Protein 2C4J (pdb70)

InterPro domains:
  IPR003081 Glutathione S-transferase, Mu class [PR01267] (31-43)
  IPR003081 Glutathione S-transferase, Mu class [PR01267] (44-56)
  IPR003081 Glutathione S-transferase, Mu class [PR01267] (87-98)
  IPR003081 Glutathione S-transferase, Mu class [PR01267] (139-152)
  IPR004045 Glutathione S-transferase, N-terminal [PF02798] (3-82)
  IPR004045 Glutathione S-transferase, N-terminal [PS50404] (1-88)
  IPR004046 Glutathione S-transferase, C-terminal [PF00043] (104-191)
  IPR010987 Glutathione S-transferase, C-terminal-like [PS50405] (90-208)
  IPR036249 Thioredoxin-like superfamily [SSF52833] (3-85)
  IPR036282 Glutathione S-transferase, C-terminal domain superfamily [SSF47616] (86-217)
  IPR040079 Glutathione transferase family [SFLDS00019] (2-200)
  IPR050213 Glutathione S-transferase superfamily [PTHR11571] (2-201)

Sequence (868 aa):
PMTLGYWNIRGLAHSIRLLLEYTDSSYEEKKYTMGDAPDYDRSQWLNEKFKLGLDFPNLPYLIDGTHKITQSNAILRYIARKHNLCGESEKEQIREDILENQFMDSRMQLAKLCYDPDFEKLKPEYLQALPEMLKLYSQFLGKQPWFLGDKITFVDFIAYDVLERNQVFEPSCLDAFPNLKDFISRFEGLEKISAYMKSSRFLPRPVFSKMAVWGNKPMTLGYWNIRGLAHSIRLLLEYTDSSYEEKKYTMGDAPDYDRSQWLNEKFKLGLDFPNLPYLIDGTHKITQSNAILRYIARKHNLCGESEKEQIREDILENQFMDSRMQLAKLCYDPDFEKLKPEYLQALPEMLKLYSQFLGKQPWFLGDKITFVDFIAYDVLERNQVFEPSCLDAFPNLKDFISRFEGLEKISAYMKSSRFLPRPVFSKMAVWGNKPMTLGYWNIRGLAHSIRLLLEYTDSSYEEKKYTMGDAPDYDRSQWLNEKFKLGLDFPNLPYLIDGTHKITQSNAILRYIARKHNLCGESEKEQIREDILENQFMDSRMQLAKLCYDPDFEKLKPEYLQALPEMLKLYSQFLGKQPWFLGDKITFVDFIAYDVLERNQVFEPSCLDAFPNLKDFISRFEGLEKISAYMKSSRFLPRPVFSKMAVWGNKPMTLGYWNIRGLAHSIRLLLEYTDSSYEEKKYTMGDAPDYDRSQWLNEKFKLGLDFPNLPYLIDGTHKITQSNAILRYIARKHNLCGESEKEQIREDILENQFMDSRMQLAKLCYDPDFEKLKPEYLQALPEMLKLYSQFLGKQPWFLGDKITFVDFIAYDVLERNQVFEPSCLDAFPNLKDFISRFEGLEKISAYMKSSRFLPRPVFSKMAVWGNK

CATH classification: 3.40.30.10 (+1 more: 1.20.1050.10)

Organism: Homo sapiens (NCBI:txid9606)

Secondary structure (DSSP, 8-state):
-EEEEEESSSGGGHHHHHHHHHTT--EEEEEE----TTTT--HHHHTTTTSS--SS--SSEEEETTEEEESHHHHHHHHHHHTT-S--SHHHHHHHHHHHHHHHHHHHHHHHHHH-TTHHHHHHHHHHHHHHHHHHHHHHHTT-SBTTBSS--HHHHHHHHHHHHHHHHSTTTTTT-HHHHHHHHHHHHSHHHHHHHHSTT-----SS-TT-SSS--/-EEEEEESSSGGGHHHHHHHHHTT---EEEEE-PPPTTTT--HHHHTTTTSS--SS--SSEEEETTEEEESHHHHHHHHHHHTT-S--SHHHHHHHHHHHHHHHHHHHHHHHHHH-TTHHHHHHHHHHHHHHHHHHHHHHHTT-SBTTBSS--HHHHHHHHHHHHHHHHSTTTTTT-HHHHHHHHHHHHSHHHHHHHTSTT-----SS-TT-SSS--/-EEEEEESSSGGGHHHHHHHHHTT--EEEEEE----TTT---HHHHTTTTSS--SS--SSEEEETTEEEESHHHHHHHHHHHTT-S--SHHHHHHHHHHHHHHHHHHHHHHHHHH-TTHHHHHHHHHHHHHHHHHHHHHHHTT-SBTTBSS--HHHHHHHHHHHHHHHHSTTTTTT-HHHHHHHHHHHTSHHHHHHHHSTT-----SS-TT-SSS--/-EEEEEESSSGGGHHHHHHHHHTT--EEEEEE--PPTTT---HHHHTTTTSS--SS--SSEEEETTEEEESHHHHHHHHHHHTT-S--SHHHHHHHHHHHHHHHHHHHHHHHHHT-TTHHHHHHHHHHHHHHHHHHHHHHHTT-SBTTBSS--HHHHHHHHHHHHHHHHSTTTTTT-HHHHHHHHHHHHSHHHHHHHTSTT-----SS-TT-SSS--

Structure (mmCIF, N/CA/C/O backbone):
data_2C4J
#
_entry.id   2C4J
#
_cell.length_a   62.176
_cell.length_b   67.768
_cell.length_c   115.705
_cell.angle_alpha   90.00
_cell.angle_beta   99.06
_cell.angle_gamma   90.00
#
_symmetry.space_group_name_H-M   'P 1 21 1'
#
loop_
_entity.id
_entity.type
_entity.pdbx_description
1 polymer 'GLUTATHIONE S-TRANSFERASE MU 2'
2 non-polymer L-GAMMA-GLUTAMYL-S-[(2S)-2-HYDROXY-2-PHENYLETHYL]-L-CYSTEINYLGLYCINE
3 water water
#
loop_
_atom_site.group_PDB
_atom_site.id
_atom_site.type_symbol
_atom_site.label_atom_id
_atom_site.label_alt_id
_atom_site.label_comp_id
_atom_site.label_asym_id
_atom_site.label_entity_id
_atom_site.label_seq_id
_atom_site.pdbx_PDB_ins_code
_atom_site.Cartn_x
_atom_site.Cartn_y
_atom_site.Cartn_z
_atom_site.occupancy
_atom_site.B_iso_or_equiv
_atom_site.auth_seq_id
_atom_site.auth_comp_id
_atom_site.auth_asym_id
_atom_site.auth_atom_id
_atom_site.pdbx_PDB_model_num
ATOM 1 N N . PRO A 1 2 ? 27.045 4.350 91.361 1.00 27.11 2 PRO A N 1
ATOM 2 C CA . PRO A 1 2 ? 25.701 4.045 90.873 1.00 26.84 2 PRO A CA 1
ATOM 3 C C . PRO A 1 2 ? 24.674 4.040 92.001 1.00 26.40 2 PRO A C 1
ATOM 4 O O . PRO A 1 2 ? 25.039 4.027 93.177 1.00 26.51 2 PRO A O 1
ATOM 8 N N . MET A 1 3 ? 23.399 4.058 91.626 1.00 25.40 3 MET A N 1
ATOM 9 C CA . MET A 1 3 ? 22.294 3.929 92.576 1.00 24.56 3 MET A CA 1
ATOM 10 C C . MET A 1 3 ? 22.276 2.561 93.224 1.00 22.70 3 MET A C 1
ATOM 11 O O . MET A 1 3 ? 22.790 1.596 92.661 1.00 22.73 3 MET A O 1
ATOM 16 N N . THR A 1 4 ? 21.663 2.471 94.401 1.00 20.81 4 THR A N 1
ATOM 17 C CA . THR A 1 4 ? 21.470 1.180 95.043 1.00 18.96 4 THR A CA 1
ATOM 18 C C . THR A 1 4 ? 19.991 0.872 95.177 1.00 17.82 4 THR A C 1
ATOM 19 O O . THR A 1 4 ? 19.248 1.662 95.767 1.00 17.15 4 THR A O 1
ATOM 23 N N . LEU A 1 5 ? 19.581 -0.275 94.640 1.00 16.41 5 LEU A N 1
ATOM 24 C CA . LEU A 1 5 ? 18.214 -0.756 94.829 1.00 14.97 5 LEU A CA 1
ATOM 25 C C . LEU A 1 5 ? 18.227 -1.922 95.802 1.00 14.68 5 LEU A C 1
ATOM 26 O O . LEU A 1 5 ? 18.801 -2.985 95.516 1.00 14.67 5 LEU A O 1
ATOM 31 N N . GLY A 1 6 ? 17.604 -1.737 96.961 1.00 13.70 6 GLY A N 1
ATOM 32 C CA . GLY A 1 6 ? 17.552 -2.803 97.951 1.00 13.67 6 GLY A CA 1
ATOM 33 C C . GLY A 1 6 ? 16.203 -3.487 97.967 1.00 13.23 6 GLY A C 1
ATOM 34 O O . GLY A 1 6 ? 15.177 -2.807 98.017 1.00 12.84 6 GLY A O 1
ATOM 35 N N . TYR A 1 7 ? 16.202 -4.811 97.926 1.00 13.11 7 TYR A N 1
ATOM 36 C CA . TYR A 1 7 ? 14.973 -5.599 97.985 1.00 12.90 7 TYR A CA 1
ATOM 37 C C . TYR A 1 7 ? 15.295 -7.061 98.283 1.00 12.74 7 TYR A C 1
ATOM 38 O O . TYR A 1 7 ? 16.472 -7.465 98.183 1.00 13.57 7 TYR A O 1
ATOM 47 N N . TRP A 1 8 ? 14.289 -7.847 98.661 1.00 13.03 8 TRP A N 1
ATOM 48 C CA . TRP A 1 8 ? 14.412 -9.308 98.723 1.00 13.32 8 TRP A CA 1
ATOM 49 C C . TRP A 1 8 ? 14.848 -9.846 97.353 1.00 13.81 8 TRP A C 1
ATOM 50 O O . TRP A 1 8 ? 14.626 -9.199 96.320 1.00 13.87 8 TRP A O 1
ATOM 61 N N . ASN A 1 9 ? 15.469 -11.027 97.350 1.00 14.35 9 ASN A N 1
ATOM 62 C CA . ASN A 1 9 ? 15.947 -11.633 96.114 1.00 15.02 9 ASN A CA 1
ATOM 63 C C . ASN A 1 9 ? 14.809 -12.377 95.402 1.00 15.43 9 ASN A C 1
ATOM 64 O O . ASN A 1 9 ? 14.871 -13.586 95.171 1.00 16.34 9 ASN A O 1
ATOM 69 N N . ILE A 1 10 ? 13.758 -11.620 95.080 1.00 14.68 10 ILE A N 1
ATOM 70 C CA . ILE A 1 10 ? 12.540 -12.134 94.466 1.00 14.15 10 ILE A CA 1
ATOM 71 C C . ILE A 1 10 ? 12.054 -11.066 93.493 1.00 13.32 10 ILE A C 1
ATOM 72 O O . ILE A 1 10 ? 12.565 -9.943 93.492 1.00 13.23 10 ILE A O 1
ATOM 77 N N . ARG A 1 11 ? 11.075 -11.440 92.668 1.00 13.50 11 ARG A N 1
ATOM 78 C CA . ARG A 1 11 ? 10.371 -10.498 91.795 1.00 13.32 11 ARG A CA 1
ATOM 79 C C . ARG A 1 11 ? 9.629 -9.441 92.644 1.00 13.09 11 ARG A C 1
ATOM 80 O O . ARG A 1 11 ? 10.061 -8.290 92.702 1.00 12.94 11 ARG A O 1
ATOM 88 N N . GLY A 1 12 ? 8.543 -9.845 93.304 1.00 13.32 12 GLY A N 1
ATOM 89 C CA . GLY A 1 12 ? 7.794 -8.980 94.234 1.00 13.86 12 GLY A CA 1
ATOM 90 C C . GLY A 1 12 ? 7.573 -7.566 93.749 1.00 13.69 12 GLY A C 1
ATOM 91 O O . GLY A 1 12 ? 7.270 -7.340 92.568 1.00 14.66 12 GLY A O 1
ATOM 92 N N . LEU A 1 13 ? 7.748 -6.611 94.667 1.00 13.20 13 LEU A N 1
ATOM 93 C CA . LEU A 1 13 ? 7.509 -5.183 94.427 1.00 14.13 13 LEU A CA 1
ATOM 94 C C . LEU A 1 13 ? 8.599 -4.451 93.672 1.00 14.06 13 LEU A C 1
ATOM 95 O O . LEU A 1 13 ? 8.464 -3.251 93.405 1.00 15.33 13 LEU A O 1
ATOM 100 N N . ALA A 1 14 ? 9.689 -5.144 93.347 1.00 13.36 14 ALA A N 1
ATOM 101 C CA . ALA A 1 14 ? 10.823 -4.519 92.673 1.00 12.59 14 ALA A CA 1
ATOM 102 C C . ALA A 1 14 ? 10.841 -4.741 91.159 1.00 11.75 14 ALA A C 1
ATOM 103 O O . ALA A 1 14 ? 11.674 -4.146 90.458 1.00 11.57 14 ALA A O 1
ATOM 105 N N . HIS A 1 15 ? 9.946 -5.593 90.652 1.00 11.58 15 HIS A N 1
ATOM 106 C CA . HIS A 1 15 ? 9.931 -5.935 89.224 1.00 11.47 15 HIS A CA 1
ATOM 107 C C . HIS A 1 15 ? 9.795 -4.681 88.365 1.00 11.29 15 HIS A C 1
ATOM 108 O O . HIS A 1 15 ? 10.590 -4.434 87.460 1.00 10.88 15 HIS A O 1
ATOM 115 N N . SER A 1 16 ? 8.784 -3.870 88.654 1.00 10.19 16 SER A N 1
ATOM 116 C CA . SER A 1 16 ? 8.531 -2.673 87.845 1.00 10.40 16 SER A CA 1
ATOM 117 C C . SER A 1 16 ? 9.686 -1.670 87.937 1.00 10.51 16 SER A C 1
ATOM 118 O O . SER A 1 16 ? 10.022 -0.986 86.963 1.00 10.44 16 SER A O 1
ATOM 123 N N . ILE A 1 17 ? 10.285 -1.592 89.129 1.00 10.22 17 ILE A N 1
ATOM 124 C CA . ILE A 1 17 ? 11.392 -0.675 89.375 1.00 11.02 17 ILE A CA 1
ATOM 125 C C . ILE A 1 17 ? 12.628 -1.112 88.581 1.00 11.03 17 ILE A C 1
ATOM 126 O O . ILE A 1 17 ? 13.249 -0.294 87.920 1.00 11.59 17 ILE A O 1
ATOM 131 N N . ARG A 1 18 ? 12.962 -2.399 88.630 1.00 10.87 18 ARG A N 1
ATOM 132 C CA . ARG A 1 18 ? 14.108 -2.913 87.863 1.00 11.46 18 ARG A CA 1
ATOM 133 C C . ARG A 1 18 ? 13.892 -2.641 86.375 1.00 11.82 18 ARG A C 1
ATOM 134 O O . ARG A 1 18 ? 14.786 -2.162 85.674 1.00 12.39 18 ARG A O 1
ATOM 142 N N . LEU A 1 19 ? 12.693 -2.936 85.886 1.00 11.32 19 LEU A N 1
ATOM 143 C CA . LEU A 1 19 ? 12.382 -2.703 84.478 1.00 11.43 19 LEU A CA 1
ATOM 144 C C . LEU A 1 19 ? 12.512 -1.237 84.107 1.00 11.73 19 LEU A C 1
ATOM 145 O O . LEU A 1 19 ? 13.057 -0.904 83.044 1.00 12.63 19 LEU A O 1
ATOM 150 N N . LEU A 1 20 ? 12.043 -0.346 84.974 1.00 11.74 20 LEU A N 1
ATOM 151 C CA . LEU A 1 20 ? 12.139 1.084 84.711 1.00 11.95 20 LEU A CA 1
ATOM 152 C C . LEU A 1 20 ? 13.579 1.596 84.743 1.00 12.24 20 LEU A C 1
ATOM 153 O O . LEU A 1 20 ? 13.966 2.426 83.912 1.00 12.65 20 LEU A O 1
ATOM 158 N N . LEU A 1 21 ? 14.359 1.086 85.687 1.00 13.16 21 LEU A N 1
ATOM 159 C CA . LEU A 1 21 ? 15.789 1.388 85.750 1.00 13.70 21 LEU A CA 1
ATOM 160 C C . LEU A 1 21 ? 16.502 0.968 84.463 1.00 13.80 21 LEU A C 1
ATOM 161 O O . LEU A 1 21 ? 17.309 1.729 83.934 1.00 15.04 21 LEU A O 1
ATOM 166 N N . GLU A 1 22 ? 16.171 -0.213 83.954 1.00 14.23 22 GLU A N 1
ATOM 167 C CA . GLU A 1 22 ? 16.749 -0.700 82.693 1.00 14.90 22 GLU A CA 1
ATOM 168 C C . GLU A 1 22 ? 16.313 0.137 81.491 1.00 15.64 22 GLU A C 1
ATOM 169 O O . GLU A 1 22 ? 17.143 0.499 80.643 1.00 16.19 22 GLU A O 1
ATOM 175 N N . TYR A 1 23 ? 15.024 0.474 81.420 1.00 15.18 23 TYR A N 1
ATOM 176 C CA . TYR A 1 23 ? 14.499 1.266 80.317 1.00 15.45 23 TYR A CA 1
ATOM 177 C C . TYR A 1 23 ? 15.123 2.653 80.234 1.00 15.84 23 TYR A C 1
ATOM 178 O O . TYR A 1 23 ? 15.318 3.191 79.142 1.00 16.23 23 TYR A O 1
ATOM 187 N N . THR A 1 24 ? 15.423 3.234 81.390 1.00 16.30 24 THR A N 1
ATOM 188 C CA . THR A 1 24 ? 15.995 4.570 81.459 1.00 17.02 24 THR A CA 1
ATOM 189 C C . THR A 1 24 ? 17.527 4.587 81.400 1.00 18.56 24 THR A C 1
ATOM 190 O O . THR A 1 24 ? 18.129 5.645 81.592 1.00 18.93 24 THR A O 1
ATOM 194 N N . ASP A 1 25 ? 18.141 3.426 81.159 1.00 19.81 25 ASP A N 1
ATOM 195 C CA . ASP A 1 25 ? 19.613 3.297 81.113 1.00 21.70 25 ASP A CA 1
ATOM 196 C C . ASP A 1 25 ? 20.270 3.744 82.419 1.00 21.85 25 ASP A C 1
ATOM 197 O O . ASP A 1 25 ? 21.355 4.340 82.414 1.00 22.10 25 ASP A O 1
ATOM 202 N N . SER A 1 26 ? 19.607 3.470 83.539 1.00 21.76 26 SER A N 1
ATOM 203 C CA . SER A 1 26 ? 20.102 3.892 84.838 1.00 22.01 26 SER A CA 1
ATOM 204 C C . SER A 1 26 ? 21.266 3.026 85.289 1.00 22.37 26 SER A C 1
ATOM 205 O O . SER A 1 26 ? 21.271 1.810 85.069 1.00 22.89 26 SER A O 1
ATOM 208 N N . SER A 1 27 ? 22.253 3.664 85.912 1.00 22.89 27 SER A N 1
ATOM 209 C CA . SER A 1 27 ? 23.362 2.940 86.503 1.00 23.03 27 SER A CA 1
ATOM 210 C C . SER A 1 27 ? 22.998 2.597 87.936 1.00 22.32 27 SER A C 1
ATOM 211 O O . SER A 1 27 ? 22.825 3.481 88.781 1.00 22.78 27 SER A O 1
ATOM 214 N N . TYR A 1 28 ? 22.879 1.306 88.208 1.00 21.59 28 TYR A N 1
ATOM 215 C CA . TYR A 1 28 ? 22.478 0.870 89.531 1.00 20.78 28 TYR A CA 1
ATOM 216 C C . TYR A 1 28 ? 23.087 -0.474 89.889 1.00 20.89 28 TYR A C 1
ATOM 217 O O . TYR A 1 28 ? 23.476 -1.266 89.016 1.00 21.09 28 TYR A O 1
ATOM 226 N N . GLU A 1 29 ? 23.192 -0.706 91.189 1.00 20.76 29 GLU A N 1
ATOM 227 C CA . GLU A 1 29 ? 23.550 -2.001 91.720 1.00 21.75 29 GLU A CA 1
ATOM 228 C C . GLU A 1 29 ? 22.444 -2.411 92.674 1.00 20.77 29 GLU A C 1
ATOM 229 O O . GLU A 1 29 ? 21.762 -1.552 93.249 1.00 21.67 29 GLU A O 1
ATOM 235 N N . GLU A 1 30 ? 22.272 -3.713 92.849 1.00 20.46 30 GLU A N 1
ATOM 236 C CA . GLU A 1 30 ? 21.225 -4.227 93.721 1.00 19.89 30 GLU A CA 1
ATOM 237 C C . GLU A 1 30 ? 21.819 -4.806 94.989 1.00 20.11 30 GLU A C 1
ATOM 238 O O . GLU A 1 30 ? 22.791 -5.566 94.941 1.00 20.19 30 GLU A O 1
ATOM 244 N N . LYS A 1 31 ? 21.257 -4.410 96.124 1.00 19.78 31 LYS A N 1
ATOM 245 C CA . LYS A 1 31 ? 21.537 -5.067 97.386 1.00 19.95 31 LYS A CA 1
ATOM 246 C C . LYS A 1 31 ? 20.409 -6.067 97.597 1.00 20.06 31 LYS A C 1
ATOM 247 O O . LYS A 1 31 ? 19.238 -5.682 97.774 1.00 20.06 31 LYS A O 1
ATOM 253 N N . LYS A 1 32 ? 20.754 -7.349 97.554 1.00 19.81 32 LYS A N 1
ATOM 254 C CA . LYS A 1 32 ? 19.781 -8.430 97.575 1.00 19.79 32 LYS A CA 1
ATOM 255 C C . LYS A 1 32 ? 19.706 -9.080 98.956 1.00 19.52 32 LYS A C 1
ATOM 256 O O . LYS A 1 32 ? 20.723 -9.541 99.492 1.00 20.55 32 LYS A O 1
ATOM 262 N N . TYR A 1 33 ? 18.515 -9.122 99.540 1.00 18.66 33 TYR A N 1
ATOM 263 C CA . TYR A 1 33 ? 18.326 -9.739 100.848 1.00 17.81 33 TYR A CA 1
ATOM 264 C C . TYR A 1 33 ? 17.670 -11.090 100.695 1.00 18.41 33 TYR A C 1
ATOM 265 O O . TYR A 1 33 ? 16.788 -11.260 99.853 1.00 17.41 33 TYR A O 1
ATOM 274 N N . THR A 1 34 ? 18.089 -12.052 101.511 1.00 18.84 34 THR A N 1
ATOM 275 C CA . THR A 1 34 ? 17.517 -13.385 101.461 1.00 20.54 34 THR A CA 1
ATOM 276 C C . THR A 1 34 ? 16.911 -13.786 102.804 1.00 20.41 34 THR A C 1
ATOM 277 O O . THR A 1 34 ? 17.541 -13.692 103.856 1.00 21.08 34 THR A O 1
ATOM 281 N N . MET A 1 35 ? 15.665 -14.223 102.732 1.00 20.47 35 MET A N 1
ATOM 282 C CA . MET A 1 35 ? 14.890 -14.649 103.870 1.00 21.30 35 MET A CA 1
ATOM 283 C C . MET A 1 35 ? 15.284 -16.073 104.238 1.00 21.04 35 MET A C 1
ATOM 284 O O . MET A 1 35 ? 15.679 -16.842 103.369 1.00 20.75 35 MET A O 1
ATOM 289 N N . GLY A 1 36 ? 15.157 -16.414 105.520 1.00 20.49 36 GLY A N 1
ATOM 290 C CA . GLY A 1 36 ? 15.273 -17.802 105.968 1.00 20.84 36 GLY A CA 1
ATOM 291 C C . GLY A 1 36 ? 14.053 -18.645 105.637 1.00 21.46 36 GLY A C 1
ATOM 292 O O . GLY A 1 36 ? 13.038 -18.129 105.152 1.00 21.83 36 GLY A O 1
ATOM 293 N N . ASP A 1 37 ? 14.150 -19.942 105.908 1.00 21.71 37 ASP A N 1
ATOM 294 C CA . ASP A 1 37 ? 13.105 -20.909 105.576 1.00 22.79 37 ASP A CA 1
ATOM 295 C C . ASP A 1 37 ? 12.026 -21.038 106.658 1.00 23.24 37 ASP A C 1
ATOM 296 O O . ASP A 1 37 ? 12.112 -20.414 107.728 1.00 23.02 37 ASP A O 1
ATOM 301 N N . ALA A 1 38 ? 11.010 -21.843 106.353 1.00 24.46 38 ALA A N 1
ATOM 302 C CA . ALA A 1 38 ? 9.890 -22.124 107.253 1.00 25.50 38 ALA A CA 1
ATOM 303 C C . ALA A 1 38 ? 10.356 -22.839 108.517 1.00 26.35 38 ALA A C 1
ATOM 304 O O . ALA A 1 38 ? 11.367 -23.549 108.483 1.00 26.60 38 ALA A O 1
ATOM 306 N N . PRO A 1 39 ? 9.612 -22.679 109.630 1.00 26.94 39 PRO A N 1
ATOM 307 C CA . PRO A 1 39 ? 8.393 -21.880 109.784 1.00 27.21 39 PRO A CA 1
ATOM 308 C C . PRO A 1 39 ? 8.624 -20.407 110.145 1.00 27.19 39 PRO A C 1
ATOM 309 O O . PRO A 1 39 ? 7.684 -19.614 110.111 1.00 27.10 39 PRO A O 1
ATOM 313 N N . ASP A 1 40 ? 9.858 -20.039 110.479 1.00 27.00 40 ASP A N 1
ATOM 314 C CA . ASP A 1 40 ? 10.135 -18.715 111.032 1.00 27.00 40 ASP A CA 1
ATOM 315 C C . ASP A 1 40 ? 10.433 -17.627 110.004 1.00 26.14 40 ASP A C 1
ATOM 316 O O . ASP A 1 40 ? 10.263 -16.443 110.301 1.00 26.11 40 ASP A O 1
ATOM 321 N N . TYR A 1 41 ? 10.871 -18.025 108.809 1.00 24.69 41 TYR A N 1
ATOM 322 C CA . TYR A 1 41 ? 11.160 -17.080 107.716 1.00 23.94 41 TYR A CA 1
ATOM 323 C C . TYR A 1 41 ? 12.022 -15.914 108.184 1.00 23.49 41 TYR A C 1
ATOM 324 O O . TYR A 1 41 ? 11.673 -14.734 108.055 1.00 23.42 41 TYR A O 1
ATOM 333 N N . ASP A 1 42 ? 13.157 -16.295 108.752 1.00 22.53 42 ASP A N 1
ATOM 334 C CA . ASP A 1 42 ? 14.161 -15.414 109.313 1.00 22.08 42 ASP A CA 1
ATOM 335 C C . ASP A 1 42 ? 14.521 -14.213 108.430 1.00 21.99 42 ASP A C 1
ATOM 336 O O . ASP A 1 42 ? 15.074 -14.367 107.345 1.00 21.31 42 ASP A O 1
ATOM 341 N N . ARG A 1 43 ? 14.223 -13.013 108.926 1.00 22.12 43 ARG A N 1
ATOM 342 C CA . ARG A 1 43 ? 14.458 -11.786 108.169 1.00 22.76 43 ARG A CA 1
ATOM 343 C C . ARG A 1 43 ? 15.723 -11.076 108.599 1.00 22.32 43 ARG A C 1
ATOM 344 O O . ARG A 1 43 ? 15.970 -9.940 108.198 1.00 22.69 43 ARG A O 1
ATOM 352 N N . SER A 1 44 ? 16.536 -11.756 109.408 1.00 22.57 44 SER A N 1
ATOM 353 C CA . SER A 1 44 ? 17.712 -11.154 110.015 1.00 22.33 44 SER A CA 1
ATOM 354 C C . SER A 1 44 ? 18.624 -10.394 109.056 1.00 21.59 44 SER A C 1
ATOM 355 O O . SER A 1 44 ? 19.118 -9.331 109.403 1.00 21.87 44 SER A O 1
ATOM 358 N N . GLN A 1 45 ? 18.848 -10.918 107.852 1.00 21.54 45 GLN A N 1
ATOM 359 C CA . GLN A 1 45 ? 19.754 -10.255 106.907 1.00 21.02 45 GLN A CA 1
ATOM 360 C C . GLN A 1 45 ? 19.344 -8.800 106.602 1.00 20.62 45 GLN A C 1
ATOM 361 O O . GLN A 1 45 ? 20.189 -7.928 106.367 1.00 20.32 45 GLN A O 1
ATOM 367 N N . TRP A 1 46 ? 18.034 -8.562 106.589 1.00 19.24 46 TRP A N 1
ATOM 368 C CA . TRP A 1 46 ? 17.493 -7.219 106.421 1.00 18.72 46 TRP A CA 1
ATOM 369 C C . TRP A 1 46 ? 17.420 -6.472 107.747 1.00 19.00 46 TRP A C 1
ATOM 370 O O . TRP A 1 46 ? 17.873 -5.334 107.834 1.00 19.41 46 TRP A O 1
ATOM 381 N N . LEU A 1 47 ? 16.847 -7.115 108.766 1.00 20.03 47 LEU A N 1
ATOM 382 C CA . LEU A 1 47 ? 16.545 -6.442 110.035 1.00 20.95 47 LEU A CA 1
ATOM 383 C C . LEU A 1 47 ? 17.801 -5.968 110.724 1.00 22.04 47 LEU A C 1
ATOM 384 O O . LEU A 1 47 ? 17.791 -4.949 111.432 1.00 21.98 47 LEU A O 1
ATOM 389 N N . ASN A 1 48 ? 18.888 -6.700 110.498 1.00 23.02 48 ASN A N 1
ATOM 390 C CA . ASN A 1 48 ? 20.162 -6.362 111.105 1.00 23.99 48 ASN A CA 1
ATOM 391 C C . ASN A 1 48 ? 20.810 -5.102 110.518 1.00 23.67 48 ASN A C 1
ATOM 392 O O . ASN A 1 48 ? 21.734 -4.556 111.123 1.00 24.68 48 ASN A O 1
ATOM 397 N N . GLU A 1 49 ? 20.307 -4.615 109.373 1.00 23.15 49 GLU A N 1
ATOM 398 C CA . GLU A 1 49 ? 20.765 -3.327 108.804 1.00 22.51 49 GLU A CA 1
ATOM 399 C C . GLU A 1 49 ? 19.662 -2.323 108.383 1.00 21.54 49 GLU A C 1
ATOM 400 O O . GLU A 1 49 ? 19.961 -1.244 107.868 1.00 20.61 49 GLU A O 1
ATOM 406 N N . LYS A 1 50 ? 18.407 -2.686 108.639 1.00 20.33 50 LYS A N 1
ATOM 407 C CA . LYS A 1 50 ? 17.233 -1.848 108.340 1.00 19.48 50 LYS A CA 1
ATOM 408 C C . LYS A 1 50 ? 17.363 -0.392 108.814 1.00 19.52 50 LYS A C 1
ATOM 409 O O . LYS A 1 50 ? 16.960 0.548 108.118 1.00 18.04 50 LYS A O 1
ATOM 415 N N . PHE A 1 51 ? 17.925 -0.211 110.006 1.00 20.23 51 PHE A N 1
ATOM 416 C CA . PHE A 1 51 ? 18.011 1.124 110.600 1.00 21.40 51 PHE A CA 1
ATOM 417 C C . PHE A 1 51 ? 19.384 1.771 110.452 1.00 22.17 51 PHE A C 1
ATOM 418 O O . PHE A 1 51 ? 19.667 2.776 111.096 1.00 22.39 51 PHE A O 1
ATOM 426 N N . LYS A 1 52 ? 20.211 1.212 109.576 1.00 22.97 52 LYS A N 1
ATOM 427 C CA . LYS A 1 52 ? 21.595 1.662 109.409 1.00 24.10 52 LYS A CA 1
ATOM 428 C C . LYS A 1 52 ? 21.850 2.266 108.028 1.00 24.05 52 LYS A C 1
ATOM 429 O O . LYS A 1 52 ? 23.001 2.439 107.618 1.00 24.86 52 LYS A O 1
ATOM 435 N N . LEU A 1 53 ? 20.770 2.594 107.316 1.00 23.16 53 LEU A N 1
ATOM 436 C CA . LEU A 1 53 ? 20.854 3.019 105.919 1.00 22.58 53 LEU A CA 1
ATOM 437 C C . LEU A 1 53 ? 20.438 4.462 105.658 1.00 21.50 53 LEU A C 1
ATOM 438 O O . LEU A 1 53 ? 20.498 4.929 104.517 1.00 22.02 53 LEU A O 1
ATOM 443 N N . GLY A 1 54 ? 20.021 5.175 106.702 1.00 21.31 54 GLY A N 1
ATOM 444 C CA . GLY A 1 54 ? 19.630 6.574 106.547 1.00 19.77 54 GLY A CA 1
ATOM 445 C C . GLY A 1 54 ? 18.233 6.792 105.972 1.00 19.21 54 GLY A C 1
ATOM 446 O O . GLY A 1 54 ? 17.890 7.901 105.547 1.00 19.74 54 GLY A O 1
ATOM 447 N N . LEU A 1 55 ? 17.427 5.733 105.971 1.00 17.51 55 LEU A N 1
ATOM 448 C CA . LEU A 1 55 ? 16.068 5.812 105.439 1.00 16.36 55 LEU A CA 1
ATOM 449 C C . LEU A 1 55 ? 15.145 6.447 106.468 1.00 15.57 55 LEU A C 1
ATOM 450 O O . LEU A 1 55 ? 15.225 6.127 107.650 1.00 15.97 55 LEU A O 1
ATOM 455 N N . ASP A 1 56 ? 14.273 7.337 106.008 1.00 14.60 56 ASP A N 1
ATOM 456 C CA . ASP A 1 56 ? 13.318 7.998 106.911 1.00 14.62 56 ASP A CA 1
ATOM 457 C C . ASP A 1 56 ? 12.252 7.051 107.457 1.00 13.83 56 ASP A C 1
ATOM 458 O O . ASP A 1 56 ? 11.886 7.139 108.621 1.00 13.06 56 ASP A O 1
ATOM 463 N N . PHE A 1 57 ? 11.782 6.140 106.602 1.00 12.77 57 PHE A N 1
ATOM 464 C CA . PHE A 1 57 ? 10.776 5.146 106.962 1.00 12.39 57 PHE A CA 1
ATOM 465 C C . PHE A 1 57 ? 11.306 3.829 106.408 1.00 12.72 57 PHE A C 1
ATOM 466 O O . PHE A 1 57 ? 10.899 3.384 105.330 1.00 11.80 57 PHE A O 1
ATOM 474 N N . PRO A 1 58 ? 12.274 3.220 107.116 1.00 13.04 58 PRO A N 1
ATOM 475 C CA . PRO A 1 58 ? 12.965 2.037 106.588 1.00 12.95 58 PRO A CA 1
ATOM 476 C C . PRO A 1 58 ? 12.000 0.963 106.085 1.00 12.27 58 PRO A C 1
ATOM 477 O O . PRO A 1 58 ? 11.025 0.622 106.766 1.00 12.71 58 PRO A O 1
ATOM 481 N N . ASN A 1 59 ? 12.286 0.449 104.884 1.00 11.88 59 ASN A N 1
ATOM 482 C CA . ASN A 1 59 ? 11.394 -0.488 104.208 1.00 11.50 59 ASN A CA 1
ATOM 483 C C . ASN A 1 59 ? 12.105 -1.108 103.018 1.00 10.95 59 ASN A C 1
ATOM 484 O O . ASN A 1 59 ? 13.162 -0.623 102.598 1.00 11.28 59 ASN A O 1
ATOM 489 N N . LEU A 1 60 ? 11.495 -2.158 102.466 1.00 10.96 60 LEU A N 1
ATOM 490 C CA . LEU A 1 60 ? 11.921 -2.749 101.196 1.00 10.92 60 LEU A CA 1
ATOM 491 C C . LEU A 1 60 ? 10.761 -2.681 100.204 1.00 10.68 60 LEU A C 1
ATOM 492 O O . LEU A 1 60 ? 9.634 -3.038 100.562 1.00 11.20 60 LEU A O 1
ATOM 497 N N . PRO A 1 61 ? 11.010 -2.230 98.971 1.00 10.29 61 PRO A N 1
ATOM 498 C CA . PRO A 1 61 ? 12.277 -1.772 98.393 1.00 10.18 61 PRO A CA 1
ATOM 499 C C . PRO A 1 61 ? 12.703 -0.391 98.840 1.00 11.22 61 PRO A C 1
ATOM 500 O O . PRO A 1 61 ? 11.887 0.430 99.273 1.00 10.81 61 PRO A O 1
ATOM 504 N N . TYR A 1 62 ? 14.004 -0.140 98.730 1.00 11.43 62 TYR A N 1
ATOM 505 C CA . TYR A 1 62 ? 14.530 1.207 98.870 1.00 12.35 62 TYR A CA 1
ATOM 506 C C . TYR A 1 62 ? 15.448 1.529 97.698 1.00 12.33 62 TYR A C 1
ATOM 507 O O . TYR A 1 62 ? 15.997 0.622 97.052 1.00 12.13 62 TYR A O 1
ATOM 516 N N . LEU A 1 63 ? 15.563 2.818 97.411 1.00 12.64 63 LEU A N 1
ATOM 517 C CA . LEU A 1 63 ? 16.474 3.304 96.384 1.00 14.31 63 LEU A CA 1
ATOM 518 C C . LEU A 1 63 ? 17.344 4.386 96.990 1.00 15.41 63 LEU A C 1
ATOM 519 O O . LEU A 1 63 ? 16.839 5.341 97.583 1.00 15.48 63 LEU A O 1
ATOM 524 N N . ILE A 1 64 ? 18.662 4.204 96.858 1.00 17.09 64 ILE A N 1
ATOM 525 C CA . ILE A 1 64 ? 19.642 5.219 97.259 1.00 19.37 64 ILE A CA 1
ATOM 526 C C . ILE A 1 64 ? 20.215 5.824 95.981 1.00 20.11 64 ILE A C 1
ATOM 527 O O . ILE A 1 64 ? 20.754 5.101 95.143 1.00 20.71 64 ILE A O 1
ATOM 532 N N . ASP A 1 65 ? 20.046 7.125 95.806 1.00 20.99 65 ASP A N 1
ATOM 533 C CA . ASP A 1 65 ? 20.598 7.820 94.649 1.00 22.47 65 ASP A CA 1
ATOM 534 C C . ASP A 1 65 ? 21.264 9.078 95.170 1.00 23.21 65 ASP A C 1
ATOM 535 O O . ASP A 1 65 ? 20.635 10.133 95.272 1.00 23.26 65 ASP A O 1
ATOM 540 N N . GLY A 1 66 ? 22.542 8.933 95.520 1.00 24.47 66 GLY A N 1
ATOM 541 C CA . GLY A 1 66 ? 23.302 9.977 96.192 1.00 25.81 66 GLY A CA 1
ATOM 542 C C . GLY A 1 66 ? 22.660 10.333 97.513 1.00 26.30 66 GLY A C 1
ATOM 543 O O . GLY A 1 66 ? 22.553 9.492 98.420 1.00 26.81 66 GLY A O 1
ATOM 544 N N . THR A 1 67 ? 22.203 11.574 97.595 1.00 26.53 67 THR A N 1
ATOM 545 C CA . THR A 1 67 ? 21.580 12.113 98.799 1.00 26.73 67 THR A CA 1
ATOM 546 C C . THR A 1 67 ? 20.106 11.717 98.909 1.00 25.76 67 THR A C 1
ATOM 547 O O . THR A 1 67 ? 19.539 11.745 100.002 1.00 26.49 67 THR A O 1
ATOM 551 N N . HIS A 1 68 ? 19.495 11.352 97.781 1.00 24.41 68 HIS A N 1
ATOM 552 C CA . HIS A 1 68 ? 18.096 10.910 97.763 1.00 22.95 68 HIS A CA 1
ATOM 553 C C . HIS A 1 68 ? 17.971 9.478 98.253 1.00 21.77 68 HIS A C 1
ATOM 554 O O . HIS A 1 68 ? 18.535 8.557 97.664 1.00 22.24 68 HIS A O 1
ATOM 561 N N . LYS A 1 69 ? 17.238 9.298 99.350 1.00 19.88 69 LYS A N 1
ATOM 562 C CA . LYS A 1 69 ? 17.001 7.973 99.905 1.00 18.62 69 LYS A CA 1
ATOM 563 C C . LYS A 1 69 ? 15.497 7.795 99.962 1.00 17.08 69 LYS A C 1
ATOM 564 O O . LYS A 1 69 ? 14.795 8.552 100.630 1.00 16.81 69 LYS A O 1
ATOM 570 N N . ILE A 1 70 ? 15.008 6.818 99.208 1.00 15.43 70 ILE A N 1
ATOM 571 C CA . ILE A 1 70 ? 13.576 6.732 98.934 1.00 14.23 70 ILE A CA 1
ATOM 572 C C . ILE A 1 70 ? 13.081 5.345 99.255 1.00 13.46 70 ILE A C 1
ATOM 573 O O . ILE A 1 70 ? 13.704 4.349 98.880 1.00 13.26 70 ILE A O 1
ATOM 578 N N . THR A 1 71 ? 11.966 5.290 99.987 1.00 12.14 71 THR A N 1
ATOM 579 C CA . THR A 1 71 ? 11.221 4.048 100.159 1.00 11.74 71 THR A CA 1
ATOM 580 C C . THR A 1 71 ? 9.819 4.262 99.584 1.00 10.55 71 THR A C 1
ATOM 581 O O . THR A 1 71 ? 9.465 5.384 99.180 1.00 10.99 71 THR A O 1
ATOM 585 N N . GLN A 1 72 ? 9.053 3.166 99.581 1.00 10.16 72 GLN A N 1
ATOM 586 C CA . GLN A 1 72 ? 7.709 3.066 98.967 1.00 9.43 72 GLN A CA 1
ATOM 587 C C . GLN A 1 72 ? 7.854 2.888 97.469 1.00 8.92 72 GLN A C 1
ATOM 588 O O . GLN A 1 72 ? 8.288 3.799 96.756 1.00 9.30 72 GLN A O 1
ATOM 594 N N . SER A 1 73 ? 7.480 1.704 97.002 1.00 8.65 73 SER A N 1
ATOM 595 C CA . SER A 1 73 ? 7.687 1.344 95.615 1.00 9.08 73 SER A CA 1
ATOM 596 C C . SER A 1 73 ? 7.125 2.378 94.636 1.00 8.95 73 SER A C 1
ATOM 597 O O . SER A 1 73 ? 7.781 2.709 93.648 1.00 9.85 73 SER A O 1
ATOM 600 N N . ASN A 1 74 ? 5.916 2.893 94.882 1.00 9.25 74 ASN A N 1
ATOM 601 C CA . ASN A 1 74 ? 5.355 3.912 94.001 1.00 9.82 74 ASN A CA 1
ATOM 602 C C . ASN A 1 74 ? 6.162 5.200 94.000 1.00 9.64 74 ASN A C 1
ATOM 603 O O . ASN A 1 74 ? 6.278 5.864 92.967 1.00 10.45 74 ASN A O 1
ATOM 608 N N . ALA A 1 75 ? 6.697 5.568 95.168 1.00 10.36 75 ALA A N 1
ATOM 609 C CA . ALA A 1 75 ? 7.546 6.759 95.264 1.00 9.71 75 ALA A CA 1
ATOM 610 C C . ALA A 1 75 ? 8.851 6.580 94.494 1.00 9.81 75 ALA A C 1
ATOM 611 O O . ALA A 1 75 ? 9.330 7.524 93.866 1.00 10.78 75 ALA A O 1
ATOM 613 N N . ILE A 1 76 ? 9.415 5.385 94.545 1.00 9.99 76 ILE A N 1
ATOM 614 C CA . ILE A 1 76 ? 10.645 5.085 93.794 1.00 10.20 76 ILE A CA 1
ATOM 615 C C . ILE A 1 76 ? 10.370 5.171 92.291 1.00 10.75 76 ILE A C 1
ATOM 616 O O . ILE A 1 76 ? 11.113 5.803 91.536 1.00 10.44 76 ILE A O 1
ATOM 621 N N . LEU A 1 77 ? 9.276 4.554 91.855 1.00 10.50 77 LEU A N 1
ATOM 622 C CA . LEU A 1 77 ? 8.898 4.620 90.436 1.00 11.18 77 LEU A CA 1
ATOM 623 C C . LEU A 1 77 ? 8.701 6.052 89.972 1.00 10.84 77 LEU A C 1
ATOM 624 O O . LEU A 1 77 ? 9.215 6.444 88.913 1.00 11.06 77 LEU A O 1
ATOM 629 N N . ARG A 1 78 ? 7.958 6.846 90.746 1.00 11.16 78 ARG A N 1
ATOM 630 C CA . ARG A 1 78 ? 7.708 8.239 90.351 1.00 11.46 78 ARG A CA 1
ATOM 631 C C . ARG A 1 78 ? 8.999 9.071 90.328 1.00 11.86 78 ARG A C 1
ATOM 632 O O . ARG A 1 78 ? 9.161 9.960 89.483 1.00 12.09 78 ARG A O 1
ATOM 640 N N . TYR A 1 79 ? 9.901 8.796 91.265 1.00 11.97 79 TYR A N 1
ATOM 641 C CA . TYR A 1 79 ? 11.177 9.496 91.310 1.00 12.66 79 TYR A CA 1
ATOM 642 C C . TYR A 1 79 ? 11.955 9.258 90.014 1.00 12.43 79 TYR A C 1
ATOM 643 O O . TYR A 1 79 ? 12.419 10.216 89.374 1.00 13.35 79 TYR A O 1
ATOM 652 N N . ILE A 1 80 ? 12.093 7.993 89.625 1.00 11.84 80 ILE A N 1
ATOM 653 C CA . ILE A 1 80 ? 12.802 7.661 88.386 1.00 12.87 80 ILE A CA 1
ATOM 654 C C . ILE A 1 80 ? 12.069 8.237 87.175 1.00 12.95 80 ILE A C 1
ATOM 655 O O . ILE A 1 80 ? 12.691 8.799 86.253 1.00 12.97 80 ILE A O 1
ATOM 660 N N . ALA A 1 81 ? 10.743 8.111 87.165 1.00 12.76 81 ALA A N 1
ATOM 661 C CA . ALA A 1 81 ? 9.946 8.584 86.045 1.00 13.79 81 ALA A CA 1
ATOM 662 C C . ALA A 1 81 ? 10.097 10.088 85.825 1.00 14.19 81 ALA A C 1
ATOM 663 O O . ALA A 1 81 ? 10.238 10.546 84.682 1.00 14.27 81 ALA A O 1
ATOM 665 N N . ARG A 1 82 ? 10.054 10.874 86.901 1.00 14.71 82 ARG A N 1
ATOM 666 C CA . ARG A 1 82 ? 10.179 12.333 86.773 1.00 16.33 82 ARG A CA 1
ATOM 667 C C . ARG A 1 82 ? 11.515 12.726 86.172 1.00 17.19 82 ARG A C 1
ATOM 668 O O . ARG A 1 82 ? 11.582 13.645 85.362 1.00 17.62 82 ARG A O 1
ATOM 676 N N . LYS A 1 83 ? 12.553 12.002 86.572 1.00 17.99 83 LYS A N 1
ATOM 677 C CA . LYS A 1 83 ? 13.925 12.221 86.128 1.00 19.76 83 LYS A CA 1
ATOM 678 C C . LYS A 1 83 ? 14.043 12.049 84.613 1.00 20.11 83 LYS A C 1
ATOM 679 O O . LYS A 1 83 ? 14.856 12.716 83.969 1.00 20.78 83 LYS A O 1
ATOM 685 N N . HIS A 1 84 ? 13.204 11.177 84.046 1.00 19.32 84 HIS A N 1
ATOM 686 C CA . HIS A 1 84 ? 13.258 10.828 82.621 1.00 19.02 84 HIS A CA 1
ATOM 687 C C . HIS A 1 84 ? 12.016 11.205 81.815 1.00 19.09 84 HIS A C 1
ATOM 688 O O . HIS A 1 84 ? 11.794 10.674 80.721 1.00 19.24 84 HIS A O 1
ATOM 695 N N . ASN A 1 85 ? 11.213 12.121 82.351 1.00 19.03 85 ASN A N 1
ATOM 696 C CA . ASN A 1 85 ? 10.028 12.606 81.642 1.00 19.63 85 ASN A CA 1
ATOM 697 C C . ASN A 1 85 ? 9.085 11.452 81.260 1.00 18.49 85 ASN A C 1
ATOM 698 O O . ASN A 1 85 ? 8.544 11.414 80.158 1.00 18.87 85 ASN A O 1
ATOM 703 N N . LEU A 1 86 ? 8.881 10.514 82.188 1.00 16.86 86 LEU A N 1
ATOM 704 C CA . LEU A 1 86 ? 8.006 9.360 81.940 1.00 16.11 86 LEU A CA 1
ATOM 705 C C . LEU A 1 86 ? 6.711 9.415 82.761 1.00 15.86 86 LEU A C 1
ATOM 706 O O . LEU A 1 86 ? 6.265 8.407 83.321 1.00 14.25 86 LEU A O 1
ATOM 711 N N . CYS A 1 87 ? 6.104 10.591 82.791 1.00 16.25 87 CYS A N 1
ATOM 712 C CA . CYS A 1 87 ? 4.876 10.824 83.542 1.00 17.29 87 CYS A CA 1
ATOM 713 C C . CYS A 1 87 ? 3.791 11.382 82.639 1.00 16.83 87 CYS A C 1
ATOM 714 O O . CYS A 1 87 ? 4.067 11.912 81.550 1.00 17.10 87 CYS A O 1
ATOM 717 N N . GLY A 1 88 ? 2.550 11.274 83.098 1.00 16.77 88 GLY A N 1
ATOM 718 C CA . GLY A 1 88 ? 1.432 11.917 82.419 1.00 17.16 88 GLY A CA 1
ATOM 719 C C . GLY A 1 88 ? 1.637 13.420 82.416 1.00 18.08 88 GLY A C 1
ATOM 720 O O . GLY A 1 88 ? 2.177 13.975 83.364 1.00 17.38 88 GLY A O 1
ATOM 721 N N . GLU A 1 89 ? 1.200 14.061 81.335 1.00 18.93 89 GLU A N 1
ATOM 722 C CA . GLU A 1 89 ? 1.399 15.499 81.155 1.00 20.48 89 GLU A CA 1
ATOM 723 C C . GLU A 1 89 ? 0.093 16.280 81.319 1.00 19.51 89 GLU A C 1
ATOM 724 O O . GLU A 1 89 ? 0.016 17.214 82.115 1.00 20.06 89 GLU A O 1
ATOM 730 N N . SER A 1 90 ? -0.931 15.882 80.575 1.00 18.69 90 SER A N 1
ATOM 731 C CA . SER A 1 90 ? -2.227 16.553 80.618 1.00 17.70 90 SER A CA 1
ATOM 732 C C . SER A 1 90 ? -2.995 16.151 81.868 1.00 17.12 90 SER A C 1
ATOM 733 O O . SER A 1 90 ? -2.676 15.136 82.495 1.00 16.43 90 SER A O 1
ATOM 736 N N . GLU A 1 91 ? -4.023 16.924 82.216 1.00 16.61 91 GLU A N 1
ATOM 737 C CA . GLU A 1 91 ? -4.866 16.598 83.372 1.00 16.46 91 GLU A CA 1
ATOM 738 C C . GLU A 1 91 ? -5.493 15.218 83.222 1.00 16.27 91 GLU A C 1
ATOM 739 O O . GLU A 1 91 ? -5.452 14.416 84.156 1.00 15.94 91 GLU A O 1
ATOM 745 N N . LYS A 1 92 ? -6.043 14.912 82.049 1.00 15.80 92 LYS A N 1
ATOM 746 C CA . LYS A 1 92 ? -6.685 13.613 81.849 1.00 16.39 92 LYS A CA 1
ATOM 747 C C . LYS A 1 92 ? -5.667 12.492 82.042 1.00 15.15 92 LYS A C 1
ATOM 748 O O . LYS A 1 92 ? -5.984 11.468 82.644 1.00 14.50 92 LYS A O 1
ATOM 754 N N . GLU A 1 93 ? -4.454 12.690 81.525 1.00 13.53 93 GLU A N 1
ATOM 755 C CA . GLU A 1 93 ? -3.377 11.705 81.685 1.00 13.64 93 GLU A CA 1
ATOM 756 C C . GLU A 1 93 ? -3.001 11.534 83.148 1.00 12.75 93 GLU A C 1
ATOM 757 O O . GLU A 1 93 ? -2.787 10.406 83.602 1.00 11.72 93 GLU A O 1
ATOM 763 N N . GLN A 1 94 ? -2.934 12.633 83.896 1.00 11.92 94 GLN A N 1
ATOM 764 C CA . GLN A 1 94 ? -2.579 12.539 85.316 1.00 12.12 94 GLN A CA 1
ATOM 765 C C . GLN A 1 94 ? -3.668 11.846 86.133 1.00 11.55 94 GLN A C 1
ATOM 766 O O . GLN A 1 94 ? -3.353 11.078 87.053 1.00 11.12 94 GLN A O 1
ATOM 772 N N . ILE A 1 95 ? -4.932 12.074 85.797 1.00 11.32 95 ILE A N 1
ATOM 773 C CA . ILE A 1 95 ? -6.031 11.370 86.452 1.00 11.44 95 ILE A CA 1
ATOM 774 C C . ILE A 1 95 ? -5.943 9.875 86.170 1.00 11.14 95 ILE A C 1
ATOM 775 O O . ILE A 1 95 ? -6.023 9.066 87.100 1.00 10.63 95 ILE A O 1
ATOM 780 N N . ARG A 1 96 ? -5.747 9.499 84.902 1.00 10.59 96 ARG A N 1
ATOM 781 C CA . ARG A 1 96 ? -5.592 8.093 84.537 1.00 10.81 96 ARG A CA 1
ATOM 782 C C . ARG A 1 96 ? -4.414 7.463 85.277 1.00 10.29 96 ARG A C 1
ATOM 783 O O . ARG A 1 96 ? -4.512 6.345 85.781 1.00 9.81 96 ARG A O 1
ATOM 791 N N . GLU A 1 97 ? -3.300 8.188 85.336 1.00 9.55 97 GLU A N 1
ATOM 792 C CA . GLU A 1 97 ? -2.097 7.727 86.003 1.00 9.32 97 GLU A CA 1
ATOM 793 C C . GLU A 1 97 ? -2.385 7.416 87.467 1.00 8.87 97 GLU A C 1
ATOM 794 O O . GLU A 1 97 ? -2.010 6.347 87.968 1.00 9.14 97 GLU A O 1
ATOM 800 N N . ASP A 1 98 ? -3.047 8.346 88.159 1.00 9.23 98 ASP A N 1
ATOM 801 C CA . ASP A 1 98 ? -3.304 8.156 89.579 1.00 9.68 98 ASP A CA 1
ATOM 802 C C . ASP A 1 98 ? -4.306 7.050 89.827 1.00 9.39 98 ASP A C 1
ATOM 803 O O . ASP A 1 98 ? -4.138 6.258 90.756 1.00 9.70 98 ASP A O 1
ATOM 808 N N . ILE A 1 99 ? -5.367 6.996 89.028 1.00 8.82 99 ILE A N 1
ATOM 809 C CA . ILE A 1 99 ? -6.339 5.919 89.183 1.00 9.39 99 ILE A CA 1
ATOM 810 C C . ILE A 1 99 ? -5.631 4.581 89.012 1.00 8.82 99 ILE A C 1
ATOM 811 O O . ILE A 1 99 ? -5.768 3.691 89.848 1.00 8.85 99 ILE A O 1
ATOM 816 N N . LEU A 1 100 ? -4.863 4.441 87.924 1.00 8.52 100 LEU A N 1
ATOM 817 C CA . LEU A 1 100 ? -4.222 3.166 87.621 1.00 8.42 100 LEU A CA 1
ATOM 818 C C . LEU A 1 100 ? -3.150 2.760 88.619 1.00 8.10 100 LEU A C 1
ATOM 819 O O . LEU A 1 100 ? -3.051 1.601 88.971 1.00 8.70 100 LEU A O 1
ATOM 824 N N . GLU A 1 101 ? -2.360 3.717 89.078 1.00 9.24 101 GLU A N 1
ATOM 825 C CA . GLU A 1 101 ? -1.313 3.414 90.055 1.00 9.79 101 GLU A CA 1
ATOM 826 C C . GLU A 1 101 ? -1.956 2.732 91.272 1.00 9.15 101 GLU A C 1
ATOM 827 O O . GLU A 1 101 ? -1.481 1.708 91.764 1.00 9.77 101 GLU A O 1
ATOM 833 N N . ASN A 1 102 ? -3.049 3.315 91.757 1.00 8.03 102 ASN A N 1
ATOM 834 C CA . ASN A 1 102 ? -3.740 2.798 92.919 1.00 8.45 102 ASN A CA 1
ATOM 835 C C . ASN A 1 102 ? -4.561 1.550 92.636 1.00 8.43 102 ASN A C 1
ATOM 836 O O . ASN A 1 102 ? -4.567 0.631 93.446 1.00 8.76 102 ASN A O 1
ATOM 841 N N . GLN A 1 103 ? -5.205 1.497 91.472 1.00 8.23 103 GLN A N 1
ATOM 842 C CA . GLN A 1 103 ? -5.986 0.322 91.071 1.00 8.54 103 GLN A CA 1
ATOM 843 C C . GLN A 1 103 ? -5.082 -0.892 90.889 1.00 8.52 103 GLN A C 1
ATOM 844 O O . GLN A 1 103 ? -5.391 -1.970 91.397 1.00 8.26 103 GLN A O 1
ATOM 850 N N . PHE A 1 104 ? -3.952 -0.710 90.193 1.00 8.60 104 PHE A N 1
ATOM 851 C CA . PHE A 1 104 ? -2.992 -1.810 90.030 1.00 8.88 104 PHE A CA 1
ATOM 852 C C . PHE A 1 104 ? -2.425 -2.277 91.357 1.00 8.71 104 PHE A C 1
ATOM 853 O O . PHE A 1 104 ? -2.227 -3.479 91.546 1.00 9.29 104 PHE A O 1
ATOM 861 N N . MET A 1 105 ? -2.165 -1.352 92.281 1.00 8.71 105 MET A N 1
ATOM 862 C CA . MET A 1 105 ? -1.763 -1.757 93.626 1.00 9.38 105 MET A CA 1
ATOM 863 C C . MET A 1 105 ? -2.816 -2.614 94.331 1.00 8.92 105 MET A C 1
ATOM 864 O O . MET A 1 105 ? -2.479 -3.620 94.973 1.00 9.95 105 MET A O 1
ATOM 869 N N . ASP A 1 106 ? -4.095 -2.245 94.216 1.00 9.03 106 ASP A N 1
ATOM 870 C CA . ASP A 1 106 ? -5.166 -3.076 94.776 1.00 9.71 106 ASP A CA 1
ATOM 871 C C . ASP A 1 106 ? -5.161 -4.474 94.157 1.00 9.21 106 ASP A C 1
ATOM 872 O O . ASP A 1 106 ? -5.262 -5.463 94.880 1.00 9.54 106 ASP A O 1
ATOM 877 N N . SER A 1 107 ? -5.039 -4.553 92.832 1.00 9.48 107 SER A N 1
ATOM 878 C CA . SER A 1 107 ? -4.968 -5.845 92.148 1.00 10.18 107 SER A CA 1
ATOM 879 C C . SER A 1 107 ? -3.768 -6.655 92.626 1.00 10.40 107 SER A C 1
ATOM 880 O O . SER A 1 107 ? -3.887 -7.861 92.899 1.00 11.19 107 SER A O 1
ATOM 883 N N . ARG A 1 108 ? -2.617 -6.000 92.732 1.00 10.53 108 ARG A N 1
ATOM 884 C CA . ARG A 1 108 ? -1.399 -6.654 93.186 1.00 11.30 108 ARG A CA 1
ATOM 885 C C . ARG A 1 108 ? -1.636 -7.268 94.563 1.00 11.55 108 ARG A C 1
ATOM 886 O O . ARG A 1 108 ? -1.296 -8.429 94.816 1.00 12.18 108 ARG A O 1
ATOM 894 N N . MET A 1 109 ? -2.232 -6.487 95.458 1.00 11.21 109 MET A N 1
ATOM 895 C CA . MET A 1 109 ? -2.459 -6.930 96.830 1.00 14.38 109 MET A CA 1
ATOM 896 C C . MET A 1 109 ? -3.463 -8.068 96.895 1.00 13.55 109 MET A C 1
ATOM 897 O O . MET A 1 109 ? -3.344 -8.945 97.750 1.00 13.68 109 MET A O 1
ATOM 902 N N . GLN A 1 110 ? -4.442 -8.079 95.997 1.00 13.64 110 GLN A N 1
ATOM 903 C CA . GLN A 1 110 ? -5.418 -9.171 95.971 1.00 14.79 110 GLN A CA 1
ATOM 904 C C . GLN A 1 110 ? -4.734 -10.516 95.676 1.00 13.61 110 GLN A C 1
ATOM 905 O O . GLN A 1 110 ? -5.009 -11.531 96.345 1.00 13.89 110 GLN A O 1
ATOM 911 N N . LEU A 1 111 ? -3.823 -10.520 94.705 1.00 12.79 111 LEU A N 1
ATOM 912 C CA . LEU A 1 111 ? -3.121 -11.747 94.366 1.00 13.41 111 LEU A CA 1
ATOM 913 C C . LEU A 1 111 ? -2.149 -12.153 95.476 1.00 13.49 111 LEU A C 1
ATOM 914 O O . LEU A 1 111 ? -2.081 -13.332 95.844 1.00 13.63 111 LEU A O 1
ATOM 919 N N . ALA A 1 112 ? -1.424 -11.185 96.034 1.00 13.36 112 ALA A N 1
ATOM 920 C CA . ALA A 1 112 ? -0.477 -11.474 97.116 1.00 14.25 112 ALA A CA 1
ATOM 921 C C . ALA A 1 112 ? -1.208 -11.998 98.347 1.00 15.27 112 ALA A C 1
ATOM 922 O O . ALA A 1 112 ? -0.746 -12.972 98.961 1.00 15.27 112 ALA A O 1
ATOM 924 N N . LYS A 1 113 ? -2.347 -11.400 98.688 1.00 16.00 113 LYS A N 1
ATOM 925 C CA . LYS A 1 113 ? -3.114 -11.838 99.857 1.00 17.66 113 LYS A CA 1
ATOM 926 C C . LYS A 1 113 ? -3.495 -13.311 99.702 1.00 16.82 113 LYS A C 1
ATOM 927 O O . LYS A 1 113 ? -3.323 -14.107 100.631 1.00 17.78 113 LYS A O 1
ATOM 933 N N . LEU A 1 114 ? -3.983 -13.669 98.518 1.00 16.12 114 LEU A N 1
ATOM 934 C CA . LEU A 1 114 ? -4.323 -15.052 98.206 1.00 16.13 114 LEU A CA 1
ATOM 935 C C . LEU A 1 114 ? -3.127 -15.985 98.335 1.00 16.07 114 LEU A C 1
ATOM 936 O O . LEU A 1 114 ? -3.209 -17.032 98.990 1.00 16.20 114 LEU A O 1
ATOM 941 N N . CYS A 1 115 ? -2.015 -15.614 97.710 1.00 15.53 115 CYS A N 1
ATOM 942 C CA . CYS A 1 115 ? -0.888 -16.526 97.575 1.00 16.22 115 CYS A CA 1
ATOM 943 C C . CYS A 1 115 ? -0.128 -16.702 98.879 1.00 16.94 115 CYS A C 1
ATOM 944 O O . CYS A 1 115 ? 0.599 -17.685 99.037 1.00 16.82 115 CYS A O 1
ATOM 947 N N . TYR A 1 116 ? -0.294 -15.764 99.804 1.00 17.84 116 TYR A N 1
ATOM 948 C CA . TYR A 1 116 ? 0.332 -15.866 101.122 1.00 19.32 116 TYR A CA 1
ATOM 949 C C . TYR A 1 116 ? -0.587 -16.512 102.152 1.00 20.19 116 TYR A C 1
ATOM 950 O O . TYR A 1 116 ? -0.155 -16.822 103.264 1.00 20.57 116 TYR A O 1
ATOM 959 N N . ASP A 1 117 ? -1.848 -16.719 101.792 1.00 20.73 117 ASP A N 1
ATOM 960 C CA . ASP A 1 117 ? -2.836 -17.281 102.709 1.00 22.12 117 ASP A CA 1
ATOM 961 C C . ASP A 1 117 ? -2.650 -18.796 102.825 1.00 22.74 117 ASP A C 1
ATOM 962 O O . ASP A 1 117 ? -2.632 -19.493 101.810 1.00 22.43 117 ASP A O 1
ATOM 967 N N . PRO A 1 118 ? -2.513 -19.319 104.066 1.00 23.77 118 PRO A N 1
ATOM 968 C CA . PRO A 1 118 ? -2.443 -20.774 104.247 1.00 24.37 118 PRO A CA 1
ATOM 969 C C . PRO A 1 118 ? -3.613 -21.518 103.601 1.00 24.90 118 PRO A C 1
ATOM 970 O O . PRO A 1 118 ? -3.446 -22.664 103.186 1.00 25.78 118 PRO A O 1
ATOM 974 N N . ASP A 1 119 ? -4.775 -20.866 103.516 1.00 25.29 119 ASP A N 1
ATOM 975 C CA . ASP A 1 119 ? -5.979 -21.444 102.915 1.00 25.34 119 ASP A CA 1
ATOM 976 C C . ASP A 1 119 ? -6.045 -21.213 101.394 1.00 24.55 119 ASP A C 1
ATOM 977 O O . ASP A 1 119 ? -7.127 -21.244 100.798 1.00 24.48 119 ASP A O 1
ATOM 982 N N . PHE A 1 120 ? -4.875 -21.016 100.786 1.00 23.92 120 PHE A N 1
ATOM 983 C CA . PHE A 1 120 ? -4.723 -20.759 99.344 1.00 23.33 120 PHE A CA 1
ATOM 984 C C . PHE A 1 120 ? -5.629 -21.620 98.462 1.00 23.94 120 PHE A C 1
ATOM 985 O O . PHE A 1 120 ? -6.348 -21.099 97.611 1.00 23.51 120 PHE A O 1
ATOM 993 N N . GLU A 1 121 ? -5.607 -22.935 98.678 1.00 24.48 121 GLU A N 1
ATOM 994 C CA . GLU A 1 121 ? -6.340 -23.858 97.811 1.00 25.40 121 GLU A CA 1
ATOM 995 C C . GLU A 1 121 ? -7.843 -23.619 97.810 1.00 25.34 121 GLU A C 1
ATOM 996 O O . GLU A 1 121 ? -8.479 -23.632 96.753 1.00 25.47 121 GLU A O 1
ATOM 1002 N N . LYS A 1 122 ? -8.404 -23.370 98.985 1.00 25.41 122 LYS A N 1
ATOM 1003 C CA . LYS A 1 122 ? -9.839 -23.161 99.107 1.00 25.65 122 LYS A CA 1
ATOM 1004 C C . LYS A 1 122 ? -10.256 -21.777 98.596 1.00 24.85 122 LYS A C 1
ATOM 1005 O O . LYS A 1 122 ? -11.391 -21.586 98.154 1.00 25.09 122 LYS A O 1
ATOM 1011 N N . LEU A 1 123 ? -9.316 -20.833 98.629 1.00 23.82 123 LEU A N 1
ATOM 1012 C CA . LEU A 1 123 ? -9.577 -19.442 98.250 1.00 22.70 123 LEU A CA 1
ATOM 1013 C C . LEU A 1 123 ? -9.320 -19.150 96.770 1.00 21.72 123 LEU A C 1
ATOM 1014 O O . LEU A 1 123 ? -9.815 -18.149 96.240 1.00 21.50 123 LEU A O 1
ATOM 1019 N N . LYS A 1 124 ? -8.547 -20.016 96.117 1.00 20.59 124 LYS A N 1
ATOM 1020 C CA . LYS A 1 124 ? -8.135 -19.803 94.720 1.00 20.63 124 LYS A CA 1
ATOM 1021 C C . LYS A 1 124 ? -9.311 -19.662 93.736 1.00 19.98 124 LYS A C 1
ATOM 1022 O O . LYS A 1 124 ? -9.298 -18.748 92.915 1.00 18.69 124 LYS A O 1
ATOM 1028 N N . PRO A 1 125 ? -10.323 -20.563 93.805 1.00 19.61 125 PRO A N 1
ATOM 1029 C CA . PRO A 1 125 ? -11.469 -20.419 92.892 1.00 19.60 125 PRO A CA 1
ATOM 1030 C C . PRO A 1 125 ? -12.148 -19.045 92.915 1.00 19.68 125 PRO A C 1
ATOM 1031 O O . PRO A 1 125 ? -12.528 -18.539 91.854 1.00 19.39 125 PRO A O 1
ATOM 1035 N N . GLU A 1 126 ? -12.281 -18.436 94.094 1.00 19.40 126 GLU A N 1
ATOM 1036 C CA . GLU A 1 126 ? -12.884 -17.106 94.204 1.00 19.55 126 GLU A CA 1
ATOM 1037 C C . GLU A 1 126 ? -12.073 -16.070 93.428 1.00 18.29 126 GLU A C 1
ATOM 1038 O O . GLU A 1 126 ? -12.627 -15.282 92.664 1.00 17.80 126 GLU A O 1
ATOM 1044 N N . TYR A 1 127 ? -10.760 -16.087 93.617 1.00 16.99 127 TYR A N 1
ATOM 1045 C CA . TYR A 1 127 ? -9.894 -15.156 92.895 1.00 15.59 127 TYR A CA 1
ATOM 1046 C C . TYR A 1 127 ? -10.000 -15.392 91.392 1.00 15.05 127 TYR A C 1
ATOM 1047 O O . TYR A 1 127 ? -10.167 -14.447 90.611 1.00 14.52 127 TYR A O 1
ATOM 1056 N N . LEU A 1 128 ? -9.911 -16.658 90.981 1.00 14.98 128 LEU A N 1
ATOM 1057 C CA . LEU A 1 128 ? -9.961 -16.976 89.557 1.00 15.18 128 LEU A CA 1
ATOM 1058 C C . LEU A 1 128 ? -11.302 -16.639 88.903 1.00 15.39 128 LEU A C 1
ATOM 1059 O O . LEU A 1 128 ? -11.344 -16.247 87.741 1.00 15.79 128 LEU A O 1
ATOM 1064 N N . GLN A 1 129 ? -12.393 -16.761 89.654 1.00 15.49 129 GLN A N 1
ATOM 1065 C CA . GLN A 1 129 ? -13.698 -16.422 89.115 1.00 16.68 129 GLN A CA 1
ATOM 1066 C C . GLN A 1 129 ? -13.815 -14.916 88.907 1.00 15.95 129 GLN A C 1
ATOM 1067 O O . GLN A 1 129 ? -14.462 -14.472 87.970 1.00 16.22 129 GLN A O 1
ATOM 1073 N N . ALA A 1 130 ? -13.158 -14.144 89.772 1.00 16.11 130 ALA A N 1
ATOM 1074 C CA . ALA A 1 130 ? -13.195 -12.678 89.708 1.00 15.82 130 ALA A CA 1
ATOM 1075 C C . ALA A 1 130 ? -12.216 -12.096 88.696 1.00 15.48 130 ALA A C 1
ATOM 1076 O O . ALA A 1 130 ? -12.363 -10.938 88.284 1.00 15.56 130 ALA A O 1
ATOM 1078 N N . LEU A 1 131 ? -11.235 -12.901 88.294 1.00 14.29 131 LEU A N 1
ATOM 1079 C CA . LEU A 1 131 ? -10.129 -12.407 87.473 1.00 14.07 131 LEU A CA 1
ATOM 1080 C C . LEU A 1 131 ? -10.570 -11.851 86.116 1.00 13.88 131 LEU A C 1
ATOM 1081 O O . LEU A 1 131 ? -10.127 -10.766 85.746 1.00 13.59 131 LEU A O 1
ATOM 1086 N N . PRO A 1 132 ? -11.419 -12.582 85.357 1.00 13.51 132 PRO A N 1
ATOM 1087 C CA . PRO A 1 132 ? -11.857 -12.012 84.081 1.00 13.83 132 PRO A CA 1
ATOM 1088 C C . PRO A 1 132 ? -12.498 -10.620 84.167 1.00 13.99 132 PRO A C 1
ATOM 1089 O O . PRO A 1 132 ? -12.234 -9.792 83.299 1.00 14.38 132 PRO A O 1
ATOM 1093 N N . GLU A 1 133 ? -13.343 -10.381 85.171 1.00 14.66 133 GLU A N 1
ATOM 1094 C CA . GLU A 1 133 ? -13.926 -9.052 85.400 1.00 15.85 133 GLU A CA 1
ATOM 1095 C C . GLU A 1 133 ? -12.854 -7.995 85.628 1.00 14.79 133 GLU A C 1
ATOM 1096 O O . GLU A 1 133 ? -12.912 -6.911 85.053 1.00 14.06 133 GLU A O 1
ATOM 1102 N N . MET A 1 134 ? -11.887 -8.317 86.486 1.00 14.46 134 MET A N 1
ATOM 1103 C CA . MET A 1 134 ? -10.769 -7.414 86.775 1.00 15.46 134 MET A CA 1
ATOM 1104 C C . MET A 1 134 ? -10.042 -7.055 85.482 1.00 13.00 134 MET A C 1
ATOM 1105 O O . MET A 1 134 ? -9.813 -5.885 85.178 1.00 12.53 134 MET A O 1
ATOM 1110 N N . LEU A 1 135 ? -9.714 -8.064 84.692 1.00 11.82 135 LEU A N 1
ATOM 1111 C CA . LEU A 1 135 ? -8.951 -7.826 83.483 1.00 11.66 135 LEU A CA 1
ATOM 1112 C C . LEU A 1 135 ? -9.782 -7.094 82.436 1.00 11.50 135 LEU A C 1
ATOM 1113 O O . LEU A 1 135 ? -9.256 -6.252 81.703 1.00 11.73 135 LEU A O 1
ATOM 1118 N N . LYS A 1 136 ? -11.085 -7.401 82.374 1.00 10.94 136 LYS A N 1
ATOM 1119 C CA . LYS A 1 136 ? -11.976 -6.700 81.443 1.00 11.90 136 LYS A CA 1
ATOM 1120 C C . LYS A 1 136 ? -11.939 -5.200 81.697 1.00 11.24 136 LYS A C 1
ATOM 1121 O O . LYS A 1 136 ? -11.889 -4.404 80.762 1.00 11.13 136 LYS A O 1
ATOM 1127 N N . LEU A 1 137 ? -11.948 -4.816 82.969 1.00 10.93 137 LEU A N 1
ATOM 1128 C CA . LEU A 1 137 ? -11.909 -3.386 83.292 1.00 10.94 137 LEU A CA 1
ATOM 1129 C C . LEU A 1 137 ? -10.610 -2.731 82.796 1.00 10.01 137 LEU A C 1
ATOM 1130 O O . LEU A 1 137 ? -10.638 -1.639 82.227 1.00 10.06 137 LEU A O 1
ATOM 1135 N N . TYR A 1 138 ? -9.473 -3.406 82.977 1.00 9.21 138 TYR A N 1
ATOM 1136 C CA . TYR A 1 138 ? -8.205 -2.883 82.446 1.00 9.43 138 TYR A CA 1
ATOM 1137 C C . TYR A 1 138 ? -8.194 -2.821 80.912 1.00 9.75 138 TYR A C 1
ATOM 1138 O O . TYR A 1 138 ? -7.695 -1.860 80.305 1.00 10.03 138 TYR A O 1
ATOM 1147 N N . SER A 1 139 ? -8.735 -3.866 80.287 1.00 9.54 139 SER A N 1
ATOM 1148 C CA . SER A 1 139 ? -8.831 -3.904 78.833 1.00 10.66 139 SER A CA 1
ATOM 1149 C C . SER A 1 139 ? -9.699 -2.770 78.290 1.00 10.05 139 SER A C 1
ATOM 1150 O O . SER A 1 139 ? -9.323 -2.102 77.315 1.00 10.57 139 SER A O 1
ATOM 1153 N N . GLN A 1 140 ? -10.857 -2.555 78.909 1.00 10.09 140 GLN A N 1
ATOM 1154 C CA . GLN A 1 140 ? -11.717 -1.447 78.485 1.00 11.92 140 GLN A CA 1
ATOM 1155 C C . GLN A 1 140 ? -11.002 -0.106 78.627 1.00 11.45 140 GLN A C 1
ATOM 1156 O O . GLN A 1 140 ? -11.118 0.777 77.772 1.00 12.07 140 GLN A O 1
ATOM 1162 N N . PHE A 1 141 ? -10.274 0.064 79.724 1.00 10.68 141 PHE A N 1
ATOM 1163 C CA . PHE A 1 141 ? -9.586 1.330 79.969 1.00 11.19 141 PHE A CA 1
ATOM 1164 C C . PHE A 1 141 ? -8.468 1.583 78.960 1.00 11.01 141 PHE A C 1
ATOM 1165 O O . PHE A 1 141 ? -8.307 2.703 78.490 1.00 11.17 141 PHE A O 1
ATOM 1173 N N . LEU A 1 142 ? -7.720 0.540 78.601 1.00 10.46 142 LEU A N 1
ATOM 1174 C CA . LEU A 1 142 ? -6.636 0.666 77.614 1.00 10.48 142 LEU A CA 1
ATOM 1175 C C . LEU A 1 142 ? -7.161 1.017 76.227 1.00 11.18 142 LEU A C 1
ATOM 1176 O O . LEU A 1 142 ? -6.579 1.825 75.519 1.00 11.32 142 LEU A O 1
ATOM 1181 N N . GLY A 1 143 ? -8.253 0.373 75.846 1.00 11.02 143 GLY A N 1
ATOM 1182 C CA . GLY A 1 143 ? -8.824 0.569 74.512 1.00 10.91 143 GLY A CA 1
ATOM 1183 C C . GLY A 1 143 ? -7.809 0.253 73.427 1.00 11.42 143 GLY A C 1
ATOM 1184 O O . GLY A 1 143 ? -7.076 -0.741 73.501 1.00 11.27 143 GLY A O 1
ATOM 1185 N N . LYS A 1 144 ? -7.756 1.134 72.431 1.00 11.73 144 LYS A N 1
ATOM 1186 C CA . LYS A 1 144 ? -6.915 0.946 71.250 1.00 12.72 144 LYS A CA 1
ATOM 1187 C C . LYS A 1 144 ? -5.550 1.613 71.383 1.00 13.15 144 LYS A C 1
ATOM 1188 O O . LYS A 1 144 ? -4.746 1.562 70.450 1.00 13.44 144 LYS A O 1
ATOM 1194 N N . GLN A 1 145 ? -5.287 2.237 72.531 1.00 12.60 145 GLN A N 1
ATOM 1195 C CA . GLN A 1 145 ? -4.041 2.966 72.762 1.00 13.63 145 GLN A CA 1
ATOM 1196 C C . GLN A 1 145 ? -2.874 1.998 72.916 1.00 11.64 145 GLN A C 1
ATOM 1197 O O . GLN A 1 145 ? -3.050 0.927 73.472 1.00 11.76 145 GLN A O 1
ATOM 1203 N N . PRO A 1 146 ? -1.669 2.385 72.472 1.00 11.17 146 PRO A N 1
ATOM 1204 C CA . PRO A 1 146 ? -0.527 1.508 72.719 1.00 10.95 146 PRO A CA 1
ATOM 1205 C C . PRO A 1 146 ? -0.113 1.410 74.186 1.00 10.21 146 PRO A C 1
ATOM 1206 O O . PRO A 1 146 ? 0.411 0.373 74.597 1.00 10.20 146 PRO A O 1
ATOM 1210 N N . TRP A 1 147 ? -0.340 2.479 74.954 1.00 9.81 147 TRP A N 1
ATOM 1211 C CA . TRP A 1 147 ? 0.111 2.561 76.344 1.00 9.81 147 TRP A CA 1
ATOM 1212 C C . TRP A 1 147 ? -1.026 3.093 77.186 1.00 9.37 147 TRP A C 1
ATOM 1213 O O . TRP A 1 147 ? -1.986 3.668 76.657 1.00 9.69 147 TRP A O 1
ATOM 1224 N N . PHE A 1 148 ? -0.921 2.923 78.498 1.00 8.87 148 PHE A N 1
ATOM 1225 C CA . PHE A 1 148 ? -2.082 3.234 79.325 1.00 9.23 148 PHE A CA 1
ATOM 1226 C C . PHE A 1 148 ? -2.468 4.716 79.380 1.00 10.02 148 PHE A C 1
ATOM 1227 O O . PHE A 1 148 ? -3.634 5.032 79.597 1.00 11.05 148 PHE A O 1
ATOM 1235 N N . LEU A 1 149 ? -1.511 5.602 79.140 1.00 10.38 149 LEU A N 1
ATOM 1236 C CA . LEU A 1 149 ? -1.821 7.034 79.075 1.00 11.93 149 LEU A CA 1
ATOM 1237 C C . LEU A 1 149 ? -1.953 7.579 77.655 1.00 13.56 149 LEU A C 1
ATOM 1238 O O . LEU A 1 149 ? -2.178 8.780 77.472 1.00 15.06 149 LEU A O 1
ATOM 1243 N N . GLY A 1 150 ? -1.869 6.696 76.664 1.00 13.12 150 GLY A N 1
ATOM 1244 C CA . GLY A 1 150 ? -2.050 7.099 75.262 1.00 14.03 150 GLY A CA 1
ATOM 1245 C C . GLY A 1 150 ? -0.874 6.698 74.403 1.00 14.38 150 GLY A C 1
ATOM 1246 O O . GLY A 1 150 ? -0.460 5.542 74.410 1.00 13.19 150 GLY A O 1
ATOM 1247 N N . ASP A 1 151 ? -0.306 7.665 73.685 1.00 15.15 151 ASP A N 1
ATOM 1248 C CA . ASP A 1 151 ? 0.755 7.361 72.720 1.00 16.16 151 ASP A CA 1
ATOM 1249 C C . ASP A 1 151 ? 2.172 7.354 73.299 1.00 16.70 151 ASP A C 1
ATOM 1250 O O . ASP A 1 151 ? 3.122 6.955 72.620 1.00 17.49 151 ASP A O 1
ATOM 1255 N N . LYS A 1 152 ? 2.290 7.799 74.549 1.00 17.02 152 LYS A N 1
ATOM 1256 C CA . LYS A 1 152 ? 3.567 7.925 75.243 1.00 17.31 152 LYS A CA 1
ATOM 1257 C C . LYS A 1 152 ? 3.658 6.877 76.350 1.00 15.79 152 LYS A C 1
ATOM 1258 O O . LYS A 1 152 ? 2.761 6.795 77.188 1.00 14.55 152 LYS A O 1
ATOM 1264 N N . ILE A 1 153 ? 4.738 6.100 76.372 1.00 14.99 153 ILE A N 1
ATOM 1265 C CA . ILE A 1 153 ? 4.951 5.174 77.490 1.00 15.09 153 ILE A CA 1
ATOM 1266 C C . ILE A 1 153 ? 5.322 5.972 78.744 1.00 14.12 153 ILE A C 1
ATOM 1267 O O . ILE A 1 153 ? 6.034 6.979 78.673 1.00 13.49 153 ILE A O 1
ATOM 1272 N N . THR A 1 154 ? 4.796 5.540 79.887 1.00 12.03 154 THR A N 1
ATOM 1273 C CA . THR A 1 154 ? 4.990 6.242 81.161 1.00 11.85 154 THR A CA 1
ATOM 1274 C C . THR A 1 154 ? 5.144 5.199 82.265 1.00 11.20 154 THR A C 1
ATOM 1275 O O . THR A 1 154 ? 5.023 3.996 82.010 1.00 10.48 154 THR A O 1
ATOM 1279 N N . PHE A 1 155 ? 5.397 5.641 83.499 1.00 10.79 155 PHE A N 1
ATOM 1280 C CA . PHE A 1 155 ? 5.719 4.676 84.552 1.00 10.52 155 PHE A CA 1
ATOM 1281 C C . PHE A 1 155 ? 4.599 3.712 84.864 1.00 10.10 155 PHE A C 1
ATOM 1282 O O . PHE A 1 155 ? 4.853 2.568 85.250 1.00 10.03 155 PHE A O 1
ATOM 1290 N N . VAL A 1 156 ? 3.356 4.148 84.678 1.00 10.09 156 VAL A N 1
ATOM 1291 C CA . VAL A 1 156 ? 2.249 3.265 85.004 1.00 10.95 156 VAL A CA 1
ATOM 1292 C C . VAL A 1 156 ? 2.203 2.034 84.084 1.00 10.31 156 VAL A C 1
ATOM 1293 O O . VAL A 1 156 ? 1.683 0.997 84.480 1.00 10.11 156 VAL A O 1
ATOM 1297 N N . ASP A 1 157 ? 2.789 2.134 82.884 1.00 9.44 157 ASP A N 1
ATOM 1298 C CA . ASP A 1 157 ? 2.913 0.960 82.016 1.00 9.56 157 ASP A CA 1
ATOM 1299 C C . ASP A 1 157 ? 3.799 -0.125 82.606 1.00 9.80 157 ASP A C 1
ATOM 1300 O O . ASP A 1 157 ? 3.604 -1.310 82.317 1.00 9.99 157 ASP A O 1
ATOM 1305 N N . PHE A 1 158 ? 4.770 0.293 83.421 1.00 9.68 158 PHE A N 1
ATOM 1306 C CA . PHE A 1 158 ? 5.691 -0.637 84.085 1.00 9.15 158 PHE A CA 1
ATOM 1307 C C . PHE A 1 158 ? 4.987 -1.389 85.205 1.00 9.84 158 PHE A C 1
ATOM 1308 O O . PHE A 1 158 ? 5.197 -2.595 85.392 1.00 10.07 158 PHE A O 1
ATOM 1316 N N . ILE A 1 159 ? 4.130 -0.669 85.929 1.00 9.52 159 ILE A N 1
ATOM 1317 C CA . ILE A 1 159 ? 3.234 -1.272 86.922 1.00 9.53 159 ILE A CA 1
ATOM 1318 C C . ILE A 1 159 ? 2.245 -2.222 86.222 1.00 8.71 159 ILE A C 1
ATOM 1319 O O . ILE A 1 159 ? 2.088 -3.378 86.622 1.00 9.23 159 ILE A O 1
ATOM 1324 N N . ALA A 1 160 ? 1.617 -1.743 85.149 1.00 9.04 160 ALA A N 1
ATOM 1325 C CA . ALA A 1 160 ? 0.624 -2.549 84.421 1.00 8.94 160 ALA A CA 1
ATOM 1326 C C . ALA A 1 160 ? 1.225 -3.852 83.914 1.00 8.81 160 ALA A C 1
ATOM 1327 O O . ALA A 1 160 ? 0.657 -4.928 84.096 1.00 9.59 160 ALA A O 1
ATOM 1329 N N . TYR A 1 161 ? 2.386 -3.742 83.282 1.00 8.86 161 TYR A N 1
ATOM 1330 C CA . TYR A 1 161 ? 3.052 -4.936 82.767 1.00 9.78 161 TYR A CA 1
ATOM 1331 C C . TYR A 1 161 ? 3.253 -5.958 83.882 1.00 9.49 161 TYR A C 1
ATOM 1332 O O . TYR A 1 161 ? 2.931 -7.134 83.735 1.00 9.57 161 TYR A O 1
ATOM 1341 N N . ASP A 1 162 ? 3.792 -5.507 85.007 1.00 9.21 162 ASP A N 1
ATOM 1342 C CA . ASP A 1 162 ? 4.079 -6.429 86.097 1.00 10.23 162 ASP A CA 1
ATOM 1343 C C . ASP A 1 162 ? 2.811 -7.136 86.576 1.00 10.63 162 ASP A C 1
ATOM 1344 O O . ASP A 1 162 ? 2.775 -8.363 86.691 1.00 10.97 162 ASP A O 1
ATOM 1349 N N . VAL A 1 163 ? 1.774 -6.361 86.878 1.00 9.82 163 VAL A N 1
ATOM 1350 C CA . VAL A 1 163 ? 0.548 -6.939 87.415 1.00 11.00 163 VAL A CA 1
ATOM 1351 C C . VAL A 1 163 ? -0.152 -7.859 86.400 1.00 10.36 163 VAL A C 1
ATOM 1352 O O . VAL A 1 163 ? -0.605 -8.958 86.741 1.00 10.98 163 VAL A O 1
ATOM 1356 N N . LEU A 1 164 ? -0.239 -7.423 85.148 1.00 10.28 164 LEU A N 1
ATOM 1357 C CA . LEU A 1 164 ? -0.904 -8.235 84.119 1.00 11.54 164 LEU A CA 1
ATOM 1358 C C . LEU A 1 164 ? -0.121 -9.516 83.839 1.00 11.71 164 LEU A C 1
ATOM 1359 O O . LEU A 1 164 ? -0.704 -10.605 83.770 1.00 11.79 164 LEU A O 1
ATOM 1364 N N . GLU A 1 165 ? 1.195 -9.391 83.676 1.00 11.50 165 GLU A N 1
ATOM 1365 C CA . GLU A 1 165 ? 2.035 -10.551 83.343 1.00 11.95 165 GLU A CA 1
ATOM 1366 C C . GLU A 1 165 ? 2.087 -11.545 84.508 1.00 12.46 165 GLU A C 1
ATOM 1367 O O . GLU A 1 165 ? 2.072 -12.760 84.281 1.00 13.05 165 GLU A O 1
ATOM 1373 N N . ARG A 1 166 ? 2.111 -11.043 85.747 1.00 12.02 166 ARG A N 1
ATOM 1374 C CA . ARG A 1 166 ? 2.112 -11.940 86.903 1.00 13.18 166 ARG A CA 1
ATOM 1375 C C . ARG A 1 166 ? 0.820 -12.744 86.954 1.00 12.64 166 ARG A C 1
ATOM 1376 O O . ARG A 1 166 ? 0.835 -13.925 87.318 1.00 12.81 166 ARG A O 1
ATOM 1384 N N . ASN A 1 167 ? -0.306 -12.114 86.612 1.00 11.56 167 ASN A N 1
ATOM 1385 C CA . ASN A 1 167 ? -1.550 -12.855 86.509 1.00 12.10 167 ASN A CA 1
ATOM 1386 C C . ASN A 1 167 ? -1.483 -13.925 85.427 1.00 11.57 167 ASN A C 1
ATOM 1387 O O . ASN A 1 167 ? -2.041 -14.992 85.615 1.00 11.65 167 ASN A O 1
ATOM 1392 N N . GLN A 1 168 ? -0.781 -13.649 84.333 1.00 12.05 168 GLN A N 1
ATOM 1393 C CA . GLN A 1 168 ? -0.575 -14.660 83.295 1.00 13.48 168 GLN A CA 1
ATOM 1394 C C . GLN A 1 168 ? 0.300 -15.810 83.791 1.00 14.19 168 GLN A C 1
ATOM 1395 O O . GLN A 1 168 ? 0.118 -16.938 83.353 1.00 14.46 168 GLN A O 1
ATOM 1401 N N . VAL A 1 169 ? 1.250 -15.542 84.685 1.00 13.94 169 VAL A N 1
ATOM 1402 C CA . VAL A 1 169 ? 2.012 -16.642 85.306 1.00 14.45 169 VAL A CA 1
ATOM 1403 C C . VAL A 1 169 ? 1.064 -17.506 86.137 1.00 14.70 169 VAL A C 1
ATOM 1404 O O . VAL A 1 169 ? 1.086 -18.743 86.058 1.00 15.37 169 VAL A O 1
ATOM 1408 N N . PHE A 1 170 ? 0.211 -16.856 86.920 1.00 13.71 170 PHE A N 1
ATOM 1409 C CA . PHE A 1 170 ? -0.737 -17.544 87.790 1.00 13.98 170 PHE A CA 1
ATOM 1410 C C . PHE A 1 170 ? -1.795 -18.334 87.023 1.00 13.78 170 PHE A C 1
ATOM 1411 O O . PHE A 1 170 ? -2.139 -19.454 87.412 1.00 14.76 170 PHE A O 1
ATOM 1419 N N . GLU A 1 171 ? -2.327 -17.728 85.962 1.00 13.38 171 GLU A N 1
ATOM 1420 C CA . GLU A 1 171 ? -3.416 -18.287 85.164 1.00 13.80 171 GLU A CA 1
ATOM 1421 C C . GLU A 1 171 ? -3.023 -18.047 83.711 1.00 13.85 171 GLU A C 1
ATOM 1422 O O . GLU A 1 171 ? -3.331 -16.997 83.155 1.00 13.47 171 GLU A O 1
ATOM 1428 N N . PRO A 1 172 ? -2.282 -18.996 83.100 1.00 14.02 172 PRO A N 1
ATOM 1429 C CA . PRO A 1 172 ? -1.697 -18.775 81.766 1.00 14.45 172 PRO A CA 1
ATOM 1430 C C . PRO A 1 172 ? -2.613 -18.216 80.669 1.00 14.22 172 PRO A C 1
ATOM 1431 O O . PRO A 1 172 ? -2.128 -17.496 79.801 1.00 14.75 172 PRO A O 1
ATOM 1435 N N . SER A 1 173 ? -3.897 -18.543 80.723 1.00 14.04 173 SER A N 1
ATOM 1436 C CA . SER A 1 173 ? -4.828 -18.123 79.676 1.00 14.15 173 SER A CA 1
ATOM 1437 C C . SER A 1 173 ? -5.584 -16.820 79.943 1.00 13.04 173 SER A C 1
ATOM 1438 O O . SER A 1 173 ? -6.417 -16.406 79.121 1.00 12.85 173 SER A O 1
ATOM 1441 N N . CYS A 1 174 ? -5.300 -16.154 81.066 1.00 12.40 174 CYS A N 1
ATOM 1442 C CA . CYS A 1 174 ? -6.172 -15.066 81.515 1.00 12.31 174 CYS A CA 1
ATOM 1443 C C . CYS A 1 174 ? -6.190 -13.838 80.627 1.00 11.96 174 CYS A C 1
ATOM 1444 O O . CYS A 1 174 ? -7.172 -13.099 80.673 1.00 12.81 174 CYS A O 1
ATOM 1447 N N . LEU A 1 175 ? -5.137 -13.614 79.839 1.00 11.22 175 LEU A N 1
ATOM 1448 C CA . LEU A 1 175 ? -5.115 -12.444 78.931 1.00 10.88 175 LEU A CA 1
ATOM 1449 C C . LEU A 1 175 ? -5.640 -12.766 77.537 1.00 11.80 175 LEU A C 1
ATOM 1450 O O . LEU A 1 175 ? -5.857 -11.855 76.725 1.00 11.64 175 LEU A O 1
ATOM 1455 N N . ASP A 1 176 ? -5.855 -14.049 77.250 1.00 11.58 176 ASP A N 1
ATOM 1456 C CA . ASP A 1 176 ? -6.207 -14.470 75.885 1.00 11.85 176 ASP A CA 1
ATOM 1457 C C . ASP A 1 176 ? -7.509 -13.856 75.379 1.00 11.78 176 ASP A C 1
ATOM 1458 O O . ASP A 1 176 ? -7.630 -13.557 74.183 1.00 11.60 176 ASP A O 1
ATOM 1463 N N . ALA A 1 177 ? -8.465 -13.660 76.285 1.00 10.89 177 ALA A N 1
ATOM 1464 C CA . ALA A 1 177 ? -9.761 -13.066 75.933 1.00 11.65 177 ALA A CA 1
ATOM 1465 C C . ALA A 1 177 ? -9.671 -11.579 75.640 1.00 12.11 177 ALA A C 1
ATOM 1466 O O . ALA A 1 177 ? -10.655 -10.990 75.184 1.00 13.18 177 ALA A O 1
ATOM 1468 N N . PHE A 1 178 ? -8.511 -10.976 75.923 1.00 11.69 178 PHE A N 1
ATOM 1469 C CA . PHE A 1 178 ? -8.351 -9.518 75.841 1.00 11.50 178 PHE A CA 1
ATOM 1470 C C . PHE A 1 178 ? -7.184 -9.194 74.929 1.00 11.69 178 PHE A C 1
ATOM 1471 O O . PHE A 1 178 ? -6.050 -8.994 75.379 1.00 11.98 178 PHE A O 1
ATOM 1479 N N . PRO A 1 179 ? -7.444 -9.187 73.602 1.00 11.93 179 PRO A N 1
ATOM 1480 C CA . PRO A 1 179 ? -6.340 -9.007 72.676 1.00 12.52 179 PRO A CA 1
ATOM 1481 C C . PRO A 1 179 ? -5.491 -7.775 72.953 1.00 12.15 179 PRO A C 1
ATOM 1482 O O . PRO A 1 179 ? -4.271 -7.855 72.839 1.00 12.52 179 PRO A O 1
ATOM 1486 N N . ASN A 1 180 ? -6.106 -6.661 73.335 1.00 11.22 180 ASN A N 1
ATOM 1487 C CA . ASN A 1 180 ? -5.294 -5.472 73.621 1.00 10.44 180 ASN A CA 1
ATOM 1488 C C . ASN A 1 180 ? -4.321 -5.639 74.797 1.00 9.93 180 ASN A C 1
ATOM 1489 O O . ASN A 1 180 ? -3.216 -5.102 74.754 1.00 10.53 180 ASN A O 1
ATOM 1494 N N . LEU A 1 181 ? -4.715 -6.408 75.811 1.00 10.46 181 LEU A N 1
ATOM 1495 C CA . LEU A 1 181 ? -3.811 -6.689 76.928 1.00 10.98 181 LEU A CA 1
ATOM 1496 C C . LEU A 1 181 ? -2.683 -7.623 76.498 1.00 11.75 181 LEU A C 1
ATOM 1497 O O . LEU A 1 181 ? -1.527 -7.403 76.859 1.00 11.71 181 LEU A O 1
ATOM 1502 N N . LYS A 1 182 ? -3.017 -8.648 75.707 1.00 12.13 182 LYS A N 1
ATOM 1503 C CA . LYS A 1 182 ? -2.001 -9.542 75.115 1.00 13.76 182 LYS A CA 1
ATOM 1504 C C . LYS A 1 182 ? -0.997 -8.752 74.305 1.00 13.52 182 LYS A C 1
ATOM 1505 O O . LYS A 1 182 ? 0.217 -8.946 74.429 1.00 14.05 182 LYS A O 1
ATOM 1511 N N . ASP A 1 183 ? -1.514 -7.861 73.460 1.00 13.00 183 ASP A N 1
ATOM 1512 C CA . ASP A 1 183 ? -0.687 -7.047 72.581 1.00 13.26 183 ASP A CA 1
ATOM 1513 C C . ASP A 1 183 ? 0.153 -6.051 73.390 1.00 11.64 183 ASP A C 1
ATOM 1514 O O . ASP A 1 183 ? 1.297 -5.742 73.018 1.00 12.37 183 ASP A O 1
ATOM 1519 N N . PHE A 1 184 ? -0.410 -5.552 74.493 1.00 11.57 184 PHE A N 1
ATOM 1520 C CA . PHE A 1 184 ? 0.325 -4.673 75.392 1.00 11.29 184 PHE A CA 1
ATOM 1521 C C . PHE A 1 184 ? 1.538 -5.366 76.002 1.00 11.29 184 PHE A C 1
ATOM 1522 O O . PHE A 1 184 ? 2.625 -4.794 76.027 1.00 10.97 184 PHE A O 1
ATOM 1530 N N . ILE A 1 185 ? 1.339 -6.590 76.495 1.00 11.80 185 ILE A N 1
ATOM 1531 C CA . ILE A 1 185 ? 2.438 -7.405 77.035 1.00 13.93 185 ILE A CA 1
ATOM 1532 C C . ILE A 1 185 ? 3.559 -7.573 76.010 1.00 13.56 185 ILE A C 1
ATOM 1533 O O . ILE A 1 185 ? 4.735 -7.379 76.310 1.00 14.02 185 ILE A O 1
ATOM 1538 N N . SER A 1 186 ? 3.170 -7.916 74.789 1.00 14.32 186 SER A N 1
ATOM 1539 C CA . SER A 1 186 ? 4.131 -8.142 73.719 1.00 14.77 186 SER A CA 1
ATOM 1540 C C . SER A 1 186 ? 4.861 -6.847 73.368 1.00 14.16 186 SER A C 1
ATOM 1541 O O . SER A 1 186 ? 6.071 -6.834 73.136 1.00 14.14 186 SER A O 1
ATOM 1544 N N . ARG A 1 187 ? 4.123 -5.745 73.337 1.00 12.88 187 ARG A N 1
ATOM 1545 C CA . ARG A 1 187 ? 4.685 -4.442 72.992 1.00 12.78 187 ARG A CA 1
ATOM 1546 C C . ARG A 1 187 ? 5.702 -4.001 74.044 1.00 13.10 187 ARG A C 1
ATOM 1547 O O . ARG A 1 187 ? 6.785 -3.522 73.716 1.00 13.49 187 ARG A O 1
ATOM 1555 N N . PHE A 1 188 ? 5.357 -4.185 75.313 1.00 12.13 188 PHE A N 1
ATOM 1556 C CA . PHE A 1 188 ? 6.265 -3.838 76.393 1.00 11.98 188 PHE A CA 1
ATOM 1557 C C . PHE A 1 188 ? 7.543 -4.679 76.335 1.00 12.34 188 PHE A C 1
ATOM 1558 O O . PHE A 1 188 ? 8.652 -4.137 76.394 1.00 12.04 188 PHE A O 1
ATOM 1566 N N . GLU A 1 189 ? 7.364 -5.994 76.208 1.00 12.95 189 GLU A N 1
ATOM 1567 C CA . GLU A 1 189 ? 8.492 -6.936 76.143 1.00 14.26 189 GLU A CA 1
ATOM 1568 C C . GLU A 1 189 ? 9.371 -6.727 74.927 1.00 14.84 189 GLU A C 1
ATOM 1569 O O . GLU A 1 189 ? 10.567 -7.056 74.956 1.00 16.03 189 GLU A O 1
ATOM 1575 N N . GLY A 1 190 ? 8.781 -6.172 73.870 1.00 14.97 190 GLY A N 1
ATOM 1576 C CA . GLY A 1 190 ? 9.486 -5.922 72.614 1.00 15.27 190 GLY A CA 1
ATOM 1577 C C . GLY A 1 190 ? 10.294 -4.637 72.551 1.00 15.49 190 GLY A C 1
ATOM 1578 O O . GLY A 1 190 ? 11.073 -4.458 71.616 1.00 16.05 190 GLY A O 1
ATOM 1579 N N . LEU A 1 191 ? 10.130 -3.724 73.514 1.00 15.26 191 LEU A N 1
ATOM 1580 C CA . LEU A 1 191 ? 10.974 -2.522 73.569 1.00 15.70 191 LEU A CA 1
ATOM 1581 C C . LEU A 1 191 ? 12.432 -2.952 73.654 1.00 16.28 191 LEU A C 1
ATOM 1582 O O . LEU A 1 191 ? 12.755 -3.864 74.410 1.00 15.75 191 LEU A O 1
ATOM 1587 N N . GLU A 1 192 ? 13.294 -2.295 72.879 1.00 16.94 192 GLU A N 1
ATOM 1588 C CA . GLU A 1 192 ? 14.722 -2.662 72.782 1.00 18.46 192 GLU A CA 1
ATOM 1589 C C . GLU A 1 192 ? 15.365 -2.908 74.153 1.00 17.60 192 GLU A C 1
ATOM 1590 O O . GLU A 1 192 ? 15.910 -3.983 74.395 1.00 17.20 192 GLU A O 1
ATOM 1596 N N . LYS A 1 193 ? 15.262 -1.928 75.048 1.00 17.35 193 LYS A N 1
ATOM 1597 C CA . LYS A 1 193 ? 15.930 -1.996 76.357 1.00 18.02 193 LYS A CA 1
ATOM 1598 C C . LYS A 1 193 ? 15.318 -3.049 77.284 1.00 17.42 193 LYS A C 1
ATOM 1599 O O . LYS A 1 193 ? 16.016 -3.675 78.080 1.00 17.55 193 LYS A O 1
ATOM 1607 N N . ILE A 1 194 ? 14.008 -3.254 77.167 1.00 16.68 194 ILE A N 1
ATOM 1608 C CA . ILE A 1 194 ? 13.316 -4.283 77.947 1.00 16.17 194 ILE A CA 1
ATOM 1609 C C . ILE A 1 194 ? 13.711 -5.671 77.447 1.00 16.31 194 ILE A C 1
ATOM 1610 O O . ILE A 1 194 ? 14.057 -6.550 78.235 1.00 15.89 194 ILE A O 1
ATOM 1615 N N . SER A 1 195 ? 13.668 -5.847 76.126 1.00 15.92 195 SER A N 1
ATOM 1616 C CA . SER A 1 195 ? 14.043 -7.104 75.488 1.00 15.99 195 SER A CA 1
ATOM 1617 C C . SER A 1 195 ? 15.476 -7.521 75.844 1.00 15.56 195 SER A C 1
ATOM 1618 O O . SER A 1 195 ? 15.696 -8.665 76.236 1.00 15.38 195 SER A O 1
ATOM 1621 N N . ALA A 1 196 ? 16.414 -6.583 75.725 1.00 15.53 196 ALA A N 1
ATOM 1622 C CA . ALA A 1 196 ? 17.826 -6.828 76.055 1.00 16.51 196 ALA A CA 1
ATOM 1623 C C . ALA A 1 196 ? 17.980 -7.264 77.512 1.00 16.78 196 ALA A C 1
ATOM 1624 O O . ALA A 1 196 ? 18.720 -8.202 77.828 1.00 17.86 196 ALA A O 1
ATOM 1626 N N . TYR A 1 197 ? 17.242 -6.606 78.400 1.00 16.76 197 TYR A N 1
ATOM 1627 C CA . TYR A 1 197 ? 17.276 -6.950 79.819 1.00 16.37 197 TYR A CA 1
ATOM 1628 C C . TYR A 1 197 ? 16.701 -8.328 80.075 1.00 16.81 197 TYR A C 1
ATOM 1629 O O . TYR A 1 197 ? 17.304 -9.152 80.765 1.00 16.09 197 TYR A O 1
ATOM 1638 N N . MET A 1 198 ? 15.536 -8.591 79.494 1.00 16.91 198 MET A N 1
ATOM 1639 C CA . MET A 1 198 ? 14.845 -9.845 79.734 1.00 18.30 198 MET A CA 1
ATOM 1640 C C . MET A 1 198 ? 15.618 -11.040 79.205 1.00 18.76 198 MET A C 1
ATOM 1641 O O . MET A 1 198 ? 15.555 -12.124 79.781 1.00 18.87 198 MET A O 1
ATOM 1646 N N . LYS A 1 199 ? 16.340 -10.832 78.108 1.00 19.71 199 LYS A N 1
ATOM 1647 C CA . LYS A 1 199 ? 17.146 -11.904 77.519 1.00 20.72 199 LYS A CA 1
ATOM 1648 C C . LYS A 1 199 ? 18.475 -12.095 78.256 1.00 21.16 199 LYS A C 1
ATOM 1649 O O . LYS A 1 199 ? 19.179 -13.077 78.018 1.00 22.73 199 LYS A O 1
ATOM 1655 N N . SER A 1 200 ? 18.816 -11.164 79.140 1.00 20.90 200 SER A N 1
ATOM 1656 C CA . SER A 1 200 ? 20.055 -11.246 79.921 1.00 20.34 200 SER A CA 1
ATOM 1657 C C . SER A 1 200 ? 19.870 -12.028 81.219 1.00 20.40 200 SER A C 1
ATOM 1658 O O . SER A 1 200 ? 18.744 -12.257 81.678 1.00 20.26 200 SER A O 1
ATOM 1661 N N . SER A 1 201 ? 20.989 -12.412 81.830 1.00 20.37 201 SER A N 1
ATOM 1662 C CA . SER A 1 201 ? 20.981 -13.163 83.073 1.00 20.41 201 SER A CA 1
ATOM 1663 C C . SER A 1 201 ? 20.508 -12.336 84.274 1.00 20.26 201 SER A C 1
ATOM 1664 O O . SER A 1 201 ? 20.181 -12.907 85.312 1.00 20.30 201 SER A O 1
ATOM 1667 N N . ARG A 1 202 ? 20.474 -11.011 84.115 1.00 20.05 202 ARG A N 1
ATOM 1668 C CA . ARG A 1 202 ? 20.111 -10.083 85.199 1.00 20.14 202 ARG A CA 1
ATOM 1669 C C . ARG A 1 202 ? 18.599 -10.028 85.449 1.00 19.61 202 ARG A C 1
ATOM 1670 O O . ARG A 1 202 ? 18.157 -9.576 86.510 1.00 20.07 202 ARG A O 1
ATOM 1678 N N . PHE A 1 203 ? 17.815 -10.474 84.470 1.00 19.09 203 PHE A N 1
ATOM 1679 C CA . PHE A 1 203 ? 16.360 -10.499 84.592 1.00 18.94 203 PHE A CA 1
ATOM 1680 C C . PHE A 1 203 ? 15.952 -11.523 85.650 1.00 19.26 203 PHE A C 1
ATOM 1681 O O . PHE A 1 203 ? 16.462 -12.646 85.661 1.00 19.14 203 PHE A O 1
ATOM 1689 N N . LEU A 1 204 ? 15.060 -11.119 86.556 1.00 18.83 204 LEU A N 1
ATOM 1690 C CA . LEU A 1 204 ? 14.647 -11.957 87.683 1.00 18.96 204 LEU A CA 1
ATOM 1691 C C . LEU A 1 204 ? 13.122 -12.133 87.715 1.00 19.58 204 LEU A C 1
ATOM 1692 O O . LEU A 1 204 ? 12.419 -11.471 88.490 1.00 18.68 204 LEU A O 1
ATOM 1697 N N . PRO A 1 205 ? 12.606 -13.044 86.878 1.00 20.08 205 PRO A N 1
ATOM 1698 C CA . PRO A 1 205 ? 11.164 -13.254 86.826 1.00 20.72 205 PRO A CA 1
ATOM 1699 C C . PRO A 1 205 ? 10.636 -14.143 87.961 1.00 21.06 205 PRO A C 1
ATOM 1700 O O . PRO A 1 205 ? 9.438 -14.145 88.225 1.00 21.66 205 PRO A O 1
ATOM 1704 N N . ARG A 1 206 ? 11.535 -14.889 88.602 1.00 21.62 206 ARG A N 1
ATOM 1705 C CA . ARG A 1 206 ? 11.197 -15.871 89.637 1.00 22.15 206 ARG A CA 1
ATOM 1706 C C . ARG A 1 206 ? 12.231 -15.827 90.768 1.00 20.90 206 ARG A C 1
ATOM 1707 O O . ARG A 1 206 ? 13.390 -15.492 90.530 1.00 21.20 206 ARG A O 1
ATOM 1715 N N . PRO A 1 207 ? 11.819 -16.152 92.011 1.00 19.92 207 PRO A N 1
ATOM 1716 C CA . PRO A 1 207 ? 10.464 -16.468 92.467 1.00 18.98 207 PRO A CA 1
ATOM 1717 C C . PRO A 1 207 ? 9.558 -15.241 92.423 1.00 17.42 207 PRO A C 1
ATOM 1718 O O . PRO A 1 207 ? 10.031 -14.112 92.584 1.00 17.13 207 PRO A O 1
ATOM 1722 N N . VAL A 1 208 ? 8.268 -15.460 92.203 1.00 16.91 208 VAL A N 1
ATOM 1723 C CA . VAL A 1 208 ? 7.330 -14.343 92.150 1.00 16.29 208 VAL A CA 1
ATOM 1724 C C . VAL A 1 208 ? 7.174 -13.679 93.529 1.00 16.10 208 VAL A C 1
ATOM 1725 O O . VAL A 1 208 ? 7.222 -12.447 93.650 1.00 15.58 208 VAL A O 1
ATOM 1729 N N . PHE A 1 209 ? 7.006 -14.509 94.556 1.00 16.00 209 PHE A N 1
ATOM 1730 C CA . PHE A 1 209 ? 6.777 -14.053 95.923 1.00 16.35 209 PHE A CA 1
ATOM 1731 C C . PHE A 1 209 ? 7.881 -14.584 96.843 1.00 17.34 209 PHE A C 1
ATOM 1732 O O . PHE A 1 209 ? 8.772 -15.292 96.391 1.00 17.74 209 PHE A O 1
ATOM 1740 N N . SER A 1 210 ? 7.808 -14.228 98.124 1.00 17.97 210 SER A N 1
ATOM 1741 C CA . SER A 1 210 ? 8.825 -14.656 99.095 1.00 18.55 210 SER A CA 1
ATOM 1742 C C . SER A 1 210 ? 8.603 -16.098 99.541 1.00 19.18 210 SER A C 1
ATOM 1743 O O . SER A 1 210 ? 7.650 -16.752 99.132 1.00 18.36 210 SER A O 1
ATOM 1746 N N . LYS A 1 211 ? 9.481 -16.578 100.421 1.00 19.85 211 LYS A N 1
ATOM 1747 C CA . LYS A 1 211 ? 9.443 -17.967 100.870 1.00 21.04 211 LYS A CA 1
ATOM 1748 C C . LYS A 1 211 ? 8.171 -18.326 101.637 1.00 21.59 211 LYS A C 1
ATOM 1749 O O . LYS A 1 211 ? 7.800 -19.495 101.701 1.00 21.80 211 LYS A O 1
ATOM 1755 N N . MET A 1 212 ? 7.504 -17.312 102.188 1.00 23.05 212 MET A N 1
ATOM 1756 C CA . MET A 1 212 ? 6.285 -17.483 102.979 1.00 25.16 212 MET A CA 1
ATOM 1757 C C . MET A 1 212 ? 5.070 -17.865 102.129 1.00 24.05 212 MET A C 1
ATOM 1758 O O . MET A 1 212 ? 4.085 -18.387 102.650 1.00 24.28 212 MET A O 1
ATOM 1763 N N . ALA A 1 213 ? 5.140 -17.595 100.828 1.00 22.76 213 ALA A N 1
ATOM 1764 C CA . ALA A 1 213 ? 3.996 -17.823 99.945 1.00 22.39 213 ALA A CA 1
ATOM 1765 C C . ALA A 1 213 ? 3.704 -19.307 99.724 1.00 21.84 213 ALA A C 1
ATOM 1766 O O . ALA A 1 213 ? 4.622 -20.133 99.671 1.00 22.01 213 ALA A O 1
ATOM 1768 N N . VAL A 1 214 ? 2.422 -19.635 99.597 1.00 21.75 214 VAL A N 1
ATOM 1769 C CA . VAL A 1 214 ? 1.992 -20.989 99.245 1.00 21.48 214 VAL A CA 1
ATOM 1770 C C . VAL A 1 214 ? 2.164 -21.218 97.740 1.00 21.25 214 VAL A C 1
ATOM 1771 O O . VAL A 1 214 ? 2.510 -22.318 97.298 1.00 21.93 214 VAL A O 1
ATOM 1775 N N . TRP A 1 215 ? 1.936 -20.167 96.955 1.00 20.24 215 TRP A N 1
ATOM 1776 C CA . TRP A 1 215 ? 2.197 -20.206 95.526 1.00 19.92 215 TRP A CA 1
ATOM 1777 C C . TRP A 1 215 ? 3.230 -19.146 95.175 1.00 19.71 215 TRP A C 1
ATOM 1778 O O . TRP A 1 215 ? 3.166 -18.023 95.676 1.00 18.93 215 TRP A O 1
ATOM 1789 N N . GLY A 1 216 ? 4.174 -19.508 94.312 1.00 20.08 216 GLY A N 1
ATOM 1790 C CA . GLY A 1 216 ? 5.156 -18.560 93.793 1.00 21.15 216 GLY A CA 1
ATOM 1791 C C . GLY A 1 216 ? 6.365 -18.355 94.687 1.00 22.30 216 GLY A C 1
ATOM 1792 O O . GLY A 1 216 ? 7.083 -17.365 94.546 1.00 21.95 216 GLY A O 1
ATOM 1793 N N . ASN A 1 217 ? 6.598 -19.294 95.602 1.00 23.83 217 ASN A N 1
ATOM 1794 C CA . ASN A 1 217 ? 7.738 -19.189 96.521 1.00 25.70 217 ASN A CA 1
ATOM 1795 C C . ASN A 1 217 ? 9.048 -19.670 95.895 1.00 26.78 217 ASN A C 1
ATOM 1796 O O . ASN A 1 217 ? 10.122 -19.469 96.464 1.00 26.79 217 ASN A O 1
ATOM 1801 N N . LYS A 1 218 ? 8.937 -20.311 94.732 1.00 28.05 218 LYS A N 1
ATOM 1802 C CA . LYS A 1 218 ? 10.091 -20.734 93.939 1.00 30.19 218 LYS A CA 1
ATOM 1803 C C . LYS A 1 218 ? 9.898 -20.357 92.475 1.00 30.48 218 LYS A C 1
ATOM 1804 O O . LYS A 1 218 ? 10.850 -20.052 91.764 1.00 31.40 218 LYS A O 1
ATOM 1811 N N . PRO B 1 2 ? -22.302 18.601 88.052 1.00 19.57 2 PRO B N 1
ATOM 1812 C CA . PRO B 1 2 ? -22.137 18.776 89.485 1.00 18.90 2 PRO B CA 1
ATOM 1813 C C . PRO B 1 2 ? -20.824 18.187 89.981 1.00 18.02 2 PRO B C 1
ATOM 1814 O O . PRO B 1 2 ? -20.060 17.620 89.200 1.00 17.97 2 PRO B O 1
ATOM 1818 N N . MET B 1 3 ? -20.576 18.355 91.275 1.00 17.04 3 MET B N 1
ATOM 1819 C CA . MET B 1 3 ? -19.454 17.727 91.965 1.00 16.30 3 MET B CA 1
ATOM 1820 C C . MET B 1 3 ? -20.049 16.891 93.104 1.00 14.32 3 MET B C 1
ATOM 1821 O O . MET B 1 3 ? -20.696 17.418 94.020 1.00 13.66 3 MET B O 1
ATOM 1826 N N . THR B 1 4 ? -19.853 15.578 93.017 1.00 12.25 4 THR B N 1
ATOM 1827 C CA . THR B 1 4 ? -20.493 14.619 93.910 1.00 11.86 4 THR B CA 1
ATOM 1828 C C . THR B 1 4 ? -19.460 13.672 94.481 1.00 10.43 4 THR B C 1
ATOM 1829 O O . THR B 1 4 ? -18.737 13.042 93.726 1.00 10.32 4 THR B O 1
ATOM 1833 N N . LEU B 1 5 ? -19.389 13.595 95.808 1.00 9.71 5 LEU B N 1
ATOM 1834 C CA . LEU B 1 5 ? -18.563 12.599 96.482 1.00 9.19 5 LEU B CA 1
ATOM 1835 C C . LEU B 1 5 ? -19.447 11.447 96.951 1.00 9.13 5 LEU B C 1
ATOM 1836 O O . LEU B 1 5 ? -20.370 11.649 97.748 1.00 9.93 5 LEU B O 1
ATOM 1841 N N . GLY B 1 6 ? -19.170 10.248 96.449 1.00 8.52 6 GLY B N 1
ATOM 1842 C CA . GLY B 1 6 ? -19.910 9.052 96.862 1.00 8.28 6 GLY B CA 1
ATOM 1843 C C . GLY B 1 6 ? -19.074 8.208 97.812 1.00 7.44 6 GLY B C 1
ATOM 1844 O O . GLY B 1 6 ? -17.891 7.924 97.541 1.00 8.02 6 GLY B O 1
ATOM 1845 N N . TYR B 1 7 ? -19.672 7.820 98.937 1.00 8.42 7 TYR B N 1
ATOM 1846 C CA . TYR B 1 7 ? -19.003 6.960 99.907 1.00 8.29 7 TYR B CA 1
ATOM 1847 C C . TYR B 1 7 ? -20.023 6.406 100.882 1.00 8.58 7 TYR B C 1
ATOM 1848 O O . TYR B 1 7 ? -21.171 6.854 100.932 1.00 9.39 7 TYR B O 1
ATOM 1857 N N . TRP B 1 8 ? -19.610 5.408 101.653 1.00 8.27 8 TRP B N 1
ATOM 1858 C CA . TRP B 1 8 ? -20.406 4.960 102.794 1.00 8.54 8 TRP B CA 1
ATOM 1859 C C . TRP B 1 8 ? -20.630 6.103 103.791 1.00 8.65 8 TRP B C 1
ATOM 1860 O O . TRP B 1 8 ? -19.858 7.076 103.822 1.00 9.12 8 TRP B O 1
ATOM 1871 N N . ASN B 1 9 ? -21.695 5.974 104.593 1.00 9.43 9 ASN B N 1
ATOM 1872 C CA . ASN B 1 9 ? -22.037 6.962 105.594 1.00 10.04 9 ASN B CA 1
ATOM 1873 C C . ASN B 1 9 ? -21.194 6.801 106.868 1.00 10.02 9 ASN B C 1
ATOM 1874 O O . ASN B 1 9 ? -21.707 6.686 107.990 1.00 10.98 9 ASN B O 1
ATOM 1879 N N . ILE B 1 10 ? -19.881 6.761 106.669 1.00 9.15 10 ILE B N 1
ATOM 1880 C CA . ILE B 1 10 ? -18.896 6.610 107.735 1.00 9.32 10 ILE B CA 1
ATOM 1881 C C . ILE B 1 10 ? -17.718 7.526 107.419 1.00 8.68 10 ILE B C 1
ATOM 1882 O O . ILE B 1 10 ? -17.653 8.092 106.325 1.00 8.58 10 ILE B O 1
ATOM 1887 N N . ARG B 1 11 ? -16.807 7.668 108.374 1.00 8.20 11 ARG B N 1
ATOM 1888 C CA . ARG B 1 11 ? -15.559 8.413 108.162 1.00 8.48 11 ARG B CA 1
ATOM 1889 C C . ARG B 1 11 ? -14.666 7.741 107.122 1.00 8.47 11 ARG B C 1
ATOM 1890 O O . ARG B 1 11 ? -14.523 8.230 105.994 1.00 9.03 11 ARG B O 1
ATOM 1898 N N . GLY B 1 12 ? -14.116 6.580 107.468 1.00 9.07 12 GLY B N 1
ATOM 1899 C CA . GLY B 1 12 ? -13.373 5.757 106.517 1.00 10.13 12 GLY B CA 1
ATOM 1900 C C . GLY B 1 12 ? -12.378 6.486 105.622 1.00 10.60 12 GLY B C 1
ATOM 1901 O O . GLY B 1 12 ? -11.641 7.380 106.077 1.00 11.84 12 GLY B O 1
ATOM 1902 N N . LEU B 1 13 ? -12.366 6.115 104.341 1.00 10.70 13 LEU B N 1
ATOM 1903 C CA . LEU B 1 13 ? -11.438 6.648 103.335 1.00 12.04 13 LEU B CA 1
ATOM 1904 C C . LEU B 1 13 ? -11.847 7.992 102.766 1.00 11.58 13 LEU B C 1
ATOM 1905 O O . LEU B 1 13 ? -11.141 8.550 101.906 1.00 13.47 13 LEU B O 1
ATOM 1910 N N . ALA B 1 14 ? -12.994 8.503 103.193 1.00 9.63 14 ALA B N 1
ATOM 1911 C CA . ALA B 1 14 ? -13.509 9.767 102.663 1.00 9.17 14 ALA B CA 1
ATOM 1912 C C . ALA B 1 14 ? -13.171 10.963 103.541 1.00 8.50 14 ALA B C 1
ATOM 1913 O O . ALA B 1 14 ? -13.379 12.095 103.108 1.00 8.46 14 ALA B O 1
ATOM 1915 N N . HIS B 1 15 ? -12.617 10.743 104.727 1.00 7.42 15 HIS B N 1
ATOM 1916 C CA . HIS B 1 15 ? -12.392 11.840 105.669 1.00 7.62 15 HIS B CA 1
ATOM 1917 C C . HIS B 1 15 ? -11.469 12.899 105.078 1.00 7.53 15 HIS B C 1
ATOM 1918 O O . HIS B 1 15 ? -11.815 14.100 105.070 1.00 7.49 15 HIS B O 1
ATOM 1925 N N . SER B 1 16 ? -10.316 12.482 104.565 1.00 7.80 16 SER B N 1
ATOM 1926 C CA . SER B 1 16 ? -9.344 13.428 104.013 1.00 8.20 16 SER B CA 1
ATOM 1927 C C . SER B 1 16 ? -9.934 14.173 102.821 1.00 8.25 16 SER B C 1
ATOM 1928 O O . SER B 1 16 ? -9.679 15.368 102.633 1.00 7.97 16 SER B O 1
ATOM 1931 N N . ILE B 1 17 ? -10.716 13.473 102.010 1.00 7.21 17 ILE B N 1
ATOM 1932 C CA . ILE B 1 17 ? -11.355 14.070 100.830 1.00 7.72 17 ILE B CA 1
ATOM 1933 C C . ILE B 1 17 ? -12.388 15.118 101.242 1.00 7.32 17 ILE B C 1
ATOM 1934 O O . ILE B 1 17 ? -12.389 16.240 100.714 1.00 7.76 17 ILE B O 1
ATOM 1939 N N . ARG B 1 18 ? -13.273 14.784 102.171 1.00 7.34 18 ARG B N 1
ATOM 1940 C CA . ARG B 1 18 ? -14.243 15.770 102.686 1.00 7.50 18 ARG B CA 1
ATOM 1941 C C . ARG B 1 18 ? -13.555 17.001 103.234 1.00 7.45 18 ARG B C 1
ATOM 1942 O O . ARG B 1 18 ? -13.965 18.137 102.933 1.00 8.09 18 ARG B O 1
ATOM 1950 N N . LEU B 1 19 ? -12.502 16.799 104.019 1.00 7.32 19 LEU B N 1
ATOM 1951 C CA . LEU B 1 19 ? -11.782 17.930 104.604 1.00 7.79 19 LEU B CA 1
ATOM 1952 C C . LEU B 1 19 ? -11.157 18.799 103.506 1.00 7.73 19 LEU B C 1
ATOM 1953 O O . LEU B 1 19 ? -11.176 20.027 103.593 1.00 8.36 19 LEU B O 1
ATOM 1958 N N . LEU B 1 20 ? -10.621 18.178 102.468 1.00 7.58 20 LEU B N 1
ATOM 1959 C CA . LEU B 1 20 ? -9.974 18.922 101.380 1.00 8.02 20 LEU B CA 1
ATOM 1960 C C . LEU B 1 20 ? -11.010 19.671 100.540 1.00 7.92 20 LEU B C 1
ATOM 1961 O O . LEU B 1 20 ? -10.769 20.825 100.126 1.00 8.19 20 LEU B O 1
ATOM 1966 N N . LEU B 1 21 ? -12.153 19.044 100.289 1.00 7.92 21 LEU B N 1
ATOM 1967 C CA . LEU B 1 21 ? -13.254 19.715 99.592 1.00 8.26 21 LEU B CA 1
ATOM 1968 C C . LEU B 1 21 ? -13.697 20.959 100.383 1.00 8.86 21 LEU B C 1
ATOM 1969 O O . LEU B 1 21 ? -13.968 22.007 99.802 1.00 9.51 21 LEU B O 1
ATOM 1974 N N . GLU B 1 22 ? -13.764 20.845 101.702 1.00 8.52 22 GLU B N 1
ATOM 1975 C CA . GLU B 1 22 ? -14.139 21.990 102.540 1.00 9.43 22 GLU B CA 1
ATOM 1976 C C . GLU B 1 22 ? -13.074 23.071 102.520 1.00 9.42 22 GLU B C 1
ATOM 1977 O O . GLU B 1 22 ? -13.396 24.261 102.349 1.00 9.99 22 GLU B O 1
ATOM 1983 N N . TYR B 1 23 ? -11.813 22.688 102.653 1.00 9.25 23 TYR B N 1
ATOM 1984 C CA . TYR B 1 23 ? -10.715 23.651 102.671 1.00 9.40 23 TYR B CA 1
ATOM 1985 C C . TYR B 1 23 ? -10.638 24.463 101.371 1.00 10.13 23 TYR B C 1
ATOM 1986 O O . TYR B 1 23 ? -10.320 25.659 101.384 1.00 11.35 23 TYR B O 1
ATOM 1995 N N . THR B 1 24 ? -10.909 23.803 100.250 1.00 9.97 24 THR B N 1
ATOM 1996 C CA . THR B 1 24 ? -10.822 24.423 98.933 1.00 10.48 24 THR B CA 1
ATOM 1997 C C . THR B 1 24 ? -12.116 25.170 98.580 1.00 10.84 24 THR B C 1
ATOM 1998 O O . THR B 1 24 ? -12.256 25.680 97.451 1.00 11.94 24 THR B O 1
ATOM 2002 N N . ASP B 1 25 ? -13.066 25.241 99.510 1.00 11.35 25 ASP B N 1
ATOM 2003 C CA . ASP B 1 25 ? -14.355 25.889 99.274 1.00 12.37 25 ASP B CA 1
ATOM 2004 C C . ASP B 1 25 ? -15.081 25.292 98.069 1.00 12.14 25 ASP B C 1
ATOM 2005 O O . ASP B 1 25 ? -15.778 25.982 97.333 1.00 13.14 25 ASP B O 1
ATOM 2010 N N . SER B 1 26 ? -14.932 23.990 97.875 1.00 12.06 26 SER B N 1
ATOM 2011 C CA . SER B 1 26 ? -15.565 23.326 96.737 1.00 11.73 26 SER B CA 1
ATOM 2012 C C . SER B 1 26 ? -17.086 23.357 96.870 1.00 12.57 26 SER B C 1
ATOM 2013 O O . SER B 1 26 ? -17.628 23.323 97.970 1.00 12.71 26 SER B O 1
ATOM 2016 N N . SER B 1 27 ? -17.774 23.447 95.737 1.00 12.88 27 SER B N 1
ATOM 2017 C CA . SER B 1 27 ? -19.218 23.330 95.715 1.00 14.13 27 SER B CA 1
ATOM 2018 C C . SER B 1 27 ? -19.518 21.877 95.413 1.00 14.00 27 SER B C 1
ATOM 2019 O O . SER B 1 27 ? -19.344 21.430 94.275 1.00 15.73 27 SER B O 1
ATOM 2022 N N . TYR B 1 28 ? -19.906 21.124 96.437 1.00 13.24 28 TYR B N 1
ATOM 2023 C CA . TYR B 1 28 ? -20.069 19.675 96.299 1.00 12.44 28 TYR B CA 1
ATOM 2024 C C . TYR B 1 28 ? -21.261 19.187 97.100 1.00 12.46 28 TYR B C 1
ATOM 2025 O O . TYR B 1 28 ? -21.724 19.843 98.056 1.00 13.23 28 TYR B O 1
ATOM 2034 N N . GLU B 1 29 ? -21.764 18.031 96.695 1.00 12.63 29 GLU B N 1
ATOM 2035 C CA . GLU B 1 29 ? -22.779 17.340 97.462 1.00 13.63 29 GLU B CA 1
ATOM 2036 C C . GLU B 1 29 ? -22.257 15.937 97.687 1.00 12.91 29 GLU B C 1
ATOM 2037 O O . GLU B 1 29 ? -21.334 15.502 96.996 1.00 12.91 29 GLU B O 1
ATOM 2043 N N . GLU B 1 30 ? -22.849 15.246 98.648 1.00 12.94 30 GLU B N 1
ATOM 2044 C CA . GLU B 1 30 ? -22.447 13.872 98.944 1.00 12.84 30 GLU B CA 1
ATOM 2045 C C . GLU B 1 30 ? -23.566 12.902 98.655 1.00 12.80 30 GLU B C 1
ATOM 2046 O O . GLU B 1 30 ? -24.738 13.168 98.963 1.00 13.70 30 GLU B O 1
ATOM 2052 N N . LYS B 1 31 ? -23.200 11.775 98.058 1.00 12.38 31 LYS B N 1
ATOM 2053 C CA . LYS B 1 31 ? -24.090 10.632 97.941 1.00 13.51 31 LYS B CA 1
ATOM 2054 C C . LYS B 1 31 ? -23.620 9.631 98.983 1.00 13.90 31 LYS B C 1
ATOM 2055 O O . LYS B 1 31 ? -22.558 9.017 98.847 1.00 13.83 31 LYS B O 1
ATOM 2061 N N . LYS B 1 32 ? -24.410 9.497 100.039 1.00 13.93 32 LYS B N 1
ATOM 2062 C CA . LYS B 1 32 ? -24.066 8.633 101.164 1.00 14.65 32 LYS B CA 1
ATOM 2063 C C . LYS B 1 32 ? -24.809 7.315 101.029 1.00 14.13 32 LYS B C 1
ATOM 2064 O O . LYS B 1 32 ? -26.042 7.274 100.871 1.00 15.56 32 LYS B O 1
ATOM 2070 N N . TYR B 1 33 ? -24.053 6.228 101.047 1.00 11.78 33 TYR B N 1
ATOM 2071 C CA . TYR B 1 33 ? -24.609 4.890 101.021 1.00 11.12 33 TYR B CA 1
ATOM 2072 C C . TYR B 1 33 ? -24.587 4.330 102.444 1.00 11.54 33 TYR B C 1
ATOM 2073 O O . TYR B 1 33 ? -23.592 4.457 103.156 1.00 11.98 33 TYR B O 1
ATOM 2082 N N . THR B 1 34 ? -25.684 3.712 102.864 1.00 12.36 34 THR B N 1
ATOM 2083 C CA . THR B 1 34 ? -25.756 3.169 104.213 1.00 13.50 34 THR B CA 1
ATOM 2084 C C . THR B 1 34 ? -25.792 1.657 104.134 1.00 12.52 34 THR B C 1
ATOM 2085 O O . THR B 1 34 ? -26.661 1.080 103.486 1.00 12.43 34 THR B O 1
ATOM 2089 N N . MET B 1 35 ? -24.805 1.032 104.759 1.00 12.44 35 MET B N 1
ATOM 2090 C CA . MET B 1 35 ? -24.765 -0.417 104.882 1.00 13.05 35 MET B CA 1
ATOM 2091 C C . MET B 1 35 ? -25.836 -0.876 105.867 1.00 12.46 35 MET B C 1
ATOM 2092 O O . MET B 1 35 ? -26.056 -0.231 106.880 1.00 11.87 35 MET B O 1
ATOM 2097 N N . GLY B 1 36 ? -26.494 -1.993 105.562 1.00 12.05 36 GLY B N 1
ATOM 2098 C CA . GLY B 1 36 ? -27.483 -2.539 106.490 1.00 12.75 36 GLY B CA 1
ATOM 2099 C C . GLY B 1 36 ? -26.859 -3.103 107.758 1.00 12.77 36 GLY B C 1
ATOM 2100 O O . GLY B 1 36 ? -25.643 -3.296 107.851 1.00 12.33 36 GLY B O 1
ATOM 2101 N N . ASP B 1 37 ? -27.713 -3.356 108.743 1.00 13.39 37 ASP B N 1
ATOM 2102 C CA . ASP B 1 37 ? -27.299 -3.908 110.025 1.00 13.87 37 ASP B CA 1
ATOM 2103 C C . ASP B 1 37 ? -26.913 -5.379 109.914 1.00 13.03 37 ASP B C 1
ATOM 2104 O O . ASP B 1 37 ? -27.252 -6.070 108.942 1.00 12.54 37 ASP B O 1
ATOM 2109 N N . ALA B 1 38 ? -26.217 -5.868 110.939 1.00 12.69 38 ALA B N 1
ATOM 2110 C CA . ALA B 1 38 ? -25.988 -7.287 111.099 1.00 12.93 38 ALA B CA 1
ATOM 2111 C C . ALA B 1 38 ? -27.347 -8.000 111.167 1.00 12.29 38 ALA B C 1
ATOM 2112 O O . ALA B 1 38 ? -28.323 -7.417 111.636 1.00 12.27 38 ALA B O 1
ATOM 2114 N N . PRO B 1 39 ? -27.387 -9.284 110.763 1.00 12.74 39 PRO B N 1
ATOM 2115 C CA . PRO B 1 39 ? -26.273 -10.090 110.273 1.00 12.97 39 PRO B CA 1
ATOM 2116 C C . PRO B 1 39 ? -25.918 -9.954 108.786 1.00 12.69 39 PRO B C 1
ATOM 2117 O O . PRO B 1 39 ? -24.843 -10.369 108.381 1.00 14.02 39 PRO B O 1
ATOM 2121 N N . ASP B 1 40 ? -26.825 -9.406 107.985 1.00 13.49 40 ASP B N 1
ATOM 2122 C CA . ASP B 1 40 ? -26.630 -9.417 106.526 1.00 13.78 40 ASP B CA 1
ATOM 2123 C C . ASP B 1 40 ? -25.675 -8.331 106.042 1.00 13.41 40 ASP B C 1
ATOM 2124 O O . ASP B 1 40 ? -25.027 -8.497 105.004 1.00 13.19 40 ASP B O 1
ATOM 2129 N N . TYR B 1 41 ? -25.604 -7.226 106.781 1.00 12.05 41 TYR B N 1
ATOM 2130 C CA . TYR B 1 41 ? -24.760 -6.078 106.391 1.00 12.38 41 TYR B CA 1
ATOM 2131 C C . TYR B 1 41 ? -25.005 -5.729 104.923 1.00 12.14 41 TYR B C 1
ATOM 2132 O O . TYR B 1 41 ? -24.064 -5.619 104.114 1.00 12.36 41 TYR B O 1
ATOM 2141 N N . ASP B 1 42 ? -26.288 -5.536 104.597 1.00 12.72 42 ASP B N 1
ATOM 2142 C CA . ASP B 1 42 ? -26.717 -5.382 103.209 1.00 13.38 42 ASP B CA 1
ATOM 2143 C C . ASP B 1 42 ? -26.052 -4.182 102.531 1.00 13.10 42 ASP B C 1
ATOM 2144 O O . ASP B 1 42 ? -26.085 -3.074 103.054 1.00 13.08 42 ASP B O 1
ATOM 2149 N N . ARG B 1 43 ? -25.480 -4.435 101.362 1.00 13.53 43 ARG B N 1
ATOM 2150 C CA . ARG B 1 43 ? -24.776 -3.393 100.605 1.00 13.84 43 ARG B CA 1
ATOM 2151 C C . ARG B 1 43 ? -25.577 -2.906 99.393 1.00 13.93 43 ARG B C 1
ATOM 2152 O O . ARG B 1 43 ? -25.032 -2.197 98.539 1.00 13.16 43 ARG B O 1
ATOM 2160 N N . SER B 1 44 ? -26.853 -3.280 99.320 1.00 13.79 44 SER B N 1
ATOM 2161 C CA . SER B 1 44 ? -27.675 -3.037 98.125 1.00 14.31 44 SER B CA 1
ATOM 2162 C C . SER B 1 44 ? -27.778 -1.566 97.717 1.00 13.65 44 SER B C 1
ATOM 2163 O O . SER B 1 44 ? -27.913 -1.283 96.523 1.00 13.84 44 SER B O 1
ATOM 2166 N N . GLN B 1 45 ? -27.725 -0.637 98.672 1.00 13.56 45 GLN B N 1
ATOM 2167 C CA . GLN B 1 45 ? -27.838 0.790 98.311 1.00 13.51 45 GLN B CA 1
ATOM 2168 C C . GLN B 1 45 ? -26.725 1.165 97.339 1.00 13.59 45 GLN B C 1
ATOM 2169 O O . GLN B 1 45 ? -26.936 1.943 96.407 1.00 13.98 45 GLN B O 1
ATOM 2175 N N . TRP B 1 46 ? -25.546 0.585 97.555 1.00 12.72 46 TRP B N 1
ATOM 2176 C CA . TRP B 1 46 ? -24.399 0.763 96.663 1.00 12.31 46 TRP B CA 1
ATOM 2177 C C . TRP B 1 46 ? -24.449 -0.189 95.477 1.00 12.34 46 TRP B C 1
ATOM 2178 O O . TRP B 1 46 ? -24.322 0.246 94.334 1.00 12.36 46 TRP B O 1
ATOM 2189 N N . LEU B 1 47 ? -24.638 -1.483 95.728 1.00 12.56 47 LEU B N 1
ATOM 2190 C CA . LEU B 1 47 ? -24.550 -2.464 94.648 1.00 13.26 47 LEU B CA 1
ATOM 2191 C C . LEU B 1 47 ? -25.588 -2.264 93.544 1.00 14.10 47 LEU B C 1
ATOM 2192 O O . LEU B 1 47 ? -25.325 -2.602 92.391 1.00 14.29 47 LEU B O 1
ATOM 2197 N N . ASN B 1 48 ? -26.734 -1.684 93.900 1.00 15.05 48 ASN B N 1
ATOM 2198 C CA . ASN B 1 48 ? -27.801 -1.410 92.922 1.00 16.55 48 ASN B CA 1
ATOM 2199 C C . ASN B 1 48 ? -27.442 -0.308 91.926 1.00 16.60 48 ASN B C 1
ATOM 2200 O O . ASN B 1 48 ? -28.101 -0.168 90.891 1.00 17.57 48 ASN B O 1
ATOM 2205 N N . GLU B 1 49 ? -26.409 0.481 92.220 1.00 15.65 49 GLU B N 1
ATOM 2206 C CA . GLU B 1 49 ? -25.937 1.456 91.228 1.00 15.59 49 GLU B CA 1
ATOM 2207 C C . GLU B 1 49 ? -24.433 1.442 90.939 1.00 14.66 49 GLU B C 1
ATOM 2208 O O . GLU B 1 49 ? -23.971 2.218 90.094 1.00 13.63 49 GLU B O 1
ATOM 2214 N N . LYS B 1 50 ? -23.684 0.566 91.609 1.00 13.36 50 LYS B N 1
ATOM 2215 C CA . LYS B 1 50 ? -22.234 0.450 91.403 1.00 12.74 50 LYS B CA 1
ATOM 2216 C C . LYS B 1 50 ? -21.815 0.487 89.927 1.00 13.17 50 LYS B C 1
ATOM 2217 O O . LYS B 1 50 ? -20.819 1.120 89.568 1.00 12.71 50 LYS B O 1
ATOM 2223 N N . PHE B 1 51 ? -22.588 -0.193 89.086 1.00 13.55 51 PHE B N 1
ATOM 2224 C CA . PHE B 1 51 ? -22.260 -0.343 87.676 1.00 15.07 51 PHE B CA 1
ATOM 2225 C C . PHE B 1 51 ? -23.038 0.608 86.772 1.00 15.29 51 PHE B C 1
ATOM 2226 O O . PHE B 1 51 ? -22.974 0.486 85.545 1.00 16.28 51 PHE B O 1
ATOM 2234 N N . LYS B 1 52 ? -23.728 1.567 87.381 1.00 15.65 52 LYS B N 1
ATOM 2235 C CA . LYS B 1 52 ? -24.629 2.474 86.661 1.00 16.39 52 LYS B CA 1
ATOM 2236 C C . LYS B 1 52 ? -24.206 3.934 86.690 1.00 16.43 52 LYS B C 1
ATOM 2237 O O . LYS B 1 52 ? -24.985 4.810 86.301 1.00 17.95 52 LYS B O 1
ATOM 2243 N N . LEU B 1 53 ? -22.974 4.194 87.120 1.00 15.08 53 LEU B N 1
ATOM 2244 C CA . LEU B 1 53 ? -22.495 5.548 87.349 1.00 14.97 53 LEU B CA 1
ATOM 2245 C C . LEU B 1 53 ? -21.432 5.998 86.338 1.00 13.66 53 LEU B C 1
ATOM 2246 O O . LEU B 1 53 ? -20.926 7.117 86.424 1.00 14.88 53 LEU B O 1
ATOM 2251 N N . GLY B 1 54 ? -21.088 5.123 85.399 1.00 12.96 54 GLY B N 1
ATOM 2252 C CA . GLY B 1 54 ? -20.047 5.420 84.401 1.00 13.22 54 GLY B CA 1
ATOM 2253 C C . GLY B 1 54 ? -18.608 5.369 84.898 1.00 12.34 54 GLY B C 1
ATOM 2254 O O . GLY B 1 54 ? -17.702 5.862 84.235 1.00 13.56 54 GLY B O 1
ATOM 2255 N N . LEU B 1 55 ? -18.397 4.781 86.076 1.00 11.61 55 LEU B N 1
ATOM 2256 C CA . LEU B 1 55 ? -17.056 4.674 86.633 1.00 10.92 55 LEU B CA 1
ATOM 2257 C C . LEU B 1 55 ? -16.262 3.632 85.869 1.00 11.04 55 LEU B C 1
ATOM 2258 O O . LEU B 1 55 ? -16.779 2.554 85.574 1.00 11.82 55 LEU B O 1
ATOM 2263 N N . ASP B 1 56 ? -15.006 3.932 85.557 1.00 10.83 56 ASP B N 1
ATOM 2264 C CA . ASP B 1 56 ? -14.153 2.961 84.866 1.00 10.68 56 ASP B CA 1
ATOM 2265 C C . ASP B 1 56 ? -13.810 1.737 85.708 1.00 9.77 56 ASP B C 1
ATOM 2266 O O . ASP B 1 56 ? -13.770 0.608 85.188 1.00 10.59 56 ASP B O 1
ATOM 2271 N N . PHE B 1 57 ? -13.565 1.970 87.000 1.00 9.00 57 PHE B N 1
ATOM 2272 C CA . PHE B 1 57 ? -13.267 0.909 87.954 1.00 9.18 57 PHE B CA 1
ATOM 2273 C C . PHE B 1 57 ? -14.164 1.151 89.169 1.00 9.48 57 PHE B C 1
ATOM 2274 O O . PHE B 1 57 ? -13.741 1.748 90.163 1.00 9.56 57 PHE B O 1
ATOM 2282 N N . PRO B 1 58 ? -15.439 0.738 89.085 1.00 9.86 58 PRO B N 1
ATOM 2283 C CA . PRO B 1 58 ? -16.414 1.100 90.119 1.00 10.08 58 PRO B CA 1
ATOM 2284 C C . PRO B 1 58 ? -15.915 0.813 91.534 1.00 10.08 58 PRO B C 1
ATOM 2285 O O . PRO B 1 58 ? -15.435 -0.288 91.817 1.00 10.49 58 PRO B O 1
ATOM 2289 N N . ASN B 1 59 ? -16.023 1.805 92.415 1.00 9.30 59 ASN B N 1
ATOM 2290 C CA . ASN B 1 59 ? -15.480 1.704 93.763 1.00 8.89 59 ASN B CA 1
ATOM 2291 C C . ASN B 1 59 ? -16.008 2.845 94.610 1.00 8.88 59 ASN B C 1
ATOM 2292 O O . ASN B 1 59 ? -16.603 3.795 94.079 1.00 8.50 59 ASN B O 1
ATOM 2297 N N . LEU B 1 60 ? -15.790 2.739 95.918 1.00 7.95 60 LEU B N 1
ATOM 2298 C CA . LEU B 1 60 ? -16.058 3.817 96.854 1.00 7.77 60 LEU B CA 1
ATOM 2299 C C . LEU B 1 60 ? -14.780 4.097 97.618 1.00 7.76 60 LEU B C 1
ATOM 2300 O O . LEU B 1 60 ? -14.119 3.159 98.072 1.00 7.89 60 LEU B O 1
ATOM 2305 N N . PRO B 1 61 ? -14.401 5.370 97.780 1.00 6.97 61 PRO B N 1
ATOM 2306 C CA . PRO B 1 61 ? -15.098 6.552 97.315 1.00 6.99 61 PRO B CA 1
ATOM 2307 C C . PRO B 1 61 ? -14.982 6.808 95.818 1.00 7.76 61 PRO B C 1
ATOM 2308 O O . PRO B 1 61 ? -14.072 6.306 95.162 1.00 8.01 61 PRO B O 1
ATOM 2312 N N . TYR B 1 62 ? -15.933 7.579 95.298 1.00 7.78 62 TYR B N 1
ATOM 2313 C CA . TYR B 1 62 ? -15.827 8.119 93.943 1.00 7.67 62 TYR B CA 1
ATOM 2314 C C . TYR B 1 62 ? -16.089 9.619 93.994 1.00 7.65 62 TYR B C 1
ATOM 2315 O O . TYR B 1 62 ? -16.782 10.118 94.885 1.00 7.59 62 TYR B O 1
ATOM 2324 N N . LEU B 1 63 ? -15.506 10.330 93.040 1.00 7.88 63 LEU B N 1
ATOM 2325 C CA . LEU B 1 63 ? -15.808 11.749 92.846 1.00 8.64 63 LEU B CA 1
ATOM 2326 C C . LEU B 1 63 ? -16.247 11.937 91.415 1.00 9.21 63 LEU B C 1
ATOM 2327 O O . LEU B 1 63 ? -15.537 11.541 90.480 1.00 10.03 63 LEU B O 1
ATOM 2332 N N . ILE B 1 64 ? -17.406 12.553 91.254 1.00 9.59 64 ILE B N 1
ATOM 2333 C CA . ILE B 1 64 ? -17.837 13.028 89.950 1.00 10.96 64 ILE B CA 1
ATOM 2334 C C . ILE B 1 64 ? -17.639 14.532 89.951 1.00 11.42 64 ILE B C 1
ATOM 2335 O O . ILE B 1 64 ? -18.074 15.218 90.877 1.00 12.60 64 ILE B O 1
ATOM 2340 N N . ASP B 1 65 ? -16.916 15.044 88.960 1.00 10.77 65 ASP B N 1
ATOM 2341 C CA . ASP B 1 65 ? -16.752 16.490 88.837 1.00 10.98 65 ASP B CA 1
ATOM 2342 C C . ASP B 1 65 ? -17.002 16.835 87.377 1.00 11.03 65 ASP B C 1
ATOM 2343 O O . ASP B 1 65 ? -16.106 16.686 86.549 1.00 10.64 65 ASP B O 1
ATOM 2348 N N . GLY B 1 66 ? -18.212 17.297 87.081 1.00 11.72 66 GLY B N 1
ATOM 2349 C CA . GLY B 1 66 ? -18.621 17.507 85.694 1.00 12.85 66 GLY B CA 1
ATOM 2350 C C . GLY B 1 66 ? -18.591 16.156 84.999 1.00 14.12 66 GLY B C 1
ATOM 2351 O O . GLY B 1 66 ? -19.295 15.228 85.409 1.00 14.78 66 GLY B O 1
ATOM 2352 N N . THR B 1 67 ? -17.765 16.044 83.962 1.00 14.11 67 THR B N 1
ATOM 2353 C CA . THR B 1 67 ? -17.641 14.783 83.222 1.00 15.25 67 THR B CA 1
ATOM 2354 C C . THR B 1 67 ? -16.546 13.875 83.780 1.00 14.44 67 THR B C 1
ATOM 2355 O O . THR B 1 67 ? -16.464 12.724 83.375 1.00 15.47 67 THR B O 1
ATOM 2359 N N . HIS B 1 68 ? -15.698 14.386 84.673 1.00 13.21 68 HIS B N 1
ATOM 2360 C CA . HIS B 1 68 ? -14.643 13.564 85.293 1.00 12.90 68 HIS B CA 1
ATOM 2361 C C . HIS B 1 68 ? -15.285 12.607 86.292 1.00 12.52 68 HIS B C 1
ATOM 2362 O O . HIS B 1 68 ? -16.081 13.010 87.140 1.00 12.41 68 HIS B O 1
ATOM 2369 N N . LYS B 1 69 ? -14.928 11.337 86.182 1.00 12.18 69 LYS B N 1
ATOM 2370 C CA . LYS B 1 69 ? -15.410 10.319 87.114 1.00 12.20 69 LYS B CA 1
ATOM 2371 C C . LYS B 1 69 ? -14.166 9.637 87.652 1.00 11.41 69 LYS B C 1
ATOM 2372 O O . LYS B 1 69 ? -13.400 9.025 86.900 1.00 11.86 69 LYS B O 1
ATOM 2378 N N . ILE B 1 70 ? -13.941 9.778 88.951 1.00 10.12 70 ILE B N 1
ATOM 2379 C CA . ILE B 1 70 ? -12.661 9.363 89.532 1.00 9.79 70 ILE B CA 1
ATOM 2380 C C . ILE B 1 70 ? -12.917 8.424 90.707 1.00 9.70 70 ILE B C 1
ATOM 2381 O O . ILE B 1 70 ? -13.785 8.681 91.534 1.00 9.61 70 ILE B O 1
ATOM 2386 N N . THR B 1 71 ? -12.191 7.316 90.740 1.00 8.47 71 THR B N 1
ATOM 2387 C CA . THR B 1 71 ? -12.144 6.461 91.919 1.00 8.34 71 THR B CA 1
ATOM 2388 C C . THR B 1 71 ? -10.704 6.418 92.408 1.00 8.36 71 THR B C 1
ATOM 2389 O O . THR B 1 71 ? -9.798 6.979 91.759 1.00 8.98 71 THR B O 1
ATOM 2393 N N . GLN B 1 72 ? -10.511 5.693 93.512 1.00 7.63 72 GLN B N 1
ATOM 2394 C CA . GLN B 1 72 ? -9.258 5.613 94.252 1.00 7.58 72 GLN B CA 1
ATOM 2395 C C . GLN B 1 72 ? -9.042 6.875 95.070 1.00 7.50 72 GLN B C 1
ATOM 2396 O O . GLN B 1 72 ? -8.806 7.963 94.519 1.00 7.46 72 GLN B O 1
ATOM 2402 N N . SER B 1 73 ? -9.101 6.724 96.387 1.00 7.27 73 SER B N 1
ATOM 2403 C CA . SER B 1 73 ? -9.049 7.869 97.282 1.00 7.68 73 SER B CA 1
ATOM 2404 C C . SER B 1 73 ? -7.818 8.753 97.030 1.00 7.42 73 SER B C 1
ATOM 2405 O O . SER B 1 73 ? -7.930 9.989 97.028 1.00 8.33 73 SER B O 1
ATOM 2408 N N . ASN B 1 74 ? -6.655 8.157 96.775 1.00 7.77 74 ASN B N 1
ATOM 2409 C CA . ASN B 1 74 ? -5.461 8.987 96.514 1.00 8.35 74 ASN B CA 1
ATOM 2410 C C . ASN B 1 74 ? -5.592 9.751 95.192 1.00 8.62 74 ASN B C 1
ATOM 2411 O O . ASN B 1 74 ? -5.100 10.876 95.068 1.00 8.89 74 ASN B O 1
ATOM 2416 N N . ALA B 1 75 ? -6.238 9.148 94.197 1.00 8.27 75 ALA B N 1
ATOM 2417 C CA . ALA B 1 75 ? -6.427 9.814 92.897 1.00 8.21 75 ALA B CA 1
ATOM 2418 C C . ALA B 1 75 ? -7.383 10.983 93.057 1.00 8.00 75 ALA B C 1
ATOM 2419 O O . ALA B 1 75 ? -7.201 12.045 92.432 1.00 8.29 75 ALA B O 1
ATOM 2421 N N . ILE B 1 76 ? -8.412 10.797 93.876 1.00 7.83 76 ILE B N 1
ATOM 2422 C CA . ILE B 1 76 ? -9.373 11.863 94.154 1.00 7.90 76 ILE B CA 1
ATOM 2423 C C . ILE B 1 76 ? -8.681 13.032 94.852 1.00 7.57 76 ILE B C 1
ATOM 2424 O O . ILE B 1 76 ? -8.844 14.194 94.452 1.00 7.96 76 ILE B O 1
ATOM 2429 N N . LEU B 1 77 ? -7.871 12.738 95.867 1.00 8.01 77 LEU B N 1
ATOM 2430 C CA . LEU B 1 77 ? -7.138 13.779 96.573 1.00 8.36 77 LEU B CA 1
ATOM 2431 C C . LEU B 1 77 ? -6.184 14.516 95.642 1.00 8.38 77 LEU B C 1
ATOM 2432 O O . LEU B 1 77 ? -6.152 15.749 95.653 1.00 8.57 77 LEU B O 1
ATOM 2437 N N . ARG B 1 78 ? -5.427 13.796 94.821 1.00 9.05 78 ARG B N 1
ATOM 2438 C CA . ARG B 1 78 ? -4.499 14.468 93.908 1.00 9.54 78 ARG B CA 1
ATOM 2439 C C . ARG B 1 78 ? -5.244 15.317 92.890 1.00 10.29 78 ARG B C 1
ATOM 2440 O O . ARG B 1 78 ? -4.775 16.406 92.516 1.00 10.41 78 ARG B O 1
ATOM 2448 N N . TYR B 1 79 ? -6.414 14.854 92.456 1.00 9.18 79 TYR B N 1
ATOM 2449 C CA . TYR B 1 79 ? -7.190 15.593 91.476 1.00 9.63 79 TYR B CA 1
ATOM 2450 C C . TYR B 1 79 ? -7.613 16.940 92.046 1.00 10.28 79 TYR B C 1
ATOM 2451 O O . TYR B 1 79 ? -7.460 17.983 91.398 1.00 11.09 79 TYR B O 1
ATOM 2460 N N . ILE B 1 80 ? -8.182 16.910 93.246 1.00 9.52 80 ILE B N 1
ATOM 2461 C CA . ILE B 1 80 ? -8.601 18.136 93.892 1.00 10.19 80 ILE B CA 1
ATOM 2462 C C . ILE B 1 80 ? -7.397 19.038 94.176 1.00 10.28 80 ILE B C 1
ATOM 2463 O O . ILE B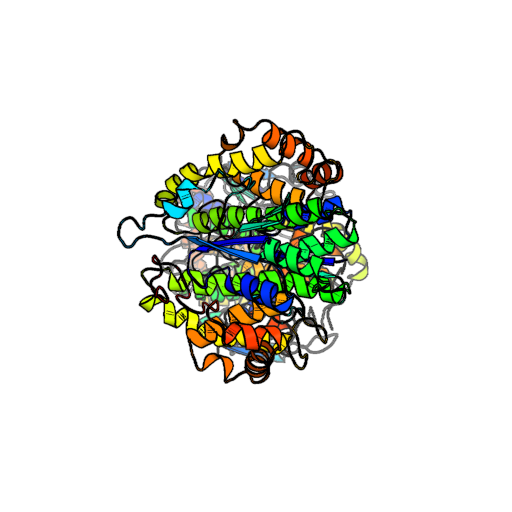 1 80 ? -7.469 20.273 93.976 1.00 10.37 80 ILE B O 1
ATOM 2468 N N . ALA B 1 81 ? -6.303 18.442 94.639 1.00 10.50 81 ALA B N 1
ATOM 2469 C CA . ALA B 1 81 ? -5.093 19.196 94.969 1.00 11.33 81 ALA B CA 1
ATOM 2470 C C . ALA B 1 81 ? -4.540 19.944 93.753 1.00 11.98 81 ALA B C 1
ATOM 2471 O O . ALA B 1 81 ? -4.205 21.128 93.868 1.00 12.66 81 ALA B O 1
ATOM 2473 N N . ARG B 1 82 ? -4.473 19.286 92.598 1.00 12.33 82 ARG B N 1
ATOM 2474 C CA . ARG B 1 82 ? -3.956 19.939 91.381 1.00 13.11 82 ARG B CA 1
ATOM 2475 C C . ARG B 1 82 ? -4.849 21.102 90.973 1.00 14.12 82 ARG B C 1
ATOM 2476 O O . ARG B 1 82 ? -4.359 22.163 90.562 1.00 15.18 82 ARG B O 1
ATOM 2484 N N . LYS B 1 83 ? -6.160 20.890 91.089 1.00 13.90 83 LYS B N 1
ATOM 2485 C CA . LYS B 1 83 ? -7.184 21.880 90.763 1.00 15.24 83 LYS B CA 1
ATOM 2486 C C . LYS B 1 83 ? -6.992 23.160 91.588 1.00 15.30 83 LYS B C 1
ATOM 2487 O O . LYS B 1 83 ? -7.279 24.267 91.115 1.00 15.80 83 LYS B O 1
ATOM 2493 N N . HIS B 1 84 ? -6.471 23.017 92.807 1.00 14.78 84 HIS B N 1
ATOM 2494 C CA . HIS B 1 84 ? -6.314 24.142 93.734 1.00 15.14 84 HIS B CA 1
ATOM 2495 C C . HIS B 1 84 ? -4.886 24.467 94.134 1.00 15.52 84 HIS B C 1
ATOM 2496 O O . HIS B 1 84 ? -4.657 25.167 95.125 1.00 16.62 84 HIS B O 1
ATOM 2503 N N . ASN B 1 85 ? -3.924 23.958 93.364 1.00 16.10 85 ASN B N 1
ATOM 2504 C CA . ASN B 1 85 ? -2.503 24.225 93.587 1.00 16.75 85 ASN B CA 1
ATOM 2505 C C . ASN B 1 85 ? -2.041 23.842 95.006 1.00 16.85 85 ASN B C 1
ATOM 2506 O O . ASN B 1 85 ? -1.319 24.583 95.676 1.00 17.46 85 ASN B O 1
ATOM 2515 N N . LEU B 1 86 ? -2.468 22.658 95.454 1.00 15.16 86 LEU B N 1
ATOM 2516 C CA . LEU B 1 86 ? -2.129 22.132 96.787 1.00 14.72 86 LEU B CA 1
ATOM 2517 C C . LEU B 1 86 ? -1.242 20.877 96.702 1.00 14.76 86 LEU B C 1
ATOM 2518 O O . LEU B 1 86 ? -1.441 19.891 97.430 1.00 13.64 86 LEU B O 1
ATOM 2523 N N . CYS B 1 87 ? -0.259 20.922 95.811 1.00 15.74 87 CYS B N 1
ATOM 2524 C CA . CYS B 1 87 ? 0.698 19.828 95.636 1.00 17.59 87 CYS B CA 1
ATOM 2525 C C . CYS B 1 87 ? 2.111 20.306 95.890 1.00 17.52 87 CYS B C 1
ATOM 2526 O O . CYS B 1 87 ? 2.390 21.520 95.848 1.00 17.75 87 CYS B O 1
ATOM 2529 N N . GLY B 1 88 ? 3.011 19.353 96.112 1.00 18.02 88 GLY B N 1
ATOM 2530 C CA . GLY B 1 88 ? 4.438 19.631 96.200 1.00 19.36 88 GLY B CA 1
ATOM 2531 C C . GLY B 1 88 ? 4.897 20.296 94.918 1.00 20.69 88 GLY B C 1
ATOM 2532 O O . GLY B 1 88 ? 4.452 19.936 93.828 1.00 20.56 88 GLY B O 1
ATOM 2533 N N . GLU B 1 89 ? 5.761 21.292 95.063 1.00 21.97 89 GLU B N 1
ATOM 2534 C CA . GLU B 1 89 ? 6.253 22.042 93.908 1.00 23.83 89 GLU B CA 1
ATOM 2535 C C . GLU B 1 89 ? 7.646 21.574 93.474 1.00 23.65 89 GLU B C 1
ATOM 2536 O O . GLU B 1 89 ? 7.838 21.189 92.311 1.00 25.23 89 GLU B O 1
ATOM 2542 N N . SER B 1 90 ? 8.592 21.571 94.408 1.00 23.36 90 SER B N 1
ATOM 2543 C CA . SER B 1 90 ? 9.971 21.175 94.124 1.00 22.99 90 SER B CA 1
ATOM 2544 C C . SER B 1 90 ? 10.102 19.660 94.038 1.00 23.11 90 SER B C 1
ATOM 2545 O O . SER B 1 90 ? 9.257 18.923 94.565 1.00 21.92 90 SER B O 1
ATOM 2548 N N . GLU B 1 91 ? 11.161 19.191 93.381 1.00 22.27 91 GLU B N 1
ATOM 2549 C CA . GLU B 1 91 ? 11.477 17.767 93.361 1.00 22.11 91 GLU B CA 1
ATOM 2550 C C . GLU B 1 91 ? 11.540 17.180 94.779 1.00 21.85 91 GLU B C 1
ATOM 2551 O O . GLU B 1 91 ? 10.910 16.153 95.050 1.00 21.14 91 GLU B O 1
ATOM 2557 N N . LYS B 1 92 ? 12.276 17.823 95.686 1.00 21.37 92 LYS B N 1
ATOM 2558 C CA . LYS B 1 92 ? 12.352 17.343 97.069 1.00 20.99 92 LYS B CA 1
ATOM 2559 C C . LYS B 1 92 ? 10.975 17.240 97.733 1.00 19.31 92 LYS B C 1
ATOM 2560 O O . LYS B 1 92 ? 10.705 16.266 98.448 1.00 18.94 92 LYS B O 1
ATOM 2566 N N . GLU B 1 93 ? 10.104 18.212 97.475 1.00 17.57 93 GLU B N 1
ATOM 2567 C CA . GLU B 1 93 ? 8.726 18.164 97.994 1.00 16.86 93 GLU B CA 1
ATOM 2568 C C . GLU B 1 93 ? 7.918 17.033 97.383 1.00 15.87 93 GLU B C 1
ATOM 2569 O O . GLU B 1 93 ? 7.153 16.375 98.092 1.00 14.99 93 GLU B O 1
ATOM 2575 N N . GLN B 1 94 ? 8.065 16.806 96.079 1.00 15.13 94 GLN B N 1
ATOM 2576 C CA . GLN B 1 94 ? 7.351 15.708 95.417 1.00 14.64 94 GLN B CA 1
ATOM 2577 C C . GLN B 1 94 ? 7.792 14.343 95.922 1.00 14.15 94 GLN B C 1
ATOM 2578 O O . GLN B 1 94 ? 6.981 13.418 96.032 1.00 12.75 94 GLN B O 1
ATOM 2584 N N . ILE B 1 95 ? 9.070 14.194 96.239 1.00 13.10 95 ILE B N 1
ATOM 2585 C CA . ILE B 1 95 ? 9.553 12.948 96.824 1.00 13.24 95 ILE B CA 1
ATOM 2586 C C . ILE B 1 95 ? 8.897 12.741 98.191 1.00 13.24 95 ILE B C 1
ATOM 2587 O O . ILE B 1 95 ? 8.395 11.648 98.485 1.00 12.58 95 ILE B O 1
ATOM 2592 N N . ARG B 1 96 ? 8.899 13.778 99.029 1.00 12.08 96 ARG B N 1
ATOM 2593 C CA . ARG B 1 96 ? 8.296 13.666 100.348 1.00 12.17 96 ARG B CA 1
ATOM 2594 C C . ARG B 1 96 ? 6.806 13.347 100.221 1.00 11.45 96 ARG B C 1
ATOM 2595 O O . ARG B 1 96 ? 6.293 12.510 100.969 1.00 11.00 96 ARG B O 1
ATOM 2603 N N . GLU B 1 97 ? 6.135 13.991 99.274 1.00 11.75 97 GLU B N 1
ATOM 2604 C CA . GLU B 1 97 ? 4.721 13.784 99.021 1.00 11.52 97 GLU B CA 1
ATOM 2605 C C . GLU B 1 97 ? 4.439 12.316 98.679 1.00 11.35 97 GLU B C 1
ATOM 2606 O O . GLU B 1 97 ? 3.524 11.703 99.248 1.00 10.64 97 GLU B O 1
ATOM 2612 N N . ASP B 1 98 ? 5.216 11.758 97.759 1.00 10.39 98 ASP B N 1
ATOM 2613 C CA . ASP B 1 98 ? 4.997 10.386 97.316 1.00 10.58 98 ASP B CA 1
ATOM 2614 C C . ASP B 1 98 ? 5.322 9.397 98.420 1.00 10.44 98 ASP B C 1
ATOM 2615 O O . ASP B 1 98 ? 4.600 8.413 98.620 1.00 10.99 98 ASP B O 1
ATOM 2620 N N . ILE B 1 99 ? 6.410 9.630 99.149 1.00 9.66 99 ILE B N 1
ATOM 2621 C CA . ILE B 1 99 ? 6.729 8.735 100.251 1.00 10.44 99 ILE B CA 1
ATOM 2622 C C . ILE B 1 99 ? 5.591 8.730 101.268 1.00 9.60 99 ILE B C 1
ATOM 2623 O O . ILE B 1 99 ? 5.094 7.666 101.679 1.00 10.13 99 ILE B O 1
ATOM 2628 N N . LEU B 1 100 ? 5.180 9.924 101.676 1.00 9.45 100 LEU B N 1
ATOM 2629 C CA . LEU B 1 100 ? 4.124 10.042 102.707 1.00 9.07 100 LEU B CA 1
ATOM 2630 C C . LEU B 1 100 ? 2.748 9.548 102.273 1.00 9.29 100 LEU B C 1
ATOM 2631 O O . LEU B 1 100 ? 2.046 8.910 103.067 1.00 8.97 100 LEU B O 1
ATOM 2636 N N . GLU B 1 101 ? 2.350 9.834 101.038 1.00 8.80 101 GLU B N 1
ATOM 2637 C CA . GLU B 1 101 ? 1.063 9.330 100.568 1.00 9.19 101 GLU B CA 1
ATOM 2638 C C . GLU B 1 101 ? 1.031 7.810 100.762 1.00 9.21 101 GLU B C 1
ATOM 2639 O O . GLU B 1 101 ? 0.040 7.249 101.264 1.00 9.13 101 GLU B O 1
ATOM 2645 N N . ASN B 1 102 ? 2.092 7.132 100.361 1.00 9.18 102 ASN B N 1
ATOM 2646 C CA . ASN B 1 102 ? 2.099 5.685 100.425 1.00 9.19 102 ASN B CA 1
ATOM 2647 C C . ASN B 1 102 ? 2.344 5.153 101.831 1.00 8.97 102 ASN B C 1
ATOM 2648 O O . ASN B 1 102 ? 1.734 4.148 102.239 1.00 9.49 102 ASN B O 1
ATOM 2653 N N . GLN B 1 103 ? 3.221 5.828 102.583 1.00 8.42 103 GLN B N 1
ATOM 2654 C CA . GLN B 1 103 ? 3.451 5.467 103.977 1.00 7.96 103 GLN B CA 1
ATOM 2655 C C . GLN B 1 103 ? 2.194 5.606 104.846 1.00 8.17 103 GLN B C 1
ATOM 2656 O O . GLN B 1 103 ? 1.860 4.706 105.634 1.00 7.83 103 GLN B O 1
ATOM 2662 N N . PHE B 1 104 ? 1.512 6.737 104.730 1.00 7.57 104 PHE B N 1
ATOM 2663 C CA . PHE B 1 104 ? 0.271 6.913 105.481 1.00 8.30 104 PHE B CA 1
ATOM 2664 C C . PHE B 1 104 ? -0.778 5.873 105.081 1.00 7.79 104 PHE B C 1
ATOM 2665 O O . PHE B 1 104 ? -1.533 5.425 105.951 1.00 8.49 104 PHE B O 1
ATOM 2673 N N . MET B 1 105 ? -0.833 5.487 103.807 1.00 7.51 105 MET B N 1
ATOM 2674 C CA . MET B 1 105 ? -1.762 4.430 103.414 1.00 8.04 105 MET B CA 1
ATOM 2675 C C . MET B 1 105 ? -1.398 3.117 104.106 1.00 8.36 105 MET B C 1
ATOM 2676 O O . MET B 1 105 ? -2.273 2.384 104.588 1.00 8.95 105 MET B O 1
ATOM 2681 N N . ASP B 1 106 ? -0.116 2.798 104.197 1.00 8.25 106 ASP B N 1
ATOM 2682 C CA . ASP B 1 106 ? 0.280 1.600 104.932 1.00 9.14 106 ASP B CA 1
ATOM 2683 C C . ASP B 1 106 ? -0.149 1.684 106.397 1.00 8.75 106 ASP B C 1
ATOM 2684 O O . ASP B 1 106 ? -0.677 0.710 106.951 1.00 8.52 106 ASP B O 1
ATOM 2689 N N . SER B 1 107 ? 0.061 2.833 107.035 1.00 8.28 107 SER B N 1
ATOM 2690 C CA . SER B 1 107 ? -0.364 2.998 108.428 1.00 8.94 107 SER B CA 1
ATOM 2691 C C . SER B 1 107 ? -1.892 2.864 108.576 1.00 8.99 107 SER B C 1
ATOM 2692 O O . SER B 1 107 ? -2.393 2.212 109.499 1.00 9.55 107 SER B O 1
ATOM 2695 N N . ARG B 1 108 ? -2.629 3.499 107.677 1.00 9.52 108 ARG B N 1
ATOM 2696 C CA . ARG B 1 108 ? -4.086 3.405 107.662 1.00 10.23 108 ARG B CA 1
ATOM 2697 C C . ARG B 1 108 ? -4.537 1.943 107.597 1.00 10.60 108 ARG B C 1
ATOM 2698 O O . ARG B 1 108 ? -5.412 1.508 108.364 1.00 10.31 108 ARG B O 1
ATOM 2706 N N . MET B 1 109 ? -3.937 1.187 106.689 1.00 10.59 109 MET B N 1
ATOM 2707 C CA . MET B 1 109 ? -4.296 -0.216 106.498 1.00 12.41 109 MET B CA 1
ATOM 2708 C C . MET B 1 109 ? -3.926 -1.081 107.695 1.00 11.62 109 MET B C 1
ATOM 2709 O O . MET B 1 109 ? -4.652 -2.032 108.001 1.00 12.04 109 MET B O 1
ATOM 2717 N N . GLN B 1 110 ? -2.839 -0.754 108.386 1.00 11.38 110 GLN B N 1
ATOM 2718 C CA . GLN B 1 110 ? -2.477 -1.476 109.608 1.00 12.31 110 GLN B CA 1
ATOM 2719 C C . GLN B 1 110 ? -3.573 -1.337 110.653 1.00 11.72 110 GLN B C 1
ATOM 2720 O O . GLN B 1 110 ? -3.979 -2.335 111.265 1.00 11.95 110 GLN B O 1
ATOM 2726 N N . LEU B 1 111 ? -4.049 -0.114 110.881 1.00 10.67 111 LEU B N 1
ATOM 2727 C CA . LEU B 1 111 ? -5.125 0.092 111.847 1.00 10.51 111 LEU B CA 1
ATOM 2728 C C . LEU B 1 111 ? -6.437 -0.569 111.395 1.00 10.68 111 LEU B C 1
ATOM 2729 O O . LEU B 1 111 ? -7.114 -1.221 112.210 1.00 10.87 111 LEU B O 1
ATOM 2734 N N . ALA B 1 112 ? -6.801 -0.405 110.132 1.00 10.30 112 ALA B N 1
ATOM 2735 C CA . ALA B 1 112 ? -8.020 -1.020 109.619 1.00 11.16 112 ALA B CA 1
ATOM 2736 C C . ALA B 1 112 ? -7.958 -2.546 109.733 1.00 11.94 112 ALA B C 1
ATOM 2737 O O . ALA B 1 112 ? -8.947 -3.175 110.135 1.00 12.71 112 ALA B O 1
ATOM 2739 N N . LYS B 1 113 ? -6.814 -3.145 109.403 1.00 12.37 113 LYS B N 1
ATOM 2740 C CA . LYS B 1 113 ? -6.679 -4.606 109.486 1.00 13.86 113 LYS B CA 1
ATOM 2741 C C . LYS B 1 113 ? -6.953 -5.052 110.922 1.00 13.16 113 LYS B C 1
ATOM 2742 O O . LYS B 1 113 ? -7.739 -5.988 111.155 1.00 14.06 113 LYS B O 1
ATOM 2748 N N . LEU B 1 114 ? -6.360 -4.364 111.887 1.00 12.04 114 LEU B N 1
ATOM 2749 C CA . LEU B 1 114 ? -6.576 -4.678 113.303 1.00 11.76 114 LEU B CA 1
ATOM 2750 C C . LEU B 1 114 ? -8.045 -4.576 113.675 1.00 12.07 114 LEU B C 1
ATOM 2751 O O . LEU B 1 114 ? -8.601 -5.486 114.296 1.00 12.46 114 LEU B O 1
ATOM 2756 N N . CYS B 1 115 ? -8.657 -3.451 113.314 1.00 10.82 115 CYS B N 1
ATOM 2757 C CA . CYS B 1 115 ? -10.009 -3.131 113.763 1.00 11.04 115 CYS B CA 1
ATOM 2758 C C . CYS B 1 115 ? -11.092 -3.990 113.144 1.00 11.15 115 CYS B C 1
ATOM 2759 O O . CYS B 1 115 ? -12.214 -3.988 113.646 1.00 11.46 115 CYS B O 1
ATOM 2762 N N . TYR B 1 116 ? -10.779 -4.707 112.077 1.00 11.65 116 TYR B N 1
ATOM 2763 C CA . TYR B 1 116 ? -11.740 -5.652 111.487 1.00 12.79 116 TYR B CA 1
ATOM 2764 C C . TYR B 1 116 ? -11.433 -7.102 111.880 1.00 13.49 116 TYR B C 1
ATOM 2765 O O . TYR B 1 116 ? -12.219 -8.003 111.560 1.00 14.27 116 TYR B O 1
ATOM 2774 N N . ASP B 1 117 ? -10.316 -7.332 112.569 1.00 12.98 117 ASP B N 1
ATOM 2775 C CA . ASP B 1 117 ? -9.859 -8.694 112.854 1.00 13.95 117 ASP B CA 1
ATOM 2776 C C . ASP B 1 117 ? -10.683 -9.297 113.987 1.00 13.30 117 ASP B C 1
ATOM 2777 O O . ASP B 1 117 ? -10.851 -8.678 115.024 1.00 12.16 117 ASP B O 1
ATOM 2782 N N . PRO B 1 118 ? -11.212 -10.524 113.781 1.00 13.36 118 PRO B N 1
ATOM 2783 C CA . PRO B 1 118 ? -11.949 -11.150 114.892 1.00 14.04 118 PRO B CA 1
ATOM 2784 C C . PRO B 1 118 ? -11.122 -11.224 116.179 1.00 14.34 118 PRO B C 1
ATOM 2785 O O . PRO B 1 118 ? -11.688 -11.159 117.281 1.00 14.33 118 PRO B O 1
ATOM 2789 N N . ASP B 1 119 ? -9.799 -11.358 116.036 1.00 15.13 119 ASP B N 1
ATOM 2790 C CA . ASP B 1 119 ? -8.874 -11.412 117.171 1.00 15.90 119 ASP B CA 1
ATOM 2791 C C . ASP B 1 119 ? -8.372 -10.058 117.666 1.00 15.06 119 ASP B C 1
ATOM 2792 O O . ASP B 1 119 ? -7.340 -9.976 118.326 1.00 15.03 119 ASP B O 1
ATOM 2797 N N . PHE B 1 120 ? -9.145 -9.012 117.370 1.00 14.54 120 PHE B N 1
ATOM 2798 C CA . PHE B 1 120 ? -8.859 -7.641 117.792 1.00 14.59 120 PHE B CA 1
ATOM 2799 C C . PHE B 1 120 ? -8.321 -7.543 119.218 1.00 15.30 120 PHE B C 1
ATOM 2800 O O . PHE B 1 120 ? -7.287 -6.921 119.450 1.00 14.81 120 PHE B O 1
ATOM 2808 N N . GLU B 1 121 ? -9.010 -8.161 120.176 1.00 16.58 121 GLU B N 1
ATOM 2809 C CA . GLU B 1 121 ? -8.608 -8.022 121.575 1.00 18.11 121 GLU B CA 1
ATOM 2810 C C . GLU B 1 121 ? -7.195 -8.557 121.821 1.00 18.50 121 GLU B C 1
ATOM 2811 O O . GLU B 1 121 ? -6.408 -7.921 122.521 1.00 18.98 121 GLU B O 1
ATOM 2817 N N . LYS B 1 122 ? -6.869 -9.698 121.217 1.00 18.59 122 LYS B N 1
ATOM 2818 C CA . LYS B 1 122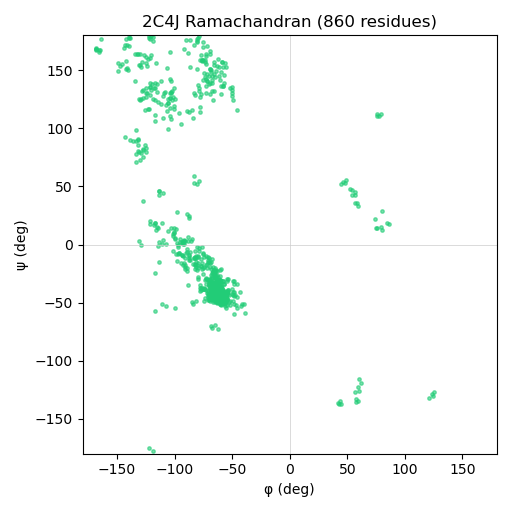 ? -5.544 -10.302 121.361 1.00 19.68 122 LYS B CA 1
ATOM 2819 C C . LYS B 1 122 ? -4.465 -9.543 120.586 1.00 19.48 122 LYS B C 1
ATOM 2820 O O . LYS B 1 122 ? -3.286 -9.550 120.966 1.00 19.86 122 LYS B O 1
ATOM 2826 N N . LEU B 1 123 ? -4.868 -8.901 119.492 1.00 18.58 123 LEU B N 1
ATOM 2827 C CA . LEU B 1 123 ? -3.924 -8.251 118.581 1.00 18.11 123 LEU B CA 1
ATOM 2828 C C . LEU B 1 123 ? -3.658 -6.787 118.908 1.00 17.53 123 LEU B C 1
ATOM 2829 O O . LEU B 1 123 ? -2.632 -6.228 118.477 1.00 16.69 123 LEU B O 1
ATOM 2834 N N . LYS B 1 12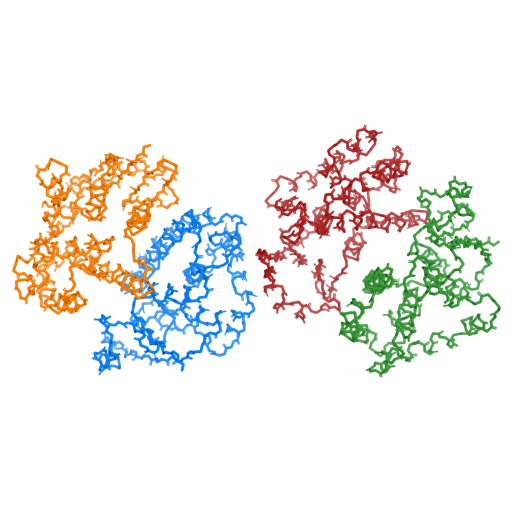4 ? -4.572 -6.167 119.648 1.00 17.06 124 LYS B N 1
ATOM 2835 C CA . LYS B 1 124 ? -4.472 -4.745 119.990 1.00 17.49 124 LYS B CA 1
ATOM 2836 C C . LYS B 1 124 ? -3.183 -4.379 120.744 1.00 17.44 124 LYS B C 1
ATOM 2837 O O . LYS B 1 124 ? -2.541 -3.384 120.386 1.00 17.01 124 LYS B O 1
ATOM 2843 N N . PRO B 1 125 ? -2.794 -5.163 121.774 1.00 17.66 125 PRO B N 1
ATOM 2844 C CA . PRO B 1 125 ? -1.530 -4.840 122.467 1.00 17.96 125 PRO B CA 1
ATOM 2845 C C . PRO B 1 125 ? -0.293 -4.720 121.567 1.00 18.01 125 PRO B C 1
ATOM 2846 O O . PRO B 1 125 ? 0.522 -3.814 121.773 1.00 17.89 125 PRO B O 1
ATOM 2850 N N . GLU B 1 126 ? -0.152 -5.611 120.590 1.00 18.33 126 GLU B N 1
ATOM 2851 C CA . GLU B 1 126 ? 0.951 -5.539 119.630 1.00 19.03 126 GLU B CA 1
ATOM 2852 C C . GLU B 1 126 ? 0.916 -4.226 118.843 1.00 17.22 126 GLU B C 1
ATOM 2853 O O . GLU B 1 126 ? 1.948 -3.573 118.659 1.00 17.96 126 GLU B O 1
ATOM 2859 N N . TYR B 1 127 ? -0.272 -3.840 118.379 1.00 15.87 127 TYR B N 1
ATOM 2860 C CA . TYR B 1 127 ? -0.415 -2.569 117.675 1.00 14.21 127 TYR B CA 1
ATOM 2861 C C . TYR B 1 127 ? -0.003 -1.409 118.580 1.00 13.96 127 TYR B C 1
ATOM 2862 O O . TYR B 1 127 ? 0.757 -0.525 118.161 1.00 13.82 127 TYR B O 1
ATOM 2871 N N . LEU B 1 128 ? -0.497 -1.401 119.813 1.00 13.66 128 LEU B N 1
ATOM 2872 C CA . LEU B 1 128 ? -0.164 -0.342 120.761 1.00 14.17 128 LEU B CA 1
ATOM 2873 C C . LEU B 1 128 ? 1.306 -0.287 121.128 1.00 15.08 128 LEU B C 1
ATOM 2874 O O . LEU B 1 128 ? 1.862 0.801 121.329 1.00 15.06 128 LEU B O 1
ATOM 2879 N N . GLN B 1 129 ? 1.938 -1.451 121.216 1.00 16.34 129 GLN B N 1
ATOM 2880 C CA . GLN B 1 129 ? 3.378 -1.480 121.515 1.00 18.01 129 GLN B CA 1
ATOM 2881 C C . GLN B 1 129 ? 4.177 -0.814 120.403 1.00 16.86 129 GLN B C 1
ATOM 2882 O O . GLN B 1 129 ? 5.172 -0.135 120.682 1.00 17.22 129 GLN B O 1
ATOM 2888 N N . ALA B 1 130 ? 3.738 -1.003 119.158 1.00 15.71 130 ALA B N 1
ATOM 2889 C CA . ALA B 1 130 ? 4.455 -0.499 117.987 1.00 15.09 130 ALA B CA 1
ATOM 2890 C C . ALA B 1 130 ? 4.081 0.942 117.639 1.00 14.59 130 ALA B C 1
ATOM 2891 O O . ALA B 1 130 ? 4.767 1.595 116.847 1.00 14.95 130 ALA B O 1
ATOM 2893 N N . LEU B 1 131 ? 3.001 1.442 118.234 1.00 13.18 131 LEU B N 1
ATOM 2894 C CA . LEU B 1 131 ? 2.474 2.760 117.863 1.00 12.39 131 LEU B CA 1
ATOM 2895 C C . LEU B 1 131 ? 3.438 3.929 118.122 1.00 12.26 131 LEU B C 1
ATOM 2896 O O . LEU B 1 131 ? 3.605 4.782 117.236 1.00 11.54 131 LEU B O 1
ATOM 2901 N N . PRO B 1 132 ? 4.077 3.990 119.315 1.00 12.48 132 PRO B N 1
ATOM 2902 C CA . PRO B 1 132 ? 5.010 5.114 119.521 1.00 12.42 132 PRO B CA 1
ATOM 2903 C C . PRO B 1 132 ? 6.139 5.153 118.488 1.00 12.93 132 PRO B C 1
ATOM 2904 O O . PRO B 1 132 ? 6.489 6.233 118.031 1.00 12.35 132 PRO B O 1
ATOM 2908 N N . GLU B 1 133 ? 6.670 3.999 118.088 1.00 13.49 133 GLU B N 1
ATOM 2909 C CA . GLU B 1 133 ? 7.706 3.989 117.047 1.00 15.01 133 GLU B CA 1
ATOM 2910 C C . GLU B 1 133 ? 7.201 4.516 115.703 1.00 14.33 133 GLU B C 1
ATOM 2911 O O . GLU B 1 133 ? 7.902 5.262 115.019 1.00 14.50 133 GLU B O 1
ATOM 2917 N N . MET B 1 134 ? 5.988 4.108 115.323 1.00 14.02 134 MET B N 1
ATOM 2918 C CA . MET B 1 134 ? 5.363 4.592 114.092 1.00 14.89 134 MET B CA 1
ATOM 2919 C C . MET B 1 134 ? 5.247 6.118 114.122 1.00 12.55 134 MET B C 1
ATOM 2920 O O . MET B 1 134 ? 5.610 6.812 113.171 1.00 11.78 134 MET B O 1
ATOM 2925 N N . LEU B 1 135 ? 4.713 6.621 115.228 1.00 11.24 135 LEU B N 1
ATOM 2926 C CA . LEU B 1 135 ? 4.513 8.054 115.382 1.00 10.74 135 LEU B CA 1
ATOM 2927 C C . LEU B 1 135 ? 5.837 8.818 115.420 1.00 10.94 135 LEU B C 1
ATOM 2928 O O . LEU B 1 135 ? 5.945 9.910 114.854 1.00 11.16 135 LEU B O 1
ATOM 2933 N N . LYS B 1 136 ? 6.833 8.237 116.080 1.00 11.35 136 LYS B N 1
ATOM 2934 C CA . LYS B 1 136 ? 8.157 8.845 116.123 1.00 11.66 136 LYS B CA 1
ATOM 2935 C C . LYS B 1 136 ? 8.695 9.117 114.718 1.00 11.20 136 LYS B C 1
ATOM 2936 O O . LYS B 1 136 ? 9.246 10.189 114.448 1.00 11.07 136 LYS B O 1
ATOM 2942 N N . LEU B 1 137 ? 8.529 8.156 113.812 1.00 10.54 137 LEU B N 1
ATOM 2943 C CA . LEU B 1 137 ? 9.024 8.354 112.448 1.00 10.67 137 LEU B CA 1
ATOM 2944 C C . LEU B 1 137 ? 8.308 9.503 111.746 1.00 10.33 137 LEU B C 1
ATOM 2945 O O . LEU B 1 137 ? 8.940 10.294 111.034 1.00 10.50 137 LEU B O 1
ATOM 2950 N N . TYR B 1 138 ? 6.988 9.615 111.933 1.00 9.94 138 TYR B N 1
ATOM 2951 C CA . TYR B 1 138 ? 6.279 10.763 111.361 1.00 9.89 138 TYR B CA 1
ATOM 2952 C C . TYR B 1 138 ? 6.749 12.061 112.012 1.00 10.28 138 TYR B C 1
ATOM 2953 O O . TYR B 1 138 ? 6.925 13.063 111.327 1.00 10.62 138 TYR B O 1
ATOM 2962 N N . SER B 1 139 ? 6.938 12.032 113.331 1.00 10.35 139 SER B N 1
ATOM 2963 C CA . SER B 1 139 ? 7.408 13.217 114.046 1.00 11.00 139 SER B CA 1
ATOM 2964 C C . SER B 1 139 ? 8.772 13.693 113.532 1.00 11.32 139 SER B C 1
ATOM 2965 O O . SER B 1 139 ? 8.978 14.891 113.300 1.00 11.01 139 SER B O 1
ATOM 2968 N N . GLN B 1 140 ? 9.689 12.754 113.350 1.00 11.36 140 GLN B N 1
ATOM 2969 C CA . GLN B 1 140 ? 11.020 13.091 112.838 1.00 12.64 140 GLN B CA 1
ATOM 2970 C C . GLN B 1 140 ? 10.926 13.696 111.460 1.00 12.73 140 GLN B C 1
ATOM 2971 O O . GLN B 1 140 ? 11.626 14.669 111.146 1.00 13.83 140 GLN B O 1
ATOM 2977 N N . PHE B 1 141 ? 10.064 13.127 110.610 1.00 12.43 141 PHE B N 1
ATOM 2978 C CA . PHE B 1 141 ? 9.949 13.595 109.240 1.00 12.48 141 PHE B CA 1
ATOM 2979 C C . PHE B 1 141 ? 9.371 14.995 109.183 1.00 12.67 141 PHE B C 1
ATOM 2980 O O . PHE B 1 141 ? 9.832 15.818 108.384 1.00 13.30 141 PHE B O 1
ATOM 2988 N N . LEU B 1 142 ? 8.355 15.276 109.999 1.00 12.31 142 LEU B N 1
ATOM 2989 C CA . LEU B 1 142 ? 7.755 16.618 110.028 1.00 12.15 142 LEU B CA 1
ATOM 2990 C C . LEU B 1 142 ? 8.770 17.664 110.517 1.00 12.71 142 LEU B C 1
ATOM 2991 O O . LEU B 1 142 ? 8.843 18.760 109.963 1.00 13.20 142 LEU B O 1
ATOM 2996 N N . GLY B 1 143 ? 9.523 17.311 111.557 1.00 13.54 143 GLY B N 1
ATOM 2997 C CA . GLY B 1 143 ? 10.549 18.212 112.098 1.00 14.03 143 GLY B CA 1
ATOM 2998 C C . GLY B 1 143 ? 9.938 19.526 112.551 1.00 14.87 143 GLY B C 1
ATOM 2999 O O . GLY B 1 143 ? 8.888 19.545 113.202 1.00 13.93 143 GLY B O 1
ATOM 3000 N N . LYS B 1 144 ? 10.599 20.624 112.184 1.00 15.60 144 LYS B N 1
ATOM 3001 C CA . LYS B 1 144 ? 10.217 21.974 112.630 1.00 17.14 144 LYS B CA 1
ATOM 3002 C C . LYS B 1 144 ? 9.208 22.659 111.705 1.00 16.53 144 LYS B C 1
ATOM 3003 O O . LYS B 1 144 ? 8.741 23.767 111.989 1.00 17.54 144 LYS B O 1
ATOM 3009 N N . GLN B 1 145 ? 8.869 21.999 110.602 1.00 16.03 145 GLN B N 1
ATOM 3010 C CA . GLN B 1 145 ? 7.990 22.590 109.595 1.00 16.35 145 GLN B CA 1
ATOM 3011 C C . GLN B 1 145 ? 6.534 22.612 110.049 1.00 14.90 145 GLN B C 1
ATOM 3012 O O . GLN B 1 145 ? 6.101 21.699 110.755 1.00 14.41 145 GLN B O 1
ATOM 3018 N N . PRO B 1 146 ? 5.755 23.631 109.626 1.00 13.97 146 PRO B N 1
ATOM 3019 C CA . PRO B 1 146 ? 4.333 23.641 109.984 1.00 13.48 146 PRO B CA 1
ATOM 3020 C C . PRO B 1 146 ? 3.531 22.562 109.259 1.00 12.86 146 PRO B C 1
ATOM 3021 O O . PRO B 1 146 ? 2.547 22.062 109.805 1.00 12.44 146 PRO B O 1
ATOM 3025 N N . TRP B 1 147 ? 3.954 22.218 108.045 1.00 11.57 147 TRP B N 1
ATOM 3026 C CA . TRP B 1 147 ? 3.254 21.211 107.234 1.00 11.58 147 TRP B CA 1
ATOM 3027 C C . TRP B 1 147 ? 4.240 20.196 106.711 1.00 11.46 147 TRP B C 1
ATOM 3028 O O . TRP B 1 147 ? 5.446 20.407 106.735 1.00 11.59 147 TRP B O 1
ATOM 3039 N N . PHE B 1 148 ? 3.738 19.055 106.249 1.00 11.44 148 PHE B N 1
ATOM 3040 C CA . PHE B 1 148 ? 4.639 17.979 105.884 1.00 11.60 148 PHE B CA 1
ATOM 3041 C C . PHE B 1 148 ? 5.558 18.253 104.689 1.00 12.84 148 PHE B C 1
ATOM 3042 O O . PHE B 1 148 ? 6.624 17.653 104.595 1.00 13.07 148 PHE B O 1
ATOM 3050 N N . LEU B 1 149 ? 5.161 19.163 103.806 1.00 13.19 149 LEU B N 1
ATOM 3051 C CA . LEU B 1 149 ? 6.034 19.557 102.699 1.00 14.68 149 LEU B CA 1
ATOM 3052 C C . LEU B 1 149 ? 6.751 20.890 102.916 1.00 15.69 149 LEU B C 1
ATOM 3053 O O . LEU B 1 149 ? 7.365 21.422 101.989 1.00 16.81 149 LEU B O 1
ATOM 3058 N N . GLY B 1 150 ? 6.658 21.433 104.123 1.00 15.49 150 GLY B N 1
ATOM 3059 C CA . GLY B 1 150 ? 7.356 22.685 104.463 1.00 15.82 150 GLY B CA 1
ATOM 3060 C C . GLY B 1 150 ? 6.391 23.761 104.904 1.00 16.40 150 GLY B C 1
ATOM 3061 O O . GLY B 1 150 ? 5.513 23.519 105.736 1.00 15.70 150 GLY B O 1
ATOM 3062 N N . ASP B 1 151 ? 6.547 24.960 104.345 1.00 17.07 151 ASP B N 1
ATOM 3063 C CA . ASP B 1 151 ? 5.761 26.116 104.773 1.00 18.54 151 ASP B CA 1
ATOM 3064 C C . ASP B 1 151 ? 4.347 26.192 104.206 1.00 18.34 151 ASP B C 1
ATOM 3065 O O . ASP B 1 151 ? 3.509 26.943 104.721 1.00 18.86 151 ASP B O 1
ATOM 3070 N N . LYS B 1 152 ? 4.084 25.411 103.158 1.00 17.91 152 LYS B N 1
ATOM 3071 C CA . LYS B 1 152 ? 2.794 25.428 102.459 1.00 17.45 152 LYS B CA 1
ATOM 3072 C C . LYS B 1 152 ? 2.008 24.143 102.739 1.00 15.58 152 LYS B C 1
ATOM 3073 O O . LYS B 1 152 ? 2.553 23.050 102.612 1.00 15.19 152 LYS B O 1
ATOM 3079 N N . ILE B 1 153 ? 0.743 24.292 103.115 1.00 14.35 153 ILE B N 1
ATOM 3080 C CA . ILE B 1 153 ? -0.134 23.126 103.296 1.00 13.79 153 ILE B CA 1
ATOM 3081 C C . ILE B 1 153 ? -0.433 22.498 101.932 1.00 12.79 153 ILE B C 1
ATOM 3082 O O . ILE B 1 153 ? -0.625 23.208 100.928 1.00 13.60 153 ILE B O 1
ATOM 3087 N N . THR B 1 154 ? -0.421 21.167 101.885 1.00 11.53 154 THR B N 1
ATOM 3088 C CA . THR B 1 154 ? -0.705 20.450 100.644 1.00 11.04 154 THR B CA 1
ATOM 3089 C C . THR B 1 154 ? -1.584 19.235 100.964 1.00 10.46 154 THR B C 1
ATOM 3090 O O . THR B 1 154 ? -1.890 18.974 102.136 1.00 10.29 154 THR B O 1
ATOM 3094 N N . PHE B 1 155 ? -1.994 18.478 99.941 1.00 10.01 155 PHE B N 1
ATOM 3095 C CA . PHE B 1 155 ? -2.967 17.413 100.165 1.00 10.27 155 PHE B CA 1
ATOM 3096 C C . PHE B 1 155 ? -2.478 16.345 101.137 1.00 9.41 155 PHE B C 1
ATOM 3097 O O . PHE B 1 155 ? -3.298 15.764 101.863 1.00 9.60 155 PHE B O 1
ATOM 3105 N N . VAL B 1 156 ? -1.175 16.094 101.190 1.00 9.68 156 VAL B N 1
ATOM 3106 C CA . VAL B 1 156 ? -0.713 15.041 102.073 1.00 10.64 156 VAL B CA 1
ATOM 3107 C C . VAL B 1 156 ? -0.939 15.401 103.546 1.00 9.63 156 VAL B C 1
ATOM 3108 O O . VAL B 1 156 ? -1.016 14.515 104.392 1.00 9.50 156 VAL B O 1
ATOM 3112 N N . ASP B 1 157 ? -1.051 16.692 103.865 1.00 8.87 157 ASP B N 1
ATOM 3113 C CA . ASP B 1 157 ? -1.408 17.090 105.233 1.00 8.91 157 ASP B CA 1
ATOM 3114 C C . ASP B 1 157 ? -2.821 16.650 105.627 1.00 8.77 157 ASP B C 1
ATOM 3115 O O . ASP B 1 157 ? -3.099 16.429 106.812 1.00 9.23 157 ASP B O 1
ATOM 3120 N N . PHE B 1 158 ? -3.704 16.522 104.639 1.00 7.55 158 PHE B N 1
ATOM 3121 C CA . PHE B 1 158 ? -5.080 16.050 104.879 1.00 7.52 158 PHE B CA 1
ATOM 3122 C C . PHE B 1 158 ? -5.098 14.546 105.147 1.00 7.85 158 PHE B C 1
ATOM 3123 O O . PHE B 1 158 ? -5.846 14.076 106.000 1.00 8.63 158 PHE B O 1
ATOM 3131 N N . ILE B 1 159 ? -4.244 13.813 104.442 1.00 7.86 159 ILE B N 1
ATOM 3132 C CA . ILE B 1 159 ? -4.002 12.405 104.745 1.00 8.15 159 ILE B CA 1
ATOM 3133 C C . ILE B 1 159 ? -3.388 12.271 106.146 1.00 7.96 159 ILE B C 1
ATOM 3134 O O . ILE B 1 159 ? -3.849 11.467 106.958 1.00 8.10 159 ILE B O 1
ATOM 3139 N N . ALA B 1 160 ? -2.337 13.049 106.423 1.00 7.92 160 ALA B N 1
ATOM 3140 C CA . ALA B 1 160 ? -1.641 12.986 107.715 1.00 7.96 160 ALA B CA 1
ATOM 3141 C C . ALA B 1 160 ? -2.592 13.254 108.870 1.00 8.26 160 ALA B C 1
ATOM 3142 O O . ALA B 1 160 ? -2.609 12.528 109.868 1.00 7.86 160 ALA B O 1
ATOM 3144 N N . TYR B 1 161 ? -3.396 14.306 108.739 1.00 7.71 161 TYR B N 1
ATOM 3145 C CA . TYR B 1 161 ? -4.355 14.636 109.780 1.00 8.14 161 TYR B CA 1
ATOM 3146 C C . TYR B 1 161 ? -5.286 13.454 110.051 1.00 7.69 161 TYR B C 1
ATOM 3147 O O . TYR B 1 161 ? -5.492 13.068 111.205 1.00 7.67 161 TYR B O 1
ATOM 3156 N N . ASP B 1 162 ? -5.832 12.864 108.994 1.00 8.07 162 ASP B N 1
ATOM 3157 C CA . ASP B 1 162 ? -6.802 11.789 109.191 1.00 8.21 162 ASP B CA 1
ATOM 3158 C C . ASP B 1 162 ? -6.151 10.614 109.930 1.00 8.29 162 ASP B C 1
ATOM 3159 O O . ASP B 1 162 ? -6.697 10.117 110.917 1.00 8.64 162 ASP B O 1
ATOM 3164 N N . VAL B 1 163 ? -4.971 10.202 109.474 1.00 8.36 163 VAL B N 1
ATOM 3165 C CA . VAL B 1 163 ? -4.317 9.017 110.030 1.00 9.20 163 VAL B CA 1
ATOM 3166 C C . VAL B 1 163 ? -3.852 9.282 111.459 1.00 9.36 163 VAL B C 1
ATOM 3167 O O . VAL B 1 163 ? -4.060 8.463 112.354 1.00 9.71 163 VAL B O 1
ATOM 3171 N N . LEU B 1 164 ? -3.254 10.446 111.694 1.00 8.94 164 LEU B N 1
ATOM 3172 C CA . LEU B 1 164 ? -2.767 10.761 113.038 1.00 9.17 164 LEU B CA 1
ATOM 3173 C C . LEU B 1 164 ? -3.951 10.933 114.001 1.00 8.77 164 LEU B C 1
ATOM 3174 O O . LEU B 1 164 ? -3.936 10.407 115.126 1.00 10.14 164 LEU B O 1
ATOM 3179 N N . GLU B 1 165 ? -5.000 11.650 113.580 1.00 8.38 165 GLU B N 1
ATOM 3180 C CA . GLU B 1 165 ? -6.107 11.928 114.485 1.00 9.35 165 GLU B CA 1
ATOM 3181 C C . GLU B 1 165 ? -6.906 10.662 114.769 1.00 9.59 165 GLU B C 1
ATOM 3182 O O . GLU B 1 165 ? -7.374 10.483 115.885 1.00 9.21 165 GLU B O 1
ATOM 3188 N N . ARG B 1 166 ? -7.037 9.769 113.787 1.00 9.54 166 ARG B N 1
ATOM 3189 C CA . ARG B 1 166 ? -7.714 8.486 114.018 1.00 10.20 166 ARG B CA 1
ATOM 3190 C C . ARG B 1 166 ? -6.971 7.663 115.075 1.00 9.58 166 ARG B C 1
ATOM 3191 O O . ARG B 1 166 ? -7.594 6.989 115.901 1.00 9.25 166 ARG B O 1
ATOM 3199 N N . ASN B 1 167 ? -5.642 7.744 115.074 1.00 9.23 167 ASN B N 1
ATOM 3200 C CA . ASN B 1 167 ? -4.868 7.056 116.109 1.00 9.29 167 ASN B CA 1
ATOM 3201 C C . ASN B 1 167 ? -5.105 7.661 117.480 1.00 9.72 167 ASN B C 1
ATOM 3202 O O . ASN B 1 167 ? -5.178 6.940 118.483 1.00 9.90 167 ASN B O 1
ATOM 3207 N N . GLN B 1 168 ? -5.297 8.971 117.528 1.00 9.69 168 GLN B N 1
ATOM 3208 C CA . GLN B 1 168 ? -5.752 9.606 118.775 1.00 10.78 168 GLN B CA 1
ATOM 3209 C C . GLN B 1 168 ? -7.136 9.153 119.232 1.00 10.99 168 GLN B C 1
ATOM 3210 O O . GLN B 1 168 ? -7.357 8.978 120.431 1.00 12.08 168 GLN B O 1
ATOM 3221 N N . VAL B 1 169 ? -8.064 8.934 118.308 1.00 10.85 169 VAL B N 1
ATOM 3222 C CA . VAL B 1 169 ? -9.357 8.394 118.701 1.00 11.36 169 VAL B CA 1
ATOM 3223 C C . VAL B 1 169 ? -9.137 7.003 119.310 1.00 11.36 169 VAL B C 1
ATOM 3224 O O . VAL B 1 169 ? -9.724 6.673 120.342 1.00 12.88 169 VAL B O 1
ATOM 3228 N N . PHE B 1 170 ? -8.254 6.220 118.697 1.00 11.16 170 PHE B N 1
ATOM 3229 C CA . PHE B 1 170 ? -7.982 4.859 119.123 1.00 11.22 170 PHE B CA 1
ATOM 3230 C C . PHE B 1 170 ? -7.269 4.806 120.472 1.00 12.05 170 PHE B C 1
ATOM 3231 O O . PHE B 1 170 ? -7.613 3.974 121.325 1.00 12.76 170 PHE B O 1
ATOM 3239 N N . GLU B 1 171 ? -6.276 5.673 120.650 1.00 11.95 171 GLU B N 1
ATOM 3240 C CA . GLU B 1 171 ? -5.444 5.724 121.851 1.00 12.67 171 GLU B CA 1
ATOM 3241 C C . GLU B 1 171 ? -5.233 7.206 122.182 1.00 12.60 171 GLU B C 1
ATOM 3242 O O . GLU B 1 171 ? -4.303 7.831 121.657 1.00 12.21 171 GLU B O 1
ATOM 3248 N N . PRO B 1 172 ? -6.135 7.790 123.000 1.00 13.87 172 PRO B N 1
ATOM 3249 C CA . PRO B 1 172 ? -6.169 9.229 123.259 1.00 14.60 172 PRO B CA 1
ATOM 3250 C C . PRO B 1 172 ? -4.842 9.913 123.570 1.00 14.83 172 PRO B C 1
ATOM 3251 O O . PRO B 1 172 ? -4.657 11.052 123.168 1.00 15.77 172 PRO B O 1
ATOM 3255 N N . SER B 1 173 ? -3.927 9.228 124.248 1.00 15.17 173 SER B N 1
ATOM 3256 C CA . SER B 1 173 ? -2.679 9.876 124.660 1.00 15.29 173 SER B CA 1
ATOM 3257 C C . SER B 1 173 ? -1.524 9.739 123.661 1.00 14.41 173 SER B C 1
ATOM 3258 O O . SER B 1 173 ? -0.408 10.216 123.920 1.00 14.96 173 SER B O 1
ATOM 3261 N N . CYS B 1 174 ? -1.768 9.108 122.515 1.00 12.96 174 CYS B N 1
ATOM 3262 C CA . CYS B 1 174 ? -0.653 8.642 121.689 1.00 12.26 174 CYS B CA 1
ATOM 3263 C C . CYS B 1 174 ? 0.226 9.751 121.100 1.00 12.48 174 CYS B C 1
ATOM 3264 O O . CYS B 1 174 ? 1.394 9.510 120.784 1.00 12.97 174 CYS B O 1
ATOM 3267 N N . LEU B 1 175 ? -0.326 10.944 120.911 1.00 13.00 175 LEU B N 1
ATOM 3268 C CA . LEU B 1 175 ? 0.475 12.036 120.344 1.00 13.58 175 LEU B CA 1
ATOM 3269 C C . LEU B 1 175 ? 1.188 12.884 121.400 1.00 14.34 175 LEU B C 1
ATOM 3270 O O . LEU B 1 175 ? 2.008 13.747 121.056 1.00 15.29 175 LEU B O 1
ATOM 3275 N N . ASP B 1 176 ? 0.884 12.628 122.671 1.00 14.51 176 ASP B N 1
ATOM 3276 C CA . ASP B 1 176 ? 1.337 13.517 123.751 1.00 16.08 176 ASP B CA 1
ATOM 3277 C C . ASP B 1 176 ? 2.861 13.619 123.843 1.00 15.82 176 ASP B C 1
ATOM 3278 O O . ASP B 1 176 ? 3.394 14.692 124.160 1.00 16.24 176 ASP B O 1
ATOM 3283 N N . ALA B 1 177 ? 3.551 12.528 123.527 1.00 14.84 177 ALA B N 1
ATOM 3284 C CA . ALA B 1 177 ? 5.017 12.500 123.538 1.00 14.28 177 ALA B CA 1
ATOM 3285 C C . ALA B 1 177 ? 5.676 13.191 122.344 1.00 13.66 177 ALA B C 1
ATOM 3286 O O . ALA B 1 177 ? 6.901 13.274 122.279 1.00 14.77 177 ALA B O 1
ATOM 3288 N N . PHE B 1 178 ? 4.869 13.693 121.408 1.00 12.86 178 PHE B N 1
ATOM 3289 C CA . PHE B 1 178 ? 5.368 14.237 120.147 1.00 12.81 178 PHE B CA 1
ATOM 3290 C C . PHE B 1 178 ? 4.822 15.640 119.934 1.00 13.82 178 PHE B C 1
ATOM 3291 O O . PHE B 1 178 ? 3.818 15.827 119.242 1.00 12.87 178 PHE B O 1
ATOM 3299 N N . PRO B 1 179 ? 5.466 16.640 120.554 1.00 13.77 179 PRO B N 1
ATOM 3300 C CA . PRO B 1 179 ? 4.969 18.005 120.477 1.00 13.38 179 PRO B CA 1
ATOM 3301 C C . PRO B 1 179 ? 4.608 18.484 119.071 1.00 12.72 179 PRO B C 1
ATOM 3302 O O . PRO B 1 179 ? 3.565 19.131 118.910 1.00 13.78 179 PRO B O 1
ATOM 3306 N N . ASN B 1 180 ? 5.441 18.182 118.081 1.00 11.99 180 ASN B N 1
ATOM 3307 C CA . ASN B 1 180 ? 5.167 18.679 116.734 1.00 11.59 180 ASN B CA 1
ATOM 3308 C C . ASN B 1 180 ? 3.919 18.055 116.118 1.00 10.95 180 ASN B C 1
ATOM 3309 O O . ASN B 1 180 ? 3.213 18.722 115.372 1.00 11.13 180 ASN B O 1
ATOM 3314 N N . LEU B 1 181 ? 3.653 16.793 116.445 1.00 10.40 181 LEU B N 1
ATOM 3315 C CA . LEU B 1 181 ? 2.414 16.150 115.955 1.00 10.97 181 LEU B CA 1
ATOM 3316 C C . LEU B 1 181 ? 1.168 16.702 116.648 1.00 11.81 181 LEU B C 1
ATOM 3317 O O . LEU B 1 181 ? 0.135 16.925 116.013 1.00 11.53 181 LEU B O 1
ATOM 3322 N N . LYS B 1 182 ? 1.258 16.904 117.962 1.00 12.26 182 LYS B N 1
ATOM 3323 C CA . LYS B 1 182 ? 0.207 17.598 118.707 1.00 13.99 182 LYS B CA 1
ATOM 3324 C C . LYS B 1 182 ? -0.093 18.966 118.098 1.00 13.77 182 LYS B C 1
ATOM 3325 O O . LYS B 1 182 ? -1.261 19.323 117.917 1.00 14.89 182 LYS B O 1
ATOM 3331 N N . ASP B 1 183 ? 0.952 19.732 117.808 1.00 13.78 183 ASP B N 1
ATOM 3332 C CA . ASP B 1 183 ? 0.779 21.082 117.285 1.00 14.45 183 ASP B CA 1
ATOM 3333 C C . ASP B 1 183 ? 0.245 21.043 115.843 1.00 13.80 183 ASP B C 1
ATOM 3334 O O . ASP B 1 183 ? -0.490 21.932 115.428 1.00 13.94 183 ASP B O 1
ATOM 3339 N N . PHE B 1 184 ? 0.607 20.003 115.090 1.00 12.18 184 PHE B N 1
ATOM 3340 C CA . PHE B 1 184 ? 0.101 19.808 113.737 1.00 11.07 184 PHE B CA 1
ATOM 3341 C C . PHE B 1 184 ? -1.416 19.579 113.769 1.00 10.39 184 PHE B C 1
ATOM 3342 O O . PHE B 1 184 ? -2.149 20.183 113.011 1.00 9.29 184 PHE B O 1
ATOM 3350 N N . ILE B 1 185 ? -1.882 18.704 114.649 1.00 11.04 185 ILE B N 1
ATOM 3351 C CA . ILE B 1 185 ? -3.318 18.475 114.786 1.00 12.24 185 ILE B CA 1
ATOM 3352 C C . ILE B 1 185 ? -4.053 19.771 115.128 1.00 12.29 185 ILE B C 1
ATOM 3353 O O . ILE B 1 185 ? -5.102 20.094 114.529 1.00 12.68 185 ILE B O 1
ATOM 3358 N N . SER B 1 186 ? -3.493 20.531 116.065 1.00 12.84 186 SER B N 1
ATOM 3359 C CA . SER B 1 186 ? -4.130 21.767 116.483 1.00 13.52 186 SER B CA 1
ATOM 3360 C C . SER B 1 186 ? -4.118 22.803 115.358 1.00 13.12 186 SER B C 1
ATOM 3361 O O . SER B 1 186 ? -5.131 23.490 115.139 1.00 14.09 186 SER B O 1
ATOM 3366 N N . ARG B 1 187 ? -2.999 22.925 114.653 1.00 13.00 187 ARG B N 1
ATOM 3367 C CA . ARG B 1 187 ? -2.902 23.862 113.536 1.00 13.36 187 ARG B CA 1
ATOM 3368 C C . ARG B 1 187 ? -3.921 23.518 112.422 1.00 12.46 187 ARG B C 1
ATOM 3369 O O . ARG B 1 187 ? -4.588 24.398 111.887 1.00 12.73 187 ARG B O 1
ATOM 3377 N N . PHE B 1 188 ? -4.050 22.235 112.092 1.00 11.18 188 PHE B N 1
ATOM 3378 C CA . PHE 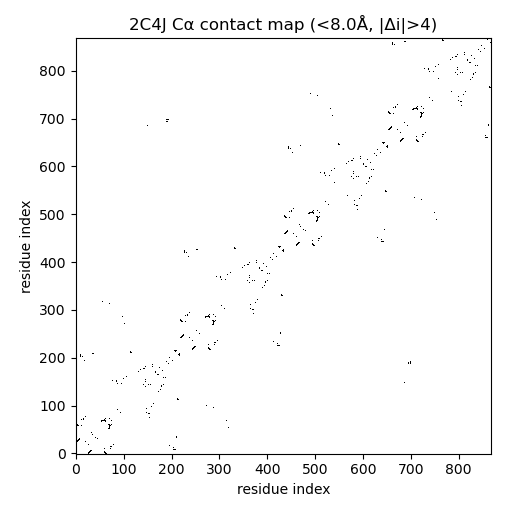B 1 188 ? -4.997 21.814 111.067 1.00 10.43 188 PHE B CA 1
ATOM 3379 C C . PHE B 1 188 ? -6.442 22.110 111.470 1.00 9.81 188 PHE B C 1
ATOM 3380 O O . PHE B 1 188 ? -7.201 22.689 110.703 1.00 10.05 188 PHE B O 1
ATOM 3388 N N . GLU B 1 189 ? -6.807 21.746 112.693 1.00 9.62 189 GLU B N 1
ATOM 3389 C CA . GLU B 1 189 ? -8.155 21.965 113.178 1.00 9.75 189 GLU B CA 1
ATOM 3390 C C . GLU B 1 189 ? -8.468 23.455 113.368 1.00 9.88 189 GLU B C 1
ATOM 3391 O O . GLU B 1 189 ? -9.643 23.840 113.396 1.00 11.81 189 GLU B O 1
ATOM 3397 N N . GLY B 1 190 ? -7.418 24.259 113.496 1.00 10.67 190 GLY B N 1
ATOM 3398 C CA . GLY B 1 190 ? -7.554 25.720 113.618 1.00 11.20 190 GLY B CA 1
ATOM 3399 C C . GLY B 1 190 ? -7.717 26.463 112.298 1.00 12.12 190 GLY B C 1
ATOM 3400 O O . GLY B 1 190 ? -8.051 27.656 112.307 1.00 12.26 190 GLY B O 1
ATOM 3401 N N . LEU B 1 191 ? -7.487 25.804 111.156 1.00 11.24 191 LEU B N 1
ATOM 3402 C CA . LEU B 1 191 ? -7.684 26.453 109.861 1.00 11.15 191 LEU B CA 1
ATOM 3403 C C . LEU B 1 191 ? -9.136 26.900 109.726 1.00 10.92 191 LEU B C 1
ATOM 3404 O O . LEU B 1 191 ? -10.063 26.156 110.049 1.00 10.75 191 LEU B O 1
ATOM 3409 N N . GLU B 1 192 ? -9.344 28.123 109.226 1.00 12.04 192 GLU B N 1
ATOM 3410 C CA . GLU B 1 192 ? -10.686 28.700 109.148 1.00 13.36 192 GLU B CA 1
ATOM 3411 C C . GLU B 1 192 ? -11.768 27.767 108.571 1.00 11.04 192 GLU B C 1
ATOM 3412 O O . GLU B 1 192 ? -12.834 27.581 109.159 1.00 11.22 192 GLU B O 1
ATOM 3418 N N . LYS B 1 193 ? -11.496 27.198 107.403 1.00 10.88 193 LYS B N 1
ATOM 3419 C CA . LYS B 1 193 ? -12.497 26.373 106.751 1.00 10.82 193 LYS B CA 1
ATOM 3420 C C . LYS B 1 193 ? -12.684 25.029 107.463 1.00 10.00 193 LYS B C 1
ATOM 3421 O O . LYS B 1 193 ? -13.768 24.455 107.445 1.00 10.67 193 LYS B O 1
ATOM 3427 N N . ILE B 1 194 ? -11.619 24.547 108.097 1.00 9.31 194 ILE B N 1
ATOM 3428 C CA . ILE B 1 194 ? -11.692 23.288 108.826 1.00 9.50 194 ILE B CA 1
ATOM 3429 C C . ILE B 1 194 ? -12.534 23.452 110.099 1.00 9.45 194 ILE B C 1
ATOM 3430 O O . ILE B 1 194 ? -13.446 22.662 110.364 1.00 9.85 194 ILE B O 1
ATOM 3435 N N . SER B 1 195 ? -12.267 24.510 110.870 1.00 9.53 195 SER B N 1
ATOM 3436 C CA . SER B 1 195 ? -13.067 24.727 112.081 1.00 10.43 195 SER B CA 1
ATOM 3437 C C . SER B 1 195 ? -14.531 25.051 111.749 1.00 9.87 195 SER B C 1
ATOM 3438 O O . SER B 1 195 ? -15.433 24.628 112.452 1.00 10.92 195 SER B O 1
ATOM 3441 N N . ALA B 1 196 ? -14.758 25.767 110.648 1.00 10.00 196 ALA B N 1
ATOM 3442 C CA . ALA B 1 196 ? -16.123 26.013 110.193 1.00 10.00 196 ALA B CA 1
ATOM 3443 C C . ALA B 1 196 ? -16.838 24.692 109.859 1.00 10.22 196 ALA B C 1
ATOM 3444 O O . ALA B 1 196 ? -18.002 24.486 110.196 1.00 11.05 196 ALA B O 1
ATOM 3446 N N . TYR B 1 197 ? -16.118 23.784 109.203 1.00 9.92 197 TYR B N 1
ATOM 3447 C CA . TYR B 1 197 ? -16.678 22.489 108.851 1.00 9.82 197 TYR B CA 1
ATOM 3448 C C . TYR B 1 197 ? -16.988 21.666 110.089 1.00 9.84 197 TYR B C 1
ATOM 3449 O O . TYR B 1 197 ? -18.057 21.057 110.193 1.00 9.36 197 TYR B O 1
ATOM 3458 N N . MET B 1 198 ? -16.061 21.679 111.034 1.00 9.75 198 MET B N 1
ATOM 3459 C CA . MET B 1 198 ? -16.190 20.845 112.223 1.00 11.00 198 MET B CA 1
ATOM 3460 C C . MET B 1 198 ? -17.302 21.256 113.182 1.00 11.73 198 MET B C 1
ATOM 3461 O O . MET B 1 198 ? -17.726 20.454 114.019 1.00 12.87 198 MET B O 1
ATOM 3466 N N . LYS B 1 199 ? -17.762 22.500 113.070 1.00 11.97 199 LYS B N 1
ATOM 3467 C CA . LYS B 1 199 ? -18.899 22.940 113.887 1.00 12.19 199 LYS B CA 1
ATOM 3468 C C . LYS B 1 199 ? -20.230 22.753 113.179 1.00 12.39 199 LYS B C 1
ATOM 3469 O O . LYS B 1 199 ? -21.289 23.116 113.718 1.00 13.05 199 LYS B O 1
ATOM 3475 N N . SER B 1 200 ? -20.191 22.170 111.981 1.00 11.84 200 SER B N 1
ATOM 3476 C CA . SER B 1 200 ? -21.374 22.005 111.150 1.00 12.09 200 SER B CA 1
ATOM 3477 C C . SER B 1 200 ? -21.882 20.568 111.171 1.00 12.28 200 SER B C 1
ATOM 3478 O O . SER B 1 200 ? -21.154 19.631 111.567 1.00 12.73 200 SER B O 1
ATOM 3481 N N . SER B 1 201 ? -23.100 20.401 110.684 1.00 12.96 201 SER B N 1
ATOM 3482 C CA . SER B 1 201 ? -23.742 19.096 110.641 1.00 13.61 201 SER B CA 1
ATOM 3483 C C . SER B 1 201 ? -23.180 18.215 109.527 1.00 13.04 201 SER B C 1
ATOM 3484 O O . SER B 1 201 ? -23.523 17.030 109.445 1.00 13.93 201 SER B O 1
ATOM 3487 N N . ARG B 1 202 ? -22.317 18.780 108.680 1.00 12.65 202 ARG B N 1
ATOM 3488 C CA . ARG B 1 202 ? -21.690 18.002 107.596 1.00 12.60 202 ARG B CA 1
ATOM 3489 C C . ARG B 1 202 ? -20.517 17.167 108.100 1.00 11.95 202 ARG B C 1
ATOM 3490 O O . ARG B 1 202 ? -20.092 16.224 107.432 1.00 11.96 202 ARG B O 1
ATOM 3498 N N . PHE B 1 203 ? -19.970 17.539 109.251 1.00 10.50 203 PHE B N 1
ATOM 3499 C CA . PHE B 1 203 ? -18.804 16.858 109.808 1.00 10.95 203 PHE B CA 1
ATOM 3500 C C . PHE B 1 203 ? -19.196 15.461 110.265 1.00 11.17 203 PHE B C 1
ATOM 3501 O O . PHE B 1 203 ? -20.174 15.276 111.006 1.00 12.44 203 PHE B O 1
ATOM 3509 N N . LEU B 1 204 ? -18.416 14.468 109.830 1.00 10.92 204 LEU B N 1
ATOM 3510 C CA . LEU B 1 204 ? -18.733 13.063 110.102 1.00 11.84 204 LEU B CA 1
ATOM 3511 C C . LEU B 1 204 ? -17.514 12.333 110.671 1.00 11.31 204 LEU B C 1
ATOM 3512 O O . LEU B 1 204 ? -16.877 11.545 109.970 1.00 10.38 204 LEU B O 1
ATOM 3517 N N . PRO B 1 205 ? -17.162 12.607 111.936 1.00 11.64 205 PRO B N 1
ATOM 3518 C CA . PRO B 1 205 ? -15.975 12.009 112.542 1.00 12.80 205 PRO B CA 1
ATOM 3519 C C . PRO B 1 205 ? -16.146 10.536 112.929 1.00 12.98 205 PRO B C 1
ATOM 3520 O O . PRO B 1 205 ? -15.142 9.845 113.110 1.00 13.77 205 PRO B O 1
ATOM 3524 N N . ARG B 1 206 ? -17.399 10.109 113.070 1.00 13.49 206 ARG B N 1
ATOM 3525 C CA . ARG B 1 206 ? -17.779 8.763 113.540 1.00 14.35 206 ARG B CA 1
ATOM 3526 C C . ARG B 1 206 ? -18.997 8.313 112.752 1.00 14.04 206 ARG B C 1
ATOM 3527 O O . ARG B 1 206 ? -19.815 9.142 112.345 1.00 14.74 206 ARG B O 1
ATOM 3535 N N . PRO B 1 207 ? -19.162 6.994 112.553 1.00 13.12 207 PRO B N 1
ATOM 3536 C CA . PRO B 1 207 ? -18.255 5.907 112.928 1.00 12.54 207 PRO B CA 1
ATOM 3537 C C . PRO B 1 207 ? -16.979 5.945 112.117 1.00 11.02 207 PRO B C 1
ATOM 3538 O O . PRO B 1 207 ? -16.994 6.366 110.953 1.00 10.47 207 PRO B O 1
ATOM 3542 N N . VAL B 1 208 ? -15.882 5.510 112.709 1.00 10.63 208 VAL B N 1
ATOM 3543 C CA . VAL B 1 208 ? -14.606 5.499 112.023 1.00 10.47 208 VAL B CA 1
ATOM 3544 C C . VAL B 1 208 ? -14.608 4.498 110.867 1.00 10.11 208 VAL B C 1
ATOM 3545 O O . VAL B 1 208 ? -14.138 4.799 109.764 1.00 10.12 208 VAL B O 1
ATOM 3549 N N . PHE B 1 209 ? -15.153 3.301 111.134 1.00 9.71 209 PHE B N 1
ATOM 3550 C CA . PHE B 1 209 ? -15.166 2.195 110.173 1.00 9.83 209 PHE B CA 1
ATOM 3551 C C . PHE B 1 209 ? -16.601 1.741 109.900 1.00 9.86 209 PHE B C 1
ATOM 3552 O O . PHE B 1 209 ? -17.546 2.388 110.351 1.00 11.25 209 PHE B O 1
ATOM 3560 N N . SER B 1 210 ? -16.764 0.671 109.124 1.00 10.83 210 SER B N 1
ATOM 3561 C CA . SER B 1 210 ? -18.091 0.207 108.724 1.00 10.77 210 SER B CA 1
ATOM 3562 C C . SER B 1 210 ? -18.744 -0.618 109.832 1.00 10.46 210 SER B C 1
ATOM 3563 O O . SER B 1 210 ? -18.132 -0.928 110.861 1.00 10.20 210 SER B O 1
ATOM 3566 N N . LYS B 1 211 ? -20.009 -0.984 109.602 1.00 11.09 211 LYS B N 1
ATOM 3567 C CA . LYS B 1 211 ? -20.762 -1.745 110.594 1.00 11.38 211 LYS B CA 1
ATOM 3568 C C . LYS B 1 211 ? -20.130 -3.098 110.911 1.00 11.36 211 LYS B C 1
ATOM 3569 O O . LYS B 1 211 ? -20.399 -3.646 111.986 1.00 11.55 211 LYS B O 1
ATOM 3575 N N . MET B 1 212 ? -19.304 -3.623 110.016 1.00 11.59 212 MET B N 1
ATOM 3576 C CA . MET B 1 212 ? -18.656 -4.923 110.229 1.00 14.23 212 MET B CA 1
ATOM 3577 C C . MET B 1 212 ? -17.406 -4.874 111.105 1.00 12.48 212 MET B C 1
ATOM 3578 O O . MET B 1 212 ? -16.888 -5.913 111.512 1.00 12.75 212 MET B O 1
ATOM 3583 N N . ALA B 1 213 ? -16.910 -3.681 111.409 1.00 10.47 213 ALA B N 1
ATOM 3584 C CA . ALA B 1 213 ? -15.686 -3.567 112.190 1.00 10.00 213 ALA B CA 1
ATOM 3585 C C . ALA B 1 213 ? -15.900 -4.013 113.627 1.00 10.03 213 ALA B C 1
ATOM 3586 O O . ALA B 1 213 ? -17.002 -3.889 114.178 1.00 10.27 213 ALA B O 1
ATOM 3588 N N . VAL B 1 214 ? -14.832 -4.520 114.229 1.00 10.09 214 VAL B N 1
ATOM 3589 C CA . VAL B 1 214 ? -14.825 -4.880 115.635 1.00 11.18 214 VAL B CA 1
ATOM 3590 C C . VAL B 1 214 ? -14.684 -3.635 116.518 1.00 11.20 214 VAL B C 1
ATOM 3591 O O . VAL B 1 214 ? -15.315 -3.526 117.564 1.00 12.21 214 VAL B O 1
ATOM 3595 N N . TRP B 1 215 ? -13.842 -2.696 116.090 1.00 10.78 215 TRP B N 1
ATOM 3596 C CA . TRP B 1 215 ? -13.695 -1.411 116.759 1.00 11.15 215 TRP B CA 1
ATOM 3597 C C . TRP B 1 215 ? -14.028 -0.328 115.755 1.00 10.42 215 TRP B C 1
ATOM 3598 O O . TRP B 1 215 ? -13.657 -0.427 114.593 1.00 10.76 215 TRP B O 1
ATOM 3609 N N . GLY B 1 216 ? -14.751 0.696 116.204 1.00 10.66 216 GLY B N 1
ATOM 3610 C CA . GLY B 1 216 ? -15.015 1.861 115.350 1.00 11.86 216 GLY B CA 1
ATOM 3611 C C . GLY B 1 216 ? -16.228 1.693 114.467 1.00 12.52 216 GLY B C 1
ATOM 3612 O O . GLY B 1 216 ? -16.416 2.449 113.508 1.00 12.36 216 GLY B O 1
ATOM 3613 N N . ASN B 1 217 ? -17.082 0.732 114.812 1.00 12.74 217 ASN B N 1
ATOM 3614 C CA . ASN B 1 217 ? -18.297 0.446 114.049 1.00 13.79 217 ASN B CA 1
ATOM 3615 C C . ASN B 1 217 ? -19.458 1.384 114.370 1.00 14.92 217 ASN B C 1
ATOM 3616 O O . ASN B 1 217 ? -20.439 1.417 113.625 1.00 15.24 217 ASN B O 1
ATOM 3621 N N . LYS B 1 218 ? -19.351 2.109 115.485 1.00 16.52 218 LYS B N 1
ATOM 3622 C CA . LYS B 1 218 ? -20.334 3.119 115.895 1.00 19.79 218 LYS B CA 1
ATOM 3623 C C . LYS B 1 218 ? -19.660 4.449 116.210 1.00 20.92 218 LYS B C 1
ATOM 3624 O O . LYS B 1 218 ? -18.513 4.486 116.643 1.00 22.65 218 LYS B O 1
ATOM 3631 N N . PRO C 1 2 ? 10.375 -3.976 13.338 1.00 29.98 2 PRO C N 1
ATOM 3632 C CA . PRO C 1 2 ? 10.984 -3.969 14.661 1.00 29.56 2 PRO C CA 1
ATOM 3633 C C . PRO C 1 2 ? 10.073 -3.355 15.719 1.00 28.92 2 PRO C C 1
ATOM 3634 O O . PRO C 1 2 ? 9.143 -2.612 15.391 1.00 29.48 2 PRO C O 1
ATOM 3638 N N . MET C 1 3 ? 10.347 -3.669 16.981 1.00 27.84 3 MET C N 1
ATOM 3639 C CA . MET C 1 3 ? 9.694 -2.996 18.102 1.00 26.64 3 MET C CA 1
ATOM 3640 C C . MET C 1 3 ? 10.253 -1.585 18.206 1.00 24.71 3 MET C C 1
ATOM 3641 O O . MET C 1 3 ? 11.373 -1.322 17.770 1.00 24.33 3 MET C O 1
ATOM 3646 N N . THR C 1 4 ? 9.484 -0.676 18.793 1.00 21.66 4 THR C N 1
ATOM 3647 C CA . THR C 1 4 ? 9.975 0.680 18.993 1.00 20.19 4 THR C CA 1
ATOM 3648 C C . THR C 1 4 ? 10.105 0.969 20.473 1.00 19.23 4 THR C C 1
ATOM 3649 O O . THR C 1 4 ? 9.126 0.858 21.215 1.00 18.49 4 THR C O 1
ATOM 3653 N N . LEU C 1 5 ? 11.312 1.339 20.888 1.00 17.89 5 LEU C N 1
ATOM 3654 C CA . LEU C 1 5 ? 11.567 1.794 22.249 1.00 16.70 5 LEU C CA 1
ATOM 3655 C C . LEU C 1 5 ? 11.643 3.310 22.254 1.00 16.56 5 LEU C C 1
ATOM 3656 O O . LEU C 1 5 ? 12.544 3.888 21.644 1.00 16.31 5 LEU C O 1
ATOM 3661 N N . GLY C 1 6 ? 10.714 3.953 22.953 1.00 15.41 6 GLY C N 1
ATOM 3662 C CA . GLY C 1 6 ? 10.727 5.405 23.066 1.00 15.25 6 GLY C CA 1
ATOM 3663 C C . GLY C 1 6 ? 11.268 5.852 24.400 1.00 15.23 6 GLY C C 1
ATOM 3664 O O . GLY C 1 6 ? 10.865 5.340 25.437 1.00 13.91 6 GLY C O 1
ATOM 3665 N N . TYR C 1 7 ? 12.198 6.805 24.393 1.00 15.32 7 TYR C N 1
ATOM 3666 C CA . TYR C 1 7 ? 12.713 7.382 25.635 1.00 15.79 7 TYR C CA 1
ATOM 3667 C C . TYR C 1 7 ? 13.467 8.678 25.356 1.00 16.72 7 TYR C C 1
ATOM 3668 O O . TYR C 1 7 ? 13.753 8.981 24.199 1.00 17.04 7 TYR C O 1
ATOM 3677 N N . TRP C 1 8 ? 13.762 9.438 26.410 1.00 16.97 8 TRP C N 1
ATOM 3678 C CA . TRP C 1 8 ? 14.672 10.577 26.316 1.00 17.64 8 TRP C CA 1
ATOM 3679 C C . TRP C 1 8 ? 16.031 10.085 25.815 1.00 18.46 8 TRP C C 1
ATOM 3680 O O . TRP C 1 8 ? 16.367 8.910 25.947 1.00 18.68 8 TRP C O 1
ATOM 3691 N N . ASN C 1 9 ? 16.804 10.997 25.233 1.00 19.49 9 ASN C N 1
ATOM 3692 C CA . ASN C 1 9 ? 18.134 10.678 24.732 1.00 20.59 9 ASN C CA 1
ATOM 3693 C C . ASN C 1 9 ? 19.162 10.630 25.871 1.00 21.14 9 ASN C C 1
ATOM 3694 O O . ASN C 1 9 ? 20.181 11.333 25.848 1.00 21.91 9 ASN C O 1
ATOM 3699 N N . ILE C 1 10 ? 18.860 9.811 26.880 1.00 20.63 10 ILE C N 1
ATOM 3700 C CA . ILE C 1 10 ? 19.680 9.656 28.079 1.00 20.36 10 ILE C CA 1
ATOM 3701 C C . ILE C 1 10 ? 19.694 8.185 28.500 1.00 20.18 10 ILE C C 1
ATOM 3702 O O . ILE C 1 10 ? 18.948 7.366 27.956 1.00 19.68 10 ILE C O 1
ATOM 3707 N N . ARG C 1 11 ? 20.535 7.861 29.480 1.00 20.17 11 ARG C N 1
ATOM 3708 C CA . ARG C 1 11 ? 20.577 6.530 30.070 1.00 20.30 11 ARG C CA 1
ATOM 3709 C C . ARG C 1 11 ? 19.277 6.260 30.839 1.00 20.03 11 ARG C C 1
ATOM 3710 O O . ARG C 1 11 ? 18.451 5.467 30.388 1.00 20.23 11 ARG C O 1
ATOM 3718 N N . GLY C 1 12 ? 19.120 6.929 31.984 1.00 19.88 12 GLY C N 1
ATOM 3719 C CA . GLY C 1 12 ? 17.882 6.901 32.775 1.00 20.17 12 GLY C CA 1
ATOM 3720 C C . GLY C 1 12 ? 17.267 5.525 32.923 1.00 20.07 12 GLY C C 1
ATOM 3721 O O . GLY C 1 12 ? 17.964 4.543 33.182 1.00 20.79 12 GLY C O 1
ATOM 3722 N N . LEU C 1 13 ? 15.951 5.467 32.722 1.00 19.61 13 LEU C N 1
ATOM 3723 C CA . LEU C 1 13 ? 15.166 4.251 32.924 1.00 19.88 13 LEU C CA 1
ATOM 3724 C C . LEU C 1 13 ? 15.184 3.264 31.763 1.00 19.59 13 LEU C C 1
ATOM 3725 O O . LEU C 1 13 ? 14.622 2.172 31.868 1.00 20.25 13 LEU C O 1
ATOM 3730 N N . ALA C 1 14 ? 15.805 3.631 30.651 1.00 19.00 14 ALA C N 1
ATOM 3731 C CA . ALA C 1 14 ? 15.836 2.757 29.485 1.00 18.62 14 ALA C CA 1
ATOM 3732 C C . ALA C 1 14 ? 17.082 1.865 29.400 1.00 18.44 14 ALA C C 1
ATOM 3733 O O . ALA C 1 14 ? 17.129 0.966 28.566 1.00 18.35 14 ALA C O 1
ATOM 3735 N N . HIS C 1 15 ? 18.064 2.110 30.265 1.00 18.35 15 HIS C N 1
ATOM 3736 C CA . HIS C 1 15 ? 19.342 1.378 30.204 1.00 18.68 15 HIS C CA 1
ATOM 3737 C C . HIS C 1 15 ? 19.138 -0.135 30.266 1.00 18.51 15 HIS C C 1
ATOM 3738 O O . HIS C 1 15 ? 19.595 -0.865 29.386 1.00 18.68 15 HIS C O 1
ATOM 3745 N N . SER C 1 16 ? 18.438 -0.611 31.297 1.00 18.19 16 SER C N 1
ATOM 3746 C CA . SER C 1 16 ? 18.194 -2.041 31.449 1.00 17.98 16 SER C CA 1
ATOM 3747 C C . SER C 1 16 ? 17.411 -2.625 30.282 1.00 17.45 16 SER C C 1
ATOM 3748 O O . SER C 1 16 ? 17.627 -3.769 29.878 1.00 17.91 16 SER C O 1
ATOM 3751 N N . ILE C 1 17 ? 16.479 -1.840 29.753 1.00 16.73 17 ILE C N 1
ATOM 3752 C CA . ILE C 1 17 ? 15.672 -2.294 28.638 1.00 16.42 17 ILE C CA 1
ATOM 3753 C C . ILE C 1 17 ? 16.517 -2.453 27.369 1.00 16.54 17 ILE C C 1
ATOM 3754 O O . ILE C 1 17 ? 16.408 -3.466 26.678 1.00 16.70 17 ILE C O 1
ATOM 3759 N N . ARG C 1 18 ? 17.338 -1.448 27.083 1.00 17.00 18 ARG C N 1
ATOM 3760 C CA . ARG C 1 18 ? 18.226 -1.490 25.910 1.00 17.34 18 ARG C CA 1
ATOM 3761 C C . ARG C 1 18 ? 19.125 -2.716 25.997 1.00 17.80 18 ARG C C 1
ATOM 3762 O O . ARG C 1 18 ? 19.253 -3.469 25.028 1.00 17.91 18 ARG C O 1
ATOM 3770 N N . LEU C 1 19 ? 19.704 -2.948 27.173 1.00 18.11 19 LEU C N 1
ATOM 3771 C CA . LEU C 1 19 ? 20.590 -4.105 27.365 1.00 18.66 19 LEU C CA 1
ATOM 3772 C C . LEU C 1 19 ? 19.866 -5.432 27.148 1.00 19.04 19 LEU C C 1
ATOM 3773 O O . LEU C 1 19 ? 20.399 -6.347 26.504 1.00 19.59 19 LEU C O 1
ATOM 3778 N N . LEU C 1 20 ? 18.644 -5.538 27.670 1.00 18.64 20 LEU C N 1
ATOM 3779 C CA . LEU C 1 20 ? 17.853 -6.757 27.520 1.00 18.67 20 LEU C CA 1
ATOM 3780 C C . LEU C 1 20 ? 17.407 -7.011 26.077 1.00 19.32 20 LEU C C 1
ATOM 3781 O O . LEU C 1 20 ? 17.402 -8.153 25.620 1.00 19.61 20 LEU C O 1
ATOM 3786 N N . LEU C 1 21 ? 17.057 -5.946 25.363 1.00 19.57 21 LEU C N 1
ATOM 3787 C CA . LEU C 1 21 ? 16.730 -6.044 23.939 1.00 19.79 21 LEU C CA 1
ATOM 3788 C C . LEU C 1 21 ? 17.911 -6.590 23.136 1.00 20.50 21 LEU C C 1
ATOM 3789 O O . LEU C 1 21 ? 17.727 -7.427 22.246 1.00 20.12 21 LEU C O 1
ATOM 3794 N N . GLU C 1 22 ? 19.103 -6.118 23.478 1.00 21.17 22 GLU C N 1
ATOM 3795 C CA . GLU C 1 22 ? 20.340 -6.557 22.827 1.00 22.39 22 GLU C CA 1
ATOM 3796 C C . GLU C 1 22 ? 20.670 -8.008 23.172 1.00 22.87 22 GLU C C 1
ATOM 3797 O O . GLU C 1 22 ? 20.988 -8.804 22.284 1.00 23.48 22 GLU C O 1
ATOM 3803 N N . TYR C 1 23 ? 20.570 -8.355 24.454 1.00 23.08 23 TYR C N 1
ATOM 3804 C CA . TYR C 1 23 ? 20.850 -9.721 24.915 1.00 23.34 23 TYR C CA 1
ATOM 3805 C C . TYR C 1 23 ? 19.959 -10.767 24.241 1.00 23.43 23 TYR C C 1
ATOM 3806 O O . TYR C 1 23 ? 20.413 -11.871 23.905 1.00 24.13 23 TYR C O 1
ATOM 3815 N N . THR C 1 24 ? 18.694 -10.412 24.040 1.00 23.23 24 THR C N 1
ATOM 3816 C CA . THR C 1 24 ? 17.700 -11.303 23.460 1.00 22.81 24 THR C CA 1
ATOM 3817 C C . THR C 1 24 ? 17.697 -11.276 21.925 1.00 23.23 24 THR C C 1
ATOM 3818 O O . THR C 1 24 ? 16.853 -11.921 21.299 1.00 22.74 24 THR C O 1
ATOM 3822 N N . ASP C 1 25 ? 18.619 -10.511 21.340 1.00 24.09 25 ASP C N 1
ATOM 3823 C CA . ASP C 1 25 ? 18.715 -10.344 19.878 1.00 25.34 25 ASP C CA 1
ATOM 3824 C C . ASP C 1 25 ? 17.378 -9.885 19.273 1.00 25.33 25 ASP C C 1
ATOM 3825 O O . ASP C 1 25 ? 16.936 -10.369 18.220 1.00 25.53 25 ASP C O 1
ATOM 3830 N N . SER C 1 26 ? 16.732 -8.946 19.960 1.00 25.09 26 SER C N 1
ATOM 3831 C CA . SER C 1 26 ? 15.454 -8.412 19.516 1.00 24.86 26 SER C CA 1
ATOM 3832 C C . SER C 1 26 ? 15.649 -7.488 18.324 1.00 24.70 26 SER C C 1
ATOM 3833 O O . SER C 1 26 ? 16.634 -6.756 18.247 1.00 24.64 26 SER C O 1
ATOM 3836 N N . SER C 1 27 ? 14.692 -7.529 17.407 1.00 24.72 27 SER C N 1
ATOM 3837 C CA . SER C 1 27 ? 14.648 -6.573 16.311 1.00 24.33 27 SER C CA 1
ATOM 3838 C C . SER C 1 27 ? 13.942 -5.319 16.824 1.00 24.03 27 SER C C 1
ATOM 3839 O O . SER C 1 27 ? 12.729 -5.343 17.070 1.00 23.87 27 SER C O 1
ATOM 3842 N N . TYR C 1 28 ? 14.699 -4.242 17.012 1.00 23.56 28 TYR C N 1
ATOM 3843 C CA . TYR C 1 28 ? 14.127 -3.004 17.549 1.00 23.12 28 TYR C CA 1
ATOM 3844 C C . TYR C 1 28 ? 14.754 -1.727 16.993 1.00 23.42 28 TYR C C 1
ATOM 3845 O O . TYR C 1 28 ? 15.909 -1.715 16.534 1.00 22.92 28 TYR C O 1
ATOM 3854 N N . GLU C 1 29 ? 13.962 -0.659 17.034 1.00 23.36 29 GLU C N 1
ATOM 3855 C CA . GLU C 1 29 ? 14.412 0.694 16.745 1.00 24.03 29 GLU C CA 1
ATOM 3856 C C . GLU C 1 29 ? 14.150 1.574 17.964 1.00 23.54 29 GLU C C 1
ATOM 3857 O O . GLU C 1 29 ? 13.324 1.232 18.827 1.00 23.01 29 GLU C O 1
ATOM 3863 N N . GLU C 1 30 ? 14.841 2.702 18.035 1.00 23.13 30 GLU C N 1
ATOM 3864 C CA . GLU C 1 30 ? 14.641 3.645 19.124 1.00 23.24 30 GLU C CA 1
ATOM 3865 C C . GLU C 1 30 ? 14.139 4.985 18.638 1.00 23.47 30 GLU C C 1
ATOM 3866 O O . GLU C 1 30 ? 14.647 5.542 17.650 1.00 23.66 30 GLU C O 1
ATOM 3872 N N . LYS C 1 31 ? 13.135 5.497 19.341 1.00 22.80 31 LYS C N 1
ATOM 3873 C CA . LYS C 1 31 ? 12.653 6.849 19.136 1.00 22.75 31 LYS C CA 1
ATOM 3874 C C . LYS C 1 31 ? 13.186 7.676 20.297 1.00 23.16 31 LYS C C 1
ATOM 3875 O O . LYS C 1 31 ? 12.793 7.470 21.449 1.00 22.39 31 LYS C O 1
ATOM 3881 N N . LYS C 1 32 ? 14.117 8.579 19.997 1.00 23.06 32 LYS C N 1
ATOM 3882 C CA . LYS C 1 32 ? 14.781 9.361 21.033 1.00 23.82 32 LYS C CA 1
ATOM 3883 C C . LYS C 1 32 ? 14.281 10.796 21.054 1.00 23.90 32 LYS C C 1
ATOM 3884 O O . LYS C 1 32 ? 14.286 11.496 20.034 1.00 24.64 32 LYS C O 1
ATOM 3890 N N . TYR C 1 33 ? 13.831 11.219 22.225 1.00 22.74 33 TYR C N 1
ATOM 3891 C CA . TYR C 1 33 ? 13.330 12.565 22.420 1.00 22.32 33 TYR C CA 1
ATOM 3892 C C . TYR C 1 33 ? 14.391 13.384 23.147 1.00 22.96 33 TYR C C 1
ATOM 3893 O O . TYR C 1 33 ? 15.061 12.881 24.047 1.00 22.93 33 TYR C O 1
ATOM 3902 N N . THR C 1 34 ? 14.551 14.643 22.748 1.00 24.48 34 THR C N 1
ATOM 3903 C CA . THR C 1 34 ? 15.491 15.535 23.426 1.00 25.69 34 THR C CA 1
ATOM 3904 C C . THR C 1 34 ? 14.752 16.686 24.102 1.00 25.81 34 THR C C 1
ATOM 3905 O O . THR C 1 34 ? 13.886 17.324 23.511 1.00 26.43 34 THR C O 1
ATOM 3909 N N . MET C 1 35 ? 15.096 16.902 25.365 1.00 26.46 35 MET C N 1
ATOM 3910 C CA . MET C 1 35 ? 14.534 17.950 26.198 1.00 27.30 35 MET C CA 1
ATOM 3911 C C . MET C 1 35 ? 15.327 19.244 25.998 1.00 28.14 35 MET C C 1
ATOM 3912 O O . MET C 1 35 ? 16.503 19.197 25.660 1.00 28.77 35 MET C O 1
ATOM 3917 N N . GLY C 1 36 ? 14.672 20.386 26.199 1.00 29.11 36 GLY C N 1
ATOM 3918 C CA . GLY C 1 36 ? 15.340 21.687 26.160 1.00 30.35 36 GLY C CA 1
ATOM 3919 C C . GLY C 1 36 ? 16.050 21.997 27.466 1.00 31.24 36 GLY C C 1
ATOM 3920 O O . GLY C 1 36 ? 15.943 21.240 28.436 1.00 30.98 36 GLY C O 1
ATOM 3921 N N . ASP C 1 37 ? 16.775 23.117 27.486 1.00 32.10 37 ASP C N 1
ATOM 3922 C CA . ASP C 1 37 ? 17.506 23.563 28.674 1.00 33.07 37 ASP C CA 1
ATOM 3923 C C . ASP C 1 37 ? 16.649 24.470 29.558 1.00 33.60 37 ASP C C 1
ATOM 3924 O O . ASP C 1 37 ? 15.518 24.808 29.204 1.00 33.62 37 ASP C O 1
ATOM 3929 N N . ALA C 1 38 ? 17.198 24.857 30.710 1.00 34.26 38 ALA C N 1
ATOM 3930 C CA . ALA C 1 38 ? 16.552 25.810 31.617 1.00 34.89 38 ALA C CA 1
ATOM 3931 C C . ALA C 1 38 ? 16.209 27.134 30.910 1.00 35.34 38 ALA C C 1
ATOM 3932 O O . ALA C 1 38 ? 16.884 27.514 29.947 1.00 35.30 38 ALA C O 1
ATOM 3934 N N . PRO C 1 39 ? 15.168 27.848 31.389 1.00 35.67 39 PRO C N 1
ATOM 3935 C CA . PRO C 1 39 ? 14.318 27.523 32.539 1.00 35.81 39 PRO C CA 1
ATOM 3936 C C . PRO C 1 39 ? 13.076 26.669 32.240 1.00 35.94 39 PRO C C 1
ATOM 3937 O O . PRO C 1 39 ? 12.537 26.044 33.158 1.00 36.25 39 PRO C O 1
ATOM 3941 N N . ASP C 1 40 ? 12.630 26.636 30.986 1.00 35.97 40 ASP C N 1
ATOM 3942 C CA . ASP C 1 40 ? 11.372 25.960 30.643 1.00 36.02 40 ASP C CA 1
ATOM 3943 C C . ASP C 1 40 ? 11.501 24.462 30.327 1.00 35.67 40 ASP C C 1
ATOM 3944 O O . ASP C 1 40 ? 10.488 23.749 30.290 1.00 35.81 40 ASP C O 1
ATOM 3949 N N . TYR C 1 41 ? 12.737 23.999 30.119 1.00 35.01 41 TYR C N 1
ATOM 3950 C CA . TYR C 1 41 ? 13.049 22.582 29.864 1.00 34.50 41 TYR C CA 1
ATOM 3951 C C . TYR C 1 41 ? 12.092 21.951 28.858 1.00 33.88 41 TYR C C 1
ATOM 3952 O O . TYR C 1 41 ? 11.503 20.897 29.116 1.00 33.95 41 TYR C O 1
ATOM 3961 N N . ASP C 1 42 ? 11.952 22.604 27.707 1.00 33.08 42 ASP C N 1
ATOM 3962 C CA . ASP C 1 42 ? 10.911 22.273 26.743 1.00 32.28 42 ASP C CA 1
ATOM 3963 C C . ASP C 1 42 ? 10.841 20.780 26.413 1.00 31.25 42 ASP C C 1
ATOM 3964 O O . ASP C 1 42 ? 11.846 20.168 26.049 1.00 31.05 42 ASP C O 1
ATOM 3969 N N . ARG C 1 43 ? 9.640 20.222 26.543 1.00 30.07 43 ARG C N 1
ATOM 3970 C CA . ARG C 1 43 ? 9.407 18.794 26.320 1.00 29.09 43 ARG C CA 1
ATOM 3971 C C . ARG C 1 43 ? 8.573 18.530 25.066 1.00 28.09 43 ARG C C 1
ATOM 3972 O O . ARG C 1 43 ? 8.020 17.437 24.905 1.00 27.67 43 ARG C O 1
ATOM 3980 N N . SER C 1 44 ? 8.502 19.515 24.171 1.00 26.84 44 SER C N 1
ATOM 3981 C CA . SER C 1 44 ? 7.589 19.464 23.018 1.00 25.96 44 SER C CA 1
ATOM 3982 C C . SER C 1 44 ? 7.825 18.285 22.061 1.00 25.05 44 SER C C 1
ATOM 3983 O O . SER C 1 44 ? 6.881 17.796 21.451 1.00 24.89 44 SER C O 1
ATOM 3988 N N . GLN C 1 45 ? 9.070 17.837 21.924 1.00 23.81 45 GLN C N 1
ATOM 3989 C CA . GLN C 1 45 ? 9.362 16.701 21.046 1.00 22.72 45 GLN C CA 1
ATOM 3990 C C . GLN C 1 45 ? 8.527 15.495 21.483 1.00 21.44 45 GLN C C 1
ATOM 3991 O O . GLN C 1 45 ? 7.987 14.764 20.652 1.00 20.79 45 GLN C O 1
ATOM 3997 N N . TRP C 1 46 ? 8.425 15.320 22.796 1.00 20.16 46 TRP C N 1
ATOM 3998 C CA . TRP C 1 46 ? 7.618 14.248 23.386 1.00 19.20 46 TRP C CA 1
ATOM 3999 C C . TRP C 1 46 ? 6.135 14.597 23.451 1.00 18.86 46 TRP C C 1
ATOM 4000 O O . TRP C 1 46 ? 5.290 13.798 23.039 1.00 18.22 46 TRP C O 1
ATOM 4011 N N . LEU C 1 47 ? 5.814 15.784 23.964 1.00 19.23 47 LEU C N 1
ATOM 4012 C CA . LEU C 1 47 ? 4.417 16.175 24.133 1.00 20.12 47 LEU C CA 1
ATOM 4013 C C . LEU C 1 47 ? 3.629 16.195 22.823 1.00 20.52 47 LEU C C 1
ATOM 4014 O O . LEU C 1 47 ? 2.430 15.911 22.820 1.00 20.66 47 LEU C O 1
ATOM 4019 N N . ASN C 1 48 ? 4.302 16.501 21.714 1.00 21.37 48 ASN C N 1
ATOM 4020 C CA . ASN C 1 48 ? 3.661 16.472 20.398 1.00 22.32 48 ASN C CA 1
ATOM 4021 C C . ASN C 1 48 ? 3.180 15.077 19.988 1.00 22.32 48 ASN C C 1
ATOM 4022 O O . ASN C 1 48 ? 2.292 14.951 19.149 1.00 23.37 48 ASN C O 1
ATOM 4027 N N . GLU C 1 49 ? 3.769 14.041 20.583 1.00 21.70 49 GLU C N 1
ATOM 4028 C CA . GLU C 1 49 ? 3.487 12.648 20.219 1.00 21.76 49 GLU C CA 1
ATOM 4029 C C . GLU C 1 49 ? 2.792 11.867 21.345 1.00 19.76 49 GLU C C 1
ATOM 4030 O O . GLU C 1 49 ? 2.260 10.782 21.107 1.00 19.16 49 GLU C O 1
ATOM 4036 N N . LYS C 1 50 ? 2.816 12.426 22.551 1.00 18.02 50 LYS C N 1
ATOM 4037 C CA . LYS C 1 50 ? 2.445 11.711 23.789 1.00 16.92 50 LYS C CA 1
ATOM 4038 C C . LYS C 1 50 ? 1.124 10.941 23.742 1.00 16.82 50 LYS C C 1
ATOM 4039 O O . LYS C 1 50 ? 1.067 9.788 24.191 1.00 15.42 50 LYS C O 1
ATOM 4045 N N . PHE C 1 51 ? 0.084 11.567 23.193 1.00 17.01 51 PHE C N 1
ATOM 4046 C CA . PHE C 1 51 ? -1.266 10.999 23.169 1.00 18.15 51 PHE C CA 1
ATOM 4047 C C . PHE C 1 51 ? -1.656 10.419 21.809 1.00 18.96 51 PHE C C 1
ATOM 4048 O O . PHE C 1 51 ? -2.833 10.122 21.563 1.00 19.41 51 PHE C O 1
ATOM 4056 N N . LYS C 1 52 ? -0.658 10.244 20.945 1.00 19.79 52 LYS C N 1
ATOM 4057 C CA . LYS C 1 52 ? -0.867 9.806 19.568 1.00 21.24 52 LYS C CA 1
ATOM 4058 C C . LYS C 1 52 ? -0.267 8.431 19.296 1.00 20.70 52 LYS C C 1
ATOM 4059 O O . LYS C 1 52 ? -0.137 8.023 18.135 1.00 21.64 52 LYS C O 1
ATOM 4065 N N . LEU C 1 53 ? 0.078 7.706 20.356 1.00 19.62 53 LEU C N 1
ATOM 4066 C CA . LEU C 1 53 ? 0.812 6.447 20.236 1.00 19.08 53 LEU C CA 1
ATOM 4067 C C . LEU C 1 53 ? 0.015 5.204 20.675 1.00 17.98 53 LEU C C 1
ATOM 4068 O O . LEU C 1 53 ? 0.547 4.093 20.658 1.00 18.74 53 LEU C O 1
ATOM 4073 N N . GLY C 1 54 ? -1.247 5.403 21.064 1.00 17.22 54 GLY C N 1
ATOM 4074 C CA . GLY C 1 54 ? -2.102 4.311 21.537 1.00 16.04 54 GLY C CA 1
ATOM 4075 C C . GLY C 1 54 ? -1.790 3.826 22.948 1.00 15.05 54 GLY C C 1
ATOM 4076 O O . GLY C 1 54 ? -2.250 2.758 23.358 1.00 15.78 54 GLY C O 1
ATOM 4077 N N . LEU C 1 55 ? -1.009 4.604 23.701 1.00 13.54 55 LEU C N 1
ATOM 4078 C CA . LEU C 1 55 ? -0.626 4.209 25.065 1.00 13.07 55 LEU C CA 1
ATOM 4079 C C . LEU C 1 55 ? -1.770 4.496 26.026 1.00 12.26 55 LEU C C 1
ATOM 4080 O O . LEU C 1 55 ? -2.382 5.561 25.989 1.00 12.85 55 LEU C O 1
ATOM 4085 N N . ASP C 1 56 ? -2.061 3.543 26.898 1.00 11.37 56 ASP C N 1
ATOM 4086 C CA . ASP C 1 56 ? -3.117 3.735 27.889 1.00 11.31 56 ASP C CA 1
ATOM 4087 C C . ASP C 1 56 ? -2.750 4.784 28.941 1.00 10.67 56 ASP C C 1
ATOM 4088 O O . ASP C 1 56 ? -3.590 5.582 29.327 1.00 10.91 56 ASP C O 1
ATOM 4093 N N . PHE C 1 57 ? -1.502 4.760 29.391 1.00 10.11 57 PHE C N 1
ATOM 4094 C CA . PHE C 1 57 ? -0.998 5.698 30.401 1.00 9.34 57 PHE C CA 1
ATOM 4095 C C . PHE C 1 57 ? 0.289 6.267 29.801 1.00 10.08 57 PHE C C 1
ATOM 4096 O O . PHE C 1 57 ? 1.399 5.830 30.130 1.00 9.81 57 PHE C O 1
ATOM 4104 N N . PRO C 1 58 ? 0.148 7.226 28.868 1.00 10.24 58 PRO C N 1
ATOM 4105 C CA . PRO C 1 58 ? 1.330 7.669 28.129 1.00 11.16 58 PRO C CA 1
ATOM 4106 C C . PRO C 1 58 ? 2.490 8.054 29.036 1.00 11.37 58 PRO C C 1
ATOM 4107 O O . PRO C 1 58 ? 2.309 8.757 30.017 1.00 12.45 58 PRO C O 1
ATOM 4111 N N . ASN C 1 59 ? 3.678 7.588 28.684 1.00 10.87 59 ASN C N 1
ATOM 4112 C CA . ASN C 1 59 ? 4.841 7.724 29.552 1.00 11.18 59 ASN C CA 1
ATOM 4113 C C . ASN C 1 59 ? 6.095 7.373 28.779 1.00 11.24 59 ASN C C 1
ATOM 4114 O O . ASN C 1 59 ? 6.019 6.808 27.671 1.00 11.33 59 ASN C O 1
ATOM 4119 N N . LEU C 1 60 ? 7.239 7.701 29.381 1.00 11.36 60 LEU C N 1
ATOM 4120 C CA . LEU C 1 60 ? 8.553 7.336 28.861 1.00 12.29 60 LEU C CA 1
ATOM 4121 C C . LEU C 1 60 ? 9.281 6.595 29.971 1.00 11.90 60 LEU C C 1
ATOM 4122 O O . LEU C 1 60 ? 9.314 7.069 31.102 1.00 12.89 60 LEU C O 1
ATOM 4127 N N . PRO C 1 61 ? 9.859 5.423 29.664 1.00 11.83 61 PRO C N 1
ATOM 4128 C CA . PRO C 1 61 ? 9.916 4.779 28.349 1.00 11.49 61 PRO C CA 1
ATOM 4129 C C . PRO C 1 61 ? 8.616 4.118 27.923 1.00 11.37 61 PRO C C 1
ATOM 4130 O O . PRO C 1 61 ? 7.762 3.795 28.774 1.00 10.85 61 PRO C O 1
ATOM 4134 N N . TYR C 1 62 ? 8.464 3.916 26.615 1.00 11.25 62 TYR C N 1
ATOM 4135 C CA . TYR C 1 62 ? 7.405 3.053 26.095 1.00 11.68 62 TYR C CA 1
ATOM 4136 C C . TYR C 1 62 ? 7.999 2.026 25.147 1.00 12.05 62 TYR C C 1
ATOM 4137 O O . TYR C 1 62 ? 9.090 2.251 24.597 1.00 12.30 62 TYR C O 1
ATOM 4146 N N . LEU C 1 63 ? 7.289 0.915 24.971 1.00 12.71 63 LEU C N 1
ATOM 4147 C CA . LEU C 1 63 ? 7.638 -0.089 23.959 1.00 13.41 63 LEU C CA 1
ATOM 4148 C C . LEU C 1 63 ? 6.406 -0.400 23.142 1.00 14.12 63 LEU C C 1
ATOM 4149 O O . LEU C 1 63 ? 5.354 -0.759 23.689 1.00 14.05 63 LEU C O 1
ATOM 4154 N N . ILE C 1 64 ? 6.539 -0.255 21.825 1.00 14.97 64 ILE C N 1
ATOM 4155 C CA . ILE C 1 64 ? 5.488 -0.648 20.903 1.00 16.50 64 ILE C CA 1
ATOM 4156 C C . ILE C 1 64 ? 5.918 -1.934 20.227 1.00 17.14 64 ILE C C 1
ATOM 4157 O O . ILE C 1 64 ? 6.976 -1.974 19.592 1.00 17.72 64 ILE C O 1
ATOM 4162 N N . ASP C 1 65 ? 5.104 -2.971 20.375 1.00 17.46 65 ASP C N 1
ATOM 4163 C CA . ASP C 1 65 ? 5.303 -4.224 19.654 1.00 18.46 65 ASP C CA 1
ATOM 4164 C C . ASP C 1 65 ? 3.972 -4.624 19.041 1.00 18.42 65 ASP C C 1
ATOM 4165 O O . ASP C 1 65 ? 3.201 -5.383 19.632 1.00 18.45 65 ASP C O 1
ATOM 4170 N N . GLY C 1 66 ? 3.702 -4.084 17.851 1.00 18.64 66 GLY C N 1
ATOM 4171 C CA . GLY C 1 66 ? 2.424 -4.294 17.177 1.00 18.41 66 GLY C CA 1
ATOM 4172 C C . GLY C 1 66 ? 1.277 -3.800 18.035 1.00 18.07 66 GLY C C 1
ATOM 4173 O O . GLY C 1 66 ? 1.257 -2.639 18.453 1.00 18.77 66 GLY C O 1
ATOM 4174 N N . THR C 1 67 ? 0.343 -4.693 18.337 1.00 17.63 67 THR C N 1
ATOM 4175 C CA . THR C 1 67 ? -0.831 -4.366 19.134 1.00 16.79 67 THR C CA 1
ATOM 4176 C C . THR C 1 67 ? -0.495 -3.992 20.589 1.00 16.05 67 THR C C 1
ATOM 4177 O O . THR C 1 67 ? -1.305 -3.354 21.279 1.00 16.44 67 THR C O 1
ATOM 4181 N N . HIS C 1 68 ? 0.675 -4.428 21.049 1.00 15.23 68 HIS C N 1
ATOM 4182 C CA . HIS C 1 68 ? 1.102 -4.167 22.438 1.00 14.94 68 HIS C CA 1
ATOM 4183 C C . HIS C 1 68 ? 1.755 -2.797 22.551 1.00 14.75 68 HIS C C 1
ATOM 4184 O O . HIS C 1 68 ? 2.806 -2.554 21.972 1.00 15.45 68 HIS C O 1
ATOM 4191 N N . LYS C 1 69 ? 1.116 -1.922 23.322 1.00 13.95 69 LYS C N 1
ATOM 4192 C CA . LYS C 1 69 ? 1.612 -0.575 23.570 1.00 14.40 69 LYS C CA 1
ATOM 4193 C C . LYS C 1 69 ? 1.882 -0.528 25.066 1.00 13.72 69 LYS C C 1
ATOM 4194 O O . LYS C 1 69 ? 0.949 -0.487 25.867 1.00 14.52 69 LYS C O 1
ATOM 4200 N N . ILE C 1 70 ? 3.155 -0.555 25.430 1.00 12.29 70 ILE C N 1
ATOM 4201 C CA . ILE C 1 70 ? 3.542 -0.771 26.829 1.00 11.17 70 ILE C CA 1
ATOM 4202 C C . ILE C 1 70 ? 4.272 0.432 27.409 1.00 10.85 70 ILE C C 1
ATOM 4203 O O . ILE C 1 70 ? 5.193 0.981 26.785 1.00 11.59 70 ILE C O 1
ATOM 4208 N N . THR C 1 71 ? 3.883 0.819 28.622 1.00 9.70 71 THR C N 1
ATOM 4209 C CA . THR C 1 71 ? 4.668 1.761 29.413 1.00 9.97 71 THR C CA 1
ATOM 4210 C C . THR C 1 71 ? 5.028 1.101 30.738 1.00 9.28 71 THR C C 1
ATOM 4211 O O . THR C 1 71 ? 4.641 -0.045 30.994 1.00 10.37 71 THR C O 1
ATOM 4215 N N . GLN C 1 72 ? 5.759 1.848 31.563 1.00 9.70 72 GLN C N 1
ATOM 4216 C CA . GLN C 1 72 ? 6.322 1.387 32.834 1.00 9.63 72 GLN C CA 1
ATOM 4217 C C . GLN C 1 72 ? 7.537 0.494 32.600 1.00 10.05 72 GLN C C 1
ATOM 4218 O O . GLN C 1 72 ? 7.425 -0.616 32.077 1.00 10.50 72 GLN C O 1
ATOM 4224 N N . SER C 1 73 ? 8.708 1.004 32.964 1.00 10.64 73 SER C N 1
ATOM 4225 C CA . SER C 1 73 ? 9.952 0.301 32.703 1.00 11.52 73 SER C CA 1
ATOM 4226 C C . SER C 1 73 ? 9.915 -1.161 33.153 1.00 11.15 73 SER C C 1
ATOM 4227 O O . SER C 1 73 ? 10.328 -2.052 32.408 1.00 11.51 73 SER C O 1
ATOM 4230 N N . ASN C 1 74 ? 9.373 -1.433 34.337 1.00 10.72 74 ASN C N 1
ATOM 4231 C CA . ASN C 1 74 ? 9.313 -2.828 34.803 1.00 11.25 74 ASN C CA 1
ATOM 4232 C C . ASN C 1 74 ? 8.409 -3.708 33.945 1.00 10.78 74 ASN C C 1
ATOM 4233 O O . ASN C 1 74 ? 8.697 -4.902 33.761 1.00 12.28 74 ASN C O 1
ATOM 4238 N N . ALA C 1 75 ? 7.304 -3.148 33.448 1.00 10.84 75 ALA C N 1
ATOM 4239 C CA . ALA C 1 75 ? 6.366 -3.903 32.611 1.00 10.16 75 ALA C CA 1
ATOM 4240 C C . ALA C 1 75 ? 7.016 -4.215 31.259 1.00 10.91 75 ALA C C 1
ATOM 4241 O O . ALA C 1 75 ? 6.835 -5.297 30.707 1.00 10.48 75 ALA C O 1
ATOM 4243 N N . ILE C 1 76 ? 7.789 -3.263 30.744 1.00 10.28 76 ILE C N 1
ATOM 4244 C CA . ILE C 1 76 ? 8.526 -3.454 29.483 1.00 11.47 76 ILE C CA 1
ATOM 4245 C C . ILE C 1 76 ? 9.565 -4.569 29.650 1.00 11.74 76 ILE C C 1
ATOM 4246 O O . ILE C 1 76 ? 9.639 -5.490 28.815 1.00 11.98 76 ILE C O 1
ATOM 4251 N N . LEU C 1 77 ? 10.353 -4.509 30.722 1.00 11.82 77 LEU C N 1
ATOM 4252 C CA . LEU C 1 77 ? 11.327 -5.566 31.017 1.00 12.76 77 LEU C CA 1
ATOM 4253 C C . LEU C 1 77 ? 10.653 -6.916 31.154 1.00 12.76 77 LEU C C 1
ATOM 4254 O O . LEU C 1 77 ? 11.120 -7.905 30.564 1.00 13.67 77 LEU C O 1
ATOM 4259 N N . ARG C 1 78 ? 9.551 -6.984 31.906 1.00 12.99 78 ARG C N 1
ATOM 4260 C CA . ARG C 1 78 ? 8.863 -8.264 32.092 1.00 13.08 78 ARG C CA 1
ATOM 4261 C C . ARG C 1 78 ? 8.328 -8.837 30.790 1.00 12.98 78 ARG C C 1
ATOM 4262 O O . ARG C 1 78 ? 8.386 -10.053 30.577 1.00 13.44 78 ARG C O 1
ATOM 4270 N N . TYR C 1 79 ? 7.793 -7.972 29.928 1.00 13.38 79 TYR C N 1
ATOM 4271 C CA . TYR C 1 79 ? 7.280 -8.395 28.634 1.00 13.77 79 TYR C CA 1
ATOM 4272 C C . TYR C 1 79 ? 8.371 -9.023 27.774 1.00 14.17 79 TYR C C 1
ATOM 4273 O O . TYR C 1 79 ? 8.175 -10.106 27.219 1.00 14.39 79 TYR C O 1
ATOM 4282 N N . ILE C 1 80 ? 9.500 -8.340 27.658 1.00 14.14 80 ILE C N 1
ATOM 4283 C CA . ILE C 1 80 ? 10.633 -8.864 26.878 1.00 14.99 80 ILE C CA 1
ATOM 4284 C C . ILE C 1 80 ? 11.146 -10.164 27.503 1.00 15.69 80 ILE C C 1
ATOM 4285 O O . ILE C 1 80 ? 11.414 -11.141 26.791 1.00 16.31 80 ILE C O 1
ATOM 4290 N N . ALA C 1 81 ? 11.255 -10.179 28.830 1.00 15.61 81 ALA C N 1
ATOM 4291 C CA . ALA C 1 81 ? 11.723 -11.365 29.556 1.00 16.71 81 ALA C CA 1
ATOM 4292 C C . ALA C 1 81 ? 10.845 -12.587 29.314 1.00 17.06 81 ALA C C 1
ATOM 4293 O O . ALA C 1 81 ? 11.375 -13.680 29.061 1.00 17.84 81 ALA C O 1
ATOM 4295 N N . ARG C 1 82 ? 9.519 -12.423 29.379 1.00 17.74 82 ARG C N 1
ATOM 4296 C CA . ARG C 1 82 ? 8.584 -13.531 29.153 1.00 18.57 82 ARG C CA 1
ATOM 4297 C C . ARG C 1 82 ? 8.703 -14.069 27.731 1.00 20.30 82 ARG C C 1
ATOM 4298 O O . ARG C 1 82 ? 8.578 -15.278 27.510 1.00 19.63 82 ARG C O 1
ATOM 4306 N N . LYS C 1 83 ? 8.960 -13.167 26.785 1.00 21.93 83 LYS C N 1
ATOM 4307 C CA . LYS C 1 83 ? 9.185 -13.532 25.382 1.00 23.80 83 LYS C CA 1
ATOM 4308 C C . LYS C 1 83 ? 10.333 -14.515 25.210 1.00 24.63 83 LYS C C 1
ATOM 4309 O O . LYS C 1 83 ? 10.304 -15.366 24.316 1.00 25.43 83 LYS C O 1
ATOM 4315 N N . HIS C 1 84 ? 11.344 -14.384 26.058 1.00 25.38 84 HIS C N 1
ATOM 4316 C CA . HIS C 1 84 ? 12.596 -15.099 25.873 1.00 25.92 84 HIS C CA 1
ATOM 4317 C C . HIS C 1 84 ? 12.953 -15.995 27.052 1.00 26.07 84 HIS C C 1
ATOM 4318 O O . HIS C 1 84 ? 14.116 -16.357 27.224 1.00 26.55 84 HIS C O 1
ATOM 4325 N N . ASN C 1 85 ? 11.947 -16.344 27.854 1.00 26.13 85 ASN C N 1
ATOM 4326 C CA . ASN C 1 85 ? 12.124 -17.253 28.985 1.00 26.33 85 ASN C CA 1
ATOM 4327 C C . ASN C 1 85 ? 13.243 -16.779 29.924 1.00 25.66 85 ASN C C 1
ATOM 4328 O O . ASN C 1 85 ? 14.115 -17.552 30.321 1.00 26.24 85 ASN C O 1
ATOM 4333 N N . LEU C 1 86 ? 13.222 -15.492 30.265 1.00 24.07 86 LEU C N 1
ATOM 4334 C CA . LEU C 1 86 ? 14.225 -14.911 31.157 1.00 23.02 86 LEU C CA 1
ATOM 4335 C C . LEU C 1 86 ? 13.606 -14.470 32.490 1.00 22.54 86 LEU C C 1
ATOM 4336 O O . LEU C 1 86 ? 13.878 -13.376 32.999 1.00 21.86 86 LEU C O 1
ATOM 4341 N N . CYS C 1 87 ? 12.792 -15.361 33.046 1.00 22.57 87 CYS C N 1
ATOM 4342 C CA . CYS C 1 87 ? 12.086 -15.128 34.307 1.00 22.83 87 CYS C CA 1
ATOM 4343 C C . CYS C 1 87 ? 12.394 -16.244 35.299 1.00 22.77 87 CYS C C 1
ATOM 4344 O O . CYS C 1 87 ? 12.741 -17.355 34.902 1.00 22.65 87 CYS C O 1
ATOM 4347 N N . GLY C 1 88 ? 12.243 -15.950 36.589 1.00 22.33 88 GLY C N 1
ATOM 4348 C CA . GLY C 1 88 ? 12.303 -16.982 37.618 1.00 22.42 88 GLY C CA 1
ATOM 4349 C C . GLY C 1 88 ? 11.269 -18.055 37.331 1.00 22.64 88 GLY C C 1
ATOM 4350 O O . GLY C 1 88 ? 10.198 -17.767 36.801 1.00 22.71 88 GLY C O 1
ATOM 4351 N N . GLU C 1 89 ? 11.591 -19.302 37.663 1.00 23.37 89 GLU C N 1
ATOM 4352 C CA . GLU C 1 89 ? 10.703 -20.416 37.342 1.00 23.98 89 GLU C CA 1
ATOM 4353 C C . GLU C 1 89 ? 10.053 -21.031 38.577 1.00 22.94 89 GLU C C 1
ATOM 4354 O O . GLU C 1 89 ? 8.832 -21.203 38.614 1.00 23.03 89 GLU C O 1
ATOM 4360 N N . SER C 1 90 ? 10.867 -21.369 39.576 1.00 22.25 90 SER C N 1
ATOM 4361 C CA . SER C 1 90 ? 10.361 -21.962 40.810 1.00 21.60 90 SER C CA 1
ATOM 4362 C C . SER C 1 90 ? 9.654 -20.887 41.623 1.00 21.35 90 SER C C 1
ATOM 4363 O O . SER C 1 90 ? 9.857 -19.694 41.382 1.00 20.84 90 SER C O 1
ATOM 4366 N N . GLU C 1 91 ? 8.831 -21.306 42.580 1.00 21.28 91 GLU C N 1
ATOM 4367 C CA . GLU C 1 91 ? 8.199 -20.350 43.491 1.00 21.44 91 GLU C CA 1
ATOM 4368 C C . GLU C 1 91 ? 9.220 -19.471 44.214 1.00 21.26 91 GLU C C 1
ATOM 4369 O O . GLU C 1 91 ? 9.036 -18.262 44.287 1.00 20.61 91 GLU C O 1
ATOM 4375 N N . LYS C 1 92 ? 10.295 -20.064 44.734 1.00 20.49 92 LYS C N 1
ATOM 4376 C CA . LYS C 1 92 ? 11.315 -19.301 45.450 1.00 20.43 92 LYS C CA 1
ATOM 4377 C C . LYS C 1 92 ? 11.971 -18.268 44.535 1.00 19.62 92 LYS C C 1
ATOM 4378 O O . LYS C 1 92 ? 12.213 -17.139 44.949 1.00 19.13 92 LYS C O 1
ATOM 4384 N N . GLU C 1 93 ? 12.263 -18.666 43.298 1.00 19.17 93 GLU C N 1
ATOM 4385 C CA . GLU C 1 93 ? 12.824 -17.744 42.304 1.00 18.99 93 GLU C CA 1
ATOM 4386 C C . GLU C 1 93 ? 11.870 -16.584 42.002 1.00 17.66 93 GLU C C 1
ATOM 4387 O O . GLU C 1 93 ? 12.306 -15.449 41.889 1.00 17.40 93 GLU C O 1
ATOM 4393 N N . GLN C 1 94 ? 10.582 -16.891 41.860 1.00 16.91 94 GLN C N 1
ATOM 4394 C CA . GLN C 1 94 ? 9.561 -15.872 41.559 1.00 16.33 94 GLN C CA 1
ATOM 4395 C C . GLN C 1 94 ? 9.421 -14.879 42.707 1.00 15.85 94 GLN C C 1
ATOM 4396 O O . GLN C 1 94 ? 9.319 -13.681 42.483 1.00 15.33 94 GLN C O 1
ATOM 4402 N N . ILE C 1 95 ? 9.441 -15.380 43.940 1.00 15.60 95 ILE C N 1
ATOM 4403 C CA . ILE C 1 95 ? 9.388 -14.508 45.108 1.00 15.25 95 ILE C CA 1
ATOM 4404 C C . ILE C 1 95 ? 10.605 -13.585 45.112 1.00 15.15 95 ILE C C 1
ATOM 4405 O O . ILE C 1 95 ? 10.482 -12.371 45.278 1.00 14.80 95 ILE C O 1
ATOM 4410 N N . ARG C 1 96 ? 11.786 -14.168 44.909 1.00 15.11 96 ARG C N 1
ATOM 4411 C CA . ARG C 1 96 ? 13.032 -13.415 44.906 1.00 15.74 96 ARG C CA 1
ATOM 4412 C C . ARG C 1 96 ? 13.068 -12.382 43.779 1.00 15.03 96 ARG C C 1
ATOM 4413 O O . ARG C 1 96 ? 13.559 -11.277 43.972 1.00 15.49 96 ARG C O 1
ATOM 4421 N N . GLU C 1 97 ? 12.544 -12.766 42.620 1.00 15.12 97 GLU C N 1
ATOM 4422 C CA . GLU C 1 97 ? 12.430 -11.882 41.464 1.00 14.80 97 GLU C CA 1
ATOM 4423 C C . GLU C 1 97 ? 11.617 -10.643 41.843 1.00 13.66 97 GLU C C 1
ATOM 4424 O O . GLU C 1 97 ? 12.027 -9.518 41.585 1.00 13.85 97 GLU C O 1
ATOM 4430 N N . ASP C 1 98 ? 10.468 -10.874 42.471 1.00 13.17 98 ASP C N 1
ATOM 4431 C CA . ASP C 1 98 ? 9.572 -9.776 42.841 1.00 13.15 98 ASP C CA 1
ATOM 4432 C C . ASP C 1 98 ? 10.200 -8.892 43.925 1.00 12.77 98 ASP C C 1
ATOM 4433 O O . ASP C 1 98 ? 10.118 -7.666 43.864 1.00 12.66 98 ASP C O 1
ATOM 4438 N N . ILE C 1 99 ? 10.845 -9.510 44.916 1.00 12.59 99 ILE C N 1
ATOM 4439 C CA . ILE C 1 99 ? 11.519 -8.737 45.959 1.00 13.14 99 ILE C CA 1
ATOM 4440 C C . ILE C 1 99 ? 12.589 -7.833 45.350 1.00 13.26 99 ILE C C 1
ATOM 4441 O O . ILE C 1 99 ? 12.634 -6.632 45.608 1.00 13.20 99 ILE C O 1
ATOM 4446 N N . LEU C 1 100 ? 13.438 -8.426 44.513 1.00 13.62 100 LEU C N 1
ATOM 4447 C CA . LEU C 1 100 ? 14.552 -7.695 43.934 1.00 13.93 100 LEU C CA 1
ATOM 4448 C C . LEU C 1 100 ? 14.116 -6.597 42.971 1.00 13.19 100 LEU C C 1
ATOM 4449 O O . LEU C 1 100 ? 14.677 -5.515 42.999 1.00 13.39 100 LEU C O 1
ATOM 4454 N N . GLU C 1 101 ? 13.113 -6.885 42.137 1.00 12.89 101 GLU C N 1
ATOM 4455 C CA . GLU C 1 101 ? 12.591 -5.898 41.192 1.00 13.59 101 GLU C CA 1
ATOM 4456 C C . GLU C 1 101 ? 12.190 -4.631 41.959 1.00 12.58 101 GLU C C 1
ATOM 4457 O O . GLU C 1 101 ? 12.551 -3.512 41.585 1.00 13.23 101 GLU C O 1
ATOM 4463 N N . ASN C 1 102 ? 11.466 -4.819 43.062 1.00 12.80 102 ASN C N 1
ATOM 4464 C CA . ASN C 1 102 ? 10.999 -3.686 43.857 1.00 12.45 102 ASN C CA 1
ATOM 4465 C C . ASN C 1 102 ? 12.088 -3.067 44.729 1.00 12.45 102 ASN C C 1
ATOM 4466 O O . ASN C 1 102 ? 12.137 -1.857 44.886 1.00 12.78 102 ASN C O 1
ATOM 4471 N N . GLN C 1 103 ? 12.962 -3.907 45.287 1.00 13.05 103 GLN C N 1
ATOM 4472 C CA . GLN C 1 103 ? 14.087 -3.422 46.083 1.00 13.67 103 GLN C CA 1
ATOM 4473 C C . GLN C 1 103 ? 15.041 -2.546 45.249 1.00 13.87 103 GLN C C 1
ATOM 4474 O O . GLN C 1 103 ? 15.384 -1.434 45.652 1.00 14.05 103 GLN C O 1
ATOM 4480 N N . PHE C 1 104 ? 15.445 -3.045 44.081 1.00 14.46 104 PHE C N 1
ATOM 4481 C CA . PHE C 1 104 ? 16.272 -2.260 43.170 1.00 14.84 104 PHE C CA 1
ATOM 4482 C C . PHE C 1 104 ? 15.604 -0.963 42.723 1.00 14.68 104 PHE C C 1
ATOM 4483 O O . PHE C 1 104 ? 16.277 0.054 42.581 1.00 15.32 104 PHE C O 1
ATOM 4491 N N . MET C 1 105 ? 14.282 -0.977 42.522 1.00 14.64 105 MET C N 1
ATOM 4492 C CA . MET C 1 105 ? 13.590 0.272 42.198 1.00 14.66 105 MET C CA 1
ATOM 4493 C C . MET C 1 105 ? 13.691 1.280 43.340 1.00 14.64 105 MET C C 1
ATOM 4494 O O . MET C 1 105 ? 13.875 2.465 43.099 1.00 14.51 105 MET C O 1
ATOM 4499 N N . ASP C 1 106 ? 13.566 0.804 44.576 1.00 14.87 106 ASP C N 1
ATOM 4500 C CA . ASP C 1 106 ? 13.745 1.664 45.750 1.00 15.71 106 ASP C CA 1
ATOM 4501 C C . ASP C 1 106 ? 15.143 2.291 45.754 1.00 16.17 106 ASP C C 1
ATOM 4502 O O . ASP C 1 106 ? 15.265 3.500 45.928 1.00 16.37 106 ASP C O 1
ATOM 4507 N N . SER C 1 107 ? 16.171 1.467 45.531 1.00 17.04 107 SER C N 1
ATOM 4508 C CA . SER C 1 107 ? 17.563 1.944 45.453 1.00 18.36 107 SER C CA 1
ATOM 4509 C C . SER C 1 107 ? 17.736 2.949 44.324 1.00 18.89 107 SER C C 1
ATOM 4510 O O . SER C 1 107 ? 18.342 4.011 44.519 1.00 19.25 107 SER C O 1
ATOM 4513 N N . ARG C 1 108 ? 17.172 2.631 43.161 1.00 18.82 108 ARG C N 1
ATOM 4514 C CA . ARG C 1 108 ? 17.229 3.519 42.005 1.00 19.62 108 ARG C CA 1
ATOM 4515 C C . ARG C 1 108 ? 16.639 4.889 42.328 1.00 20.55 108 ARG C C 1
ATOM 4516 O O . ARG C 1 108 ? 17.239 5.918 42.015 1.00 20.71 108 ARG C O 1
ATOM 4524 N N . MET C 1 109 ? 15.472 4.901 42.968 1.00 20.98 109 MET C N 1
ATOM 4525 C CA . MET C 1 109 ? 14.777 6.151 43.279 1.00 23.26 109 MET C CA 1
ATOM 4526 C C . MET C 1 109 ? 15.483 6.979 44.345 1.00 22.72 109 MET C C 1
ATOM 4527 O O . MET C 1 109 ? 15.383 8.211 44.354 1.00 22.52 109 MET C O 1
ATOM 4532 N N . GLN C 1 110 ? 16.191 6.304 45.244 1.00 23.07 110 GLN C N 1
ATOM 4533 C CA . GLN C 1 110 ? 16.982 7.001 46.256 1.00 23.95 110 GLN C CA 1
ATOM 4534 C C . GLN C 1 110 ? 18.086 7.817 45.588 1.00 23.45 110 GLN C C 1
ATOM 4535 O O . GLN C 1 110 ? 18.299 8.972 45.946 1.00 23.83 110 GLN C O 1
ATOM 4541 N N . LEU C 1 111 ? 18.767 7.222 44.612 1.00 23.47 111 LEU C N 1
ATOM 4542 C CA . LEU C 1 111 ? 19.815 7.932 43.869 1.00 23.13 111 LEU C CA 1
ATOM 4543 C C . LEU C 1 111 ? 19.230 9.033 42.987 1.00 23.22 111 LEU C C 1
ATOM 4544 O O . LEU C 1 111 ? 19.725 10.157 42.991 1.00 22.86 111 LEU C O 1
ATOM 4549 N N . ALA C 1 112 ? 18.169 8.710 42.248 1.00 23.11 112 ALA C N 1
ATOM 4550 C CA . ALA C 1 112 ? 17.467 9.688 41.417 1.00 23.26 112 ALA C CA 1
ATOM 4551 C C . ALA C 1 112 ? 16.999 10.894 42.228 1.00 23.77 112 ALA C C 1
ATOM 4552 O O . ALA C 1 112 ? 17.253 12.037 41.831 1.00 23.82 112 ALA C O 1
ATOM 4554 N N . LYS C 1 113 ? 16.343 10.643 43.365 1.00 24.47 113 LYS C N 1
ATOM 4555 C CA . LYS C 1 113 ? 15.862 11.725 44.239 1.00 25.90 113 LYS C CA 1
ATOM 4556 C C . LYS C 1 113 ? 16.997 12.669 44.668 1.00 25.67 113 LYS C C 1
ATOM 4557 O O . LYS C 1 113 ? 16.839 13.896 44.639 1.00 26.29 113 LYS C O 1
ATOM 4563 N N . LEU C 1 114 ? 18.126 12.090 45.067 1.00 25.73 114 LEU C N 1
ATOM 4564 C CA . LEU C 1 114 ? 19.297 12.878 45.442 1.00 25.85 114 LEU C CA 1
ATOM 4565 C C . LEU C 1 114 ? 19.803 13.726 44.267 1.00 25.83 114 LEU C C 1
ATOM 4566 O O . LEU C 1 114 ? 20.015 14.936 44.411 1.00 25.95 114 LEU C O 1
ATOM 4571 N N . CYS C 1 115 ? 19.972 13.094 43.109 1.00 25.86 115 CYS C N 1
ATOM 4572 C CA . CYS C 1 115 ? 20.586 13.755 41.952 1.00 25.98 115 CYS C CA 1
ATOM 4573 C C . CYS C 1 115 ? 19.703 14.812 41.268 1.00 26.15 115 CYS C C 1
ATOM 4574 O O . CYS C 1 115 ? 20.208 15.645 40.511 1.00 25.94 115 CYS C O 1
ATOM 4577 N N . TYR C 1 116 ? 18.398 14.785 41.533 1.00 26.14 116 TYR C N 1
ATOM 4578 C CA . TYR C 1 116 ? 17.478 15.796 41.005 1.00 26.60 116 TYR C CA 1
ATOM 4579 C C . TYR C 1 116 ? 17.205 16.929 42.003 1.00 27.22 116 TYR C C 1
ATOM 4580 O O . TYR C 1 116 ? 16.558 17.923 41.660 1.00 27.51 116 TYR C O 1
ATOM 4589 N N . ASP C 1 117 ? 17.705 16.775 43.229 1.00 27.87 117 ASP C N 1
ATOM 4590 C CA . ASP C 1 117 ? 17.448 17.726 44.309 1.00 28.64 117 ASP C CA 1
ATOM 4591 C C . ASP C 1 117 ? 18.393 18.934 44.210 1.00 28.83 117 ASP C C 1
ATOM 4592 O O . ASP C 1 117 ? 19.609 18.749 44.103 1.00 28.50 117 ASP C O 1
ATOM 4597 N N . PRO C 1 118 ? 17.841 20.169 44.243 1.00 29.44 118 PRO C N 1
ATOM 4598 C CA . PRO C 1 118 ? 18.685 21.380 44.227 1.00 30.01 118 PRO C CA 1
ATOM 4599 C C . PRO C 1 118 ? 19.740 21.395 45.335 1.00 30.44 118 PRO C C 1
ATOM 4600 O O . PRO C 1 118 ? 20.813 21.984 45.162 1.00 30.63 118 PRO C O 1
ATOM 4604 N N . ASP C 1 119 ? 19.429 20.753 46.460 1.00 30.86 119 ASP C N 1
ATOM 4605 C CA . ASP C 1 119 ? 20.344 20.650 47.594 1.00 30.95 119 ASP C CA 1
ATOM 4606 C C . ASP C 1 119 ? 21.260 19.431 47.510 1.00 30.78 119 ASP C C 1
ATOM 4607 O O . ASP C 1 119 ? 21.728 18.931 48.536 1.00 30.77 119 ASP C O 1
ATOM 4612 N N . PHE C 1 120 ? 21.523 18.968 46.286 1.00 30.71 120 PHE C N 1
ATOM 4613 C CA . PHE C 1 120 ? 22.379 17.805 46.036 1.00 30.58 120 PHE C CA 1
ATOM 4614 C C . PHE C 1 120 ? 23.643 17.769 46.899 1.00 30.94 120 PHE C C 1
ATOM 4615 O O . PHE C 1 120 ? 23.910 16.762 47.554 1.00 30.72 120 PHE C O 1
ATOM 4623 N N . GLU C 1 121 ? 24.414 18.860 46.895 1.00 31.40 121 GLU C N 1
ATOM 4624 C CA . GLU C 1 121 ? 25.686 18.903 47.629 1.00 32.00 121 GLU C CA 1
ATOM 4625 C C . GLU C 1 121 ? 25.494 18.742 49.137 1.00 31.98 121 GLU C C 1
ATOM 4626 O O . GLU C 1 121 ? 26.304 18.102 49.806 1.00 32.29 121 GLU C O 1
ATOM 4632 N N . LYS C 1 122 ? 24.414 19.317 49.656 1.00 32.19 122 LYS C N 1
ATOM 4633 C CA . LYS C 1 122 ? 24.077 19.211 51.074 1.00 32.67 122 LYS C CA 1
ATOM 4634 C C . LYS C 1 122 ? 23.629 17.796 51.441 1.00 32.76 122 LYS C C 1
ATOM 4635 O O . LYS C 1 122 ? 23.922 17.313 52.534 1.00 33.05 122 LYS C O 1
ATOM 4641 N N . LEU C 1 123 ? 22.934 17.137 50.516 1.00 32.98 123 LEU C N 1
ATOM 4642 C CA . LEU C 1 123 ? 22.312 15.835 50.788 1.00 32.97 123 LEU C CA 1
ATOM 4643 C C . LEU C 1 123 ? 23.170 14.630 50.395 1.00 32.97 123 LEU C C 1
ATOM 4644 O O . LEU C 1 123 ? 22.902 13.508 50.834 1.00 32.99 123 LEU C O 1
ATOM 4649 N N . LYS C 1 124 ? 24.199 14.862 49.579 1.00 33.07 124 LYS C N 1
ATOM 4650 C CA . LYS C 1 124 ? 25.094 13.797 49.116 1.00 33.23 124 LYS C CA 1
ATOM 4651 C C . LYS C 1 124 ? 25.778 13.001 50.246 1.00 33.18 124 LYS C C 1
ATOM 4652 O O . LYS C 1 124 ? 25.850 11.771 50.161 1.00 33.29 124 LYS C O 1
ATOM 4658 N N . PRO C 1 125 ? 26.301 13.687 51.291 1.00 33.19 125 PRO C N 1
ATOM 4659 C CA . PRO C 1 125 ? 26.902 12.936 52.400 1.00 33.33 125 PRO C CA 1
ATOM 4660 C C . PRO C 1 125 ? 25.976 11.885 53.030 1.00 33.36 125 PRO C C 1
ATOM 4661 O O . PRO C 1 125 ? 26.432 10.782 53.318 1.00 33.47 125 PRO C O 1
ATOM 4665 N N . GLU C 1 126 ? 24.702 12.229 53.231 1.00 33.60 126 GLU C N 1
ATOM 4666 C CA . GLU C 1 126 ? 23.700 11.296 53.766 1.00 34.05 126 GLU C CA 1
ATOM 4667 C C . GLU C 1 126 ? 23.571 10.027 52.921 1.00 33.40 126 GLU C C 1
ATOM 4668 O O . GLU C 1 126 ? 23.411 8.929 53.458 1.00 33.47 126 GLU C O 1
ATOM 4674 N N . TYR C 1 127 ? 23.629 10.188 51.600 1.00 32.76 127 TYR C N 1
ATOM 4675 C CA . TYR C 1 127 ? 23.546 9.058 50.679 1.00 31.74 127 TYR C CA 1
ATOM 4676 C C . TYR C 1 127 ? 24.791 8.176 50.761 1.00 31.97 127 TYR C C 1
ATOM 4677 O O . TYR C 1 127 ? 24.682 6.950 50.868 1.00 31.66 127 TYR C O 1
ATOM 4686 N N . LEU C 1 128 ? 25.968 8.807 50.715 1.00 32.12 128 LEU C N 1
ATOM 4687 C CA . LEU C 1 128 ? 27.237 8.081 50.685 1.00 32.27 128 LEU C CA 1
ATOM 4688 C C . LEU C 1 128 ? 27.539 7.294 51.966 1.00 32.45 128 LEU C C 1
ATOM 4689 O O . LEU C 1 128 ? 28.196 6.254 51.912 1.00 32.48 128 LEU C O 1
ATOM 4694 N N . GLN C 1 129 ? 27.059 7.785 53.105 1.00 32.59 129 GLN C N 1
ATOM 4695 C CA . GLN C 1 129 ? 27.215 7.056 54.368 1.00 33.04 129 GLN C CA 1
ATOM 4696 C C . GLN C 1 129 ? 26.301 5.831 54.422 1.00 32.58 129 GLN C C 1
ATOM 4697 O O . GLN C 1 129 ? 26.662 4.810 55.002 1.00 32.74 129 GLN C O 1
ATOM 4703 N N . ALA C 1 130 ? 25.124 5.943 53.808 1.00 32.30 130 ALA C N 1
ATOM 4704 C CA . ALA C 1 130 ? 24.160 4.844 53.765 1.00 31.83 130 ALA C CA 1
ATOM 4705 C C . ALA C 1 130 ? 24.470 3.833 52.657 1.00 31.65 130 ALA C C 1
ATOM 4706 O O . ALA C 1 130 ? 23.966 2.707 52.682 1.00 31.30 130 ALA C O 1
ATOM 4708 N N . LEU C 1 131 ? 25.309 4.237 51.700 1.00 31.30 131 LEU C N 1
ATOM 4709 C CA . LEU C 1 131 ? 25.606 3.422 50.516 1.00 31.07 131 LEU C CA 1
ATOM 4710 C C . LEU C 1 131 ? 26.194 2.036 50.822 1.00 30.72 131 LEU C C 1
A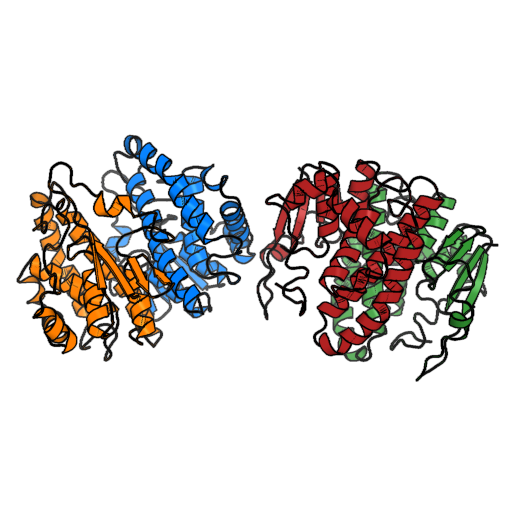TOM 4711 O O . LEU C 1 131 ? 25.693 1.047 50.292 1.00 30.16 131 LEU C O 1
ATOM 4716 N N . PRO C 1 132 ? 27.255 1.949 51.666 1.00 30.60 132 PRO C N 1
ATOM 4717 C CA . PRO C 1 132 ? 27.806 0.617 51.942 1.00 30.30 132 PRO C CA 1
ATOM 4718 C C . PRO C 1 132 ? 26.794 -0.352 52.570 1.00 30.06 132 PRO C C 1
ATOM 4719 O O . PRO C 1 132 ? 26.812 -1.537 52.240 1.00 29.85 132 PRO C O 1
ATOM 4723 N N . GLU C 1 133 ? 25.920 0.155 53.439 1.00 29.75 133 GLU C N 1
ATOM 4724 C CA . GLU C 1 133 ? 24.845 -0.640 54.047 1.00 30.21 133 GLU C CA 1
ATOM 4725 C C . GLU C 1 133 ? 23.920 -1.224 52.968 1.00 29.20 133 GLU C C 1
ATOM 4726 O O . GLU C 1 133 ? 23.602 -2.417 52.984 1.00 28.71 133 GLU C O 1
ATOM 4732 N N . MET C 1 134 ? 23.513 -0.373 52.028 1.00 28.55 134 MET C N 1
ATOM 4733 C CA . MET C 1 134 ? 22.667 -0.774 50.901 1.00 28.19 134 MET C CA 1
ATOM 4734 C C . MET C 1 134 ? 23.324 -1.863 50.059 1.00 26.78 134 MET C C 1
ATOM 4735 O O . MET C 1 134 ? 22.704 -2.880 49.752 1.00 26.26 134 MET C O 1
ATOM 4740 N N . LEU C 1 135 ? 24.586 -1.648 49.693 1.00 25.70 135 LEU C N 1
ATOM 4741 C CA . LEU C 1 135 ? 25.296 -2.577 48.821 1.00 25.09 135 LEU C CA 1
ATOM 4742 C C . LEU C 1 135 ? 25.592 -3.909 49.504 1.00 24.49 135 LEU C C 1
ATOM 4743 O O . LEU C 1 135 ? 25.583 -4.959 48.858 1.00 24.23 135 LEU C O 1
ATOM 4748 N N . LYS C 1 136 ? 25.853 -3.854 50.810 1.00 24.57 136 LYS C N 1
ATOM 4749 C CA . LYS C 1 136 ? 26.087 -5.056 51.605 1.00 24.70 136 LYS C CA 1
ATOM 4750 C C . LYS C 1 136 ? 24.907 -6.016 51.507 1.00 24.10 136 LYS C C 1
ATOM 4751 O O . LYS C 1 136 ? 25.095 -7.217 51.334 1.00 24.17 136 LYS C O 1
ATOM 4757 N N . LEU C 1 137 ? 23.692 -5.478 51.605 1.00 23.62 137 LEU C N 1
ATOM 4758 C CA . LEU C 1 137 ? 22.498 -6.309 51.513 1.00 22.66 137 LEU C CA 1
ATOM 4759 C C . LEU C 1 137 ? 22.400 -7.024 50.171 1.00 21.92 137 LEU C C 1
ATOM 4760 O O . LEU C 1 137 ? 22.039 -8.195 50.121 1.00 21.48 137 LEU C O 1
ATOM 4765 N N . TYR C 1 138 ? 22.737 -6.320 49.090 1.00 21.77 138 TYR C N 1
ATOM 4766 C CA . TYR C 1 138 ? 22.777 -6.927 47.764 1.00 21.80 138 TYR C CA 1
ATOM 4767 C C . TYR C 1 138 ? 23.899 -7.957 47.654 1.00 21.82 138 TYR C C 1
ATOM 4768 O O . TYR C 1 138 ? 23.717 -9.016 47.060 1.00 21.68 138 TYR C O 1
ATOM 4777 N N . SER C 1 139 ? 25.049 -7.632 48.240 1.00 22.93 139 SER C N 1
ATOM 4778 C CA . SER C 1 139 ? 26.202 -8.532 48.234 1.00 23.48 139 SER C CA 1
ATOM 4779 C C . SER C 1 139 ? 25.891 -9.829 48.983 1.00 24.02 139 SER C C 1
ATOM 4780 O O . SER C 1 139 ? 26.186 -10.922 48.492 1.00 24.27 139 SER C O 1
ATOM 4783 N N . GLN C 1 140 ? 25.277 -9.699 50.159 1.00 24.37 140 GLN C N 1
ATOM 4784 C CA . GLN C 1 140 ? 24.877 -10.848 50.978 1.00 25.36 140 GLN C CA 1
ATOM 4785 C C . GLN C 1 140 ? 23.850 -11.717 50.251 1.00 24.99 140 GLN C C 1
ATOM 4786 O O . GLN C 1 140 ? 23.907 -12.947 50.305 1.00 25.19 140 GLN C O 1
ATOM 4792 N N . PHE C 1 141 ? 22.907 -11.069 49.567 1.00 24.64 141 PHE C N 1
ATOM 4793 C CA . PHE C 1 141 ? 21.891 -11.783 48.814 1.00 24.47 141 PHE C CA 1
ATOM 4794 C C . PHE C 1 141 ? 22.478 -12.569 47.636 1.00 24.68 141 PHE C C 1
ATOM 4795 O O . PHE C 1 141 ? 22.145 -13.733 47.443 1.00 24.41 141 PHE C O 1
ATOM 4803 N N . LEU C 1 142 ? 23.335 -11.924 46.847 1.00 24.80 142 LEU C N 1
ATOM 4804 C CA . LEU C 1 142 ? 23.930 -12.583 45.688 1.00 25.16 142 LEU C CA 1
ATOM 4805 C C . LEU C 1 142 ? 24.789 -13.760 46.146 1.00 25.36 142 LEU C C 1
ATOM 4806 O O . LEU C 1 142 ? 24.691 -14.855 45.590 1.00 24.94 142 LEU C O 1
ATOM 4811 N N . GLY C 1 143 ? 25.599 -13.524 47.176 1.00 25.90 143 GLY C N 1
ATOM 4812 C CA . GLY C 1 143 ? 26.491 -14.547 47.721 1.00 26.61 143 GLY C CA 1
ATOM 4813 C C . GLY C 1 143 ? 27.409 -15.088 46.645 1.00 26.72 143 GLY C C 1
ATOM 4814 O O . GLY C 1 143 ? 28.075 -14.318 45.945 1.00 26.92 143 GLY C O 1
ATOM 4815 N N . LYS C 1 144 ? 27.418 -16.408 46.492 1.00 27.26 144 LYS C N 1
ATOM 4816 C CA . LYS C 1 144 ? 28.306 -17.053 45.520 1.00 27.87 144 LYS C CA 1
ATOM 4817 C C . LYS C 1 144 ? 27.613 -17.397 44.197 1.00 27.56 144 LYS C C 1
ATOM 4818 O O . LYS C 1 144 ? 28.236 -17.956 43.295 1.00 27.82 144 LYS C O 1
ATOM 4824 N N . GLN C 1 145 ? 26.328 -17.052 44.082 1.00 26.98 145 GLN C N 1
ATOM 4825 C CA . GLN C 1 145 ? 25.569 -17.286 42.852 1.00 26.55 145 GLN C CA 1
ATOM 4826 C C . GLN C 1 145 ? 26.129 -16.442 41.707 1.00 25.57 145 GLN C C 1
ATOM 4827 O O . GLN C 1 145 ? 26.582 -15.320 41.931 1.00 25.64 145 GLN C O 1
ATOM 4833 N N . PRO C 1 146 ? 26.117 -16.984 40.478 1.00 25.22 146 PRO C N 1
ATOM 4834 C CA . PRO C 1 146 ? 26.545 -16.173 39.332 1.00 24.88 146 PRO C CA 1
ATOM 4835 C C . PRO C 1 146 ? 25.559 -15.047 39.012 1.00 23.99 146 PRO C C 1
ATOM 4836 O O . PRO C 1 146 ? 25.972 -13.965 38.611 1.00 23.80 146 PRO C O 1
ATOM 4840 N N . TRP C 1 147 ? 24.271 -15.314 39.207 1.00 23.65 147 TRP C N 1
ATOM 4841 C CA . TRP C 1 147 ? 23.222 -14.347 38.896 1.00 23.14 147 TRP C CA 1
ATOM 4842 C C . TRP C 1 147 ? 22.258 -14.264 40.072 1.00 22.61 147 TRP C C 1
ATOM 4843 O O . TRP C 1 147 ? 22.251 -15.142 40.941 1.00 22.97 147 TRP C O 1
ATOM 4854 N N . PHE C 1 148 ? 21.440 -13.213 40.107 1.00 21.70 148 PHE C N 1
ATOM 4855 C CA . PHE C 1 148 ? 20.648 -12.934 41.312 1.00 21.15 148 PHE C CA 1
ATOM 4856 C C . PHE C 1 148 ? 19.593 -13.968 41.667 1.00 21.09 148 PHE C C 1
ATOM 4857 O O . PHE C 1 148 ? 19.240 -14.095 42.840 1.00 21.25 148 PHE C O 1
ATOM 4865 N N . LEU C 1 149 ? 19.100 -14.713 40.683 1.00 21.06 149 LEU C N 1
ATOM 4866 C CA . LEU C 1 149 ? 18.163 -15.803 40.974 1.00 21.68 149 LEU C CA 1
ATOM 4867 C C . LEU C 1 149 ? 18.826 -17.180 40.986 1.00 22.50 149 LEU C C 1
ATOM 4868 O O . LEU C 1 149 ? 18.149 -18.192 41.117 1.00 22.72 149 LEU C O 1
ATOM 4873 N N . GLY C 1 150 ? 20.149 -17.200 40.851 1.00 23.30 150 GLY C N 1
ATOM 4874 C CA . GLY C 1 150 ? 20.904 -18.452 40.869 1.00 24.46 150 GLY C CA 1
ATOM 4875 C C . GLY C 1 150 ? 21.764 -18.653 39.635 1.00 25.24 150 GLY C C 1
ATOM 4876 O O . GLY C 1 150 ? 22.526 -17.765 39.243 1.00 25.35 150 GLY C O 1
ATOM 4877 N N . ASP C 1 151 ? 21.636 -19.829 39.031 1.00 26.12 151 ASP C N 1
ATOM 4878 C CA . ASP C 1 151 ? 22.501 -20.225 37.914 1.00 27.21 151 ASP C CA 1
ATOM 4879 C C . ASP C 1 151 ? 22.076 -19.642 36.560 1.00 27.45 151 ASP C C 1
ATOM 4880 O O . ASP C 1 151 ? 22.892 -19.538 35.640 1.00 27.49 151 ASP C O 1
ATOM 4885 N N . LYS C 1 152 ? 20.801 -19.266 36.452 1.00 27.59 152 LYS C N 1
ATOM 4886 C CA . LYS C 1 152 ? 20.228 -18.758 35.210 1.00 27.47 152 LYS C CA 1
ATOM 4887 C C . LYS C 1 152 ? 20.070 -17.240 35.276 1.00 26.48 152 LYS C C 1
ATOM 4888 O O . LYS C 1 152 ? 19.479 -16.713 36.221 1.00 26.53 152 LYS C O 1
ATOM 4894 N N . ILE C 1 153 ? 20.623 -16.546 34.281 1.00 25.24 153 ILE C N 1
ATOM 4895 C CA . ILE C 1 153 ? 20.442 -15.097 34.158 1.00 23.93 153 ILE C CA 1
ATOM 4896 C C . ILE C 1 153 ? 18.978 -14.799 33.834 1.00 22.75 153 ILE C C 1
ATOM 4897 O O . ILE C 1 153 ? 18.338 -15.520 33.063 1.00 22.15 153 ILE C O 1
ATOM 4902 N N . THR C 1 154 ? 18.442 -13.755 34.466 1.00 20.89 154 THR C N 1
ATOM 4903 C CA . THR C 1 154 ? 17.044 -13.372 34.259 1.00 20.26 154 THR C CA 1
ATOM 4904 C C . THR C 1 154 ? 16.957 -11.851 34.189 1.00 18.95 154 THR C C 1
ATOM 4905 O O . THR C 1 154 ? 17.962 -11.164 34.350 1.00 18.76 154 THR C O 1
ATOM 4909 N N . PHE C 1 155 ? 15.759 -11.316 33.951 1.00 18.41 155 PHE C N 1
ATOM 4910 C CA . PHE C 1 155 ? 15.657 -9.877 33.753 1.00 17.77 155 PHE C CA 1
ATOM 4911 C C . PHE C 1 155 ? 16.122 -9.045 34.957 1.00 17.18 155 PHE C C 1
ATOM 4912 O O . PHE C 1 155 ? 16.633 -7.956 34.771 1.00 17.19 155 PHE C O 1
ATOM 4920 N N . VAL C 1 156 ? 15.977 -9.554 36.187 1.00 17.12 156 VAL C N 1
ATOM 4921 C CA . VAL C 1 156 ? 16.400 -8.755 37.344 1.00 17.90 156 VAL C CA 1
ATOM 4922 C C . VAL C 1 156 ? 17.910 -8.495 37.375 1.00 17.38 156 VAL C C 1
ATOM 4923 O O . VAL C 1 156 ? 18.367 -7.567 38.025 1.00 17.36 156 VAL C O 1
ATOM 4927 N N . ASP C 1 157 ? 18.676 -9.313 36.657 1.00 18.02 157 ASP C N 1
ATOM 4928 C CA . ASP C 1 157 ? 20.116 -9.075 36.524 1.00 18.01 157 ASP C CA 1
ATOM 4929 C C . ASP C 1 157 ? 20.437 -7.819 35.715 1.00 17.69 157 ASP C C 1
ATOM 4930 O O . ASP C 1 157 ? 21.445 -7.166 35.945 1.00 18.18 157 ASP C O 1
ATOM 4935 N N . PHE C 1 158 ? 19.537 -7.472 34.799 1.00 18.02 158 PHE C N 1
ATOM 4936 C CA . PHE C 1 158 ? 19.661 -6.280 33.974 1.00 18.23 158 PHE C CA 1
ATOM 4937 C C . PHE C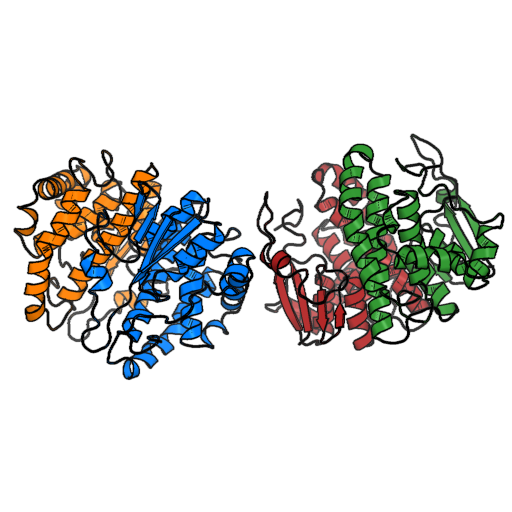 1 158 ? 19.337 -5.030 34.782 1.00 17.95 158 PHE C C 1
ATOM 4938 O O . PHE C 1 158 ? 19.988 -3.995 34.629 1.00 18.61 158 PHE C O 1
ATOM 4946 N N . ILE C 1 159 ? 18.331 -5.140 35.656 1.00 17.53 159 ILE C N 1
ATOM 4947 C CA . ILE C 1 159 ? 18.052 -4.080 36.610 1.00 17.50 159 ILE C CA 1
ATOM 4948 C C . ILE C 1 159 ? 19.225 -3.939 37.585 1.00 17.50 159 ILE C C 1
ATOM 4949 O O . ILE C 1 159 ? 19.690 -2.834 37.838 1.00 17.75 159 ILE C O 1
ATOM 4954 N N . ALA C 1 160 ? 19.691 -5.073 38.109 1.00 18.36 160 ALA C N 1
ATOM 4955 C CA . ALA C 1 160 ? 20.788 -5.091 39.076 1.00 18.15 160 ALA C CA 1
ATOM 4956 C C . ALA C 1 160 ? 22.046 -4.464 38.507 1.00 18.87 160 ALA C C 1
ATOM 4957 O O . ALA C 1 160 ? 22.670 -3.638 39.159 1.00 19.04 160 ALA C O 1
ATOM 4959 N N . TYR C 1 161 ? 22.403 -4.848 37.281 1.00 19.52 161 TYR C N 1
ATOM 4960 C CA . TYR C 1 161 ? 23.567 -4.249 36.624 1.00 20.31 161 TYR C CA 1
ATOM 4961 C C . TYR C 1 161 ? 23.458 -2.731 36.572 1.00 20.49 161 TYR C C 1
ATOM 4962 O O . TYR C 1 161 ? 24.372 -2.031 36.989 1.00 21.05 161 TYR C O 1
ATOM 4971 N N . ASP C 1 162 ? 22.328 -2.232 36.070 1.00 20.41 162 ASP C N 1
ATOM 4972 C CA . ASP C 1 162 ? 22.108 -0.800 35.940 1.00 20.59 162 ASP C CA 1
ATOM 4973 C C . ASP C 1 162 ? 22.269 -0.071 37.273 1.00 20.59 162 ASP C C 1
ATOM 4974 O O . ASP C 1 162 ? 23.007 0.909 37.366 1.00 20.41 162 ASP C O 1
ATOM 4979 N N . VAL C 1 163 ? 21.591 -0.555 38.316 1.00 20.89 163 VAL C N 1
ATOM 4980 C CA . VAL C 1 163 ? 21.595 0.140 39.603 1.00 21.32 163 VAL C CA 1
ATOM 4981 C C . VAL C 1 163 ? 22.981 0.106 40.270 1.00 21.71 163 VAL C C 1
ATOM 4982 O O . VAL C 1 163 ? 23.442 1.116 40.810 1.00 22.40 163 VAL C O 1
ATOM 4986 N N . LEU C 1 164 ? 23.631 -1.052 40.213 1.00 22.85 164 LEU C N 1
ATOM 4987 C CA . LEU C 1 164 ? 24.966 -1.227 40.795 1.00 23.93 164 LEU C CA 1
ATOM 4988 C C . LEU C 1 164 ? 26.046 -0.441 40.048 1.00 24.61 164 LEU C C 1
ATOM 4989 O O . LEU C 1 164 ? 26.870 0.227 40.673 1.00 24.89 164 LEU C O 1
ATOM 4994 N N . GLU C 1 165 ? 26.019 -0.511 38.716 1.00 25.15 165 GLU C N 1
ATOM 4995 C CA . GLU C 1 165 ? 27.011 0.176 37.885 1.00 25.77 165 GLU C CA 1
ATOM 4996 C C . GLU C 1 165 ? 26.832 1.692 37.959 1.00 25.93 165 GLU C C 1
ATOM 4997 O O . GLU C 1 165 ? 27.817 2.429 37.976 1.00 26.18 165 GLU C O 1
ATOM 5003 N N . ARG C 1 166 ? 25.582 2.159 38.024 1.00 25.89 166 ARG C N 1
ATOM 5004 C CA . ARG C 1 166 ? 25.302 3.593 38.146 1.00 26.60 166 ARG C CA 1
ATOM 5005 C C . ARG C 1 166 ? 25.850 4.153 39.457 1.00 26.74 166 ARG C C 1
ATOM 5006 O O . ARG C 1 166 ? 26.328 5.290 39.509 1.00 26.29 166 ARG C O 1
ATOM 5014 N N . ASN C 1 167 ? 25.782 3.350 40.514 1.00 27.36 167 ASN C N 1
ATOM 5015 C CA . ASN C 1 167 ? 26.373 3.725 41.792 1.00 27.97 167 ASN C CA 1
ATOM 5016 C C . ASN C 1 167 ? 27.893 3.813 41.713 1.00 28.86 167 ASN C C 1
ATOM 5017 O O . ASN C 1 167 ? 28.498 4.674 42.350 1.00 29.01 167 ASN C O 1
ATOM 5022 N N . GLN C 1 168 ? 28.484 2.928 40.912 1.00 29.75 168 GLN C N 1
ATOM 5023 C CA . GLN C 1 168 ? 29.926 2.936 40.654 1.00 30.89 168 GLN C CA 1
ATOM 5024 C C . GLN C 1 168 ? 30.359 4.174 39.863 1.00 31.24 168 GLN C C 1
ATOM 5025 O O . GLN C 1 168 ? 31.455 4.691 40.082 1.00 31.52 168 GLN C O 1
ATOM 5031 N N . VAL C 1 169 ? 29.510 4.663 38.958 1.00 31.66 169 VAL C N 1
ATOM 5032 C CA . VAL C 1 169 ? 29.813 5.933 38.284 1.00 32.08 169 VAL C CA 1
ATOM 5033 C C . VAL C 1 169 ? 29.689 7.110 39.258 1.00 32.32 169 VAL C C 1
ATOM 5034 O O . VAL C 1 169 ? 30.452 8.075 39.174 1.00 32.39 169 VAL C O 1
ATOM 5038 N N . PHE C 1 170 ? 28.756 6.999 40.204 1.00 32.37 170 PHE C N 1
ATOM 5039 C CA . PHE C 1 170 ? 28.534 8.027 41.224 1.00 32.60 170 PHE C CA 1
ATOM 5040 C C . PHE C 1 170 ? 29.624 8.039 42.308 1.00 33.06 170 PHE C C 1
ATOM 5041 O O . PHE C 1 170 ? 30.011 9.103 42.797 1.00 33.26 170 PHE C O 1
ATOM 5049 N N . GLU C 1 171 ? 30.082 6.850 42.691 1.00 33.78 171 GLU C N 1
ATOM 5050 C CA . GLU C 1 171 ? 31.146 6.677 43.685 1.00 34.26 171 GLU C CA 1
ATOM 5051 C C . GLU C 1 171 ? 32.002 5.489 43.241 1.00 34.64 171 GLU C C 1
ATOM 5052 O O . GLU C 1 171 ? 31.684 4.341 43.554 1.00 34.62 171 GLU C O 1
ATOM 5058 N N . PRO C 1 172 ? 33.083 5.770 42.485 1.00 34.91 172 PRO C N 1
ATOM 5059 C CA . PRO C 1 172 ? 33.935 4.776 41.814 1.00 35.28 172 PRO C CA 1
ATOM 5060 C C . PRO C 1 172 ? 34.412 3.606 42.680 1.00 35.45 172 PRO C C 1
ATOM 5061 O O . PRO C 1 172 ? 34.591 2.498 42.165 1.00 35.58 172 PRO C O 1
ATOM 5065 N N . SER C 1 173 ? 34.610 3.847 43.975 1.00 35.73 173 SER C N 1
ATOM 5066 C CA . SER C 1 173 ? 35.154 2.821 44.869 1.00 35.99 173 SER C CA 1
ATOM 5067 C C . SER C 1 173 ? 34.098 2.020 45.641 1.00 35.93 173 SER C C 1
ATOM 5068 O O . SER C 1 173 ? 34.449 1.147 46.437 1.00 36.00 173 SER C O 1
ATOM 5071 N N . CYS C 1 174 ? 32.815 2.295 45.399 1.00 35.74 174 CYS C N 1
ATOM 5072 C CA . CYS C 1 174 ? 31.736 1.707 46.213 1.00 35.40 174 CYS C CA 1
ATOM 5073 C C . CYS C 1 174 ? 31.642 0.176 46.183 1.00 35.32 174 CYS C C 1
ATOM 5074 O O . CYS C 1 174 ? 31.222 -0.439 47.165 1.00 35.26 174 CYS C O 1
ATOM 5077 N N . LEU C 1 175 ? 32.036 -0.440 45.074 1.00 35.42 175 LEU C N 1
ATOM 5078 C CA . LEU C 1 175 ? 31.966 -1.900 44.956 1.00 35.64 175 LEU C CA 1
ATOM 5079 C C . LEU C 1 175 ? 33.255 -2.621 45.367 1.00 35.83 175 LEU C C 1
ATOM 5080 O O . LEU C 1 175 ? 33.318 -3.855 45.321 1.00 35.80 175 LEU C O 1
ATOM 5085 N N . ASP C 1 176 ? 34.264 -1.850 45.775 1.00 35.90 176 ASP C N 1
ATOM 5086 C CA . ASP C 1 176 ? 35.567 -2.396 46.181 1.00 35.93 176 ASP C CA 1
ATOM 5087 C C . ASP C 1 176 ? 35.458 -3.345 47.374 1.00 35.39 176 ASP C C 1
ATOM 5088 O O . ASP C 1 176 ? 36.086 -4.410 47.388 1.00 35.67 176 ASP C O 1
ATOM 5093 N N . ALA C 1 177 ? 34.652 -2.954 48.361 1.00 34.81 177 ALA C N 1
ATOM 5094 C CA . ALA C 1 177 ? 34.431 -3.745 49.575 1.00 33.97 177 ALA C CA 1
ATOM 5095 C C . ALA C 1 177 ? 33.612 -5.013 49.324 1.00 33.32 177 ALA C C 1
ATOM 5096 O O . ALA C 1 177 ? 33.516 -5.882 50.197 1.00 33.36 177 ALA C O 1
ATOM 5098 N N . PHE C 1 178 ? 33.028 -5.117 48.131 1.00 32.42 178 PHE C N 1
ATOM 5099 C CA . PHE C 1 178 ? 32.162 -6.243 47.786 1.00 31.44 178 PHE C CA 1
ATOM 5100 C C . PHE C 1 178 ? 32.619 -6.944 46.499 1.00 31.19 178 PHE C C 1
ATOM 5101 O O . PHE C 1 178 ? 32.136 -6.625 45.404 1.00 31.07 178 PHE C O 1
ATOM 5109 N N . PRO C 1 179 ? 33.571 -7.895 46.629 1.00 30.99 179 PRO C N 1
ATOM 5110 C CA . PRO C 1 179 ? 34.129 -8.647 45.504 1.00 30.54 179 PRO C CA 1
ATOM 5111 C C . PRO C 1 179 ? 33.092 -9.250 44.559 1.00 30.12 179 PRO C C 1
ATOM 5112 O O . PRO C 1 179 ? 33.215 -9.083 43.344 1.00 29.84 179 PRO C O 1
ATOM 5116 N N . ASN C 1 180 ? 32.081 -9.929 45.107 1.00 29.53 180 ASN C N 1
ATOM 5117 C CA . ASN C 1 180 ? 31.071 -10.587 44.275 1.00 28.95 180 ASN C CA 1
ATOM 5118 C C . ASN C 1 180 ? 30.251 -9.617 43.418 1.00 28.76 180 ASN C C 1
ATOM 5119 O O . ASN C 1 180 ? 29.838 -9.964 42.310 1.00 28.88 180 ASN C O 1
ATOM 5124 N N . LEU C 1 181 ? 30.054 -8.401 43.919 1.00 28.91 181 LEU C N 1
ATOM 5125 C CA . LEU C 1 181 ? 29.342 -7.361 43.165 1.00 29.08 181 LEU C CA 1
ATOM 5126 C C . LEU C 1 181 ? 30.150 -6.816 41.983 1.00 29.72 181 LEU C C 1
ATOM 5127 O O . LEU C 1 181 ? 29.614 -6.671 40.884 1.00 29.48 181 LEU C O 1
ATOM 5132 N N . LYS C 1 182 ? 31.434 -6.522 42.193 1.00 30.51 182 LYS C N 1
ATOM 5133 C CA . LYS C 1 182 ? 32.268 -6.075 41.070 1.00 31.27 182 LYS C CA 1
ATOM 5134 C C . LYS C 1 182 ? 32.516 -7.193 40.050 1.00 31.05 182 LYS C C 1
ATOM 5135 O O . LYS C 1 182 ? 32.613 -6.931 38.848 1.00 30.95 182 LYS C O 1
ATOM 5141 N N . ASP C 1 183 ? 32.581 -8.431 40.540 1.00 30.84 183 ASP C N 1
ATOM 5142 C CA . ASP C 1 183 ? 32.637 -9.628 39.700 1.00 30.74 183 ASP C CA 1
ATOM 5143 C C . ASP C 1 183 ? 31.374 -9.756 38.844 1.00 30.26 183 ASP C C 1
ATOM 5144 O O . ASP C 1 183 ? 31.450 -10.075 37.656 1.00 29.92 183 ASP C O 1
ATOM 5149 N N . PHE C 1 184 ? 30.219 -9.503 39.462 1.00 29.25 184 PHE C N 1
ATOM 5150 C CA . PHE C 1 184 ? 28.936 -9.487 38.761 1.00 28.60 184 PHE C CA 1
ATOM 5151 C C . PHE C 1 184 ? 28.937 -8.472 37.611 1.00 28.49 184 PHE C C 1
ATOM 5152 O O . PHE C 1 184 ? 28.490 -8.785 36.501 1.00 28.47 184 PHE C O 1
ATOM 5160 N N . ILE C 1 185 ? 29.439 -7.268 37.889 1.00 28.97 185 ILE C N 1
ATOM 5161 C CA . ILE C 1 185 ? 29.545 -6.195 36.892 1.00 29.57 185 ILE C CA 1
ATOM 5162 C C . ILE C 1 185 ? 30.402 -6.611 35.690 1.00 29.74 185 ILE C C 1
ATOM 5163 O O . ILE C 1 185 ? 29.979 -6.467 34.535 1.00 30.10 185 ILE C O 1
ATOM 5168 N N . SER C 1 186 ? 31.595 -7.138 35.960 1.00 30.12 186 SER C N 1
ATOM 5169 C CA . SER C 1 186 ? 32.489 -7.578 34.878 1.00 30.10 186 SER C CA 1
ATOM 5170 C C . SER C 1 186 ? 31.909 -8.736 34.068 1.00 29.99 186 SER C C 1
ATOM 5171 O O . SER C 1 186 ? 32.017 -8.755 32.837 1.00 30.11 186 SER C O 1
ATOM 5174 N N . ARG C 1 187 ? 31.275 -9.684 34.756 1.00 29.74 187 ARG C N 1
ATOM 5175 C CA . ARG C 1 187 ? 30.655 -10.827 34.097 1.00 29.56 187 ARG C CA 1
ATOM 5176 C C . ARG C 1 187 ? 29.476 -10.406 33.215 1.00 29.19 187 ARG C C 1
ATOM 5177 O O . ARG C 1 187 ? 29.306 -10.928 32.106 1.00 28.94 187 ARG C O 1
ATOM 5185 N N . PHE C 1 188 ? 28.663 -9.469 33.707 1.00 28.76 188 PHE C N 1
ATOM 5186 C CA . PHE C 1 188 ? 27.547 -8.957 32.915 1.00 28.50 188 PHE C CA 1
ATOM 5187 C C . PHE C 1 188 ? 28.055 -8.291 31.636 1.00 28.59 188 PHE C C 1
ATOM 5188 O O . PHE C 1 188 ? 27.571 -8.583 30.546 1.00 28.49 188 PHE C O 1
ATOM 5196 N N . GLU C 1 189 ? 29.032 -7.401 31.783 1.00 29.04 189 GLU C N 1
ATOM 5197 C CA . GLU C 1 189 ? 29.600 -6.685 30.641 1.00 29.62 189 GLU C CA 1
ATOM 5198 C C . GLU C 1 189 ? 30.334 -7.624 29.680 1.00 29.91 189 GLU C C 1
ATOM 5199 O O . GLU C 1 189 ? 30.408 -7.356 28.481 1.00 30.01 189 GLU C O 1
ATOM 5205 N N . GLY C 1 190 ? 30.853 -8.729 30.213 1.00 30.27 190 GLY C N 1
ATOM 5206 C CA . GLY C 1 190 ? 31.521 -9.751 29.407 1.00 30.53 190 GLY C CA 1
ATOM 5207 C C . GLY C 1 190 ? 30.606 -10.630 28.568 1.00 30.77 190 GLY C C 1
ATOM 5208 O O . GLY C 1 190 ? 31.084 -11.375 27.712 1.00 31.20 190 GLY C O 1
ATOM 5209 N N . LEU C 1 191 ? 29.294 -10.555 28.798 1.00 30.61 191 LEU C N 1
ATOM 5210 C CA . LEU C 1 191 ? 28.336 -11.356 28.023 1.00 30.71 191 LEU C CA 1
ATOM 5211 C C . LEU C 1 191 ? 28.419 -11.011 26.537 1.00 30.91 191 LEU C C 1
ATOM 5212 O O . LEU C 1 191 ? 28.577 -9.842 26.178 1.00 30.97 191 LEU C O 1
ATOM 5217 N N . GLU C 1 192 ? 28.302 -12.039 25.697 1.00 31.10 192 GLU C N 1
ATOM 5218 C CA . GLU C 1 192 ? 28.527 -11.955 24.245 1.00 31.88 192 GLU C CA 1
ATOM 5219 C C . GLU C 1 192 ? 27.802 -10.782 23.567 1.00 31.45 192 GLU C C 1
ATOM 5220 O O . GLU C 1 192 ? 28.441 -9.906 22.976 1.00 31.49 192 GLU C O 1
ATOM 5226 N N . LYS C 1 193 ? 26.474 -10.765 23.670 1.00 31.07 193 LYS C N 1
ATOM 5227 C CA . LYS C 1 193 ? 25.666 -9.693 23.085 1.00 30.59 193 LYS C CA 1
ATOM 5228 C C . LYS C 1 193 ? 25.876 -8.354 23.784 1.00 30.06 193 LYS C C 1
ATOM 5229 O O . LYS C 1 193 ? 25.828 -7.305 23.145 1.00 29.66 193 LYS C O 1
ATOM 5235 N N . ILE C 1 194 ? 26.114 -8.393 25.094 1.00 29.47 194 ILE C N 1
ATOM 5236 C CA . ILE C 1 194 ? 26.371 -7.176 25.867 1.00 29.40 194 ILE C CA 1
ATOM 5237 C C . ILE C 1 194 ? 27.714 -6.542 25.498 1.00 29.49 194 ILE C C 1
ATOM 5238 O O . ILE C 1 194 ? 27.810 -5.322 25.330 1.00 29.12 194 ILE C O 1
ATOM 5243 N N . SER C 1 195 ? 28.740 -7.385 25.367 1.00 29.69 195 SER C N 1
ATOM 5244 C CA . SER C 1 195 ? 30.083 -6.947 24.992 1.00 30.08 195 SER C CA 1
ATOM 5245 C C . SER C 1 195 ? 30.065 -6.255 23.631 1.00 29.70 195 SER C C 1
ATOM 5246 O O . SER C 1 195 ? 30.627 -5.173 23.472 1.00 29.81 195 SER C O 1
ATOM 5249 N N . ALA C 1 196 ? 29.390 -6.877 22.669 1.00 29.65 196 ALA C N 1
ATOM 5250 C CA . ALA C 1 196 ? 29.272 -6.334 21.316 1.00 29.67 196 ALA C CA 1
ATOM 5251 C C . ALA C 1 196 ? 28.518 -5.002 21.310 1.00 29.73 196 ALA C C 1
ATOM 5252 O O . ALA C 1 196 ? 28.911 -4.063 20.617 1.00 29.81 196 ALA C O 1
ATOM 5254 N N . TYR C 1 197 ? 27.447 -4.930 22.101 1.00 29.84 197 TYR C N 1
ATOM 5255 C CA . TYR C 1 197 ? 26.627 -3.723 22.208 1.00 30.00 197 TYR C CA 1
ATOM 5256 C C . TYR C 1 197 ? 27.416 -2.534 22.745 1.00 30.61 197 TYR C C 1
ATOM 5257 O O . TYR C 1 197 ? 27.326 -1.433 22.202 1.00 30.60 197 TYR C O 1
ATOM 5266 N N . MET C 1 198 ? 28.194 -2.763 23.801 1.00 31.65 198 MET C N 1
ATOM 5267 C CA . MET C 1 198 ? 28.944 -1.695 24.466 1.00 32.94 198 MET C CA 1
ATOM 5268 C C . MET C 1 198 ? 30.103 -1.159 23.624 1.00 33.72 198 MET C C 1
ATOM 5269 O O . MET C 1 198 ? 30.682 -0.120 23.944 1.00 34.06 198 MET C O 1
ATOM 5274 N N . LYS C 1 199 ? 30.427 -1.874 22.550 1.00 34.79 199 LYS C N 1
ATOM 5275 C CA . LYS C 1 199 ? 31.464 -1.454 21.609 1.00 35.65 199 LYS C CA 1
ATOM 5276 C C . LYS C 1 199 ? 30.850 -0.764 20.393 1.00 36.06 199 LYS C C 1
ATOM 5277 O O . LYS C 1 199 ? 31.559 -0.110 19.619 1.00 36.17 199 LYS C O 1
ATOM 5283 N N . SER C 1 200 ? 29.535 -0.915 20.236 1.00 36.32 200 SER C N 1
ATOM 5284 C CA . SER C 1 200 ? 28.800 -0.368 19.097 1.00 36.66 200 SER C CA 1
ATOM 5285 C C . SER C 1 200 ? 28.431 1.101 19.286 1.00 36.92 200 SER C C 1
ATOM 5286 O O . SER C 1 200 ? 28.601 1.666 20.372 1.00 37.01 200 SER C O 1
ATOM 5289 N N . SER C 1 201 ? 27.917 1.707 18.216 1.00 37.00 201 SER C N 1
ATOM 5290 C CA . SER C 1 201 ? 27.572 3.128 18.201 1.00 37.15 201 SER C CA 1
ATOM 5291 C C . SER C 1 201 ? 26.268 3.453 18.935 1.00 37.01 201 SER C C 1
ATOM 5292 O O . SER C 1 201 ? 26.031 4.607 19.296 1.00 37.30 201 SER C O 1
ATOM 5295 N N . ARG C 1 202 ? 25.426 2.445 19.151 1.00 36.70 202 ARG C N 1
ATOM 5296 C CA . ARG C 1 202 ? 24.129 2.665 19.796 1.00 36.26 202 ARG C CA 1
ATOM 5297 C C . ARG C 1 202 ? 24.171 2.623 21.331 1.00 35.78 202 ARG C C 1
ATOM 5298 O O . ARG C 1 202 ? 23.171 2.928 21.989 1.00 35.62 202 ARG C O 1
ATOM 5306 N N . PHE C 1 203 ? 25.327 2.267 21.895 1.00 35.00 203 PHE C N 1
ATOM 5307 C CA . PHE C 1 203 ? 25.526 2.289 23.347 1.00 34.42 203 PHE C CA 1
ATOM 5308 C C . PHE C 1 203 ? 25.480 3.727 23.867 1.00 34.07 203 PHE C C 1
ATOM 5309 O O . PHE C 1 203 ? 26.220 4.588 23.389 1.00 34.16 203 PHE C O 1
ATOM 5317 N N . LEU C 1 204 ? 24.593 3.976 24.832 1.00 33.23 204 LEU C N 1
ATOM 5318 C CA . LEU C 1 204 ? 24.366 5.320 25.377 1.00 32.77 204 LEU C CA 1
ATOM 5319 C C . LEU C 1 204 ? 24.475 5.301 26.902 1.00 32.43 204 LEU C C 1
ATOM 5320 O O . LEU C 1 204 ? 23.457 5.232 27.598 1.00 32.28 204 LEU C O 1
ATOM 5325 N N . PRO C 1 205 ? 25.714 5.352 27.431 1.00 31.85 205 PRO C N 1
ATOM 5326 C CA . PRO C 1 205 ? 25.915 5.300 28.880 1.00 31.54 205 PRO C CA 1
ATOM 5327 C C . PRO C 1 205 ? 25.705 6.649 29.564 1.00 30.90 205 PRO C C 1
ATOM 5328 O O . PRO C 1 205 ? 25.624 6.713 30.793 1.00 31.03 205 PRO C O 1
ATOM 5332 N N . ARG C 1 206 ? 25.614 7.711 28.768 1.00 30.38 206 ARG C N 1
ATOM 5333 C CA . ARG C 1 206 ? 25.596 9.072 29.282 1.00 29.88 206 ARG C CA 1
ATOM 5334 C C . ARG C 1 206 ? 24.752 9.942 28.349 1.00 28.69 206 ARG C C 1
ATOM 5335 O O . ARG C 1 206 ? 24.688 9.657 27.153 1.00 28.86 206 ARG C O 1
ATOM 5343 N N . PRO C 1 207 ? 24.081 10.988 28.880 1.00 27.71 207 PRO C N 1
ATOM 5344 C CA . PRO C 1 207 ? 23.932 11.420 30.278 1.00 26.82 207 PRO C CA 1
ATOM 5345 C C . PRO C 1 207 ? 23.193 10.374 31.107 1.00 26.31 207 PRO C C 1
ATOM 5346 O O . PRO C 1 207 ? 22.350 9.651 30.573 1.00 25.79 207 PRO C O 1
ATOM 5350 N N . VAL C 1 208 ? 23.520 10.294 32.395 1.00 25.64 208 VAL C N 1
ATOM 5351 C CA . VAL C 1 208 ? 22.881 9.335 33.299 1.00 25.39 208 VAL C CA 1
ATOM 5352 C C . VAL C 1 208 ? 21.420 9.727 33.556 1.00 24.98 208 VAL C C 1
ATOM 5353 O O . VAL C 1 208 ? 20.519 8.886 33.461 1.00 24.44 208 VAL C O 1
ATOM 5357 N N . PHE C 1 209 ? 21.195 11.007 33.848 1.00 24.48 209 PHE C N 1
ATOM 5358 C CA . PHE C 1 209 ? 19.860 11.542 34.104 1.00 24.26 209 PHE C CA 1
ATOM 5359 C C . PHE C 1 209 ? 19.471 12.622 33.090 1.00 24.38 209 PHE C C 1
ATOM 5360 O O . PHE C 1 209 ? 20.225 12.913 32.156 1.00 24.10 209 PHE C O 1
ATOM 5368 N N . SER C 1 210 ? 18.292 13.209 33.272 1.00 24.34 210 SER C N 1
ATOM 5369 C CA . SER C 1 210 ? 17.778 14.212 32.338 1.00 24.87 210 SER C CA 1
ATOM 5370 C C . SER C 1 210 ? 18.380 15.588 32.594 1.00 25.53 210 SER C C 1
ATOM 5371 O O . SER C 1 210 ? 19.147 15.770 33.540 1.00 25.42 210 SER C O 1
ATOM 5374 N N . LYS C 1 211 ? 18.014 16.553 31.755 1.00 26.31 211 LYS C N 1
ATOM 5375 C CA . LYS C 1 211 ? 18.583 17.907 31.805 1.00 27.31 211 LYS C CA 1
ATOM 5376 C C . LYS C 1 211 ? 18.256 18.673 33.089 1.00 28.29 211 LYS C C 1
ATOM 5377 O O . LYS C 1 211 ? 18.977 19.605 33.462 1.00 28.50 211 LYS C O 1
ATOM 5383 N N . MET C 1 212 ? 17.174 18.276 33.759 1.00 29.19 212 MET C N 1
ATOM 5384 C CA . MET C 1 212 ? 16.737 18.900 35.009 1.00 30.79 212 MET C CA 1
ATOM 5385 C C . MET C 1 212 ? 17.565 18.463 36.221 1.00 30.06 212 MET C C 1
ATOM 5386 O O . MET C 1 212 ? 17.460 19.062 37.298 1.00 30.36 212 MET C O 1
ATOM 5391 N N . ALA C 1 213 ? 18.368 17.414 36.045 1.00 29.50 213 ALA C N 1
ATOM 5392 C CA . ALA C 1 213 ? 19.161 16.843 37.133 1.00 29.52 213 ALA C CA 1
ATOM 5393 C C . ALA C 1 213 ? 20.286 17.779 37.563 1.00 29.78 213 ALA C C 1
ATOM 5394 O O . ALA C 1 213 ? 20.788 18.562 36.758 1.00 29.68 213 ALA C O 1
ATOM 5396 N N . VAL C 1 214 ? 20.669 17.691 38.834 1.00 29.90 214 VAL C N 1
ATOM 5397 C CA . VAL C 1 214 ? 21.780 18.488 39.372 1.00 30.07 214 VAL C CA 1
ATOM 5398 C C . VAL C 1 214 ? 23.111 17.753 39.190 1.00 30.01 214 VAL C C 1
ATOM 5399 O O . VAL C 1 214 ? 24.150 18.378 38.950 1.00 30.18 214 VAL C O 1
ATOM 5403 N N . TRP C 1 215 ? 23.070 16.428 39.305 1.00 29.83 215 TRP C N 1
ATOM 5404 C CA . TRP C 1 215 ? 24.200 15.572 38.968 1.00 29.60 215 TRP C CA 1
ATOM 5405 C C . TRP C 1 215 ? 23.812 14.650 37.815 1.00 29.70 215 TRP C C 1
ATOM 5406 O O . TRP C 1 215 ? 22.695 14.121 37.781 1.00 29.58 215 TRP C O 1
ATOM 5417 N N . GLY C 1 216 ? 24.736 14.467 36.876 1.00 29.52 216 GLY C N 1
ATOM 5418 C CA . GLY C 1 216 ? 24.586 13.493 35.796 1.00 29.63 216 GLY C CA 1
ATOM 5419 C C . GLY C 1 216 ? 23.713 13.928 34.634 1.00 29.59 216 GLY C C 1
ATOM 5420 O O . GLY C 1 216 ? 23.114 13.084 33.960 1.00 29.44 216 GLY C O 1
ATOM 5421 N N . ASN C 1 217 ? 23.659 15.235 34.385 1.00 29.80 217 ASN C N 1
ATOM 5422 C CA . ASN C 1 217 ? 22.824 15.789 33.312 1.00 29.90 217 ASN C CA 1
ATOM 5423 C C . ASN C 1 217 ? 23.516 15.925 31.947 1.00 30.29 217 ASN C C 1
ATOM 5424 O O . ASN C 1 217 ? 22.923 16.446 31.002 1.00 29.69 217 ASN C O 1
ATOM 5429 N N . LYS C 1 218 ? 24.767 15.479 31.850 1.00 31.11 218 LYS C N 1
ATOM 5430 C CA . LYS C 1 218 ? 25.469 15.471 30.561 1.00 32.12 218 LYS C CA 1
ATOM 5431 C C . LYS C 1 218 ? 26.370 14.253 30.351 1.00 32.56 218 LYS C C 1
ATOM 5432 O O . LYS C 1 218 ? 26.842 13.615 31.287 1.00 33.16 218 LYS C O 1
ATOM 5439 N N . PRO D 1 2 ? -0.063 -20.167 61.081 1.00 24.41 2 PRO D N 1
ATOM 5440 C CA . PRO D 1 2 ? -0.519 -19.116 60.176 1.00 23.66 2 PRO D CA 1
ATOM 5441 C C . PRO D 1 2 ? 0.647 -18.303 59.615 1.00 23.02 2 PRO D C 1
ATOM 5442 O O . PRO D 1 2 ? 1.767 -18.364 60.140 1.00 23.17 2 PRO D O 1
ATOM 5446 N N . MET D 1 3 ? 0.382 -17.538 58.562 1.00 21.71 3 MET D N 1
ATOM 5447 C CA . MET D 1 3 ? 1.338 -16.542 58.095 1.00 21.18 3 MET D CA 1
ATOM 5448 C C . MET D 1 3 ? 1.348 -15.369 59.071 1.00 18.70 3 MET D C 1
ATOM 5449 O O . MET D 1 3 ? 0.376 -15.168 59.803 1.00 18.11 3 MET D O 1
ATOM 5454 N N . THR D 1 4 ? 2.434 -14.598 59.056 1.00 16.55 4 THR D N 1
ATOM 5455 C CA . THR D 1 4 ? 2.534 -13.379 59.862 1.00 15.91 4 THR D CA 1
ATOM 5456 C C . THR D 1 4 ? 2.720 -12.175 58.944 1.00 14.19 4 THR D C 1
ATOM 5457 O O . THR D 1 4 ? 3.644 -12.157 58.133 1.00 13.94 4 THR D O 1
ATOM 5461 N N . LEU D 1 5 ? 1.852 -11.177 59.078 1.00 13.04 5 LEU D N 1
ATOM 5462 C CA . LEU D 1 5 ? 1.992 -9.900 58.368 1.00 11.96 5 LEU D CA 1
ATOM 5463 C C . LEU D 1 5 ? 2.493 -8.846 59.341 1.00 11.54 5 LEU D C 1
ATOM 5464 O O . LEU D 1 5 ? 1.812 -8.527 60.321 1.00 11.88 5 LEU D O 1
ATOM 5469 N N . GLY D 1 6 ? 3.679 -8.306 59.074 1.00 11.12 6 GLY D N 1
ATOM 5470 C CA . GLY D 1 6 ? 4.255 -7.271 59.924 1.00 11.19 6 GLY D CA 1
ATOM 5471 C C . GLY D 1 6 ? 4.116 -5.907 59.277 1.00 10.80 6 GLY D C 1
ATOM 5472 O O . GLY D 1 6 ? 4.453 -5.747 58.106 1.00 10.75 6 GLY D O 1
ATOM 5473 N N . TYR D 1 7 ? 3.609 -4.924 60.021 1.00 10.70 7 TYR D N 1
ATOM 5474 C CA . TYR D 1 7 ? 3.531 -3.551 59.519 1.00 10.58 7 TYR D CA 1
ATOM 5475 C C . TYR D 1 7 ? 3.286 -2.611 60.688 1.00 10.90 7 TYR D C 1
ATOM 5476 O O . TYR D 1 7 ? 3.142 -3.054 61.815 1.00 11.84 7 TYR D O 1
ATOM 5485 N N . TRP D 1 8 ? 3.257 -1.316 60.415 1.00 10.78 8 TRP D N 1
ATOM 5486 C CA . TRP D 1 8 ? 2.840 -0.324 61.401 1.00 11.70 8 TRP D CA 1
ATOM 5487 C C . TRP D 1 8 ? 1.355 -0.465 61.664 1.00 11.40 8 TRP D C 1
ATOM 5488 O O . TRP D 1 8 ? 0.616 -1.087 60.874 1.00 11.05 8 TRP D O 1
ATOM 5499 N N . ASN D 1 9 ? 0.913 0.145 62.762 1.00 11.31 9 ASN D N 1
ATOM 5500 C CA . ASN D 1 9 ? -0.489 0.152 63.141 1.00 11.35 9 ASN D CA 1
ATOM 5501 C C . ASN D 1 9 ? -1.264 1.246 62.404 1.00 11.62 9 ASN D C 1
ATOM 5502 O O . ASN D 1 9 ? -1.948 2.074 63.012 1.00 12.09 9 ASN D O 1
ATOM 5507 N N . ILE D 1 10 ? -1.144 1.230 61.076 1.00 10.76 10 ILE D N 1
ATOM 5508 C CA . ILE D 1 10 ? -1.778 2.214 60.207 1.00 11.14 10 ILE D CA 1
ATOM 5509 C C . ILE D 1 10 ? -2.236 1.494 58.949 1.00 10.24 10 ILE D C 1
ATOM 5510 O O . ILE D 1 10 ? -1.880 0.327 58.739 1.00 10.65 10 ILE D O 1
ATOM 5515 N N . ARG D 1 11 ? -2.984 2.197 58.104 1.00 9.94 11 ARG D N 1
ATOM 5516 C CA . ARG D 1 11 ? -3.411 1.671 56.799 1.00 10.30 11 ARG D CA 1
ATOM 5517 C C . ARG D 1 11 ? -2.194 1.527 55.861 1.00 10.57 11 ARG D C 1
ATOM 5518 O O . ARG D 1 11 ? -1.751 0.412 55.561 1.00 11.28 11 ARG D O 1
ATOM 5526 N N . GLY D 1 12 ? -1.641 2.653 55.425 1.00 11.20 12 GLY D N 1
ATOM 5527 C CA . GLY D 1 12 ? -0.421 2.656 54.639 1.00 12.40 12 GLY D CA 1
ATOM 5528 C C . GLY D 1 12 ? -0.331 1.588 53.564 1.00 13.03 12 GLY D C 1
ATOM 5529 O O . GLY D 1 12 ? -1.299 1.300 52.829 1.00 14.65 12 GLY D O 1
ATOM 5530 N N . LEU D 1 13 ? 0.846 0.978 53.481 1.00 13.07 13 LEU D N 1
ATOM 5531 C CA . LEU D 1 13 ? 1.164 -0.004 52.442 1.00 14.44 13 LEU D CA 1
ATOM 5532 C C . LEU D 1 13 ? 0.603 -1.397 52.674 1.00 14.19 13 LEU D C 1
ATOM 5533 O O . LEU D 1 13 ? 0.743 -2.265 51.810 1.00 16.35 13 LEU D O 1
ATOM 5538 N N . ALA D 1 14 ? -0.018 -1.632 53.821 1.00 12.45 14 ALA D N 1
ATOM 5539 C CA . ALA D 1 14 ? -0.527 -2.955 54.143 1.00 11.71 14 ALA D CA 1
ATOM 5540 C C . ALA D 1 14 ? -2.004 -3.117 53.821 1.00 10.74 14 ALA D C 1
ATOM 5541 O O . ALA D 1 14 ? -2.511 -4.229 53.891 1.00 10.65 14 ALA D O 1
ATOM 5543 N N . HIS D 1 15 ? -2.699 -2.044 53.447 1.00 9.69 15 HIS D N 1
ATOM 5544 C CA . HIS D 1 15 ? -4.155 -2.129 53.265 1.00 9.43 15 HIS D CA 1
ATOM 5545 C C . HIS D 1 15 ? -4.531 -3.149 52.186 1.00 9.62 15 HIS D C 1
ATOM 5546 O O . HIS D 1 15 ? -5.361 -4.027 52.405 1.00 8.61 15 HIS D O 1
ATOM 5553 N N . SER D 1 16 ? -3.898 -3.050 51.021 1.00 8.66 16 SER D N 1
ATOM 5554 C CA . SER D 1 16 ? -4.192 -3.971 49.922 1.00 8.68 16 SER D CA 1
ATOM 5555 C C . SER D 1 16 ? -3.865 -5.404 50.299 1.00 8.64 16 SER D C 1
ATOM 5556 O O . SER D 1 16 ? -4.604 -6.332 49.930 1.00 8.98 16 SER D O 1
ATOM 5559 N N . ILE D 1 17 ? -2.780 -5.583 51.037 1.00 8.77 17 ILE D N 1
ATOM 5560 C CA . ILE D 1 17 ? -2.357 -6.905 51.507 1.00 8.90 17 ILE D CA 1
ATOM 5561 C C . ILE D 1 17 ? -3.386 -7.494 52.471 1.00 8.91 17 ILE D C 1
ATOM 5562 O O . ILE D 1 17 ? -3.784 -8.652 52.328 1.00 8.63 17 ILE D O 1
ATOM 5567 N N . ARG D 1 18 ? -3.800 -6.718 53.467 1.00 8.73 18 ARG D N 1
ATOM 5568 C CA . ARG D 1 18 ? -4.802 -7.201 54.418 1.00 8.97 18 ARG D CA 1
ATOM 5569 C C . ARG D 1 18 ? -6.081 -7.592 53.685 1.00 9.04 18 ARG D C 1
ATOM 5570 O O . ARG D 1 18 ? -6.661 -8.654 53.936 1.00 9.07 18 ARG D O 1
ATOM 5578 N N . LEU D 1 19 ? -6.525 -6.751 52.762 1.00 8.02 19 LEU D N 1
ATOM 5579 C CA . LEU D 1 19 ? -7.740 -7.048 52.005 1.00 8.41 19 LEU D CA 1
ATOM 5580 C C . LEU D 1 19 ? -7.589 -8.326 51.191 1.00 8.73 19 LEU D C 1
ATOM 5581 O O . LEU D 1 19 ? -8.541 -9.122 51.131 1.00 8.98 19 LEU D O 1
ATOM 5586 N N . LEU D 1 20 ? -6.419 -8.529 50.578 1.00 9.16 20 LEU D N 1
ATOM 5587 C CA . LEU D 1 20 ? -6.208 -9.733 49.776 1.00 9.38 20 LEU D CA 1
ATOM 5588 C C . LEU D 1 20 ? -6.163 -10.986 50.646 1.00 10.02 20 LEU D C 1
ATOM 5589 O O . LEU D 1 20 ? -6.700 -12.048 50.264 1.00 10.25 20 LEU D O 1
ATOM 5594 N N . LEU D 1 21 ? -5.532 -10.880 51.809 1.00 10.30 21 LEU D N 1
ATOM 5595 C CA . LEU D 1 21 ? -5.498 -11.999 52.762 1.00 10.16 21 LEU D CA 1
ATOM 5596 C C . LEU D 1 21 ? -6.914 -12.390 53.205 1.00 11.00 21 LEU D C 1
ATOM 5597 O O . LEU D 1 21 ? -7.227 -13.580 53.312 1.00 11.62 21 LEU D O 1
ATOM 5602 N N . GLU D 1 22 ? -7.762 -11.397 53.439 1.00 10.77 22 GLU D N 1
ATOM 5603 C CA . GLU D 1 22 ? -9.150 -11.632 53.824 1.00 11.24 22 GLU D CA 1
ATOM 5604 C C . GLU D 1 22 ? -9.941 -12.262 52.682 1.00 11.92 22 GLU D C 1
ATOM 5605 O O . GLU D 1 22 ? -10.681 -13.236 52.879 1.00 12.30 22 GLU D O 1
ATOM 5611 N N . TYR D 1 23 ? -9.782 -11.723 51.475 1.00 11.17 23 TYR D N 1
ATOM 5612 C CA . TYR D 1 23 ? -10.513 -12.235 50.312 1.00 11.42 23 TYR D CA 1
ATOM 5613 C C . TYR D 1 23 ? -10.176 -13.699 50.033 1.00 11.76 23 TYR D C 1
ATOM 5614 O O . TYR D 1 23 ? -11.061 -14.467 49.635 1.00 12.44 23 TYR D O 1
ATOM 5623 N N . THR D 1 24 ? -8.913 -14.073 50.250 1.00 11.26 24 THR D N 1
ATOM 5624 C CA . THR D 1 24 ? -8.405 -15.415 49.939 1.00 11.89 24 THR D CA 1
ATOM 5625 C C . THR D 1 24 ? -8.593 -16.410 51.091 1.00 13.41 24 THR D C 1
ATOM 5626 O O . THR D 1 24 ? -8.125 -17.544 50.992 1.00 13.40 24 THR D O 1
ATOM 5630 N N . ASP D 1 25 ? -9.226 -15.970 52.179 1.00 13.86 25 ASP D N 1
ATOM 5631 C CA . ASP D 1 25 ? -9.456 -16.830 53.354 1.00 15.70 25 ASP D CA 1
ATOM 5632 C C . ASP D 1 25 ? -8.134 -17.342 53.918 1.00 15.71 25 ASP D C 1
ATOM 5633 O O . ASP D 1 25 ? -8.057 -18.454 54.464 1.00 16.78 25 ASP D O 1
ATOM 5638 N N . SER D 1 26 ? -7.093 -16.529 53.808 1.00 15.05 26 SER D N 1
ATOM 5639 C CA . SER D 1 26 ? -5.787 -16.875 54.347 1.00 15.12 26 SER D CA 1
ATOM 5640 C C . SER D 1 26 ? -5.816 -16.920 55.869 1.00 15.41 26 SER D C 1
ATOM 5641 O O . SER D 1 26 ? -6.492 -16.112 56.508 1.00 16.05 26 SER D O 1
ATOM 5644 N N . SER D 1 27 ? -5.102 -17.882 56.446 1.00 15.42 27 SER D N 1
ATOM 5645 C CA . SER D 1 27 ? -4.893 -17.884 57.881 1.00 15.33 27 SER D CA 1
ATOM 5646 C C . SER D 1 27 ? -3.657 -17.045 58.182 1.00 14.67 27 SER D C 1
ATOM 5647 O O . SER D 1 27 ? -2.543 -17.402 57.793 1.00 15.08 27 SER D O 1
ATOM 5650 N N . TYR D 1 28 ? -3.844 -15.921 58.872 1.00 13.78 28 TYR D N 1
ATOM 5651 C CA . TYR D 1 28 ? -2.726 -15.041 59.178 1.00 13.37 28 TYR D CA 1
ATOM 5652 C C . TYR D 1 28 ? -2.909 -14.341 60.514 1.00 13.51 28 TYR D C 1
ATOM 5653 O O . TYR D 1 28 ? -4.033 -14.123 60.976 1.00 14.08 28 TYR D O 1
ATOM 5662 N N . GLU D 1 29 ? -1.775 -13.993 61.106 1.00 14.07 29 GLU D N 1
ATOM 5663 C CA . GLU D 1 29 ? -1.737 -13.129 62.271 1.00 15.82 29 GLU D CA 1
ATOM 5664 C C . GLU D 1 29 ? -1.011 -11.862 61.872 1.00 14.86 29 GLU D C 1
ATOM 5665 O O . GLU D 1 29 ? -0.219 -11.865 60.927 1.00 14.89 29 GLU D O 1
ATOM 5671 N N . GLU D 1 30 ? -1.284 -10.782 62.584 1.00 14.18 30 GLU D N 1
ATOM 5672 C CA . GLU D 1 30 ? -0.571 -9.538 62.353 1.00 14.14 30 GLU D CA 1
ATOM 5673 C C . GLU D 1 30 ? 0.328 -9.169 63.504 1.00 14.53 30 GLU D C 1
ATOM 5674 O O . GLU D 1 30 ? -0.025 -9.350 64.678 1.00 15.25 30 GLU D O 1
ATOM 5680 N N . LYS D 1 31 ? 1.501 -8.645 63.158 1.00 14.15 31 LYS D N 1
ATOM 5681 C CA . LYS D 1 31 ? 2.313 -7.941 64.133 1.00 15.42 31 LYS D CA 1
ATOM 5682 C C . LYS D 1 31 ? 2.303 -6.465 63.781 1.00 15.29 31 LYS D C 1
ATOM 5683 O O . LYS D 1 31 ? 2.889 -6.060 62.761 1.00 15.86 31 LYS D O 1
ATOM 5689 N N . LYS D 1 32 ? 1.608 -5.673 64.602 1.00 15.66 32 LYS D N 1
ATOM 5690 C CA . LYS D 1 32 ? 1.382 -4.255 64.333 1.00 16.16 32 LYS D CA 1
ATOM 5691 C C . LYS D 1 32 ? 2.265 -3.405 65.239 1.00 15.96 32 LYS D C 1
ATOM 5692 O O . LYS D 1 32 ? 1.976 -3.215 66.431 1.00 16.34 32 LYS D O 1
ATOM 5698 N N . TYR D 1 33 ? 3.373 -2.938 64.671 1.00 14.91 33 TYR D N 1
ATOM 5699 C CA . TYR D 1 33 ? 4.357 -2.138 65.382 1.00 15.65 33 TYR D CA 1
ATOM 5700 C C . TYR D 1 33 ? 3.820 -0.740 65.624 1.00 16.26 33 TYR D C 1
ATOM 5701 O O . TYR D 1 33 ? 3.101 -0.191 64.800 1.00 16.82 33 TYR D O 1
ATOM 5710 N N . THR D 1 34 ? 4.131 -0.175 66.780 1.00 17.53 34 THR D N 1
ATOM 5711 C CA . THR D 1 34 ? 3.651 1.166 67.057 1.00 18.47 34 THR D CA 1
ATOM 5712 C C . THR D 1 34 ? 4.807 2.155 66.961 1.00 18.28 34 THR D C 1
ATOM 5713 O O . THR D 1 34 ? 5.972 1.809 67.129 1.00 17.40 34 THR D O 1
ATOM 5717 N N . MET D 1 35 ? 4.467 3.383 66.624 1.00 18.88 35 MET D N 1
ATOM 5718 C CA . MET D 1 35 ? 5.468 4.413 66.468 1.00 19.30 35 MET D CA 1
ATOM 5719 C C . MET D 1 35 ? 5.107 5.513 67.442 1.00 19.12 35 MET D C 1
ATOM 5720 O O . MET D 1 35 ? 3.938 5.872 67.568 1.00 19.22 35 MET D O 1
ATOM 5725 N N . GLY D 1 36 ? 6.106 6.031 68.155 1.00 18.89 36 GLY D N 1
ATOM 5726 C CA . GLY D 1 36 ? 5.889 7.137 69.072 1.00 19.02 36 GLY D CA 1
ATOM 5727 C C . GLY D 1 36 ? 5.627 8.455 68.358 1.00 19.16 36 GLY D C 1
ATOM 5728 O O . GLY D 1 36 ? 5.774 8.546 67.139 1.00 18.54 36 GLY D O 1
ATOM 5729 N N . ASP D 1 37 ? 5.238 9.472 69.134 1.00 20.30 37 ASP D N 1
ATOM 5730 C CA . ASP D 1 37 ? 4.957 10.809 68.605 1.00 21.67 37 ASP D CA 1
ATOM 5731 C C . ASP D 1 37 ? 6.249 11.555 68.278 1.00 21.76 37 ASP D C 1
ATOM 5732 O O . ASP D 1 37 ? 7.348 11.117 68.644 1.00 20.50 37 ASP D O 1
ATOM 5737 N N . ALA D 1 38 ? 6.090 12.689 67.598 1.00 22.79 38 ALA D N 1
ATOM 5738 C CA . ALA D 1 38 ? 7.168 13.635 67.333 1.00 23.79 38 ALA D CA 1
ATOM 5739 C C . ALA D 1 38 ? 7.723 14.177 68.650 1.00 24.75 38 ALA D C 1
ATOM 5740 O O . ALA D 1 38 ? 6.991 14.232 69.643 1.00 25.30 38 ALA D O 1
ATOM 5742 N N . PRO D 1 39 ? 9.010 14.590 68.666 1.00 25.39 39 PRO D N 1
ATOM 5743 C CA . PRO D 1 39 ? 9.951 14.564 67.544 1.00 25.29 39 PRO D CA 1
ATOM 5744 C C . PRO D 1 39 ? 10.735 13.263 67.378 1.00 24.95 39 PRO D C 1
ATOM 5745 O O . PRO D 1 39 ? 11.369 13.068 66.343 1.00 25.28 39 PRO D O 1
ATOM 5749 N N . ASP D 1 40 ? 10.679 12.381 68.373 1.00 24.60 40 ASP D N 1
ATOM 5750 C CA . ASP D 1 40 ? 11.512 11.181 68.373 1.00 24.14 40 ASP D CA 1
ATOM 5751 C C . ASP D 1 40 ? 10.970 10.056 67.493 1.00 23.03 40 ASP D C 1
ATOM 5752 O O . ASP D 1 40 ? 11.745 9.254 66.974 1.00 21.89 40 ASP D O 1
ATOM 5757 N N . TYR D 1 41 ? 9.647 9.993 67.338 1.00 21.56 41 TYR D N 1
ATOM 5758 C CA . TYR D 1 41 ? 9.009 8.914 66.566 1.00 21.18 41 TYR D CA 1
ATOM 5759 C C . TYR D 1 41 ? 9.576 7.544 66.941 1.00 21.11 41 TYR D C 1
ATOM 5760 O O . TYR D 1 41 ? 10.037 6.786 66.083 1.00 21.00 41 TYR D O 1
ATOM 5769 N N . ASP D 1 42 ? 9.546 7.238 68.235 1.00 21.22 42 ASP D N 1
ATOM 5770 C CA . ASP D 1 42 ? 10.072 5.984 68.761 1.00 22.69 42 ASP D CA 1
ATOM 5771 C C . ASP D 1 42 ? 9.591 4.741 68.013 1.00 22.77 42 ASP D C 1
ATOM 5772 O O . ASP D 1 42 ? 8.388 4.513 67.903 1.00 22.47 42 ASP D O 1
ATOM 5777 N N . ARG D 1 43 ? 10.540 3.934 67.536 1.00 23.01 43 ARG D N 1
ATOM 5778 C CA . ARG D 1 43 ? 10.240 2.732 66.744 1.00 23.77 43 ARG D CA 1
ATOM 5779 C C . ARG D 1 43 ? 10.942 1.526 67.362 1.00 22.95 43 ARG D C 1
ATOM 5780 O O . ARG D 1 43 ? 11.431 0.637 66.652 1.00 22.41 43 ARG D O 1
ATOM 5788 N N . SER D 1 44 ? 10.979 1.506 68.691 1.00 23.06 44 SER D N 1
ATOM 5789 C CA . SER D 1 44 ? 11.790 0.561 69.451 1.00 22.79 44 SER D CA 1
ATOM 5790 C C . SER D 1 44 ? 11.449 -0.915 69.214 1.00 22.66 44 SER D C 1
ATOM 5791 O O . SER D 1 44 ? 12.350 -1.709 68.991 1.00 23.05 44 SER D O 1
ATOM 5794 N N . GLN D 1 45 ? 10.163 -1.269 69.252 1.00 22.44 45 GLN D N 1
ATOM 5795 C CA . GLN D 1 45 ? 9.726 -2.659 69.013 1.00 22.10 45 GLN D CA 1
ATOM 5796 C C . GLN D 1 45 ? 10.147 -3.142 67.617 1.00 21.76 45 GLN D C 1
ATOM 5797 O O . GLN D 1 45 ? 10.525 -4.302 67.463 1.00 22.37 45 GLN D O 1
ATOM 5803 N N . TRP D 1 46 ? 10.106 -2.255 66.616 1.00 20.81 46 TRP D N 1
ATOM 5804 C CA . TRP D 1 46 ? 10.539 -2.618 65.246 1.00 20.23 46 TRP D CA 1
ATOM 5805 C C . TRP D 1 46 ? 12.056 -2.723 65.091 1.00 20.96 46 TRP D C 1
ATOM 5806 O O . TRP D 1 46 ? 12.561 -3.691 64.525 1.00 21.46 46 TRP D O 1
ATOM 5817 N N . LEU D 1 47 ? 12.782 -1.718 65.572 1.00 22.36 47 LEU D N 1
ATOM 5818 C CA . LEU D 1 47 ? 14.236 -1.741 65.463 1.00 23.46 47 LEU D CA 1
ATOM 5819 C C . LEU D 1 47 ? 14.874 -2.891 66.262 1.00 24.03 47 LEU D C 1
ATOM 5820 O O . LEU D 1 47 ? 15.927 -3.379 65.880 1.00 25.42 47 LEU D O 1
ATOM 5825 N N . ASN D 1 48 ? 14.212 -3.320 67.337 1.00 24.33 48 ASN D N 1
ATOM 5826 C CA . ASN D 1 48 ? 14.634 -4.474 68.152 1.00 24.49 48 ASN D CA 1
ATOM 5827 C C . ASN D 1 48 ? 14.664 -5.770 67.335 1.00 24.29 48 ASN D C 1
ATOM 5828 O O . ASN D 1 48 ? 15.454 -6.677 67.615 1.00 24.99 48 ASN D O 1
ATOM 5833 N N . GLU D 1 49 ? 13.830 -5.810 66.296 1.00 23.31 49 GLU D N 1
ATOM 5834 C CA . GLU D 1 49 ? 13.425 -7.034 65.606 1.00 22.94 49 GLU D CA 1
ATOM 5835 C C . GLU D 1 49 ? 13.853 -7.079 64.136 1.00 21.63 49 GLU D C 1
ATOM 5836 O O . GLU D 1 49 ? 13.983 -8.158 63.547 1.00 20.20 49 GLU D O 1
ATOM 5842 N N . LYS D 1 50 ? 14.040 -5.895 63.558 1.00 20.97 50 LYS D N 1
ATOM 5843 C CA . LYS D 1 50 ? 14.217 -5.688 62.118 1.00 20.45 50 LYS D CA 1
ATOM 5844 C C . LYS D 1 50 ? 15.193 -6.659 61.447 1.00 20.50 50 LYS D C 1
ATOM 5845 O O . LYS D 1 50 ? 14.905 -7.215 60.385 1.00 19.51 50 LYS D O 1
ATOM 5851 N N . PHE D 1 51 ? 16.342 -6.870 62.082 1.00 20.77 51 PHE D N 1
ATOM 5852 C CA . PHE D 1 51 ? 17.403 -7.683 61.494 1.00 21.74 51 PHE D CA 1
ATOM 5853 C C . PHE D 1 51 ? 17.426 -9.116 62.011 1.00 21.87 51 PHE D C 1
ATOM 5854 O O . PHE D 1 51 ? 18.383 -9.861 61.762 1.00 22.64 51 PHE D O 1
ATOM 5862 N N . LYS D 1 52 ? 16.358 -9.515 62.696 1.00 21.66 52 LYS D N 1
ATOM 5863 C CA . LYS D 1 52 ? 16.316 -10.824 63.344 1.00 22.11 52 LYS D CA 1
ATOM 5864 C C . LYS D 1 52 ? 15.173 -11.710 62.872 1.00 22.03 52 LYS D C 1
ATOM 5865 O O . LYS D 1 52 ? 14.839 -12.699 63.528 1.00 22.56 52 LYS D O 1
ATOM 5871 N N . LEU D 1 53 ? 14.599 -11.373 61.720 1.00 20.87 53 LEU D N 1
ATOM 5872 C CA . LEU D 1 53 ? 13.451 -12.104 61.193 1.00 20.18 53 LEU D CA 1
ATOM 5873 C C . LEU D 1 53 ? 13.743 -12.935 59.936 1.00 19.59 53 LEU D C 1
ATOM 5874 O O . LEU D 1 53 ? 12.831 -13.539 59.368 1.00 19.73 53 LEU D O 1
ATOM 5879 N N . GLY D 1 54 ? 15.006 -12.970 59.507 1.00 18.98 54 GLY D N 1
ATOM 5880 C CA . GLY D 1 54 ? 15.391 -13.736 58.322 1.00 18.13 54 GLY D CA 1
ATOM 5881 C C . GLY D 1 54 ? 15.088 -13.043 57.002 1.00 17.78 54 GLY D C 1
ATOM 5882 O O . GLY D 1 54 ? 15.157 -13.661 55.939 1.00 17.98 54 GLY D O 1
ATOM 5883 N N . LEU D 1 55 ? 14.767 -11.754 57.068 1.00 17.32 55 LEU D N 1
ATOM 5884 C CA . LEU D 1 55 ? 14.455 -10.984 55.866 1.00 17.03 55 LEU D CA 1
ATOM 5885 C C . LEU D 1 55 ? 15.736 -10.588 55.151 1.00 16.85 55 LEU D C 1
ATOM 5886 O O . LEU D 1 55 ? 16.658 -10.059 55.774 1.00 17.55 55 LEU D O 1
ATOM 5891 N N . ASP D 1 56 ? 15.780 -10.816 53.840 1.00 16.99 56 ASP D N 1
ATOM 5892 C CA . ASP D 1 56 ? 16.948 -10.458 53.035 1.00 17.56 56 ASP D CA 1
ATOM 5893 C C . ASP D 1 56 ? 17.169 -8.948 53.010 1.00 16.90 56 ASP D C 1
ATOM 5894 O O . ASP D 1 56 ? 18.297 -8.467 53.123 1.00 16.98 56 ASP D O 1
ATOM 5899 N N . PHE D 1 57 ? 16.071 -8.198 52.904 1.00 16.05 57 PHE D N 1
ATOM 5900 C CA . PHE D 1 57 ? 16.121 -6.747 52.866 1.00 15.89 57 PHE D CA 1
ATOM 5901 C C . PHE D 1 57 ? 15.089 -6.238 53.873 1.00 15.89 57 PHE D C 1
ATOM 5902 O O . PHE D 1 57 ? 13.979 -5.849 53.487 1.00 15.32 57 PHE D O 1
ATOM 5910 N N . PRO D 1 58 ? 15.432 -6.245 55.176 1.00 15.40 58 PRO D N 1
ATOM 5911 C CA . PRO D 1 58 ? 14.415 -5.978 56.191 1.00 15.30 58 PRO D CA 1
ATOM 5912 C C . PRO D 1 58 ? 13.614 -4.712 55.908 1.00 14.38 58 PRO D C 1
ATOM 5913 O O . PRO D 1 58 ? 14.184 -3.676 55.540 1.00 15.10 58 PRO D O 1
ATOM 5917 N N . ASN D 1 59 ? 12.296 -4.805 56.070 1.00 13.43 59 ASN D N 1
ATOM 5918 C CA . ASN D 1 59 ? 11.409 -3.720 55.696 1.00 12.59 59 ASN D CA 1
ATOM 5919 C C . ASN D 1 59 ? 10.043 -4.017 56.256 1.00 11.82 59 ASN D C 1
ATOM 5920 O O . ASN D 1 59 ? 9.775 -5.127 56.723 1.00 11.58 59 ASN D O 1
ATOM 5925 N N . LEU D 1 60 ? 9.192 -2.997 56.186 1.00 11.08 60 LEU D N 1
ATOM 5926 C CA . LEU D 1 60 ? 7.766 -3.089 56.500 1.00 11.14 60 LEU D CA 1
ATOM 5927 C C . LEU D 1 60 ? 6.979 -2.598 55.289 1.00 10.89 60 LEU D C 1
ATOM 5928 O O . LEU D 1 60 ? 7.264 -1.522 54.778 1.00 11.57 60 LEU D O 1
ATOM 5933 N N . PRO D 1 61 ? 5.980 -3.372 54.832 1.00 10.27 61 PRO D N 1
ATOM 5934 C CA . PRO D 1 61 ? 5.477 -4.629 55.392 1.00 10.46 61 PRO D CA 1
ATOM 5935 C C . PRO D 1 61 ? 6.361 -5.827 55.111 1.00 10.61 61 PRO D C 1
ATOM 5936 O O . PRO D 1 61 ? 7.178 -5.805 54.178 1.00 10.43 61 PRO D O 1
ATOM 5940 N N . TYR D 1 62 ? 6.204 -6.855 55.937 1.00 10.28 62 TYR D N 1
ATOM 5941 C CA . TYR D 1 62 ? 6.802 -8.153 55.664 1.00 10.54 62 TYR D CA 1
ATOM 5942 C C . TYR D 1 62 ? 5.752 -9.231 55.825 1.00 10.94 62 TYR D C 1
ATOM 5943 O O . TYR D 1 62 ? 4.746 -9.038 56.516 1.00 10.59 62 TYR D O 1
ATOM 5952 N N . LEU D 1 63 ? 5.957 -10.353 55.140 1.00 11.28 63 LEU D N 1
ATOM 5953 C CA . LEU D 1 63 ? 5.080 -11.504 55.291 1.00 11.95 63 LEU D CA 1
ATOM 5954 C C . LEU D 1 63 ? 5.964 -12.718 55.522 1.00 12.89 63 LEU D C 1
ATOM 5955 O O . LEU D 1 63 ? 6.871 -12.977 54.732 1.00 13.56 63 LEU D O 1
ATOM 5960 N N . ILE D 1 64 ? 5.717 -13.429 56.615 1.00 13.88 64 ILE D N 1
ATOM 5961 C CA . ILE D 1 64 ? 6.410 -14.681 56.904 1.00 14.94 64 ILE D CA 1
ATOM 5962 C C . ILE D 1 64 ? 5.423 -15.790 56.639 1.00 15.54 64 ILE D C 1
ATOM 5963 O O . ILE D 1 64 ? 4.349 -15.811 57.231 1.00 15.91 64 ILE D O 1
ATOM 5968 N N . ASP D 1 65 ? 5.769 -16.699 55.734 1.00 16.12 65 ASP D N 1
ATOM 5969 C CA . ASP D 1 65 ? 4.976 -17.895 55.506 1.00 17.84 65 ASP D CA 1
ATOM 5970 C C . ASP D 1 65 ? 5.940 -19.081 55.513 1.00 18.35 65 ASP D C 1
ATOM 5971 O O . ASP D 1 65 ? 6.500 -19.452 54.478 1.00 18.83 65 ASP D O 1
ATOM 5976 N N . GLY D 1 66 ? 6.147 -19.662 56.690 1.00 19.70 66 GLY D N 1
ATOM 5977 C CA . GLY D 1 66 ? 7.158 -20.707 56.850 1.00 20.02 66 GLY D CA 1
ATOM 5978 C C . GLY D 1 66 ? 8.540 -20.185 56.504 1.00 20.19 66 GLY D C 1
ATOM 5979 O O . GLY D 1 66 ? 8.974 -19.168 57.029 1.00 21.19 66 GLY D O 1
ATOM 5980 N N . THR D 1 67 ? 9.232 -20.875 55.600 1.00 20.64 67 THR D N 1
ATOM 5981 C CA . THR D 1 67 ? 10.586 -20.486 55.204 1.00 20.85 67 THR D CA 1
ATOM 5982 C C . THR D 1 67 ? 10.593 -19.332 54.199 1.00 19.96 67 THR D C 1
ATOM 5983 O O . THR D 1 67 ? 11.652 -18.783 53.894 1.00 20.38 67 THR D O 1
ATOM 5987 N N . HIS D 1 68 ? 9.418 -18.987 53.673 1.00 19.06 68 HIS D N 1
ATOM 5988 C CA . HIS D 1 68 ? 9.271 -17.797 52.828 1.00 17.96 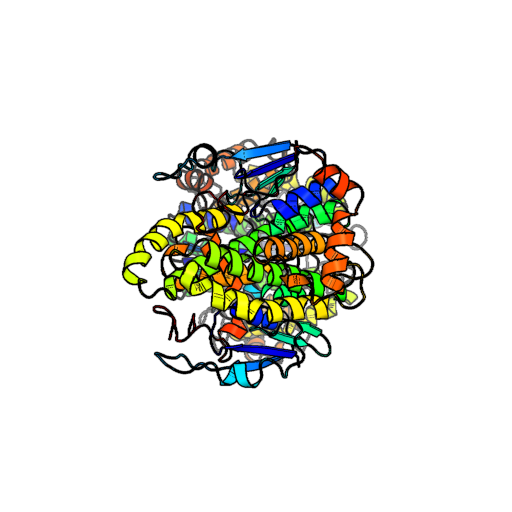68 HIS D CA 1
ATOM 5989 C C . HIS D 1 68 ? 9.225 -16.551 53.716 1.00 17.18 68 HIS D C 1
ATOM 5990 O O . HIS D 1 68 ? 8.282 -16.373 54.503 1.00 17.49 68 HIS D O 1
ATOM 5997 N N . LYS D 1 69 ? 10.247 -15.709 53.588 1.00 16.58 69 LYS D N 1
ATOM 5998 C CA . LYS D 1 69 ? 10.328 -14.438 54.315 1.00 16.17 69 LYS D CA 1
ATOM 5999 C C . LYS D 1 69 ? 10.314 -13.353 53.252 1.00 15.50 69 LYS D C 1
ATOM 6000 O O . LYS D 1 69 ? 11.257 -13.238 52.472 1.00 16.34 69 LYS D O 1
ATOM 6006 N N . ILE D 1 70 ? 9.233 -12.580 53.190 1.00 13.49 70 ILE D N 1
ATOM 6007 C CA . ILE D 1 70 ? 9.025 -11.680 52.048 1.00 13.13 70 ILE D CA 1
ATOM 6008 C C . ILE D 1 70 ? 8.903 -10.233 52.501 1.00 12.73 70 ILE D C 1
ATOM 6009 O O . ILE D 1 70 ? 8.218 -9.935 53.483 1.00 13.17 70 ILE D O 1
ATOM 6014 N N . THR D 1 71 ? 9.579 -9.334 51.795 1.00 11.95 71 THR D N 1
ATOM 6015 C CA . THR D 1 71 ? 9.347 -7.900 51.916 1.00 11.73 71 THR D CA 1
ATOM 6016 C C . THR D 1 71 ? 8.961 -7.386 50.528 1.00 11.58 71 THR D C 1
ATOM 6017 O O . THR D 1 71 ? 8.984 -8.143 49.535 1.00 11.34 71 THR D O 1
ATOM 6021 N N . GLN D 1 72 ? 8.648 -6.090 50.478 1.00 10.43 72 GLN D N 1
ATOM 6022 C CA . GLN D 1 72 ? 8.150 -5.383 49.295 1.00 10.45 72 GLN D CA 1
ATOM 6023 C C . GLN D 1 72 ? 6.685 -5.693 49.096 1.00 9.91 72 GLN D C 1
ATOM 6024 O O . GLN D 1 72 ? 6.305 -6.820 48.755 1.00 9.71 72 GLN D O 1
ATOM 6030 N N . SER D 1 73 ? 5.858 -4.682 49.326 1.00 8.97 73 SER D N 1
ATOM 6031 C CA . SER D 1 73 ? 4.404 -4.854 49.241 1.00 9.21 73 SER D CA 1
ATOM 6032 C C . SER D 1 73 ? 3.945 -5.537 47.948 1.00 9.39 73 SER D C 1
ATOM 6033 O O . SER D 1 73 ? 3.096 -6.436 47.981 1.00 9.18 73 SER D O 1
ATOM 6036 N N . ASN D 1 74 ? 4.526 -5.160 46.807 1.00 9.59 74 ASN D N 1
ATOM 6037 C CA . ASN D 1 74 ? 4.133 -5.807 45.539 1.00 10.02 74 ASN D CA 1
ATOM 6038 C C . ASN D 1 74 ? 4.507 -7.290 45.483 1.00 9.73 74 ASN D C 1
ATOM 6039 O O . ASN D 1 74 ? 3.777 -8.111 44.919 1.00 10.05 74 ASN D O 1
ATOM 6044 N N . ALA D 1 75 ? 5.654 -7.630 46.060 1.00 9.78 75 ALA D N 1
ATOM 6045 C CA . ALA D 1 75 ? 6.095 -9.035 46.094 1.00 10.25 75 ALA D CA 1
ATOM 6046 C C . ALA D 1 75 ? 5.179 -9.856 47.007 1.00 10.45 75 ALA D C 1
ATOM 6047 O O . ALA D 1 75 ? 4.871 -11.007 46.714 1.00 11.18 75 ALA D O 1
ATOM 6049 N N . ILE D 1 76 ? 4.758 -9.263 48.128 1.00 10.33 76 ILE D N 1
ATOM 6050 C CA . ILE D 1 76 ? 3.809 -9.908 49.042 1.00 9.84 76 ILE D CA 1
ATOM 6051 C C . ILE D 1 76 ? 2.477 -10.152 48.346 1.00 10.13 76 ILE D C 1
ATOM 6052 O O . ILE D 1 76 ? 1.951 -11.260 48.393 1.00 10.34 76 ILE D O 1
ATOM 6057 N N . LEU D 1 77 ? 1.956 -9.125 47.674 1.00 9.83 77 LEU D N 1
ATOM 6058 C CA . LEU D 1 77 ? 0.706 -9.255 46.928 1.00 9.84 77 LEU D CA 1
ATOM 6059 C C . LEU D 1 77 ? 0.800 -10.343 45.863 1.00 10.36 77 LEU D C 1
ATOM 6060 O O . LEU D 1 77 ? -0.082 -11.189 45.767 1.00 10.49 77 LEU D O 1
ATOM 6065 N N . ARG D 1 78 ? 1.877 -10.333 45.090 1.00 10.22 78 ARG D N 1
ATOM 6066 C CA . ARG D 1 78 ? 2.039 -11.337 44.035 1.00 10.44 78 ARG D CA 1
ATOM 6067 C C . ARG D 1 78 ? 2.133 -12.755 44.592 1.00 11.21 78 ARG D C 1
ATOM 6068 O O . ARG D 1 78 ? 1.577 -13.699 44.007 1.00 11.78 78 ARG D O 1
ATOM 6076 N N . TYR D 1 79 ? 2.817 -12.899 45.723 1.00 11.58 79 TYR D N 1
ATOM 6077 C CA . TYR D 1 79 ? 2.955 -14.202 46.371 1.00 12.24 79 TYR D CA 1
ATOM 6078 C C . TYR D 1 79 ? 1.593 -14.773 46.741 1.00 12.48 79 TYR D C 1
ATOM 6079 O O . TYR D 1 79 ? 1.272 -15.920 46.416 1.00 13.11 79 TYR D O 1
ATOM 6088 N N . ILE D 1 80 ? 0.780 -13.971 47.425 1.00 12.65 80 ILE D N 1
ATOM 6089 C CA . ILE D 1 80 ? -0.544 -14.408 47.803 1.00 13.04 80 ILE D CA 1
ATOM 6090 C C . ILE D 1 80 ? -1.404 -14.657 46.559 1.00 13.22 80 ILE D C 1
ATOM 6091 O O . ILE D 1 80 ? -2.139 -15.644 46.489 1.00 12.96 80 ILE D O 1
ATOM 6096 N N . ALA D 1 81 ? -1.300 -13.766 45.569 1.00 12.47 81 ALA D N 1
ATOM 6097 C CA . ALA D 1 81 ? -2.119 -13.870 44.363 1.00 13.07 81 ALA D CA 1
ATOM 6098 C C . ALA D 1 81 ? -1.841 -15.160 43.600 1.00 13.61 81 ALA D C 1
ATOM 6099 O O . ALA D 1 81 ? -2.781 -15.833 43.154 1.00 14.04 81 ALA D O 1
ATOM 6101 N N . ARG D 1 82 ? -0.565 -15.510 43.477 1.00 14.12 82 ARG D N 1
ATOM 6102 C CA . ARG D 1 82 ? -0.172 -16.729 42.739 1.00 15.92 82 ARG D CA 1
ATOM 6103 C C . ARG D 1 82 ? -0.737 -17.974 43.402 1.00 17.46 82 ARG D C 1
ATOM 6104 O O . ARG D 1 82 ? -1.183 -18.891 42.719 1.00 17.89 82 ARG D O 1
ATOM 6112 N N . LYS D 1 83 ? -0.720 -17.981 44.732 1.00 18.48 83 LYS D N 1
ATOM 6113 C CA . LYS D 1 83 ? -1.229 -19.084 45.551 1.00 20.40 83 LYS D CA 1
ATOM 6114 C C . LYS D 1 83 ? -2.723 -19.320 45.297 1.00 20.17 83 LYS D C 1
ATOM 6115 O O . LYS D 1 83 ? -3.205 -20.453 45.358 1.00 21.81 83 LYS D O 1
ATOM 6121 N N . HIS D 1 84 ? -3.458 -18.256 44.984 1.00 19.87 84 HIS D N 1
ATOM 6122 C CA . HIS D 1 84 ? -4.912 -18.324 44.849 1.00 19.50 84 HIS D CA 1
ATOM 6123 C C . HIS D 1 84 ? -5.425 -18.017 43.462 1.00 19.65 84 HIS D C 1
ATOM 6124 O O . HIS D 1 84 ? -6.602 -17.687 43.296 1.00 20.17 84 HIS D O 1
ATOM 6131 N N . ASN D 1 85 ? -4.527 -18.109 42.479 1.00 19.56 85 ASN D N 1
ATOM 6132 C CA . ASN D 1 85 ? -4.858 -17.882 41.071 1.00 19.97 85 ASN D CA 1
ATOM 6133 C C . ASN D 1 85 ? -5.580 -16.553 40.840 1.00 18.76 85 ASN D C 1
ATOM 6134 O O . ASN D 1 85 ? -6.602 -16.504 40.162 1.00 19.48 85 ASN D O 1
ATOM 6139 N N . LEU D 1 86 ? -5.038 -15.478 41.416 1.00 16.62 86 LEU D N 1
ATOM 6140 C CA . LEU D 1 86 ? -5.613 -14.130 41.279 1.00 15.31 86 LEU D CA 1
ATOM 6141 C C . LEU D 1 86 ? -4.662 -13.246 40.480 1.00 14.28 86 LEU D C 1
ATOM 6142 O O . LEU D 1 86 ? -4.377 -12.094 40.848 1.00 13.22 86 LEU D O 1
ATOM 6147 N N . CYS D 1 87 ? -4.169 -13.810 39.380 1.00 14.43 87 CYS D N 1
ATOM 6148 C CA . CYS D 1 87 ? -3.236 -13.131 38.495 1.00 14.57 87 CYS D CA 1
ATOM 6149 C C . CYS D 1 87 ? -3.795 -13.072 37.091 1.00 14.00 87 CYS D C 1
ATOM 6150 O O . CYS D 1 87 ? -4.662 -13.870 36.717 1.00 13.81 87 CYS D O 1
ATOM 6153 N N . GLY D 1 88 ? -3.272 -12.139 36.298 1.00 12.98 88 GLY D N 1
ATOM 6154 C CA . GLY D 1 88 ? -3.526 -12.144 34.864 1.00 12.77 88 GLY D CA 1
ATOM 6155 C C . GLY D 1 88 ? -3.027 -13.442 34.239 1.00 12.25 88 GLY D C 1
ATOM 6156 O O . GLY D 1 88 ? -2.010 -14.014 34.660 1.00 13.17 88 GLY D O 1
ATOM 6157 N N . GLU D 1 89 ? -3.712 -13.868 33.186 1.00 12.71 89 GLU D N 1
ATOM 6158 C CA . GLU D 1 89 ? -3.388 -15.152 32.550 1.00 13.22 89 GLU D CA 1
ATOM 6159 C C . GLU D 1 89 ? -2.917 -15.012 31.109 1.00 11.83 89 GLU D C 1
ATOM 6160 O O . GLU D 1 89 ? -1.796 -15.421 30.812 1.00 12.70 89 GLU D O 1
ATOM 6166 N N . SER D 1 90 ? -3.732 -14.401 30.247 1.00 11.64 90 SER D N 1
ATOM 6167 C CA . SER D 1 90 ? -3.294 -14.177 28.862 1.00 10.87 90 SER D CA 1
ATOM 6168 C C . SER D 1 90 ? -2.068 -13.254 28.859 1.00 11.25 90 SER D C 1
ATOM 6169 O O . SER D 1 90 ? -1.833 -12.507 29.824 1.00 10.76 90 SER D O 1
ATOM 6172 N N . GLU D 1 91 ? -1.291 -13.264 27.783 1.00 11.06 91 GLU D N 1
ATOM 6173 C CA . GLU D 1 91 ? -0.167 -12.341 27.657 1.00 11.86 91 GLU D CA 1
ATOM 6174 C C . GLU D 1 91 ? -0.655 -10.890 27.820 1.00 11.81 91 GLU D C 1
ATOM 6175 O O . GLU D 1 91 ? -0.037 -10.110 28.561 1.00 12.24 91 GLU D O 1
ATOM 6181 N N . LYS D 1 92 ? -1.773 -10.545 27.187 1.00 12.12 92 LYS D N 1
ATOM 6182 C CA . LYS D 1 92 ? -2.332 -9.184 27.269 1.00 13.60 92 LYS D CA 1
ATOM 6183 C C . LYS D 1 92 ? -2.639 -8.831 28.720 1.00 12.89 92 LYS D C 1
ATOM 6184 O O . LYS D 1 92 ? -2.356 -7.711 29.166 1.00 12.93 92 LYS D O 1
ATOM 6190 N N . GLU D 1 93 ? -3.221 -9.772 29.458 1.00 11.63 93 GLU D N 1
ATOM 6191 C CA . GLU D 1 93 ? -3.582 -9.529 30.860 1.00 11.49 93 GLU D CA 1
ATOM 6192 C C . GLU D 1 93 ? -2.346 -9.354 31.716 1.00 11.60 93 GLU D C 1
ATOM 6193 O O . GLU D 1 93 ? -2.329 -8.514 32.614 1.00 11.16 93 GLU D O 1
ATOM 6199 N N . GLN D 1 94 ? -1.311 -10.136 31.457 1.00 11.04 94 GLN D N 1
ATOM 6200 C CA . GLN D 1 94 ? -0.050 -10.007 32.182 1.00 11.36 94 GLN D CA 1
ATOM 6201 C C . GLN D 1 94 ? 0.624 -8.659 31.943 1.00 11.14 94 GLN D C 1
ATOM 6202 O O . GLN D 1 94 ? 1.168 -8.043 32.870 1.00 11.05 94 GLN D O 1
ATOM 6208 N N . ILE D 1 95 ? 0.568 -8.178 30.706 1.00 10.67 95 ILE D N 1
ATOM 6209 C CA . ILE D 1 95 ? 1.120 -6.869 30.391 1.00 11.28 95 ILE D CA 1
ATOM 6210 C C . ILE D 1 95 ? 0.334 -5.812 31.162 1.00 10.72 95 ILE D C 1
ATOM 6211 O O . ILE D 1 95 ? 0.909 -4.919 31.801 1.00 11.00 95 ILE D O 1
ATOM 6216 N N . ARG D 1 96 ? -0.987 -5.884 31.109 1.00 10.86 96 ARG D N 1
ATOM 6217 C CA . ARG D 1 96 ? -1.844 -4.913 31.787 1.00 11.49 96 ARG D CA 1
ATOM 6218 C C . ARG D 1 96 ? -1.639 -4.943 33.298 1.00 10.81 96 ARG D C 1
ATOM 6219 O O . ARG D 1 96 ? -1.572 -3.892 33.944 1.00 10.72 96 ARG D O 1
ATOM 6227 N N . GLU D 1 97 ? -1.476 -6.140 33.851 1.00 10.77 97 GLU D N 1
ATOM 6228 C CA . GLU D 1 97 ? -1.186 -6.321 35.268 1.00 11.07 97 GLU D CA 1
ATOM 6229 C C . GLU D 1 97 ? 0.076 -5.565 35.651 1.00 10.44 97 GLU D C 1
ATOM 6230 O O . GLU D 1 97 ? 0.076 -4.809 36.633 1.00 10.67 97 GLU D O 1
ATOM 6236 N N . ASP D 1 98 ? 1.146 -5.761 34.880 1.00 9.85 98 ASP D N 1
ATOM 6237 C CA . ASP D 1 98 ? 2.431 -5.118 35.148 1.00 10.13 98 ASP D CA 1
ATOM 6238 C C . ASP D 1 98 ? 2.339 -3.601 34.980 1.00 9.60 98 ASP D C 1
ATOM 6239 O O . ASP D 1 98 ? 2.868 -2.855 35.806 1.00 9.07 98 ASP D O 1
ATOM 6244 N N . ILE D 1 99 ? 1.678 -3.136 33.925 1.00 9.19 99 ILE D N 1
ATOM 6245 C CA . ILE D 1 99 ? 1.536 -1.698 33.730 1.00 9.21 99 ILE D CA 1
ATOM 6246 C C . ILE D 1 99 ? 0.814 -1.106 34.946 1.00 8.88 99 ILE D C 1
ATOM 6247 O O . ILE D 1 99 ? 1.292 -0.144 35.561 1.00 9.46 99 ILE D O 1
ATOM 6252 N N . LEU D 1 100 ? -0.308 -1.702 35.321 1.00 8.88 100 LEU D N 1
ATOM 6253 C CA . LEU D 1 100 ? -1.115 -1.156 36.413 1.00 8.94 100 LEU D CA 1
ATOM 6254 C C . LEU D 1 100 ? -0.421 -1.247 37.766 1.00 9.21 100 LEU D C 1
ATOM 6255 O O . LEU D 1 100 ? -0.501 -0.309 38.558 1.00 9.14 100 LEU D O 1
ATOM 6260 N N . GLU D 1 101 ? 0.242 -2.362 38.068 1.00 9.32 101 GLU D N 1
ATOM 6261 C CA . GLU D 1 101 ? 0.952 -2.487 39.328 1.00 9.59 101 GLU D CA 1
ATOM 6262 C C . GLU D 1 101 ? 1.884 -1.282 39.496 1.00 9.29 101 GLU D C 1
ATOM 6263 O O . GLU D 1 101 ? 1.922 -0.637 40.559 1.00 9.65 101 GLU D O 1
ATOM 6269 N N . ASN D 1 102 ? 2.653 -0.983 38.453 1.00 8.69 102 ASN D N 1
ATOM 6270 C CA . ASN D 1 102 ? 3.645 0.077 38.523 1.00 9.40 102 ASN D CA 1
ATOM 6271 C C . ASN D 1 102 ? 3.013 1.466 38.443 1.00 8.58 102 ASN D C 1
ATOM 6272 O O . ASN D 1 102 ? 3.435 2.383 39.144 1.00 9.29 102 ASN D O 1
ATOM 6277 N N . GLN D 1 103 ? 1.977 1.617 37.633 1.00 8.16 103 GLN D N 1
ATOM 6278 C CA . GLN D 1 103 ? 1.267 2.884 37.539 1.00 8.70 103 GLN D CA 1
ATOM 6279 C C . GLN D 1 103 ? 0.619 3.261 38.870 1.00 8.42 103 GLN D C 1
ATOM 6280 O O . GLN D 1 103 ? 0.755 4.408 39.341 1.00 7.81 103 GLN D O 1
ATOM 6286 N N . PHE D 1 104 ? -0.048 2.302 39.505 1.00 8.03 104 PHE D N 1
ATOM 6287 C CA . PHE D 1 104 ? -0.663 2.582 40.800 1.00 8.53 104 PHE D CA 1
ATOM 6288 C C . PHE D 1 104 ? 0.373 2.877 41.870 1.00 8.78 104 PHE D C 1
ATOM 6289 O O . PHE D 1 104 ? 0.117 3.681 42.756 1.00 8.55 104 PHE D O 1
ATOM 6297 N N . MET D 1 105 ? 1.541 2.233 41.808 1.00 8.55 105 MET D N 1
ATOM 6298 C CA . MET D 1 105 ? 2.590 2.552 42.758 1.00 8.95 105 MET D CA 1
ATOM 6299 C C . MET D 1 105 ? 3.045 3.990 42.548 1.00 8.75 105 MET D C 1
ATOM 6300 O O . MET D 1 105 ? 3.236 4.717 43.530 1.00 8.73 105 MET D O 1
ATOM 6305 N N . ASP D 1 106 ? 3.207 4.424 41.301 1.00 8.83 106 ASP D N 1
ATOM 6306 C CA . ASP D 1 106 ? 3.559 5.825 41.038 1.00 9.98 106 ASP D CA 1
ATOM 6307 C C . ASP D 1 106 ? 2.505 6.751 41.656 1.00 9.42 106 ASP D C 1
ATOM 6308 O O . ASP D 1 106 ? 2.861 7.735 42.316 1.00 9.76 106 ASP D O 1
ATOM 6313 N N . SER D 1 107 ? 1.220 6.459 41.461 1.00 9.34 107 SER D N 1
ATOM 6314 C CA . SER D 1 107 ? 0.147 7.295 42.022 1.00 9.83 107 SER D CA 1
ATOM 6315 C C . SER D 1 107 ? 0.228 7.297 43.542 1.00 10.11 107 SER D C 1
ATOM 6316 O O . SER D 1 107 ? 0.116 8.355 44.190 1.00 9.80 107 SER D O 1
ATOM 6319 N N . ARG D 1 108 ? 0.441 6.117 44.121 1.00 9.28 108 ARG D N 1
ATOM 6320 C CA . ARG D 1 108 ? 0.523 5.980 45.572 1.00 10.10 108 ARG D CA 1
ATOM 6321 C C . ARG D 1 108 ? 1.647 6.855 46.100 1.00 10.02 108 ARG D C 1
ATOM 6322 O O . ARG D 1 108 ? 1.466 7.590 47.086 1.00 10.27 108 ARG D O 1
ATOM 6330 N N . MET D 1 109 ? 2.805 6.790 45.446 1.00 10.22 109 MET D N 1
ATOM 6331 C CA . MET D 1 109 ? 3.986 7.525 45.906 1.00 12.18 109 MET D CA 1
ATOM 6332 C C . MET D 1 109 ? 3.819 9.023 45.730 1.00 11.49 109 MET D C 1
ATOM 6333 O O . MET D 1 109 ? 4.328 9.794 46.550 1.00 10.97 109 MET D O 1
ATOM 6341 N N . GLN D 1 110 ? 3.078 9.446 44.711 1.00 10.96 110 GLN D N 1
ATOM 6342 C CA . GLN D 1 110 ? 2.803 10.876 44.525 1.00 12.75 110 GLN D CA 1
ATOM 6343 C C . GLN D 1 110 ? 2.058 11.420 45.739 1.00 11.25 110 GLN D C 1
ATOM 6344 O O . GLN D 1 110 ? 2.416 12.474 46.280 1.00 11.55 110 GLN D O 1
ATOM 6350 N N . LEU D 1 111 ? 1.036 10.697 46.190 1.00 10.35 111 LEU D N 1
ATOM 6351 C CA . LEU D 1 111 ? 0.246 11.165 47.317 1.00 10.51 111 LEU D CA 1
ATOM 6352 C C . LEU D 1 111 ? 1.044 11.076 48.613 1.00 10.09 111 LEU D C 1
ATOM 6353 O O . LEU D 1 111 ? 1.037 12.019 49.413 1.00 9.68 111 LEU D O 1
ATOM 6358 N N . ALA D 1 112 ? 1.755 9.969 48.818 1.00 10.14 112 ALA D N 1
ATOM 6359 C CA . ALA D 1 112 ? 2.520 9.800 50.048 1.00 10.96 112 ALA D CA 1
ATOM 6360 C C . ALA D 1 112 ? 3.614 10.850 50.170 1.00 11.66 112 ALA D C 1
ATOM 6361 O O . ALA D 1 112 ? 3.783 11.452 51.241 1.00 11.62 112 ALA D O 1
ATOM 6363 N N . LYS D 1 113 ? 4.342 11.090 49.089 1.00 11.81 113 LYS D N 1
ATOM 6364 C CA . LYS D 1 113 ? 5.395 12.109 49.090 1.00 13.11 113 LYS D CA 1
ATOM 6365 C C . LYS D 1 113 ? 4.826 13.458 49.530 1.00 12.51 113 LYS D C 1
ATOM 6366 O O . LYS D 1 113 ? 5.399 14.142 50.382 1.00 12.91 113 LYS D O 1
ATOM 6372 N N . LEU D 1 114 ? 3.681 13.825 48.959 1.00 11.51 114 LEU D N 1
ATOM 6373 C CA . LEU D 1 114 ? 2.983 15.061 49.305 1.00 11.51 114 LEU D CA 1
ATOM 6374 C C . LEU D 1 114 ? 2.647 15.106 50.794 1.00 11.08 114 LEU D C 1
ATOM 6375 O O . LEU D 1 114 ? 2.962 16.091 51.484 1.00 10.91 114 LEU D O 1
ATOM 6380 N N . CYS D 1 115 ? 2.020 14.044 51.296 1.00 9.99 115 CYS D N 1
ATOM 6381 C CA . CYS D 1 115 ? 1.491 14.059 52.654 1.00 10.46 115 CYS D CA 1
ATOM 6382 C C . CYS D 1 115 ? 2.544 13.996 53.740 1.00 10.30 115 CYS D C 1
ATOM 6383 O O . CYS D 1 115 ? 2.265 14.317 54.896 1.00 11.03 115 CYS D O 1
ATOM 6386 N N . TYR D 1 116 ? 3.760 13.601 53.373 1.00 11.31 116 TYR D N 1
ATOM 6387 C CA . TYR D 1 116 ? 4.874 13.629 54.314 1.00 12.54 116 TYR D CA 1
ATOM 6388 C C . TYR D 1 116 ? 5.736 14.880 54.169 1.00 13.61 116 TYR D C 1
ATOM 6389 O O . TYR D 1 116 ? 6.696 15.048 54.924 1.00 15.06 116 TYR D O 1
ATOM 6398 N N . ASP D 1 117 ? 5.413 15.750 53.218 1.00 13.49 117 ASP D N 1
ATOM 6399 C CA . ASP D 1 117 ? 6.228 16.936 52.963 1.00 14.84 117 ASP D CA 1
ATOM 6400 C C . ASP D 1 117 ? 5.863 18.057 53.937 1.00 15.29 117 ASP D C 1
ATOM 6401 O O . ASP D 1 117 ? 4.687 18.367 54.104 1.00 14.26 117 ASP D O 1
ATOM 6406 N N . PRO D 1 118 ? 6.869 18.672 54.599 1.00 16.14 118 PRO D N 1
ATOM 6407 C CA . PRO D 1 118 ? 6.555 19.792 55.495 1.00 16.56 118 PRO D CA 1
ATOM 6408 C C . PRO D 1 118 ? 5.875 20.972 54.815 1.00 16.59 118 PRO D C 1
ATOM 6409 O O . PRO D 1 118 ? 5.222 21.761 55.501 1.00 17.39 118 PRO D O 1
ATOM 6413 N N . ASP D 1 119 ? 6.016 21.084 53.494 1.00 15.49 119 ASP D N 1
ATOM 6414 C CA . ASP D 1 119 ? 5.378 22.155 52.733 1.00 15.24 119 ASP D CA 1
ATOM 6415 C C . ASP D 1 119 ? 4.080 21.678 52.080 1.00 13.54 119 ASP D C 1
ATOM 6416 O O . ASP D 1 119 ? 3.652 22.213 51.059 1.00 12.79 119 ASP D O 1
ATOM 6421 N N . PHE D 1 120 ? 3.464 20.686 52.715 1.00 12.62 120 PHE D N 1
ATOM 6422 C CA . PHE D 1 120 ? 2.216 20.063 52.249 1.00 11.64 120 PHE D CA 1
ATOM 6423 C C . PHE D 1 120 ? 1.201 21.033 51.652 1.00 11.42 120 PHE D C 1
ATOM 6424 O O . PHE D 1 120 ? 0.805 20.886 50.496 1.00 10.80 120 PHE D O 1
ATOM 6432 N N . GLU D 1 121 ? 0.768 22.027 52.417 1.00 11.96 121 GLU D N 1
ATOM 6433 C CA . GLU D 1 121 ? -0.292 22.887 51.910 1.00 12.32 121 GLU D CA 1
ATOM 6434 C C . GLU D 1 121 ? 0.151 23.760 50.731 1.00 12.82 121 GLU D C 1
ATOM 6435 O O . GLU D 1 121 ? -0.678 24.159 49.910 1.00 13.38 121 GLU D O 1
ATOM 6441 N N . LYS D 1 122 ? 1.444 24.063 50.637 1.00 13.57 122 LYS D N 1
ATOM 6442 C CA . LYS D 1 122 ? 1.940 24.804 49.488 1.00 14.64 122 LYS D CA 1
ATOM 6443 C C . LYS D 1 122 ? 1.983 23.930 48.230 1.00 14.23 122 LYS D C 1
ATOM 6444 O O . LYS D 1 122 ? 1.811 24.434 47.114 1.00 15.08 122 LYS D O 1
ATOM 6450 N N . LEU D 1 123 ? 2.199 22.629 48.424 1.00 13.85 123 LEU D N 1
ATOM 6451 C CA . LEU D 1 123 ? 2.341 21.662 47.323 1.00 13.33 123 LEU D CA 1
ATOM 6452 C C . LEU D 1 123 ? 1.034 20.983 46.920 1.00 12.83 123 LEU D C 1
ATOM 6453 O O . LEU D 1 123 ? 0.943 20.392 45.842 1.00 12.78 123 LEU D O 1
ATOM 6458 N N . LYS D 1 124 ? 0.036 21.051 47.792 1.00 12.22 124 LYS D N 1
ATOM 6459 C CA . LYS D 1 124 ? -1.229 20.355 47.570 1.00 12.11 124 LYS D CA 1
ATOM 6460 C C . LYS D 1 124 ? -1.948 20.804 46.297 1.00 12.62 124 LYS D C 1
ATOM 6461 O O . LYS D 1 124 ? -2.476 19.957 45.571 1.00 11.98 124 LYS D O 1
ATOM 6467 N N . PRO D 1 125 ? -1.991 22.122 46.012 1.00 12.61 125 PRO D N 1
ATOM 6468 C CA . PRO D 1 125 ? -2.661 22.525 44.773 1.00 12.94 125 PRO D CA 1
ATOM 6469 C C . PRO D 1 125 ? -2.094 21.824 43.524 1.00 12.92 125 PRO D C 1
ATOM 6470 O O . PRO D 1 125 ? -2.875 21.410 42.669 1.00 13.43 125 PRO D O 1
ATOM 6474 N N . GLU D 1 126 ? -0.778 21.673 43.420 1.00 13.58 126 GLU D N 1
ATOM 6475 C CA . GLU D 1 126 ? -0.155 20.972 42.283 1.00 15.10 126 GLU D CA 1
ATOM 6476 C C . GLU D 1 126 ? -0.687 19.521 42.173 1.00 13.26 126 GLU D C 1
ATOM 6477 O O . GLU D 1 126 ? -0.989 19.034 41.069 1.00 13.68 126 GLU D O 1
ATOM 6483 N N . TYR D 1 127 ? -0.811 18.842 43.310 1.00 12.13 127 TYR D N 1
ATOM 6484 C CA . TYR D 1 127 ? -1.340 17.480 43.318 1.00 11.12 127 TYR D CA 1
ATOM 6485 C C . TYR D 1 127 ? -2.800 17.461 42.859 1.00 10.95 127 TYR D C 1
ATOM 6486 O O . TYR D 1 127 ? -3.186 16.629 42.020 1.00 10.48 127 TYR D O 1
ATOM 6495 N N . LEU D 1 128 ? -3.615 18.364 43.397 1.00 10.55 128 LEU D N 1
ATOM 6496 C CA . LEU D 1 128 ? -5.015 18.432 43.008 1.00 11.32 128 LEU D CA 1
ATOM 6497 C C . LEU D 1 128 ? -5.186 18.774 41.524 1.00 11.56 128 LEU D C 1
ATOM 6498 O O . LEU D 1 128 ? -6.130 18.301 40.893 1.00 12.37 128 LEU D O 1
ATOM 6503 N N . GLN D 1 129 ? -4.252 19.553 40.968 1.00 11.80 129 GLN D N 1
ATOM 6504 C CA . GLN D 1 129 ? -4.324 19.914 39.560 1.00 12.82 129 GLN D CA 1
ATOM 6505 C C . GLN D 1 129 ? -4.054 18.719 38.661 1.00 12.49 129 GLN D C 1
ATOM 6506 O O . GLN D 1 129 ? -4.603 18.640 37.571 1.00 13.96 129 GLN D O 1
ATOM 6512 N N . ALA D 1 130 ? -3.237 17.786 39.144 1.00 11.98 130 ALA D N 1
ATOM 6513 C CA . ALA D 1 130 ? -2.856 16.575 38.405 1.00 11.74 130 ALA D CA 1
ATOM 6514 C C . ALA D 1 130 ? -3.782 15.382 38.650 1.00 11.06 130 ALA D C 1
ATOM 6515 O O . ALA D 1 130 ? -3.793 14.429 37.852 1.00 11.61 130 ALA D O 1
ATOM 6517 N N . LEU D 1 131 ? -4.566 15.427 39.720 1.00 10.41 131 LEU D N 1
ATOM 6518 C CA . LEU D 1 131 ? -5.393 14.288 40.108 1.00 10.35 131 LEU D CA 1
ATOM 6519 C C . LEU D 1 131 ? -6.469 13.894 39.080 1.00 10.00 131 LEU D C 1
ATOM 6520 O O . LEU D 1 131 ? -6.629 12.708 38.784 1.00 9.42 131 LEU D O 1
ATOM 6525 N N . PRO D 1 132 ? -7.215 14.862 38.520 1.00 9.78 132 PRO D N 1
ATOM 6526 C CA . PRO D 1 132 ? -8.250 14.458 37.551 1.00 10.40 132 PRO D CA 1
ATOM 6527 C C . PRO D 1 132 ? -7.719 13.694 36.341 1.00 10.46 132 PRO D C 1
ATOM 6528 O O . PRO D 1 132 ? -8.354 12.731 35.909 1.00 10.23 132 PRO D O 1
ATOM 6532 N N . GLU D 1 133 ? -6.555 14.069 35.818 1.00 10.95 133 GLU D N 1
ATOM 6533 C CA . GLU D 1 133 ? -5.994 13.327 34.690 1.00 11.92 133 GLU D CA 1
ATOM 6534 C C . GLU D 1 133 ? -5.584 11.905 35.086 1.00 11.95 133 GLU D C 1
ATOM 6535 O O . GLU D 1 133 ? -5.857 10.959 34.346 1.00 11.84 133 GLU D O 1
ATOM 6541 N N . MET D 1 134 ? -4.965 11.756 36.260 1.00 11.44 134 MET D N 1
ATOM 6542 C CA . MET D 1 134 ? -4.637 10.443 36.816 1.00 12.44 134 MET D CA 1
ATOM 6543 C C . MET D 1 134 ? -5.891 9.567 36.834 1.00 10.32 134 MET D C 1
ATOM 6544 O O . MET D 1 134 ? -5.900 8.431 36.342 1.00 10.46 134 MET D O 1
ATOM 6549 N N . LEU D 1 135 ? -6.963 10.102 37.407 1.00 9.71 135 LEU D N 1
ATOM 6550 C CA . LEU D 1 135 ? -8.186 9.327 37.588 1.00 9.65 135 LEU D CA 1
ATOM 6551 C C . LEU D 1 135 ? -8.842 9.064 36.240 1.00 9.49 135 LEU D C 1
ATOM 6552 O O . LEU D 1 135 ? -9.348 7.967 36.006 1.00 10.04 135 LEU D O 1
ATOM 6557 N N . LYS D 1 136 ? -8.797 10.039 35.337 1.00 9.63 136 LYS D N 1
ATOM 6558 C CA . LYS D 1 136 ? -9.391 9.839 34.017 1.00 9.93 136 LYS D CA 1
ATOM 6559 C C . LYS D 1 136 ? -8.726 8.662 33.305 1.00 9.48 136 LYS D C 1
ATOM 6560 O O . LYS D 1 136 ? -9.401 7.844 32.669 1.00 9.34 136 LYS D O 1
ATOM 6566 N N . LEU D 1 137 ? -7.405 8.559 33.389 1.00 9.04 137 LEU D N 1
ATOM 6567 C CA . LEU D 1 137 ? -6.714 7.464 32.708 1.00 9.92 137 LEU D CA 1
ATOM 6568 C C . LEU D 1 137 ? -7.097 6.117 33.324 1.00 9.26 137 LEU D C 1
ATOM 6569 O O . LEU D 1 137 ? -7.279 5.139 32.595 1.00 9.42 137 LEU D O 1
ATOM 6574 N N . TYR D 1 138 ? -7.258 6.053 34.644 1.00 9.16 138 TYR D N 1
ATOM 6575 C CA . TYR D 1 138 ? -7.735 4.799 35.268 1.00 9.24 138 TYR D CA 1
ATOM 6576 C C . TYR D 1 138 ? -9.161 4.480 34.850 1.00 9.56 138 TYR D C 1
ATOM 6577 O O . TYR D 1 138 ? -9.483 3.335 34.520 1.00 9.74 138 TYR D O 1
ATOM 6586 N N . SER D 1 139 ? -10.000 5.501 34.833 1.00 9.92 139 SER D N 1
ATOM 6587 C CA . SER D 1 139 ? -11.377 5.329 34.422 1.00 10.39 139 SER D CA 1
ATOM 6588 C C . SER D 1 139 ? -11.495 4.849 32.977 1.00 11.06 139 SER D C 1
ATOM 6589 O O . SER D 1 139 ? -12.260 3.923 32.682 1.00 11.17 139 SER D O 1
ATOM 6592 N N . GLN D 1 140 ? -10.725 5.461 32.084 1.00 11.60 140 GLN D N 1
ATOM 6593 C CA . GLN D 1 140 ? -10.733 5.095 30.666 1.00 13.20 140 GLN D CA 1
ATOM 6594 C C . GLN D 1 140 ? -10.304 3.651 30.502 1.00 13.18 140 GLN D C 1
ATOM 6595 O O . GLN D 1 140 ? -10.910 2.884 29.740 1.00 13.78 140 GLN D O 1
ATOM 6601 N N . PHE D 1 141 ? -9.253 3.270 31.214 1.00 12.21 141 PHE D N 1
ATOM 6602 C CA . PHE D 1 141 ? -8.740 1.918 31.134 1.00 12.84 141 PHE D CA 1
ATOM 6603 C C . PHE D 1 141 ? -9.757 0.886 31.634 1.00 12.57 141 PHE D C 1
ATOM 6604 O O . PHE D 1 141 ? -9.953 -0.137 30.981 1.00 13.31 141 PHE D O 1
ATOM 6612 N N . LEU D 1 142 ? -10.400 1.150 32.770 1.00 12.18 142 LEU D N 1
ATOM 6613 C CA . LEU D 1 142 ? -11.375 0.203 33.305 1.00 11.87 142 LEU D CA 1
ATOM 6614 C C . LEU D 1 142 ? -12.556 0.060 32.342 1.00 12.02 142 LEU D C 1
ATOM 6615 O O . LEU D 1 142 ? -13.012 -1.054 32.081 1.00 12.62 142 LEU D O 1
ATOM 6620 N N . GLY D 1 143 ? -13.029 1.176 31.801 1.00 12.42 143 GLY D N 1
ATOM 6621 C CA . GLY D 1 143 ? -14.159 1.150 30.875 1.00 13.13 143 GLY D CA 1
ATOM 6622 C C . GLY D 1 143 ? -15.364 0.499 31.536 1.00 13.12 143 GLY D C 1
ATOM 6623 O O . GLY D 1 143 ? -15.728 0.823 32.669 1.00 13.03 143 GLY D O 1
ATOM 6624 N N . LYS D 1 144 ? -15.998 -0.429 30.812 1.00 13.61 144 LYS D N 1
ATOM 6625 C CA . LYS D 1 144 ? -17.201 -1.115 31.305 1.00 14.82 144 LYS D CA 1
ATOM 6626 C C . LYS D 1 144 ? -16.889 -2.455 31.972 1.00 14.60 144 LYS D C 1
ATOM 6627 O O . LYS D 1 144 ? -17.802 -3.199 32.352 1.00 15.66 144 LYS D O 1
ATOM 6633 N N . GLN D 1 145 ? -15.602 -2.772 32.098 1.00 14.04 145 GLN D N 1
ATOM 6634 C CA . GLN D 1 145 ? -15.168 -4.014 32.750 1.00 13.62 145 GLN D CA 1
ATOM 6635 C C . GLN D 1 145 ? -15.489 -3.995 34.252 1.00 13.45 145 GLN D C 1
ATOM 6636 O O . GLN D 1 145 ? -15.423 -2.945 34.884 1.00 13.05 145 GLN D O 1
ATOM 6642 N N . PRO D 1 146 ? -15.849 -5.151 34.833 1.00 13.13 146 PRO D N 1
ATOM 6643 C CA . PRO D 1 146 ? -16.041 -5.147 36.283 1.00 12.83 146 PRO D CA 1
ATOM 6644 C C . PRO D 1 146 ? -14.740 -5.000 37.066 1.00 11.87 146 PRO D C 1
ATOM 6645 O O . PRO D 1 146 ? -14.755 -4.392 38.147 1.00 11.38 146 PRO D O 1
ATOM 6649 N N . TRP D 1 147 ? -13.642 -5.533 36.527 1.00 10.91 147 TRP D N 1
ATOM 6650 C CA . TRP D 1 147 ? -12.345 -5.506 37.213 1.00 10.68 147 TRP D CA 1
ATOM 6651 C C . TRP D 1 147 ? -11.281 -5.022 36.244 1.00 10.68 147 TRP D C 1
ATOM 6652 O O . TRP D 1 147 ? -11.508 -4.985 35.029 1.00 10.59 147 TRP D O 1
ATOM 6663 N N . PHE D 1 148 ? -10.122 -4.627 36.769 1.00 10.13 148 PHE D N 1
ATOM 6664 C CA . PHE D 1 148 ? -9.134 -3.977 35.913 1.00 10.59 148 PHE D CA 1
ATOM 6665 C C . PHE D 1 148 ? -8.546 -4.841 34.812 1.00 11.18 148 PHE D C 1
ATOM 6666 O O . PHE D 1 148 ? -8.134 -4.301 33.786 1.00 11.91 148 PHE D O 1
ATOM 6674 N N . LEU D 1 149 ? -8.537 -6.163 34.988 1.00 11.22 149 LEU D N 1
ATOM 6675 C CA . LEU D 1 149 ? -8.052 -7.055 33.918 1.00 12.46 149 LEU D CA 1
ATOM 6676 C C . LEU D 1 149 ? -9.204 -7.702 33.158 1.00 13.33 149 LEU D C 1
ATOM 6677 O O . LEU D 1 149 ? -8.975 -8.564 32.303 1.00 16.19 149 LEU D O 1
ATOM 6682 N N . GLY D 1 150 ? -10.433 -7.283 33.448 1.00 12.96 150 GLY D N 1
ATOM 6683 C CA . GLY D 1 150 ? -11.602 -7.781 32.718 1.00 13.42 150 GLY D CA 1
ATOM 6684 C C . GLY D 1 150 ? -12.627 -8.403 33.638 1.00 13.86 150 GLY D C 1
ATOM 6685 O O . GLY D 1 150 ? -13.035 -7.795 34.637 1.00 13.43 150 GLY D O 1
ATOM 6686 N N . ASP D 1 151 ? -13.052 -9.626 33.304 1.00 14.09 151 ASP D N 1
ATOM 6687 C CA . ASP D 1 151 ? -14.157 -10.259 34.026 1.00 15.16 151 ASP D CA 1
ATOM 6688 C C . ASP D 1 151 ? -13.723 -10.916 35.333 1.00 15.14 151 ASP D C 1
ATOM 6689 O O . ASP D 1 151 ? -14.550 -11.168 36.199 1.00 16.40 151 ASP D O 1
ATOM 6694 N N . LYS D 1 152 ? -12.427 -11.184 35.456 1.00 14.61 152 LYS D N 1
ATOM 6695 C CA . LYS D 1 152 ? -11.857 -11.874 36.617 1.00 14.56 152 LYS D CA 1
ATOM 6696 C C . LYS D 1 152 ? -11.187 -10.867 37.557 1.00 13.48 152 LYS D C 1
ATOM 6697 O O . LYS D 1 152 ? -10.341 -10.092 37.116 1.00 13.18 152 LYS D O 1
ATOM 6703 N N . ILE D 1 153 ? -11.555 -10.898 38.837 1.00 12.74 153 ILE D N 1
ATOM 6704 C CA . ILE D 1 153 ? -10.855 -10.081 39.840 1.00 12.35 153 ILE D CA 1
ATOM 6705 C C . ILE D 1 153 ? -9.442 -10.638 40.062 1.00 11.33 153 ILE D C 1
ATOM 6706 O O . ILE D 1 153 ? -9.237 -11.862 40.117 1.00 11.85 153 ILE D O 1
ATOM 6711 N N . THR D 1 154 ? -8.460 -9.737 40.175 1.00 10.34 154 THR D N 1
ATOM 6712 C CA . THR D 1 154 ? -7.069 -10.127 40.375 1.00 10.37 154 THR D CA 1
ATOM 6713 C C . THR D 1 154 ? -6.406 -9.178 41.378 1.00 9.95 154 THR D C 1
ATOM 6714 O O . THR D 1 154 ? -7.046 -8.234 41.857 1.00 10.47 154 THR D O 1
ATOM 6718 N N . PHE D 1 155 ? -5.138 -9.426 41.692 1.00 9.69 155 PHE D N 1
ATOM 6719 C CA . PHE D 1 155 ? -4.523 -8.652 42.778 1.00 10.45 155 PHE D CA 1
ATOM 6720 C C . PHE D 1 155 ? -4.461 -7.167 42.472 1.00 9.61 155 PHE D C 1
ATOM 6721 O O . PHE D 1 155 ? -4.510 -6.352 43.391 1.00 10.01 155 PHE D O 1
ATOM 6729 N N . VAL D 1 156 ? -4.349 -6.780 41.205 1.00 9.26 156 VAL D N 1
ATOM 6730 C CA . VAL D 1 156 ? -4.249 -5.336 40.938 1.00 9.70 156 VAL D CA 1
ATOM 6731 C C . VAL D 1 156 ? -5.525 -4.602 41.307 1.00 9.86 156 VAL D C 1
ATOM 6732 O O . VAL D 1 156 ? -5.484 -3.398 41.553 1.00 9.65 156 VAL D O 1
ATOM 6739 N N . ASP D 1 157 ? -6.655 -5.302 41.377 1.00 9.23 157 ASP D N 1
ATOM 6740 C CA . ASP D 1 157 ? -7.888 -4.686 41.860 1.00 8.98 157 ASP D CA 1
ATOM 6741 C C . ASP D 1 157 ? -7.797 -4.266 43.328 1.00 8.61 157 ASP D C 1
ATOM 6742 O O . ASP D 1 157 ? -8.461 -3.320 43.736 1.00 9.39 157 ASP D O 1
ATOM 6747 N N . PHE D 1 158 ? -6.998 -4.986 44.096 1.00 8.70 158 PHE D N 1
ATOM 6748 C CA . PHE D 1 158 ? -6.805 -4.669 45.514 1.00 8.65 158 PHE D CA 1
ATOM 6749 C C . PHE D 1 158 ? -5.932 -3.432 45.671 1.00 9.23 158 PHE D C 1
ATOM 6750 O O . PHE D 1 158 ? -6.158 -2.610 46.560 1.00 9.64 158 PHE D O 1
ATOM 6758 N N . ILE D 1 159 ? -4.924 -3.311 44.813 1.00 8.85 159 ILE D N 1
ATOM 6759 C CA . ILE D 1 159 ? -4.112 -2.089 44.729 1.00 8.74 159 ILE D CA 1
ATOM 6760 C C . ILE D 1 159 ? -5.002 -0.934 44.262 1.00 8.50 159 ILE D C 1
ATOM 6761 O O . ILE D 1 159 ? -5.030 0.152 44.883 1.00 7.92 159 ILE D O 1
ATOM 6766 N N . ALA D 1 160 ? -5.768 -1.154 43.196 1.00 8.08 160 ALA D N 1
ATOM 6767 C CA . ALA D 1 160 ? -6.641 -0.119 42.647 1.00 8.14 160 ALA D CA 1
ATOM 6768 C C . ALA D 1 160 ? -7.630 0.409 43.672 1.00 8.66 160 ALA D C 1
ATOM 6769 O O . ALA D 1 160 ? -7.800 1.619 43.833 1.00 8.49 160 ALA D O 1
ATOM 6771 N N . TYR D 1 161 ? -8.300 -0.502 44.373 1.00 8.40 161 TYR D N 1
ATOM 6772 C CA . TYR D 1 161 ? -9.253 -0.089 45.373 1.00 8.01 161 TYR D CA 1
ATOM 6773 C C . TYR D 1 161 ? -8.561 0.831 46.385 1.00 8.40 161 TYR D C 1
ATOM 6774 O O . TYR D 1 161 ? -9.078 1.902 46.719 1.00 8.90 161 TYR D O 1
ATOM 6783 N N . ASP D 1 162 ? -7.415 0.402 46.895 1.00 8.23 162 ASP D N 1
ATOM 6784 C CA . ASP D 1 162 ? -6.715 1.194 47.910 1.00 8.50 162 ASP D CA 1
ATOM 6785 C C . ASP D 1 162 ? -6.368 2.601 47.399 1.00 8.66 162 ASP D C 1
ATOM 6786 O O . ASP D 1 162 ? -6.670 3.606 48.060 1.00 9.24 162 ASP D O 1
ATOM 6791 N N . VAL D 1 163 ? -5.764 2.688 46.223 1.00 8.76 163 VAL D N 1
ATOM 6792 C CA . VAL D 1 163 ? -5.318 3.981 45.682 1.00 9.34 163 VAL D CA 1
ATOM 6793 C C . VAL D 1 163 ? -6.511 4.884 45.366 1.00 9.38 163 VAL D C 1
ATOM 6794 O O . VAL D 1 163 ? -6.511 6.078 45.701 1.00 9.41 163 VAL D O 1
ATOM 6798 N N . LEU D 1 164 ? -7.552 4.326 44.754 1.00 8.98 164 LEU D N 1
ATOM 6799 C CA . LEU D 1 164 ? -8.723 5.126 44.397 1.00 9.51 164 LEU D CA 1
ATOM 6800 C C . LEU D 1 164 ? -9.494 5.579 45.620 1.00 9.80 164 LEU D C 1
ATOM 6801 O O . LEU D 1 164 ? -9.850 6.749 45.732 1.00 9.86 164 LEU D O 1
ATOM 6806 N N . GLU D 1 165 ? -9.739 4.654 46.547 1.00 9.43 165 GLU D N 1
ATOM 6807 C CA . GLU D 1 165 ? -10.500 4.991 47.744 1.00 9.64 165 GLU D CA 1
ATOM 6808 C C . GLU D 1 165 ? -9.714 6.001 48.605 1.00 9.50 165 GLU D C 1
ATOM 6809 O O . GLU D 1 165 ? -10.314 6.929 49.155 1.00 9.45 165 GLU D O 1
ATOM 6815 N N . ARG D 1 166 ? -8.389 5.836 48.702 1.00 9.36 166 ARG D N 1
ATOM 6816 C CA . ARG D 1 166 ? -7.581 6.799 49.462 1.00 10.15 166 ARG D CA 1
ATOM 6817 C C . ARG D 1 166 ? -7.677 8.192 48.842 1.00 9.31 166 ARG D C 1
ATOM 6818 O O . ARG D 1 166 ? -7.761 9.195 49.558 1.00 9.15 166 ARG D O 1
ATOM 6826 N N . ASN D 1 167 ? -7.658 8.273 47.512 1.00 8.28 167 ASN D N 1
ATOM 6827 C CA . ASN D 1 167 ? -7.833 9.574 46.883 1.00 9.02 167 ASN D CA 1
ATOM 6828 C C . ASN D 1 167 ? -9.192 10.197 47.165 1.00 8.98 167 ASN D C 1
ATOM 6829 O O . ASN D 1 167 ? -9.287 11.414 47.323 1.00 9.13 167 ASN D O 1
ATOM 6834 N N . GLN D 1 168 ? -10.220 9.361 47.270 1.00 9.51 168 GLN D N 1
ATOM 6835 C CA . GLN D 1 168 ? -11.550 9.844 47.642 1.00 10.62 168 GLN D CA 1
ATOM 6836 C C . GLN D 1 168 ? -11.560 10.338 49.094 1.00 11.07 168 GLN D C 1
ATOM 6837 O O . GLN D 1 168 ? -12.233 11.315 49.408 1.00 11.61 168 GLN D O 1
ATOM 6843 N N . VAL D 1 169 ? -10.803 9.695 49.979 1.00 10.57 169 VAL D N 1
ATOM 6844 C CA . VAL D 1 169 ? -10.655 10.228 51.344 1.00 10.63 169 VAL D CA 1
ATOM 6845 C C . VAL D 1 169 ? -9.977 11.590 51.288 1.00 10.87 169 VAL D C 1
ATOM 6846 O O . VAL D 1 169 ? -10.387 12.535 51.982 1.00 12.23 169 VAL D O 1
ATOM 6850 N N . PHE D 1 170 ? -8.946 11.703 50.461 1.00 10.33 170 PHE D N 1
ATOM 6851 C CA . PHE D 1 170 ? -8.130 12.922 50.390 1.00 10.08 170 PHE D CA 1
ATOM 6852 C C . PHE D 1 170 ? -8.882 14.095 49.761 1.00 10.89 170 PHE D C 1
ATOM 6853 O O . PHE D 1 170 ? -8.799 15.229 50.250 1.00 11.30 170 PHE D O 1
ATOM 6861 N N . GLU D 1 171 ? -9.578 13.820 48.660 1.00 10.47 171 GLU D N 1
ATOM 6862 C CA . GLU D 1 171 ? -10.346 14.826 47.913 1.00 11.38 171 GLU D CA 1
ATOM 6863 C C . GLU D 1 171 ? -11.744 14.232 47.658 1.00 11.68 171 GLU D C 1
ATOM 6864 O O . GLU D 1 171 ? -11.963 13.544 46.661 1.00 10.80 171 GLU D O 1
ATOM 6870 N N . PRO D 1 172 ? -12.695 14.457 48.586 1.00 12.10 172 PRO D N 1
ATOM 6871 C CA . PRO D 1 172 ? -13.982 13.768 48.561 1.00 12.73 172 PRO D CA 1
ATOM 6872 C C . PRO D 1 172 ? -14.753 13.732 47.239 1.00 12.98 172 PRO D C 1
ATOM 6873 O O . PRO D 1 172 ? -15.422 12.742 46.957 1.00 13.40 172 PRO D O 1
ATOM 6877 N N . SER D 1 173 ? -14.651 14.780 46.437 1.00 12.60 173 SER D N 1
ATOM 6878 C CA . SER D 1 173 ? -15.426 14.847 45.201 1.00 13.84 173 SER D CA 1
ATOM 6879 C C . SER D 1 173 ? -14.694 14.299 43.982 1.00 13.09 173 SER D C 1
ATOM 6880 O O . SER D 1 173 ? -15.229 14.364 42.879 1.00 13.14 173 SER D O 1
ATOM 6883 N N . CYS D 1 174 ? -13.486 13.753 44.151 1.00 11.61 174 CYS D N 1
ATOM 6884 C CA . CYS D 1 174 ? -12.650 13.469 42.982 1.00 11.21 174 CYS D CA 1
ATOM 6885 C C . CYS D 1 174 ? -13.175 12.393 42.042 1.00 10.91 174 CYS D C 1
ATOM 6886 O O . CYS D 1 174 ? -12.781 12.366 40.876 1.00 11.68 174 CYS D O 1
ATOM 6889 N N . LEU D 1 175 ? -14.012 11.488 42.548 1.00 10.98 175 LEU D N 1
ATOM 6890 C CA . LEU D 1 175 ? -14.587 10.447 41.698 1.00 11.54 175 LEU D CA 1
ATOM 6891 C C . LEU D 1 175 ? -15.929 10.820 41.075 1.00 12.33 175 LEU D C 1
ATOM 6892 O O . LEU D 1 175 ? -16.489 10.004 40.348 1.00 12.94 175 LEU D O 1
ATOM 6897 N N . ASP D 1 176 ? -16.441 12.030 41.348 1.00 13.58 176 ASP D N 1
ATOM 6898 C CA . ASP D 1 176 ? -17.771 12.434 40.843 1.00 14.37 176 ASP D CA 1
ATOM 6899 C C . ASP D 1 176 ? -17.881 12.286 39.330 1.00 14.40 176 ASP D C 1
ATOM 6900 O O . ASP D 1 176 ? -18.921 11.858 38.822 1.00 15.30 176 ASP D O 1
ATOM 6905 N N . ALA D 1 177 ? -16.806 12.637 38.625 1.00 13.30 177 ALA D N 1
ATOM 6906 C CA . ALA D 1 177 ? -16.763 12.619 37.161 1.00 13.05 177 ALA D CA 1
ATOM 6907 C C . ALA D 1 177 ? -16.634 11.223 36.576 1.00 13.05 177 ALA D C 1
ATOM 6908 O O . ALA D 1 177 ? -16.715 11.054 35.354 1.00 13.06 177 ALA D O 1
ATOM 6910 N N . PHE D 1 178 ? -16.405 10.235 37.438 1.00 12.52 178 PHE D N 1
ATOM 6911 C CA . PHE D 1 178 ? -16.059 8.889 36.980 1.00 12.67 178 PHE D CA 1
ATOM 6912 C C . PHE D 1 178 ? -16.973 7.830 37.598 1.00 13.47 178 PHE D C 1
ATOM 6913 O O . PHE D 1 178 ? -16.550 7.086 38.494 1.00 13.14 178 PHE D O 1
ATOM 6921 N N . PRO D 1 179 ? -18.223 7.733 37.104 1.00 14.03 179 PRO D N 1
ATOM 6922 C CA . PRO D 1 179 ? -19.169 6.742 37.644 1.00 14.02 179 PRO D CA 1
ATOM 6923 C C . PRO D 1 179 ? -18.592 5.325 37.724 1.00 13.06 179 PRO D C 1
ATOM 6924 O O . PRO D 1 179 ? -18.840 4.629 38.708 1.00 13.16 179 PRO D O 1
ATOM 6928 N N . ASN D 1 180 ? -17.800 4.898 36.744 1.00 12.44 180 ASN D N 1
ATOM 6929 C CA . ASN D 1 180 ? -17.264 3.541 36.806 1.00 12.08 180 ASN D CA 1
ATOM 6930 C C . ASN D 1 180 ? -16.265 3.318 37.946 1.00 11.94 180 ASN D C 1
ATOM 6931 O O . ASN D 1 180 ? -16.143 2.208 38.457 1.00 11.76 180 ASN D O 1
ATOM 6936 N N . LEU D 1 181 ? -15.575 4.369 38.375 1.00 11.44 181 LEU D N 1
ATOM 6937 C CA . LEU D 1 181 ? -14.667 4.209 39.511 1.00 11.90 181 LEU D CA 1
ATOM 6938 C C . LEU D 1 181 ? -15.454 4.156 40.817 1.00 12.38 181 LEU D C 1
ATOM 6939 O O . LEU D 1 181 ? -15.118 3.376 41.718 1.00 12.18 181 LEU D O 1
ATOM 6944 N N . LYS D 1 182 ? -16.494 4.979 40.920 1.00 12.72 182 LYS D N 1
ATOM 6945 C CA . LYS D 1 182 ? -17.407 4.896 42.072 1.00 13.87 182 LYS D CA 1
ATOM 6946 C C . LYS D 1 182 ? -18.004 3.496 42.170 1.00 13.50 182 LYS D C 1
ATOM 6947 O O . LYS D 1 182 ? -18.059 2.899 43.259 1.00 13.42 182 LYS D O 1
ATOM 6953 N N . ASP D 1 183 ? -18.426 2.959 41.030 1.00 12.78 183 ASP D N 1
ATOM 6954 C CA . ASP D 1 183 ? -19.047 1.632 41.001 1.00 13.49 183 ASP D CA 1
ATOM 6955 C C . ASP D 1 183 ? -18.056 0.538 41.343 1.00 12.39 183 ASP D C 1
ATOM 6956 O O . ASP D 1 183 ? -18.404 -0.441 42.000 1.00 12.49 183 ASP D O 1
ATOM 6961 N N . PHE D 1 184 ? -16.812 0.718 40.896 1.00 11.45 184 PHE D N 1
ATOM 6962 C CA . PHE D 1 184 ? -15.732 -0.208 41.214 1.00 11.06 184 PHE D CA 1
ATOM 6963 C C . PHE D 1 184 ? -15.531 -0.280 42.737 1.00 11.11 184 PHE D C 1
ATOM 6964 O O . PHE D 1 184 ? -15.442 -1.366 43.315 1.00 11.22 184 PHE D O 1
ATOM 6972 N N . ILE D 1 185 ? -15.457 0.876 43.383 1.00 11.53 185 ILE D N 1
ATOM 6973 C CA . ILE D 1 185 ? -15.302 0.915 44.836 1.00 12.49 185 ILE D CA 1
ATOM 6974 C C . ILE D 1 185 ? -16.461 0.198 45.544 1.00 12.64 185 ILE D C 1
ATOM 6975 O O . ILE D 1 185 ? -16.239 -0.618 46.453 1.00 12.80 185 ILE D O 1
ATOM 6980 N N . SER D 1 186 ? -17.683 0.455 45.093 1.00 13.29 186 SER D N 1
ATOM 6981 C CA . SER D 1 186 ? -18.867 -0.170 45.690 1.00 14.20 186 SER D CA 1
ATOM 6982 C C . SER D 1 186 ? -18.853 -1.684 45.499 1.00 14.22 186 SER D C 1
ATOM 6983 O O . SER D 1 186 ? -19.136 -2.435 46.435 1.00 14.28 186 SER D O 1
ATOM 6988 N N . ARG D 1 187 ? -18.494 -2.132 44.300 1.00 13.48 187 ARG D N 1
ATOM 6989 C CA . ARG D 1 187 ? -18.460 -3.558 43.989 1.00 14.59 187 ARG D CA 1
ATOM 6990 C C . ARG D 1 187 ? -17.403 -4.249 44.837 1.00 12.98 187 ARG D C 1
ATOM 6991 O O . ARG D 1 187 ? -17.647 -5.322 45.395 1.00 13.11 187 ARG D O 1
ATOM 6999 N N . PHE D 1 188 ? -16.234 -3.618 44.967 1.00 11.87 188 PHE D N 1
ATOM 7000 C CA . PHE D 1 188 ? -15.173 -4.191 45.773 1.00 10.82 188 PHE D CA 1
ATOM 7001 C C . PHE D 1 188 ? -15.609 -4.312 47.243 1.00 10.60 188 PHE D C 1
ATOM 7002 O O . PHE D 1 188 ? -15.462 -5.367 47.861 1.00 10.44 188 PHE D O 1
ATOM 7010 N N . GLU D 1 189 ? -16.162 -3.235 47.791 1.00 11.03 189 GLU D N 1
ATOM 7011 C CA . GLU D 1 189 ? -16.606 -3.247 49.193 1.00 12.49 189 GLU D CA 1
ATOM 7012 C C . GLU D 1 189 ? -17.765 -4.221 49.440 1.00 12.86 189 GLU D C 1
ATOM 7013 O O . GLU D 1 189 ? -17.965 -4.680 50.572 1.00 13.54 189 GLU D O 1
ATOM 7019 N N . GLY D 1 190 ? -18.499 -4.537 48.375 1.00 13.42 190 GLY D N 1
ATOM 7020 C CA . GLY D 1 190 ? -19.613 -5.476 48.442 1.00 14.04 190 GLY D CA 1
ATOM 7021 C C . GLY D 1 190 ? -19.227 -6.937 48.358 1.00 14.15 190 GLY D C 1
ATOM 7022 O O . GLY D 1 190 ? -20.074 -7.813 48.592 1.00 14.53 190 GLY D O 1
ATOM 7023 N N . LEU D 1 191 ? -17.981 -7.250 48.004 1.00 12.78 191 LEU D N 1
ATOM 7024 C CA . LEU D 1 191 ? -17.543 -8.648 47.973 1.00 13.42 191 LEU D CA 1
ATOM 7025 C C . LEU D 1 191 ? -17.732 -9.260 49.353 1.00 13.87 191 LEU D C 1
ATOM 7026 O O . LEU D 1 191 ? -17.410 -8.631 50.349 1.00 13.43 191 LEU D O 1
ATOM 7031 N N . GLU D 1 192 ? -18.260 -10.484 49.415 1.00 14.18 192 GLU D N 1
ATOM 7032 C CA . GLU D 1 192 ? -18.634 -11.091 50.702 1.00 15.51 192 GLU D CA 1
ATOM 7033 C C . GLU D 1 192 ? -17.562 -10.998 51.802 1.00 13.62 192 GLU D C 1
ATOM 7034 O O . GLU D 1 192 ? -17.846 -10.550 52.913 1.00 13.34 192 GLU D O 1
ATOM 7040 N N . LYS D 1 193 ? -16.340 -11.401 51.485 1.00 13.14 193 LYS D N 1
ATOM 7041 C CA . LYS D 1 193 ? -15.262 -11.403 52.480 1.00 13.29 193 LYS D CA 1
ATOM 7042 C C . LYS D 1 193 ? -14.786 -10.006 52.825 1.00 12.22 193 LYS D C 1
ATOM 7043 O O . LYS D 1 193 ? -14.332 -9.766 53.942 1.00 12.14 193 LYS D O 1
ATOM 7049 N N . ILE D 1 194 ? -14.890 -9.079 51.870 1.00 10.95 194 ILE D N 1
ATOM 7050 C CA . ILE D 1 194 ? -14.499 -7.685 52.124 1.00 10.95 194 ILE D CA 1
ATOM 7051 C C . ILE D 1 194 ? -15.518 -6.977 53.000 1.00 11.16 194 ILE D C 1
ATOM 7052 O O . ILE D 1 194 ? -15.173 -6.310 53.969 1.00 10.73 194 ILE D O 1
ATOM 7057 N N . SER D 1 195 ? -16.790 -7.157 52.668 1.00 11.64 195 SER D N 1
ATOM 7058 C CA . SER D 1 195 ? -17.866 -6.612 53.471 1.00 12.47 195 SER D CA 1
ATOM 7059 C C . SER D 1 195 ? -17.791 -7.116 54.926 1.00 11.91 195 SER D C 1
ATOM 7060 O O . SER D 1 195 ? -17.886 -6.333 55.875 1.00 12.17 195 SER D O 1
ATOM 7063 N N . ALA D 1 196 ? -17.581 -8.421 55.094 1.00 11.61 196 ALA D N 1
ATOM 7064 C CA . ALA D 1 196 ? -17.450 -9.012 56.431 1.00 11.33 196 ALA D CA 1
ATOM 7065 C C . ALA D 1 196 ? -16.237 -8.450 57.180 1.00 11.56 196 ALA D C 1
ATOM 7066 O O . ALA D 1 196 ? -16.325 -8.081 58.347 1.00 11.97 196 ALA D O 1
ATOM 7068 N N . TYR D 1 197 ? -15.104 -8.369 56.488 1.00 11.05 197 TYR D N 1
ATOM 7069 C CA . TYR D 1 197 ? -13.894 -7.816 57.068 1.00 11.31 197 TYR D CA 1
ATOM 7070 C C . TYR D 1 197 ? -14.120 -6.397 57.556 1.00 10.69 197 TYR D C 1
ATOM 7071 O O . TYR D 1 197 ? -13.640 -6.014 58.625 1.00 10.50 197 TYR D O 1
ATOM 7080 N N . MET D 1 198 ? -14.836 -5.599 56.767 1.00 12.02 198 MET D N 1
ATOM 7081 C CA . MET D 1 198 ? -15.038 -4.209 57.155 1.00 13.26 198 MET D CA 1
ATOM 7082 C C . MET D 1 198 ? -15.933 -4.045 58.381 1.00 13.31 198 MET D C 1
ATOM 7083 O O . MET D 1 198 ? -15.928 -2.995 59.007 1.00 14.77 198 MET D O 1
ATOM 7091 N N . LYS D 1 199 ? -16.641 -5.114 58.744 1.00 13.44 199 LYS D N 1
ATOM 7092 C CA . LYS D 1 199 ? -17.455 -5.148 59.971 1.00 14.05 199 LYS D CA 1
ATOM 7093 C C . LYS D 1 199 ? -16.730 -5.812 61.142 1.00 14.24 199 LYS D C 1
ATOM 7094 O O . LYS D 1 199 ? -17.284 -5.915 62.242 1.00 15.15 199 LYS D O 1
ATOM 7100 N N . SER D 1 200 ? -15.500 -6.268 60.906 1.00 13.03 200 SER D N 1
ATOM 7101 C CA . SER D 1 200 ? -14.760 -7.075 61.877 1.00 13.17 200 SER D CA 1
ATOM 7102 C C . SER D 1 200 ? -13.897 -6.216 62.770 1.00 13.58 200 SER D C 1
ATOM 7103 O O . SER D 1 200 ? -13.649 -5.031 62.484 1.00 13.78 200 SER D O 1
ATOM 7106 N N . SER D 1 201 ? -13.381 -6.843 63.830 1.00 13.72 201 SER D N 1
ATOM 7107 C CA . SER D 1 201 ? -12.435 -6.182 64.723 1.00 14.66 201 SER D CA 1
ATOM 7108 C C . SER D 1 201 ? -11.088 -5.890 64.065 1.00 14.74 201 SER D C 1
ATOM 7109 O O . SER D 1 201 ? -10.269 -5.147 64.621 1.00 16.12 201 SER D O 1
ATOM 7112 N N . ARG D 1 202 ? -10.849 -6.487 62.898 1.00 13.56 202 ARG D N 1
ATOM 7113 C CA . ARG D 1 202 ? -9.534 -6.450 62.251 1.00 12.83 202 ARG D CA 1
ATOM 7114 C C . ARG D 1 202 ? -9.370 -5.290 61.271 1.00 12.62 202 ARG D C 1
ATOM 7115 O O . ARG D 1 202 ? -8.246 -4.991 60.866 1.00 13.40 202 ARG D O 1
ATOM 7123 N N . PHE D 1 203 ? -10.477 -4.674 60.864 1.00 12.67 203 PHE D N 1
ATOM 7124 C CA . PHE D 1 203 ? -10.440 -3.607 59.862 1.00 13.12 203 PHE D CA 1
ATOM 7125 C C . PHE D 1 203 ? -9.688 -2.402 60.423 1.00 13.65 203 PHE D C 1
ATOM 7126 O O . PHE D 1 203 ? -9.947 -1.978 61.562 1.00 14.36 203 PHE D O 1
ATOM 7134 N N . LEU D 1 204 ? -8.761 -1.873 59.621 1.00 13.35 204 LEU D N 1
ATOM 7135 C CA . LEU D 1 204 ? -7.846 -0.808 60.062 1.00 14.45 204 LEU D CA 1
ATOM 7136 C C . LEU D 1 204 ? -7.752 0.318 59.023 1.00 13.98 204 LEU D C 1
ATOM 7137 O O . LEU D 1 204 ? -6.738 0.467 58.343 1.00 13.55 204 LEU D O 1
ATOM 7142 N N . PRO D 1 205 ? -8.828 1.102 58.877 1.00 14.50 205 PRO D N 1
ATOM 7143 C CA . PRO D 1 205 ? -8.840 2.141 57.862 1.00 14.75 205 PRO D CA 1
ATOM 7144 C C . PRO D 1 205 ? -8.016 3.383 58.220 1.00 15.00 205 PRO D C 1
ATOM 7145 O O . PRO D 1 205 ? -7.658 4.143 57.324 1.00 15.18 205 PRO D O 1
ATOM 7149 N N . ARG D 1 206 ? -7.751 3.585 59.508 1.00 15.08 206 ARG D N 1
ATOM 7150 C CA . ARG D 1 206 ? -7.077 4.797 59.997 1.00 16.15 206 ARG D CA 1
ATOM 7151 C C . ARG D 1 206 ? -6.086 4.490 61.118 1.00 15.27 206 ARG D C 1
ATOM 7152 O O . ARG D 1 206 ? -6.270 3.529 61.866 1.00 15.95 206 ARG D O 1
ATOM 7160 N N . PRO D 1 207 ? -5.032 5.316 61.261 1.00 14.15 207 PRO D N 1
ATOM 7161 C CA . PRO D 1 207 ? -4.657 6.445 60.405 1.00 13.06 207 PRO D CA 1
ATOM 7162 C C . PRO D 1 207 ? -4.256 5.980 59.013 1.00 12.21 207 PRO D C 1
ATOM 7163 O O . PRO D 1 207 ? -3.834 4.829 58.835 1.00 11.48 207 PRO D O 1
ATOM 7167 N N . VAL D 1 208 ? -4.399 6.852 58.028 1.00 11.64 208 VAL D N 1
ATOM 7168 C CA . VAL D 1 208 ? -3.999 6.527 56.673 1.00 11.33 208 VAL D CA 1
ATOM 7169 C C . VAL D 1 208 ? -2.460 6.407 56.552 1.00 11.07 208 VAL D C 1
ATOM 7170 O O . VAL D 1 208 ? -1.949 5.480 55.916 1.00 11.18 208 VAL D O 1
ATOM 7174 N N . PHE D 1 209 ? -1.736 7.354 57.150 1.00 11.06 209 PHE D N 1
ATOM 7175 C CA . PHE D 1 209 ? -0.269 7.404 57.083 1.00 11.13 209 PHE D CA 1
ATOM 7176 C C . PHE D 1 209 ? 0.295 7.371 58.506 1.00 11.67 209 PHE D C 1
ATOM 7177 O O . PHE D 1 209 ? -0.463 7.330 59.490 1.00 11.92 209 PHE D O 1
ATOM 7185 N N . SER D 1 210 ? 1.620 7.370 58.603 1.00 12.35 210 SER D N 1
ATOM 7186 C CA . SER D 1 210 ? 2.279 7.285 59.909 1.00 13.53 210 SER D CA 1
ATOM 7187 C C . SER D 1 210 ? 2.300 8.645 60.622 1.00 13.74 210 SER D C 1
ATOM 7188 O O . SER D 1 210 ? 1.865 9.660 60.082 1.00 12.98 210 SER D O 1
ATOM 7191 N N . LYS D 1 211 ? 2.843 8.661 61.838 1.00 14.70 211 LYS D N 1
ATOM 7192 C CA . LYS D 1 211 ? 2.838 9.876 62.657 1.00 15.60 211 LYS D CA 1
ATOM 7193 C C . LYS D 1 211 ? 3.699 10.998 62.083 1.00 16.22 211 LYS D C 1
ATOM 7194 O O . LYS D 1 211 ? 3.50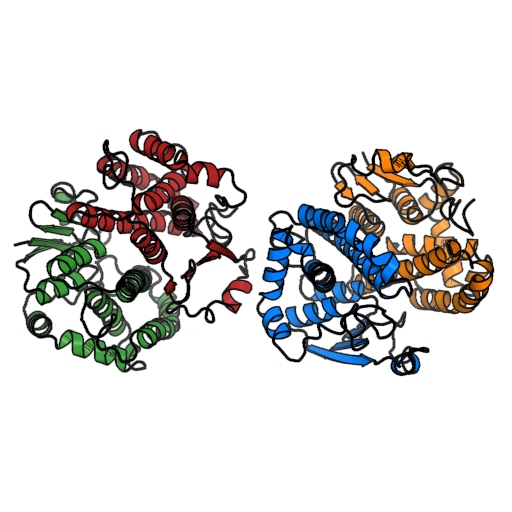4 12.158 62.434 1.00 16.73 211 LYS D O 1
ATOM 7200 N N . MET D 1 212 ? 4.621 10.653 61.193 1.00 17.46 212 MET D N 1
ATOM 7201 C CA . MET D 1 212 ? 5.483 11.649 60.557 1.00 19.68 212 MET D CA 1
ATOM 7202 C C . MET D 1 212 ? 4.752 12.450 59.467 1.00 17.47 212 MET D C 1
ATOM 7203 O O . MET D 1 212 ? 5.222 13.515 59.047 1.00 17.99 212 MET D O 1
ATOM 7208 N N . ALA D 1 213 ? 3.601 11.957 59.015 1.00 15.21 213 ALA D N 1
ATOM 7209 C CA . ALA D 1 213 ? 2.867 12.656 57.968 1.00 14.59 213 ALA D CA 1
ATOM 7210 C C . ALA D 1 213 ? 2.197 13.911 58.513 1.00 14.43 213 ALA D C 1
ATOM 7211 O O . ALA D 1 213 ? 1.909 13.995 59.707 1.00 14.55 213 ALA D O 1
ATOM 7213 N N . VAL D 1 214 ? 1.912 14.866 57.633 1.00 13.62 214 VAL D N 1
ATOM 7214 C CA . VAL D 1 214 ? 1.162 16.058 58.052 1.00 14.53 214 VAL D CA 1
ATOM 7215 C C . VAL D 1 214 ? -0.273 16.073 57.531 1.00 14.36 214 VAL D C 1
ATOM 7216 O O . VAL D 1 214 ? -1.016 17.036 57.741 1.00 14.75 214 VAL D O 1
ATOM 7220 N N . TRP D 1 215 ? -0.648 15.028 56.792 1.00 13.29 215 TRP D N 1
ATOM 7221 C CA . TRP D 1 215 ? -2.047 14.757 56.498 1.00 13.09 215 TRP D CA 1
ATOM 7222 C C . TRP D 1 215 ? -2.262 13.268 56.732 1.00 12.76 215 TRP D C 1
ATOM 7223 O O . TRP D 1 215 ? -1.386 12.465 56.403 1.00 12.78 215 TRP D O 1
ATOM 7234 N N . GLY D 1 216 ? -3.407 12.917 57.307 1.00 13.76 216 GLY D N 1
ATOM 7235 C CA . GLY D 1 216 ? -3.776 11.506 57.487 1.00 14.44 216 GLY D CA 1
ATOM 7236 C C . GLY D 1 216 ? -3.005 10.815 58.594 1.00 15.79 216 GLY D C 1
ATOM 7237 O O . GLY D 1 216 ? -2.912 9.585 58.626 1.00 15.15 216 GLY D O 1
ATOM 7238 N N . ASN D 1 217 ? -2.468 11.600 59.523 1.00 16.88 217 ASN D N 1
ATOM 7239 C CA . ASN D 1 217 ? -1.631 11.058 60.587 1.00 19.37 217 ASN D CA 1
ATOM 7240 C C . ASN D 1 217 ? -2.417 10.642 61.839 1.00 20.22 217 ASN D C 1
ATOM 7241 O O . ASN D 1 217 ? -1.851 10.056 62.753 1.00 20.74 217 ASN D O 1
ATOM 7246 N N . LYS D 1 218 ? -3.717 10.929 61.869 1.00 22.08 218 LYS D N 1
ATOM 7247 C CA . LYS D 1 218 ? -4.581 10.446 62.962 1.00 24.78 218 LYS D CA 1
ATOM 7248 C C . LYS D 1 218 ? -5.841 9.766 62.458 1.00 25.58 218 LYS D C 1
ATOM 7249 O O . LYS D 1 218 ? -6.240 9.947 61.310 1.00 27.03 218 LYS D O 1
#

GO terms:
  GO:0042178 xenobiotic catabolic process (P, IDA)
  GO:0004364 glutathione transferase activity (F, IDA)
  GO:0051122 hepoxilin biosynthetic process (P, IDA)
  GO:0006749 glutathione metabolic process (P, IDA)
  GO:0005515 protein binding (F, IPI)
  GO:0005829 cytosol (C, TAS)
  GO:0004602 glutathione peroxidase activity (F, IDA)
  GO:0005737 cytoplasm (C, IDA)
  GO:0016529 sarcoplasmic reticulum (C, IDA)
  GO:0043651 linoleic acid metabolic process (P, IDA)
  GO:0010880 regulation of release of sequestered calcium ion into cytosol by sarcoplasmic reticulum (P, IDA)
  GO:0010881 regulation of cardiac muscle contraction by regulation of the release of sequestered calcium ion (P, IDA)
  GO:0014809 regulation of skeletal muscle contraction by regulation of release of sequestered calcium ion (P, IDA)
  GO:0043295 glutathione binding (F, IDA)
  GO:0018916 nitrobenzene metabolic process (P, IDA)
  GO:0070458 cellular detoxification of nitrogen compound (P, IDA)
  GO:0019855 calcium channel inhibitor activity (F, IDA)
  GO:0071313 cellular response to caffeine (P, IDA)
  GO:0055119 relaxation of cardiac muscle (P, TAS)
  GO:0005504 fatty acid binding (F, IPI)

Radius of gyration: 35.59 Å; Cα contacts (8 Å, |Δi|>4): 1232; chains: 4; bounding box: 63×53×110 Å

Foldseek 3Di:
DKEWEAELFCELCVLVVLLCLVQVHDYDYDYFAFDAPDPRHRCSCVVCQPVPPAPPRDPTWMGDPVDIDDDSVGSLVVSQVVVVQAQDDPVLNVLLVVLVVLLVVLSVVVVVLQLDPCNVVCVVVCVVCLLVSVVVVLVQCDPALENSHPGHHSSLSSLLLSLVVVCVVPVCNCVVRVSSVSSNVSSCPDPSNVVCCVDPNNHNAQNDDNSTNPSND/DKEWEAELFCELCVLVVLLCLLLVHDYDYDYFYQDAPDVSHRCSCVVCQPPPPAPDRDPTWIDDPPDIDDDSVRSLVVSQVVRVQAQDDPVLNVLLVVLVVLLVVLSVVVQVLQLDPCNVVCVVVCVVCLLVSVVVVLVQCDPALENSHPGHHSSLSSVLLSLVVVCVVPVCNCVVRVSSVVSNVVSCPPPSNVVCVVDPNDHNALNDDCSTNPSND/DKEWEAALFCELCVLVVLLCLLLVHDYDYDYFYFDAPDVRHRCSCVVCQVVQPAPPGDPTWIGDPVDTDDDSVVSLVVSQVVRVQAQDDPVLNVQLVVLVVLLVVLSVVVVVLQLDPCNVVCVVVCVVCLLVSVVVVLVQCPPALENSHPGHHSSLSSLLLSLVVVCVVPVCSCVVRVSSVVSNVVSCPDDSNVVQCVDPPDHNAQNDDNSTNPSHD/DKEWEAALFCELCVLVVLLCLLQVHDYDYDHFYFDAPDVRDRPVCVVCQVPPQDPHGDPTWMGDPNDTDDDSVVSLVVSQVVRVQAQDDPVLNVQLVVLVVLLVVLSCVVVVLQLDPCNVVCVVVVVVCLLVSVVVQLVQCDPALENSHPGHHSSLSSLLLSLVVVCVVPVCSCVVRVSSVVSNVVSCPDPSNVVCCVDPNDHHAQNDDNSTNPSHD

Nearest PDB structures (foldseek):
  2ab6-assembly1_A  TM=1.000E+00  e=1.077E-33  Homo sapiens
  2c4j-assembly2_D  TM=9.967E-01  e=9.730E-34  Homo sapiens
  7beu-assembly1_A  TM=9.978E-01  e=1.537E-30  Homo sapiens
  6gsu-assembly1_B  TM=9.939E-01  e=2.049E-29  Rattus rattus
  6gsv-assembly1_B  TM=9.951E-01  e=3.583E-29  Rattus rattus

B-factor: mean 18.63, std 8.07, range [6.97, 51.06]

Solvent-accessible surface area: 38258 Å² total; per-residue (Å²): 116,12,43,0,0,17,21,53,17,3,6,54,0,3,2,0,5,0,0,0,34,38,17,104,20,76,11,108,40,80,113,1,73,11,21,98,66,122,106,45,72,104,42,78,10,95,101,49,50,143,166,45,56,16,68,3,16,50,18,2,3,0,34,34,63,123,46,71,0,4,19,8,8,1,0,3,19,12,2,0,55,114,67,104,17,28,12,114,55,67,137,49,47,12,40,7,2,5,0,3,19,26,0,43,51,2,24,95,95,2,23,162,10,0,76,40,129,57,8,119,161,56,71,82,120,22,41,147,50,2,72,113,24,0,111,47,1,16,109,19,1,31,172,56,15,17,0,11,12,64,58,17,1,0,0,0,0,5,0,2,0,5,0,30,6,1,46,62,21,52,99,70,14,0,77,79,27,92,36,0,80,74,0,14,49,28,0,52,10,11,69,89,0,8,67,8,48,174,49,124,106,33,44,31,151,31,4,9,8,74,78,4,73,59,13,39,189,142,16,33,0,0,16,24,58,17,1,6,51,0,2,2,0,1,0,0,0,19,63,19,99,21,103,30,130,47,90,74,2,56,11,23,103,60,124,121,55,68,107,40,98,11,92,101,47,52,141,162,46,55,17,65,3,20,50,19,2,4,0,28,23,46,124,45,75,0,3,20,9,9,2,0,4,19,13,0,0,50,101,62,119,18,28,11,126,52,67,146,47,48,13,50,6,2,6,0,3,18,27,0,49,67,3,15,84,102,3,15,150,12,0,84,31,131,69,9,134,166,69,56,82,125,23,50,144,51,3,71,120,28,0,111,46,2,18,108,19,1,31,216,53,41,18,0,10,14,132,65,14,1,0,0,0,0,4,0,3,0,4,0,24,6,2,42,34,10,56,101,66,15,0,82,82,25,96,35,0,84,86,0,12,73,78,0,60,56,38,149,80,0,42,45,1,43,173,30,121,112,48,31,38,101,30,2,10,12,71,94,8,73,54,12,48,198,124,15,25,0,0,14,28,55,15,4,5,62,0,4,2,0,2,0,0,0,17,61,17,109,19,72,40,94,45,84,91,2,60,17,23,98,67,125,116,60,70,97,42,94,7,78,96,49,45,132,164,41,56,17,54,3,15,51,18,3,6,0,31,32,53,119,40,69,0,2,20,10,6,0,0,4,18,8,0,0,58,99,73,102,16,26,10,107,53,67,94,55,48,8,83,8,2,4,0,2,17,24,0,42,53,4,22,84,97,5,26,148,11,0,76,33,122,66,9,131,158,60,59,82,107,20,45,143,45,4,71,107,23,1,112,39,1,17,112,15,1,33,210,52,44,20,0,16,11,132,72,16,2,0,0,0,0,5,0,3,0,4,0,28,7,1,51,45,11,56,99,65,15,0,80,78,22,93,36,0,85,80,0,10,68,75,0,50,56,35,144,81,0,31,60,2,56,170,34,122,121,44,35,52,119,29,0,10,11,69,102,5,71,54,16,38,185,121,11,24,0,0,13,31,52,16,6,6,52,0,4,2,0,1,1,0,0,19,61,16,96,20,79,38,92,45,59,64,1,22,17,13,73,64,120,111,47,71,86,18,13,14,78,26,25,53,127,161,44,54,15,54,2,18,53,17,3,3,0,29,30,54,112,35,68,0,3,19,10,6,0,0,5,18,12,0,0,53,111,68,115,16,26,10,116,56,69,119,53,49,8,56,8,2,5,0,3,17,28,0,44,60,4,22,71,93,4,14,142,11,0,79,34,122,75,10,121,174,61,46,64,118,18,53,139,60,3,73,73,23,1,94,24,1,16,112,16,1,30,216,58,43,19,0,16,11,130,73,18,1,1,0,0,0,6,0,5,0,4,0,32,6,1,55,67,9,52,99,63,19,1,91,79,23,88,37,0,87,83,0,12,75,81,0,50,53,36,152,98,0,34,57,1,59,176,29,102,105,47,23,26,158,33,8,11,9,62,91,3,80,53,17,37,190